Protein AF-W0JCX4-F1 (afdb_monomer)

Secondary structure (DSSP, 8-state):
--S-S-SSS-S---PPP------S---TTPPEEEEE--SSGGGSPEEESSEEEE---TT-TT-B-TTS-B-EEEEESS-GGGBSS--EEEEEEEGGGS-TTEEEEEEEEEEEE-TT-EEEEEEEETT--BSS--EEEE--SS-EEEEEEEE-SS-GGGS-SEEEEEEEEEEE--TT-EEEEEEEEEEEEEPPPP--PPPPPPPPPP---SS-EEE---S--SPPTTSTT--GGGS--SPTTTT--EEE-TTSSEEETTEEEEE--EEEEEE---TTTGGG--HHHHHHHHHHHHHTT--EEEE-SHHHHHTTGGG---BSS--SS-PPP-SGGG----HHHHHHHHHHHHHHHHTT-EEEEES---SS---TTSS-TT-HHHHTSTTSHHHHTTT-HHHHHHHHHHHHHHHH-EETTTTEETTT-TTEEEEESSTT----TTTS--GGGGHHHHHHHHHHHHSSHHHHHHHTTTEETTEEPPPPPS--SS-TTGGGGSPPS-GGGGSSSHHHHHHHHHHHHHHHHHHHHHHHHHHHTT--SEEE---S--BGGGHHHHTTSSSEEEEEEES--B-SSS-B---S-TTTTTSTTHHHHHTTSBTTS-EEEEEEEE-TT-TTGGGHHHHHHHHHHHHT-SEEEESS----SS--S--TT--SS-HHHHHHHHHHIIIIII--SPPPS-EEEEE--HHHHHSSS-TTSEEPHHHHGGGGTSEEEEE-SS--S-----EE----SEE-EEEETTEEEEPP----HHHHHHHHHHHHTTSS-TT---BTTTTEEE-TTSSEEEE--TTTSSEEEEEETTEEEEEESSS--EE-SSEEEEEESS-EEEEEEE--S-TT--TTT-SEEEEEEE--EEEET-EESSTT--BEEE--EEEEEEEP-EEEEEE----SSPPEEEEE-TTS-EEEEE-EEEE--SSS-EEEEEEETTS--TT---SEEEEE-PPPPP-

Radius of gyration: 30.0 Å; Cα contacts (8 Å, |Δi|>4): 2316; chains: 1; bounding box: 90×64×98 Å

Structure (mmCIF, N/CA/C/O backbone):
data_AF-W0JCX4-F1
#
_entry.id   AF-W0JCX4-F1
#
loop_
_atom_site.group_PDB
_atom_site.id
_atom_site.type_symbol
_atom_site.label_atom_id
_atom_site.label_alt_id
_atom_site.label_comp_id
_atom_site.label_asym_id
_atom_site.label_entity_id
_atom_site.label_seq_id
_atom_site.pdbx_PDB_ins_code
_atom_site.Cartn_x
_atom_site.Cartn_y
_atom_site.Cartn_z
_atom_site.occupancy
_atom_site.B_iso_or_equiv
_atom_site.auth_seq_id
_atom_site.auth_comp_id
_atom_site.auth_asym_id
_atom_site.auth_atom_id
_atom_site.pdbx_PDB_model_num
ATOM 1 N N . MET A 1 1 ? 33.602 15.532 4.571 1.00 33.62 1 MET A N 1
ATOM 2 C CA . MET A 1 1 ? 33.053 16.856 4.951 1.00 33.62 1 MET A CA 1
ATOM 3 C C . MET A 1 1 ? 32.775 17.730 3.721 1.00 33.62 1 MET A C 1
ATOM 5 O O . MET A 1 1 ? 33.316 18.814 3.570 1.00 33.62 1 MET A O 1
ATOM 9 N N . ARG A 1 2 ? 31.880 17.260 2.849 1.00 19.55 2 ARG A N 1
ATOM 10 C CA . ARG A 1 2 ? 31.026 18.081 1.987 1.00 19.55 2 ARG A CA 1
ATOM 11 C C . ARG A 1 2 ? 29.629 17.560 2.291 1.00 19.55 2 ARG A C 1
ATOM 13 O O . ARG A 1 2 ? 29.359 16.385 2.059 1.00 19.55 2 ARG A O 1
ATOM 20 N N . SER A 1 3 ? 28.842 18.370 2.982 1.00 24.91 3 SER A N 1
ATOM 21 C CA . SER A 1 3 ? 27.444 18.123 3.319 1.00 24.91 3 SER A CA 1
ATOM 22 C C . SER A 1 3 ? 26.670 17.593 2.102 1.00 24.91 3 SER A C 1
ATOM 24 O O . SER A 1 3 ? 27.052 17.870 0.968 1.00 24.91 3 SER A O 1
ATOM 26 N N . CYS A 1 4 ? 25.564 16.881 2.322 1.00 24.12 4 CYS A N 1
ATOM 27 C CA . CYS A 1 4 ? 24.591 16.533 1.272 1.00 24.12 4 CYS A CA 1
ATOM 28 C C . CYS A 1 4 ? 24.887 15.285 0.414 1.00 24.12 4 CYS A C 1
ATOM 30 O O . CYS A 1 4 ? 24.320 15.139 -0.669 1.00 24.12 4 CYS A O 1
ATOM 32 N N . ILE A 1 5 ? 25.674 14.328 0.924 1.00 23.50 5 ILE A N 1
ATOM 33 C CA . ILE A 1 5 ? 25.548 12.906 0.546 1.00 23.50 5 ILE A CA 1
ATOM 34 C C . ILE A 1 5 ? 24.167 12.458 1.034 1.00 23.50 5 ILE A C 1
ATOM 36 O O . ILE A 1 5 ? 24.039 12.081 2.190 1.00 23.50 5 ILE A O 1
ATOM 40 N N . LEU A 1 6 ? 23.139 12.652 0.199 1.00 23.78 6 LEU A N 1
ATOM 41 C CA . LEU A 1 6 ? 21.777 12.101 0.272 1.00 23.78 6 LEU A CA 1
ATOM 42 C C . LEU A 1 6 ? 21.503 11.259 1.532 1.00 23.78 6 LEU A C 1
ATOM 44 O O . LEU A 1 6 ? 21.449 10.036 1.520 1.00 23.78 6 LEU A O 1
ATOM 48 N N . PHE A 1 7 ? 21.294 11.972 2.627 1.00 26.30 7 PHE A N 1
ATOM 49 C CA . PHE A 1 7 ? 21.063 11.481 3.976 1.00 26.30 7 PHE A CA 1
ATOM 50 C C . PHE A 1 7 ? 19.730 10.707 4.096 1.00 26.30 7 PHE A C 1
ATOM 52 O O . PHE A 1 7 ? 19.387 10.236 5.167 1.00 26.30 7 PHE A O 1
ATOM 59 N N . PHE A 1 8 ? 18.935 10.577 3.030 1.00 32.47 8 PHE A N 1
ATOM 60 C CA . PHE A 1 8 ? 17.494 10.401 3.214 1.00 32.47 8 PHE A CA 1
ATOM 61 C C . PHE A 1 8 ? 16.730 9.679 2.118 1.00 32.47 8 PHE A C 1
ATOM 63 O O . PHE A 1 8 ? 15.546 9.445 2.315 1.00 32.47 8 PHE A O 1
ATOM 70 N N . THR A 1 9 ? 17.319 9.377 0.959 1.00 27.94 9 THR A N 1
ATOM 71 C CA . THR A 1 9 ? 16.478 9.223 -0.237 1.00 27.94 9 THR A CA 1
ATOM 72 C C . THR A 1 9 ? 15.408 8.158 -0.105 1.00 27.94 9 THR A C 1
ATOM 74 O O . THR A 1 9 ? 14.323 8.386 -0.614 1.00 27.94 9 THR A O 1
ATOM 77 N N . LEU A 1 10 ? 15.670 7.010 0.516 1.00 31.58 10 LEU A N 1
ATOM 78 C CA . LEU A 1 10 ? 14.790 5.874 0.246 1.00 31.58 10 LEU A CA 1
ATOM 79 C C . LEU A 1 10 ? 15.088 4.624 1.066 1.00 31.58 10 LEU A C 1
ATOM 81 O O . LEU A 1 10 ? 14.765 3.521 0.641 1.00 31.58 10 LEU A O 1
ATOM 85 N N . LEU A 1 11 ? 15.777 4.758 2.194 1.00 30.61 11 LEU A N 1
ATOM 86 C CA . LEU A 1 11 ? 16.379 3.632 2.901 1.00 30.61 11 LEU A CA 1
ATOM 87 C C . LEU A 1 11 ? 15.325 2.866 3.732 1.00 30.61 11 LEU A C 1
ATOM 89 O O . LEU A 1 11 ? 15.508 2.712 4.924 1.00 30.61 11 LEU A O 1
ATOM 93 N N . ALA A 1 12 ? 14.253 2.412 3.061 1.00 31.97 12 ALA A N 1
ATOM 94 C CA . ALA A 1 12 ? 13.096 1.644 3.525 1.00 31.97 12 ALA A CA 1
ATOM 95 C C . ALA A 1 12 ? 12.363 2.299 4.696 1.00 31.97 12 ALA A C 1
ATOM 97 O O . ALA A 1 12 ? 12.917 2.236 5.773 1.00 31.97 12 ALA A O 1
ATOM 98 N N . CYS A 1 13 ? 11.174 2.896 4.503 1.00 31.66 13 CYS A N 1
ATOM 99 C CA . CYS A 1 13 ? 10.180 3.222 5.552 1.00 31.66 13 CYS A CA 1
ATOM 100 C C . CYS A 1 13 ? 10.622 2.805 6.977 1.00 31.66 13 CYS A C 1
ATOM 102 O O . CYS A 1 13 ? 10.319 1.692 7.397 1.00 31.66 13 CYS A O 1
ATOM 104 N N . ILE A 1 14 ? 11.494 3.601 7.630 1.00 31.25 14 ILE A N 1
ATOM 105 C CA . ILE A 1 14 ? 12.395 3.102 8.691 1.00 31.25 14 ILE A CA 1
ATOM 106 C C . ILE A 1 14 ? 11.589 2.880 9.961 1.00 31.25 14 ILE A C 1
ATOM 108 O O . ILE A 1 14 ? 11.360 3.807 10.735 1.00 31.25 14 ILE A O 1
ATOM 112 N N . GLN A 1 15 ? 11.183 1.622 10.107 1.00 37.53 15 GLN A N 1
ATOM 113 C CA . GLN A 1 15 ? 10.348 0.995 11.119 1.00 37.53 15 GLN A CA 1
ATOM 114 C C . GLN A 1 15 ? 10.756 1.287 12.564 1.00 37.53 15 GLN A C 1
ATOM 116 O O . GLN A 1 15 ? 11.948 1.352 12.884 1.00 37.53 15 GLN A O 1
ATOM 121 N N . PRO A 1 16 ? 9.771 1.368 13.468 1.00 29.19 16 PRO A N 1
ATOM 122 C CA . PRO A 1 16 ? 10.005 1.167 14.875 1.00 29.19 16 PRO A CA 1
ATOM 123 C C . PRO A 1 16 ? 9.989 -0.324 15.251 1.00 29.19 16 PRO A C 1
ATOM 125 O O . PRO A 1 16 ? 9.418 -1.157 14.548 1.00 29.19 16 PRO A O 1
ATOM 128 N N . PRO A 1 17 ? 10.609 -0.675 16.384 1.00 34.09 17 PRO A N 1
ATOM 129 C CA . PRO A 1 17 ? 10.734 -2.053 16.835 1.00 34.09 17 PRO A CA 1
ATOM 130 C C . PRO A 1 17 ? 9.379 -2.655 17.238 1.00 34.09 17 PRO A C 1
ATOM 132 O O . PRO A 1 17 ? 8.584 -2.024 17.938 1.00 34.09 17 PRO A O 1
ATOM 135 N N . VAL A 1 18 ? 9.167 -3.931 16.898 1.00 31.98 18 VAL A N 1
ATOM 136 C CA . VAL A 1 18 ? 8.242 -4.815 17.625 1.00 31.98 18 VAL A CA 1
ATOM 137 C C . VAL A 1 18 ? 8.793 -4.939 19.050 1.00 31.98 18 VAL A C 1
ATOM 139 O O . VAL A 1 18 ? 9.676 -5.751 19.318 1.00 31.98 18 VAL A O 1
ATOM 142 N N . ARG A 1 19 ? 8.369 -4.059 19.965 1.00 37.06 19 ARG A N 1
ATOM 143 C CA . ARG A 1 19 ? 8.747 -4.157 21.380 1.00 37.06 19 ARG A CA 1
ATOM 144 C C . ARG A 1 19 ? 8.008 -5.330 21.997 1.00 37.06 19 ARG A C 1
ATOM 146 O O . ARG A 1 19 ? 6.885 -5.134 22.450 1.00 37.06 19 ARG A O 1
ATOM 153 N N . GLY A 1 20 ? 8.641 -6.501 22.069 1.00 30.70 20 GLY A N 1
ATOM 154 C CA . GLY A 1 20 ? 8.185 -7.589 22.932 1.00 30.70 20 GLY A CA 1
ATOM 155 C C . GLY A 1 20 ? 7.761 -7.027 24.292 1.00 30.70 20 GLY A C 1
ATOM 156 O O . GLY A 1 20 ? 8.452 -6.191 24.874 1.00 30.70 20 GLY A O 1
ATOM 157 N N . ARG A 1 21 ? 6.564 -7.393 24.759 1.00 31.81 21 ARG A N 1
ATOM 158 C CA . ARG A 1 21 ? 6.051 -6.882 26.027 1.00 31.81 21 ARG A CA 1
ATOM 159 C C . ARG A 1 21 ? 6.996 -7.353 27.122 1.00 31.81 21 ARG A C 1
ATOM 161 O O . ARG A 1 21 ? 7.459 -8.492 27.087 1.00 31.81 21 ARG A O 1
ATOM 168 N N . SER A 1 22 ? 7.190 -6.483 28.100 1.00 32.06 22 SER A N 1
ATOM 169 C CA . SER A 1 22 ? 7.693 -6.820 29.419 1.00 32.06 22 SER A CA 1
ATOM 170 C C . SER A 1 22 ? 7.079 -8.136 29.909 1.00 32.06 22 SER A C 1
ATOM 172 O O . SER A 1 22 ? 5.906 -8.212 30.282 1.00 32.06 22 SER A O 1
ATOM 174 N N . GLN A 1 23 ? 7.906 -9.180 29.945 1.00 28.05 23 GLN A N 1
ATOM 175 C CA . GLN A 1 23 ? 7.847 -10.107 31.068 1.00 28.05 23 GLN A CA 1
ATOM 176 C C . GLN A 1 23 ? 8.020 -9.284 32.359 1.00 28.05 23 GLN A C 1
ATOM 178 O O . GLN A 1 23 ? 8.600 -8.192 32.295 1.00 28.05 23 GLN A O 1
ATOM 183 N N . PRO A 1 24 ? 7.477 -9.730 33.510 1.00 28.19 24 PRO A N 1
ATOM 184 C CA . PRO A 1 24 ? 7.658 -9.020 34.774 1.00 28.19 24 PRO A CA 1
ATOM 185 C C . PRO A 1 24 ? 9.125 -8.624 34.914 1.00 28.19 24 PRO A C 1
ATOM 187 O O . PRO A 1 24 ? 9.994 -9.450 34.631 1.00 28.19 24 PRO A O 1
ATOM 190 N N . ALA A 1 25 ? 9.375 -7.352 35.252 1.00 35.59 25 ALA A N 1
ATOM 191 C CA . ALA A 1 25 ? 10.721 -6.819 35.405 1.00 35.59 25 ALA A CA 1
ATOM 192 C C . ALA A 1 25 ? 11.566 -7.853 36.150 1.00 35.59 25 ALA A C 1
ATOM 194 O O . ALA A 1 25 ? 11.230 -8.224 37.278 1.00 35.59 25 ALA A O 1
ATOM 195 N N . VAL A 1 26 ? 12.613 -8.362 35.488 1.00 38.22 26 VAL A N 1
ATOM 196 C CA . VAL A 1 26 ? 13.621 -9.173 36.167 1.00 38.22 26 VAL A CA 1
ATOM 197 C C . VAL A 1 26 ? 14.040 -8.339 37.379 1.00 38.22 26 VAL A C 1
ATOM 199 O O . VAL A 1 26 ? 14.318 -7.146 37.200 1.00 38.22 26 VAL A O 1
ATOM 202 N N . PRO A 1 27 ? 14.013 -8.892 38.605 1.00 40.22 27 PRO A N 1
ATOM 203 C CA . PRO A 1 27 ? 14.450 -8.157 39.781 1.00 40.22 27 PRO A CA 1
ATOM 204 C C . PRO A 1 27 ? 15.795 -7.499 39.474 1.00 40.22 27 PRO A C 1
ATOM 206 O O . PRO A 1 27 ? 16.644 -8.132 38.844 1.00 40.22 27 PRO A O 1
ATOM 209 N N . ALA A 1 28 ? 15.977 -6.245 39.892 1.00 52.69 28 ALA A N 1
ATOM 210 C CA . ALA A 1 28 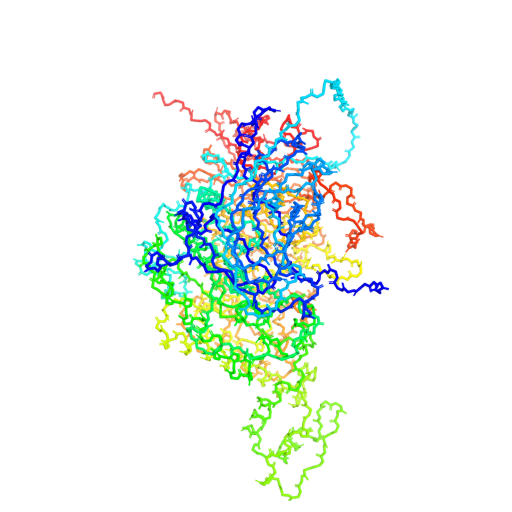? 17.094 -5.366 39.525 1.00 52.69 28 ALA A CA 1
ATOM 211 C C . ALA A 1 28 ? 18.506 -5.857 39.950 1.00 52.69 28 ALA A C 1
ATOM 213 O O . ALA A 1 28 ? 19.432 -5.061 40.053 1.00 52.69 28 ALA A O 1
ATOM 214 N N . SER A 1 29 ? 18.693 -7.153 40.207 1.00 60.62 29 SER A N 1
ATOM 215 C CA . SER A 1 29 ? 19.880 -7.752 40.810 1.00 60.62 29 SER A CA 1
ATOM 216 C C . SER A 1 29 ? 20.383 -9.048 40.156 1.00 60.62 29 SER A C 1
ATOM 218 O O . SER A 1 29 ? 21.446 -9.515 40.553 1.00 60.62 29 SER A O 1
ATOM 220 N N . SER A 1 30 ? 19.684 -9.654 39.183 1.00 72.25 30 SER A N 1
ATOM 221 C CA . SER A 1 30 ? 20.128 -10.935 38.589 1.00 72.25 30 SER A CA 1
ATOM 222 C C . SER A 1 30 ? 20.840 -10.750 37.240 1.00 72.25 30 SER A C 1
ATOM 224 O O . SER A 1 30 ? 20.317 -10.029 36.386 1.00 72.25 30 SER A O 1
ATOM 226 N N . PRO A 1 31 ? 22.001 -11.401 37.009 1.00 85.00 31 PRO A N 1
ATOM 227 C CA . PRO A 1 31 ? 22.637 -11.429 35.696 1.00 85.00 31 PRO A CA 1
ATOM 228 C C . PRO A 1 31 ? 21.721 -12.023 34.621 1.00 85.00 31 PRO A C 1
ATOM 230 O O . PRO A 1 31 ? 21.010 -12.996 34.872 1.00 85.00 31 PRO A O 1
ATOM 233 N N . VAL A 1 32 ? 21.767 -11.465 33.412 1.00 88.75 32 VAL A N 1
ATOM 234 C CA . VAL A 1 32 ? 21.049 -11.999 32.244 1.00 88.75 32 VAL A CA 1
ATOM 235 C C . VAL A 1 32 ? 22.042 -12.732 31.356 1.00 88.75 32 VAL A C 1
ATOM 237 O O . VAL A 1 32 ? 23.037 -12.145 30.941 1.00 88.75 32 VAL A O 1
ATOM 240 N N . VAL A 1 33 ? 21.767 -13.998 31.047 1.00 90.56 33 VAL A N 1
ATOM 241 C CA . VAL A 1 33 ? 22.580 -14.815 30.135 1.00 90.56 33 VAL A CA 1
ATOM 242 C C . VAL A 1 33 ? 21.857 -14.953 28.796 1.00 90.56 33 VAL A C 1
ATOM 244 O O . VAL A 1 33 ? 20.648 -15.208 28.753 1.00 90.56 33 VAL A O 1
ATOM 247 N N . GLN A 1 34 ? 22.588 -14.753 27.702 1.00 90.62 34 GLN A N 1
ATOM 248 C CA . GLN A 1 34 ? 22.130 -14.988 26.338 1.00 90.62 34 GLN A CA 1
ATOM 249 C C . GLN A 1 34 ? 23.110 -15.913 25.616 1.00 90.62 34 GLN A C 1
ATOM 251 O O . GLN A 1 34 ? 24.282 -15.572 25.467 1.00 90.62 34 GLN A O 1
ATOM 256 N N . ASP A 1 35 ? 22.592 -17.035 25.121 1.00 90.69 35 ASP A N 1
ATOM 257 C CA . ASP A 1 35 ? 23.359 -18.040 24.387 1.00 90.69 35 ASP A CA 1
ATOM 258 C C . ASP A 1 35 ? 23.007 -18.051 22.892 1.00 90.69 35 ASP A C 1
ATOM 260 O O . ASP A 1 35 ? 21.859 -17.805 22.496 1.00 90.69 35 ASP A O 1
ATOM 264 N N . TRP A 1 36 ? 24.009 -18.361 22.073 1.00 90.31 36 TRP A N 1
ATOM 265 C CA . TRP A 1 36 ? 23.917 -18.660 20.647 1.00 90.31 36 TRP A CA 1
ATOM 266 C C . TRP A 1 36 ? 24.526 -20.048 20.425 1.00 90.31 36 TRP A C 1
ATOM 268 O O . TRP A 1 36 ? 25.709 -20.178 20.126 1.00 90.31 36 TRP A O 1
ATOM 278 N N . ASP A 1 37 ? 23.706 -21.077 20.640 1.00 85.94 37 ASP A N 1
ATOM 279 C CA . ASP A 1 37 ? 24.073 -22.505 20.623 1.00 85.94 37 ASP A CA 1
ATOM 280 C C . ASP A 1 37 ? 24.101 -23.145 19.221 1.00 85.94 37 ASP A C 1
ATOM 282 O O . ASP A 1 37 ? 24.451 -24.314 19.078 1.00 85.94 37 ASP A O 1
ATOM 286 N N . TYR A 1 38 ? 23.697 -22.384 18.199 1.00 85.06 38 TYR A N 1
ATOM 287 C CA . TYR A 1 38 ? 23.579 -22.788 16.792 1.00 85.06 38 TYR A CA 1
ATOM 288 C C . TYR A 1 38 ? 22.749 -24.055 16.536 1.00 85.06 38 TYR A C 1
ATOM 290 O O . TYR A 1 38 ? 22.815 -24.619 15.446 1.00 85.06 38 TYR A O 1
ATOM 298 N N . GLN A 1 39 ? 21.901 -24.464 17.484 1.00 75.31 39 GLN A N 1
ATOM 299 C CA . GLN A 1 39 ? 20.979 -25.591 17.292 1.00 75.31 39 GLN A CA 1
ATOM 300 C C . GLN A 1 39 ? 19.863 -25.253 16.298 1.00 75.31 39 GLN A C 1
ATOM 302 O O . GLN A 1 39 ? 19.269 -26.134 15.681 1.00 75.31 39 GLN A O 1
ATOM 307 N N . THR A 1 40 ? 19.559 -23.961 16.152 1.00 76.06 40 THR A N 1
ATOM 308 C CA . THR A 1 40 ? 18.566 -23.438 15.211 1.00 76.06 40 THR A CA 1
ATOM 309 C C . THR A 1 40 ? 19.102 -22.186 14.521 1.00 76.06 40 THR A C 1
ATOM 311 O O . THR A 1 40 ? 19.862 -21.417 15.114 1.00 76.06 40 THR A O 1
ATOM 314 N N . LEU A 1 41 ? 18.645 -21.915 13.293 1.00 77.69 41 LEU A N 1
ATOM 315 C CA . LEU A 1 41 ? 19.009 -20.700 12.546 1.00 77.69 41 LEU A CA 1
ATOM 316 C C . LEU A 1 41 ? 18.607 -19.402 13.271 1.00 77.69 41 LEU A C 1
ATOM 318 O O . LEU A 1 41 ? 19.246 -18.366 13.106 1.00 77.69 41 LEU A O 1
ATOM 322 N N . ALA A 1 42 ? 17.584 -19.437 1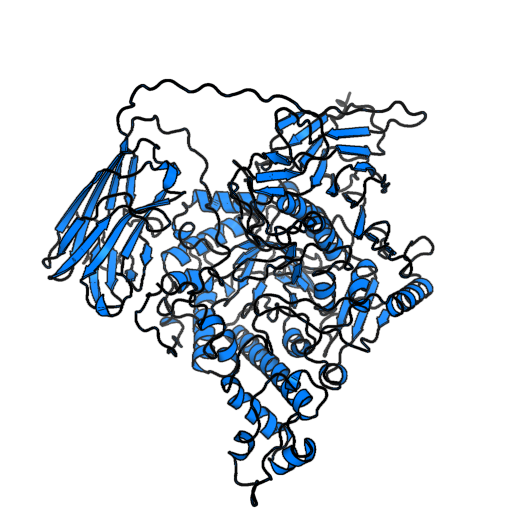4.131 1.00 74.00 42 ALA A N 1
ATOM 323 C CA . ALA A 1 42 ? 17.211 -18.288 14.957 1.00 74.00 42 ALA A CA 1
ATOM 324 C C . ALA A 1 42 ? 18.354 -17.852 15.901 1.00 74.00 42 ALA A C 1
ATOM 326 O O . ALA A 1 42 ? 18.510 -16.659 16.179 1.00 74.00 42 ALA A O 1
ATOM 327 N N . ARG A 1 43 ? 19.184 -18.807 16.344 1.00 80.38 43 ARG A N 1
ATOM 328 C CA . ARG A 1 43 ? 20.301 -18.622 17.283 1.00 80.38 43 ARG A CA 1
ATOM 329 C C . ARG A 1 43 ? 21.651 -18.384 16.600 1.00 80.38 43 ARG A C 1
ATOM 331 O O . ARG A 1 43 ? 22.658 -18.359 17.294 1.00 80.38 43 ARG A O 1
ATOM 338 N N . THR A 1 44 ? 21.717 -18.182 15.284 1.00 85.81 44 THR A N 1
ATOM 339 C CA . THR A 1 44 ? 22.971 -17.818 14.593 1.00 85.81 44 THR A CA 1
ATOM 340 C C . THR A 1 44 ? 23.130 -16.288 14.517 1.00 85.81 44 THR A C 1
ATOM 342 O O . THR A 1 44 ? 22.120 -15.573 14.482 1.00 85.81 44 THR A O 1
ATOM 345 N N . PRO A 1 45 ? 24.358 -15.734 14.497 1.00 88.81 45 PRO A N 1
ATOM 346 C CA . PRO A 1 45 ? 24.583 -14.311 14.284 1.00 88.81 45 PRO A CA 1
ATOM 347 C C . PRO A 1 45 ? 24.201 -13.904 12.860 1.00 88.81 45 PRO A C 1
ATOM 349 O O . PRO A 1 45 ? 24.065 -14.732 11.958 1.00 88.81 45 PRO A O 1
ATOM 352 N N . GLU A 1 46 ? 24.067 -12.601 12.646 1.00 88.00 46 GLU A N 1
ATOM 353 C CA . GLU A 1 46 ? 23.883 -12.057 11.306 1.00 88.00 46 GLU A CA 1
ATOM 354 C C . GLU A 1 46 ? 25.216 -11.710 10.648 1.00 88.00 46 GLU A C 1
ATOM 356 O O . GLU A 1 46 ? 26.072 -11.065 11.257 1.00 88.00 46 GLU A O 1
ATOM 361 N N . ALA A 1 47 ? 25.342 -12.077 9.375 1.00 88.94 47 ALA A N 1
ATOM 362 C CA . ALA A 1 47 ? 26.488 -11.790 8.526 1.00 88.94 47 ALA A CA 1
ATOM 363 C C . ALA A 1 47 ? 26.295 -10.468 7.777 1.00 88.94 47 ALA A C 1
ATOM 365 O O . ALA A 1 47 ? 25.287 -10.284 7.095 1.00 88.94 47 ALA A O 1
ATOM 366 N N . TRP A 1 48 ? 27.253 -9.550 7.887 1.00 89.69 48 TRP A N 1
ATOM 367 C CA . TRP A 1 48 ? 27.162 -8.238 7.252 1.00 89.69 48 TRP A CA 1
ATOM 368 C C . TRP A 1 48 ? 28.378 -7.926 6.396 1.00 89.69 48 TRP A C 1
ATOM 370 O O . TRP A 1 48 ? 29.500 -8.336 6.700 1.00 89.69 48 TRP A O 1
ATOM 380 N N . ASN A 1 49 ? 28.140 -7.101 5.374 1.00 88.38 49 ASN A N 1
ATOM 381 C CA . ASN A 1 49 ? 29.170 -6.465 4.563 1.00 88.38 49 ASN A CA 1
ATOM 382 C C . ASN A 1 49 ? 29.996 -7.470 3.738 1.00 88.38 49 ASN A C 1
ATOM 384 O O . ASN A 1 49 ? 31.214 -7.370 3.658 1.00 88.38 49 ASN A O 1
ATOM 388 N N . GLY A 1 50 ? 29.305 -8.427 3.107 1.00 86.69 50 GLY A N 1
ATOM 389 C CA . GLY A 1 50 ? 29.911 -9.434 2.227 1.00 86.69 50 GLY A CA 1
ATOM 390 C C . GLY A 1 50 ? 30.380 -10.711 2.928 1.00 86.69 50 GLY A C 1
ATOM 391 O O . GLY A 1 50 ? 31.072 -11.514 2.309 1.00 86.69 50 GLY A O 1
ATOM 392 N N . LEU A 1 51 ? 30.023 -10.914 4.200 1.00 89.50 51 LEU A N 1
ATOM 393 C CA . LEU A 1 51 ? 30.216 -12.200 4.871 1.00 89.50 51 LEU A CA 1
ATOM 394 C C . LEU A 1 51 ? 29.188 -13.229 4.416 1.00 89.50 51 LEU A C 1
ATOM 396 O O . LEU A 1 51 ? 27.997 -12.933 4.324 1.00 89.50 51 LEU A O 1
ATOM 400 N N . ILE A 1 52 ? 29.661 -14.452 4.208 1.00 85.88 52 ILE A N 1
ATOM 401 C CA . ILE A 1 52 ? 28.831 -15.618 3.929 1.00 85.88 52 ILE A CA 1
ATOM 402 C C . ILE A 1 52 ? 28.917 -16.525 5.150 1.00 85.88 52 ILE A C 1
ATOM 404 O O . ILE A 1 52 ? 30.014 -16.864 5.586 1.00 85.88 52 ILE A O 1
ATOM 408 N N . VAL A 1 53 ? 27.767 -16.895 5.711 1.00 83.56 53 VAL A N 1
ATOM 409 C CA . VAL A 1 53 ? 27.681 -17.823 6.844 1.00 83.56 53 VAL A CA 1
ATOM 410 C C . VAL A 1 53 ? 26.891 -19.035 6.393 1.00 83.56 53 VAL A C 1
ATOM 412 O O . VAL A 1 53 ? 25.756 -18.896 5.933 1.00 83.56 53 VAL A O 1
ATOM 415 N N . THR A 1 54 ? 27.478 -20.215 6.539 1.00 76.44 54 THR A N 1
ATOM 416 C CA . THR A 1 54 ? 26.780 -21.485 6.344 1.00 76.44 54 THR A CA 1
ATOM 417 C C . THR A 1 54 ? 26.601 -22.163 7.693 1.00 76.44 54 THR A C 1
ATOM 419 O O . THR A 1 54 ? 27.547 -22.257 8.479 1.00 76.44 54 THR A O 1
ATOM 422 N N . SER A 1 55 ? 25.373 -22.614 7.966 1.00 64.38 55 SER A N 1
ATOM 423 C CA . SER A 1 55 ? 25.092 -23.486 9.108 1.00 64.38 55 SER A CA 1
ATOM 424 C C . SER A 1 55 ? 25.919 -24.765 8.978 1.00 64.38 55 SER A C 1
ATOM 426 O O . SER A 1 55 ? 26.083 -25.236 7.849 1.00 64.38 55 SER A O 1
ATOM 428 N N . PRO A 1 56 ? 26.410 -25.338 10.087 1.00 59.66 56 PRO A N 1
ATOM 429 C CA . PRO A 1 56 ? 27.088 -26.625 10.051 1.00 59.66 56 PRO A CA 1
ATOM 430 C C . PRO A 1 56 ? 26.193 -27.672 9.381 1.00 59.66 56 PRO A C 1
ATOM 432 O O . PRO A 1 56 ? 25.010 -27.779 9.714 1.00 59.66 56 PRO A O 1
ATOM 435 N N . ASP A 1 57 ? 26.749 -28.400 8.412 1.00 54.75 57 ASP A N 1
ATOM 436 C CA . ASP A 1 57 ? 26.109 -29.568 7.808 1.00 54.75 57 ASP A CA 1
ATOM 437 C C . ASP A 1 57 ? 26.114 -30.703 8.847 1.00 54.75 57 ASP A C 1
ATOM 439 O O . ASP A 1 57 ? 27.196 -31.171 9.211 1.00 54.75 57 ASP A O 1
ATOM 443 N N . PRO A 1 58 ? 24.949 -31.177 9.334 1.00 44.12 58 PRO A N 1
ATOM 444 C CA . PRO A 1 58 ? 24.900 -32.276 10.297 1.00 44.12 58 PRO A CA 1
ATOM 445 C C . PRO A 1 58 ? 25.538 -33.573 9.773 1.00 44.12 58 PRO A C 1
ATOM 447 O O . PRO A 1 58 ? 25.863 -34.453 10.567 1.00 44.12 58 PRO A O 1
ATOM 450 N N . ALA A 1 59 ? 25.703 -33.713 8.451 1.00 41.34 59 ALA A N 1
ATOM 451 C CA . ALA A 1 59 ? 26.293 -34.882 7.811 1.00 41.34 59 ALA A CA 1
ATOM 452 C C . ALA A 1 59 ? 27.826 -34.804 7.646 1.00 41.34 59 ALA A C 1
ATOM 454 O O . ALA A 1 59 ? 28.426 -35.793 7.221 1.00 41.34 59 ALA A O 1
ATOM 455 N N . ASN A 1 60 ? 28.475 -33.681 7.989 1.00 45.59 60 ASN A N 1
ATOM 456 C CA . ASN A 1 60 ? 29.904 -33.459 7.738 1.00 45.59 60 ASN A CA 1
ATOM 457 C C . ASN A 1 60 ? 30.669 -33.119 9.040 1.00 45.59 60 ASN A C 1
ATOM 459 O O . ASN A 1 60 ? 30.748 -31.975 9.475 1.00 45.59 60 ASN A O 1
ATOM 463 N N . ILE A 1 61 ? 31.223 -34.156 9.680 1.00 42.12 61 ILE A N 1
ATOM 464 C CA . ILE A 1 61 ? 31.700 -34.220 11.085 1.00 42.12 61 ILE A CA 1
ATOM 465 C C . ILE A 1 61 ? 33.066 -33.508 11.343 1.00 42.12 61 ILE A C 1
ATOM 467 O O . ILE A 1 61 ? 33.761 -33.812 12.307 1.00 42.12 61 ILE A O 1
ATOM 471 N N . ALA A 1 62 ? 33.507 -32.545 10.527 1.00 48.81 62 ALA A N 1
ATOM 472 C CA . ALA A 1 62 ? 34.876 -32.000 10.641 1.00 48.81 62 ALA A CA 1
ATOM 473 C C . ALA A 1 62 ? 35.058 -30.774 11.573 1.00 48.81 62 ALA A C 1
ATOM 475 O O . ALA A 1 62 ? 36.159 -30.574 12.087 1.00 48.81 62 ALA A O 1
ATOM 476 N N . ASP A 1 63 ? 34.016 -29.977 11.841 1.00 68.88 63 ASP A N 1
ATOM 477 C CA . ASP A 1 63 ? 34.176 -28.599 12.351 1.00 68.88 63 ASP A CA 1
ATOM 478 C C . ASP A 1 63 ? 33.564 -28.362 13.750 1.00 68.88 63 ASP A C 1
ATOM 480 O O . ASP A 1 63 ? 32.759 -27.446 13.956 1.00 68.88 63 ASP A O 1
ATOM 484 N N . HIS A 1 64 ? 33.923 -29.186 14.740 1.00 83.06 64 HIS A N 1
ATOM 485 C CA . HIS A 1 64 ? 33.534 -28.965 16.143 1.00 83.06 64 HIS A CA 1
ATOM 486 C C . HIS A 1 64 ? 34.584 -28.145 16.906 1.00 83.06 64 HIS A C 1
ATOM 488 O O . HIS A 1 64 ? 35.789 -28.231 16.652 1.00 83.06 64 HIS A O 1
ATOM 494 N N . THR A 1 65 ? 34.122 -27.356 17.873 1.00 88.50 65 THR A N 1
ATOM 495 C CA . THR A 1 65 ? 34.980 -26.708 18.870 1.00 88.50 65 THR A CA 1
ATOM 496 C C . THR A 1 65 ? 35.683 -27.761 19.738 1.00 88.50 65 THR A C 1
ATOM 498 O O . THR A 1 65 ? 35.220 -28.902 19.824 1.00 88.50 65 THR A O 1
ATOM 501 N N . PRO A 1 66 ? 36.770 -27.408 20.452 1.00 92.00 66 PRO A N 1
ATOM 502 C CA . PRO A 1 66 ? 37.461 -28.341 21.350 1.00 92.00 66 PRO A CA 1
ATOM 503 C C . PRO A 1 66 ? 36.578 -28.968 22.445 1.00 92.00 66 PRO A C 1
ATOM 505 O O . PRO A 1 66 ? 36.899 -30.042 22.945 1.00 92.00 66 PRO A O 1
ATOM 508 N N . ASP A 1 67 ? 35.467 -28.321 22.811 1.00 88.00 67 ASP A N 1
ATOM 509 C CA . ASP A 1 67 ? 34.469 -28.847 23.756 1.00 88.00 67 ASP A CA 1
ATOM 510 C C . ASP A 1 67 ? 33.362 -29.700 23.100 1.00 88.00 67 ASP A C 1
ATOM 512 O O . ASP A 1 67 ? 32.439 -30.145 23.779 1.00 88.00 67 ASP A O 1
ATOM 516 N N . GLY A 1 68 ? 33.467 -29.974 21.796 1.00 86.12 68 GLY A N 1
ATOM 517 C CA . GLY A 1 68 ? 32.563 -30.849 21.049 1.00 86.12 68 GLY A CA 1
ATOM 518 C C . GLY A 1 68 ? 31.314 -30.168 20.487 1.00 86.12 68 GLY A C 1
ATOM 519 O O . GLY A 1 68 ? 30.474 -30.860 19.911 1.00 86.12 68 GLY A O 1
ATOM 520 N N . SER A 1 69 ? 31.186 -28.846 20.620 1.00 86.38 69 SER A N 1
ATOM 521 C CA . SER A 1 69 ? 30.045 -28.080 20.106 1.00 86.38 69 SER A CA 1
ATOM 522 C C . SER A 1 69 ? 30.165 -27.785 18.600 1.00 86.38 69 SER A C 1
ATOM 524 O O . SER A 1 69 ? 31.277 -27.638 18.087 1.00 86.38 69 SER A O 1
ATOM 526 N N . PRO A 1 70 ? 29.049 -27.648 17.860 1.00 85.00 70 PRO A N 1
ATOM 527 C CA . PRO A 1 70 ? 29.094 -27.308 16.439 1.00 85.00 70 PRO A CA 1
ATOM 528 C C . PRO A 1 70 ? 29.550 -25.857 16.224 1.00 85.00 70 PRO A C 1
ATOM 530 O O . PRO A 1 70 ? 29.163 -24.962 16.976 1.00 85.00 70 PRO A O 1
ATOM 533 N N . SER A 1 71 ? 30.336 -25.604 15.175 1.00 86.75 71 SER A N 1
ATOM 534 C CA . SER A 1 71 ? 30.776 -24.253 14.808 1.00 86.75 71 SER A CA 1
ATOM 535 C C . SER A 1 71 ? 30.119 -23.741 13.523 1.00 86.75 71 SER A C 1
ATOM 537 O O . SER A 1 71 ? 29.690 -24.507 12.661 1.00 86.75 71 SER A O 1
ATOM 539 N N . LEU A 1 72 ? 30.013 -22.418 13.400 1.00 88.69 72 LEU A N 1
ATOM 540 C CA . LEU A 1 72 ? 29.613 -21.749 12.168 1.00 88.69 72 LEU A CA 1
ATOM 541 C C . LEU A 1 72 ? 30.803 -21.587 11.249 1.00 88.69 72 LEU A C 1
ATOM 543 O O . LEU A 1 72 ? 31.840 -21.073 11.665 1.00 88.69 72 LEU A O 1
ATOM 547 N N . HIS A 1 73 ? 30.591 -21.899 9.978 1.00 88.38 73 HIS A N 1
ATOM 548 C CA . HIS A 1 73 ? 31.570 -21.640 8.945 1.00 88.38 73 HIS A CA 1
ATOM 549 C C . HIS A 1 73 ? 31.291 -20.286 8.283 1.00 88.38 73 HIS A C 1
ATOM 551 O O . HIS A 1 73 ? 30.222 -20.055 7.709 1.00 88.38 73 HIS A O 1
ATOM 557 N N . VAL A 1 74 ? 32.252 -19.373 8.404 1.00 90.31 74 VAL A N 1
ATOM 558 C CA . VAL A 1 74 ? 32.179 -17.988 7.938 1.00 90.31 74 VAL A CA 1
ATOM 559 C C . VAL A 1 74 ? 33.253 -17.760 6.884 1.00 90.31 74 VAL A C 1
ATOM 561 O O . VAL A 1 74 ? 34.426 -18.029 7.129 1.00 90.31 74 VAL A O 1
ATOM 564 N N . VAL A 1 75 ? 32.862 -17.225 5.729 1.00 90.62 75 VAL A N 1
ATOM 565 C CA . VAL A 1 75 ? 33.777 -16.915 4.623 1.00 90.62 75 VAL A CA 1
ATOM 566 C C . VAL A 1 75 ? 33.719 -15.427 4.301 1.00 90.62 75 VAL A C 1
ATOM 568 O O . VAL A 1 75 ? 32.636 -14.836 4.201 1.00 90.62 75 VAL A O 1
ATOM 571 N N . THR A 1 76 ? 34.885 -14.806 4.138 1.00 91.38 76 THR A N 1
ATOM 572 C CA . THR A 1 76 ? 34.997 -13.403 3.728 1.00 91.38 76 THR A CA 1
ATOM 573 C C . THR A 1 76 ? 34.798 -13.265 2.221 1.00 91.38 76 THR A C 1
ATOM 575 O O . THR A 1 76 ? 35.514 -13.857 1.423 1.00 91.38 76 THR A O 1
ATOM 578 N N . GLY A 1 77 ? 33.826 -12.460 1.787 1.00 89.19 77 GLY A N 1
ATOM 579 C CA . GLY A 1 77 ? 33.640 -12.185 0.357 1.00 89.19 77 GLY A CA 1
ATOM 580 C C . GLY A 1 77 ? 34.636 -11.175 -0.223 1.00 89.19 77 GLY A C 1
ATOM 581 O O . GLY A 1 77 ? 34.857 -11.170 -1.428 1.00 89.19 77 GLY A O 1
ATOM 582 N N . TYR A 1 78 ? 35.221 -10.324 0.625 1.00 90.31 78 TYR A N 1
ATOM 583 C CA . TYR A 1 78 ? 36.079 -9.203 0.234 1.00 90.31 78 TYR A CA 1
ATOM 584 C C . TYR A 1 78 ? 37.178 -8.988 1.270 1.00 90.31 78 TYR A C 1
ATOM 586 O O . TYR A 1 78 ? 36.943 -9.189 2.466 1.00 90.31 78 TYR A O 1
ATOM 594 N N . GLY A 1 79 ? 38.339 -8.516 0.820 1.00 92.06 79 GLY A N 1
ATOM 595 C CA . GLY A 1 79 ? 39.402 -8.061 1.709 1.00 92.06 79 GLY A CA 1
ATOM 596 C C . GLY A 1 79 ? 39.102 -6.682 2.304 1.00 92.06 79 GLY A C 1
ATOM 597 O O . GLY A 1 79 ? 38.365 -5.875 1.727 1.00 92.06 79 GLY A O 1
ATOM 598 N N . ILE A 1 80 ? 39.709 -6.361 3.451 1.00 90.94 80 ILE A N 1
ATOM 599 C CA . ILE A 1 80 ? 39.509 -5.056 4.114 1.00 90.94 80 ILE A CA 1
ATOM 600 C C . ILE A 1 80 ? 39.880 -3.863 3.215 1.00 90.94 80 ILE A C 1
ATOM 602 O O . ILE A 1 80 ? 39.271 -2.791 3.292 1.00 90.94 80 ILE A O 1
ATOM 606 N N . ASP A 1 81 ? 40.832 -4.046 2.302 1.00 92.56 81 ASP A N 1
ATOM 607 C CA . ASP A 1 81 ? 41.273 -2.992 1.391 1.00 92.56 81 ASP A CA 1
ATOM 608 C C . ASP A 1 81 ? 40.230 -2.621 0.330 1.00 92.56 81 ASP A C 1
ATOM 610 O O . ASP A 1 81 ? 40.252 -1.495 -0.181 1.00 92.56 81 ASP A O 1
ATOM 614 N N . GLU A 1 82 ? 39.258 -3.495 0.071 1.00 90.75 82 GLU A N 1
ATOM 615 C CA . GLU A 1 82 ? 38.150 -3.261 -0.858 1.00 90.75 82 GLU A CA 1
ATOM 616 C C . GLU A 1 82 ? 36.962 -2.547 -0.192 1.00 90.75 82 GLU A C 1
ATOM 618 O O . GLU A 1 82 ? 36.157 -1.892 -0.865 1.00 90.75 82 GLU A O 1
ATOM 623 N N . LEU A 1 83 ? 36.864 -2.627 1.137 1.00 89.56 83 LEU A N 1
ATOM 624 C CA . LEU A 1 83 ? 35.688 -2.235 1.910 1.00 89.56 83 LEU A CA 1
ATOM 625 C C . LEU A 1 83 ? 35.828 -0.845 2.546 1.00 89.56 83 LEU A C 1
ATOM 627 O O . LEU A 1 83 ? 36.877 -0.466 3.057 1.00 89.56 83 LEU A O 1
ATOM 631 N N . GLN A 1 84 ? 34.747 -0.062 2.570 1.00 89.38 84 GLN A N 1
ATOM 632 C CA . GLN A 1 84 ? 34.705 1.228 3.276 1.00 89.38 84 GLN A CA 1
ATOM 633 C C . GLN A 1 84 ? 34.843 1.057 4.795 1.00 89.38 84 GLN A C 1
ATOM 635 O O . GLN A 1 84 ? 35.375 1.934 5.474 1.00 89.38 84 GLN A O 1
ATOM 640 N N . TRP A 1 85 ? 34.365 -0.069 5.320 1.00 90.06 85 TRP A N 1
ATOM 641 C CA . TRP A 1 85 ? 34.508 -0.497 6.708 1.00 90.06 85 TRP A CA 1
ATOM 642 C C . TRP A 1 85 ? 34.510 -2.028 6.777 1.00 90.06 85 TRP A C 1
ATOM 644 O O . TRP A 1 85 ? 34.002 -2.665 5.855 1.00 90.06 85 TRP A O 1
ATOM 654 N N . PRO A 1 86 ? 35.047 -2.637 7.847 1.00 92.06 86 PRO A N 1
ATOM 655 C CA . PRO A 1 86 ? 35.235 -4.079 7.889 1.00 92.06 86 PRO A CA 1
ATOM 656 C C . PRO A 1 86 ? 33.939 -4.900 7.917 1.00 92.06 86 PRO A C 1
ATOM 658 O O . PRO A 1 86 ? 32.898 -4.488 8.450 1.00 92.06 86 PRO A O 1
ATOM 661 N N . SER A 1 87 ? 34.056 -6.117 7.392 1.00 93.81 87 SER A N 1
ATOM 662 C CA . SER A 1 87 ? 33.108 -7.215 7.571 1.00 93.81 87 SER A CA 1
ATOM 663 C C . SER A 1 87 ? 32.877 -7.533 9.044 1.00 93.81 87 SER A C 1
ATOM 665 O O . SER A 1 87 ? 33.792 -7.408 9.863 1.00 93.81 87 SER A O 1
ATOM 667 N N . HIS A 1 88 ? 31.650 -7.911 9.405 1.00 93.75 88 HIS A N 1
ATOM 668 C CA . HIS A 1 88 ? 31.326 -8.180 10.803 1.00 93.75 88 HIS A CA 1
ATOM 669 C C . HIS A 1 88 ? 30.128 -9.111 11.001 1.00 93.75 88 HIS A C 1
ATOM 671 O O . HIS A 1 88 ? 29.174 -9.097 10.224 1.00 93.75 88 HIS A O 1
ATOM 677 N N . LEU A 1 89 ? 30.172 -9.864 12.099 1.00 93.62 89 LEU A N 1
ATOM 678 C CA . LEU A 1 89 ? 29.037 -10.588 12.656 1.00 93.62 89 LEU A CA 1
ATOM 679 C C . LEU A 1 89 ? 28.351 -9.746 13.735 1.00 93.62 89 LEU A C 1
ATOM 681 O O . LEU A 1 89 ? 29.003 -9.077 14.546 1.00 93.62 89 LEU A O 1
ATOM 685 N N . VAL A 1 90 ? 27.025 -9.800 13.754 1.00 91.38 90 VAL A N 1
ATOM 686 C CA . VAL A 1 90 ? 26.179 -9.150 14.761 1.00 91.38 90 VAL A CA 1
ATOM 687 C C . VAL A 1 90 ? 25.507 -10.233 15.599 1.00 91.38 90 VAL A C 1
ATOM 689 O O . VAL A 1 90 ? 24.838 -11.101 15.042 1.00 91.38 90 VAL A O 1
ATOM 692 N N . TYR A 1 91 ? 25.672 -10.163 16.923 1.00 91.94 91 TYR A N 1
ATOM 693 C CA . TYR A 1 91 ? 25.008 -11.030 17.904 1.00 91.94 91 TYR A CA 1
ATOM 694 C C . TYR A 1 91 ? 23.905 -10.238 18.619 1.00 91.94 91 TYR A C 1
ATOM 696 O O . TYR A 1 91 ? 24.184 -9.526 19.588 1.00 91.94 91 TYR A O 1
ATOM 704 N N . PRO A 1 92 ? 22.670 -10.275 18.103 1.00 88.25 92 PRO A N 1
ATOM 705 C CA . PRO A 1 92 ? 21.587 -9.416 18.563 1.00 88.25 92 PRO A CA 1
ATOM 706 C C . PRO A 1 92 ? 21.036 -9.872 19.917 1.00 88.25 92 PRO A C 1
ATOM 708 O O . PRO A 1 92 ? 20.686 -11.035 20.101 1.00 88.25 92 PRO A O 1
ATOM 711 N N . VAL A 1 93 ? 20.916 -8.931 20.852 1.00 86.56 93 VAL A N 1
ATOM 712 C CA . VAL A 1 93 ? 20.318 -9.115 22.181 1.00 86.56 93 VAL A CA 1
ATOM 713 C C . VAL A 1 93 ? 19.188 -8.123 22.362 1.00 86.56 93 VAL A C 1
ATOM 715 O O . VAL A 1 93 ? 19.362 -6.926 22.117 1.00 86.56 93 VAL A O 1
ATOM 718 N N . ASP A 1 94 ? 18.040 -8.632 22.803 1.00 80.19 94 ASP A N 1
ATOM 719 C CA . ASP A 1 94 ? 16.877 -7.821 23.132 1.00 80.19 94 ASP A CA 1
ATOM 720 C C . ASP A 1 94 ? 17.204 -6.980 24.368 1.00 80.19 94 ASP A C 1
ATOM 722 O O . ASP A 1 94 ? 17.328 -7.495 25.484 1.00 80.19 94 ASP A O 1
ATOM 726 N N . ALA A 1 95 ? 17.367 -5.676 24.160 1.00 77.50 95 ALA A N 1
ATOM 727 C CA . ALA A 1 95 ? 17.750 -4.756 25.218 1.00 77.50 95 ALA A CA 1
ATOM 728 C C . ALA A 1 95 ? 16.641 -4.591 26.271 1.00 77.50 95 ALA A C 1
ATOM 730 O O . ALA A 1 95 ? 16.937 -4.190 27.393 1.00 77.50 95 ALA A O 1
ATOM 731 N N . SER A 1 96 ? 15.385 -4.933 25.949 1.00 72.25 96 SER A N 1
ATOM 732 C CA . SER A 1 96 ? 14.260 -4.887 26.896 1.00 72.25 96 SER A CA 1
ATOM 733 C C . SER A 1 96 ? 14.367 -5.939 28.004 1.00 72.25 96 SER A C 1
ATOM 735 O O . SER A 1 96 ? 13.789 -5.767 29.075 1.00 72.25 96 SER A O 1
ATOM 737 N N . ARG A 1 97 ? 15.152 -7.002 27.782 1.00 77.81 97 ARG A N 1
ATOM 738 C CA . ARG A 1 97 ? 15.445 -8.031 28.790 1.00 77.81 97 ARG A CA 1
ATOM 739 C C . ARG A 1 97 ? 16.519 -7.596 29.784 1.00 77.81 97 ARG A C 1
ATOM 741 O O . ARG A 1 97 ? 16.753 -8.304 30.758 1.00 77.81 97 ARG A O 1
ATOM 748 N N . LEU A 1 98 ? 17.192 -6.473 29.535 1.00 81.69 98 LEU A N 1
ATOM 749 C CA . LEU A 1 98 ? 18.310 -6.001 30.340 1.00 81.69 98 LEU A CA 1
ATOM 750 C C . LEU A 1 98 ? 17.859 -4.894 31.295 1.00 81.69 98 LEU A C 1
ATOM 752 O O . LEU A 1 98 ? 17.085 -4.010 30.929 1.00 81.69 98 LEU A O 1
ATOM 756 N N . SER A 1 99 ? 18.390 -4.905 32.519 1.00 78.62 99 SER A N 1
ATOM 757 C CA . SER A 1 99 ? 18.181 -3.801 33.460 1.00 78.62 99 SER A CA 1
ATOM 758 C C . SER A 1 99 ? 18.861 -2.522 32.941 1.00 78.62 99 SER A C 1
ATOM 760 O O . SER A 1 99 ? 20.004 -2.604 32.473 1.00 78.62 99 SER A O 1
ATOM 762 N N . PRO A 1 100 ? 18.250 -1.327 33.086 1.00 74.19 100 PRO A N 1
ATOM 763 C CA . PRO A 1 100 ? 18.928 -0.048 32.847 1.00 74.19 100 PRO A CA 1
ATOM 764 C C . PRO A 1 100 ? 20.237 0.117 33.643 1.00 74.19 100 PRO A C 1
ATOM 766 O O . PRO A 1 100 ? 21.126 0.870 33.235 1.00 74.19 100 PRO A O 1
ATOM 769 N N . ASP A 1 101 ? 20.380 -0.621 34.748 1.00 77.38 101 ASP A N 1
ATOM 770 C CA . ASP A 1 101 ? 21.553 -0.629 35.629 1.00 77.38 101 ASP A CA 1
ATOM 771 C C . ASP A 1 101 ? 22.613 -1.666 35.250 1.00 77.38 101 ASP A C 1
ATOM 773 O O . ASP A 1 101 ? 23.602 -1.834 35.961 1.00 77.38 101 ASP A O 1
ATOM 777 N N . THR A 1 102 ? 22.461 -2.341 34.110 1.00 85.31 102 THR A N 1
ATOM 778 C CA . THR A 1 102 ? 23.532 -3.166 33.538 1.00 85.31 102 THR A CA 1
ATOM 779 C C . THR A 1 102 ? 24.764 -2.297 33.287 1.00 85.31 102 THR A C 1
ATOM 781 O O . THR A 1 102 ? 24.680 -1.258 32.619 1.00 85.31 102 THR A O 1
ATOM 784 N N . ARG A 1 103 ? 25.910 -2.701 33.843 1.00 87.31 103 ARG A N 1
ATOM 785 C CA . ARG A 1 103 ? 27.184 -1.969 33.713 1.00 87.31 103 ARG A CA 1
ATOM 786 C C . ARG A 1 103 ? 28.325 -2.811 33.176 1.00 87.31 103 ARG A C 1
ATOM 788 O O . ARG A 1 103 ? 29.326 -2.230 32.778 1.00 87.31 103 ARG A O 1
ATOM 795 N N . GLN A 1 104 ? 28.190 -4.130 33.122 1.00 91.25 104 GLN A N 1
ATOM 796 C CA . GLN A 1 104 ? 29.247 -5.007 32.631 1.00 91.25 104 GLN A CA 1
ATOM 797 C C . GLN A 1 104 ? 28.668 -6.100 31.744 1.00 91.25 104 GLN A C 1
ATOM 799 O O . GLN A 1 104 ? 27.527 -6.534 31.930 1.00 91.25 104 GLN A O 1
ATOM 804 N N . VAL A 1 105 ? 29.461 -6.523 30.766 1.00 93.38 105 VAL A N 1
ATOM 805 C CA . VAL A 1 105 ? 29.155 -7.678 29.933 1.00 93.38 105 VAL A CA 1
ATOM 806 C C . VAL A 1 105 ? 30.396 -8.536 29.750 1.00 93.38 105 VAL A C 1
ATOM 808 O O . VAL A 1 105 ? 31.478 -8.032 29.453 1.00 93.38 105 VAL A O 1
ATOM 811 N N . THR A 1 106 ? 30.206 -9.842 29.892 1.00 96.12 106 THR A N 1
ATOM 812 C CA . THR A 1 106 ? 31.229 -10.851 29.635 1.00 96.12 106 THR A CA 1
ATOM 813 C C . THR A 1 106 ? 30.766 -11.744 28.491 1.00 96.12 106 THR A C 1
ATOM 815 O O . THR A 1 106 ? 29.687 -12.325 28.557 1.00 96.12 106 THR A O 1
ATOM 818 N N . VAL A 1 107 ? 31.576 -11.865 27.444 1.00 96.94 107 VAL A N 1
ATOM 819 C CA . VAL A 1 107 ? 31.331 -12.701 26.266 1.00 96.94 107 VAL A CA 1
ATOM 820 C C . VAL A 1 107 ? 32.401 -13.785 26.173 1.00 96.94 107 VAL A C 1
ATOM 822 O O . VAL A 1 107 ? 33.587 -13.484 26.332 1.00 96.94 107 VAL A O 1
ATOM 825 N N . ARG A 1 108 ? 31.999 -15.029 25.889 1.00 96.94 108 ARG A N 1
ATOM 826 C CA . ARG A 1 108 ? 32.907 -16.177 25.718 1.00 96.94 108 ARG A CA 1
ATOM 827 C C . ARG A 1 108 ? 32.512 -17.040 24.523 1.00 96.94 108 ARG A C 1
ATOM 829 O O . ARG A 1 108 ? 31.327 -17.310 24.355 1.00 96.94 108 ARG A O 1
ATOM 836 N N . PHE A 1 109 ? 33.492 -17.452 23.719 1.00 96.81 109 PHE A N 1
ATOM 837 C CA . PHE A 1 109 ? 33.320 -18.381 22.591 1.00 96.81 109 PHE A CA 1
ATOM 838 C C . PHE A 1 109 ? 34.672 -18.911 22.090 1.00 96.81 109 PHE A C 1
ATOM 840 O O . PHE A 1 109 ? 35.723 -18.335 22.381 1.00 96.81 109 PHE A O 1
ATOM 847 N N . TRP A 1 110 ? 34.636 -19.991 21.310 1.00 96.44 110 TRP A N 1
ATOM 848 C CA . TRP A 1 110 ? 35.783 -20.509 20.559 1.00 96.44 110 TRP A CA 1
ATOM 849 C C . TRP A 1 110 ? 35.817 -19.931 19.144 1.00 96.44 110 TRP A C 1
ATOM 851 O O . TRP A 1 110 ? 34.774 -19.782 18.513 1.00 96.44 110 TRP A O 1
ATOM 861 N N . ILE A 1 111 ? 37.002 -19.648 18.611 1.00 96.00 111 ILE A N 1
ATOM 862 C CA . ILE A 1 111 ? 37.182 -19.240 17.214 1.00 96.00 111 ILE A CA 1
ATOM 863 C C . ILE A 1 111 ? 38.452 -19.851 16.632 1.00 96.00 111 ILE A C 1
ATOM 865 O O . ILE A 1 111 ? 39.455 -19.978 17.329 1.00 96.00 111 ILE A O 1
ATOM 869 N N . LYS A 1 112 ? 38.413 -20.213 15.353 1.00 94.69 112 LYS A N 1
ATOM 870 C CA . LYS A 1 112 ? 39.570 -20.647 14.571 1.00 94.69 112 LYS A CA 1
ATOM 871 C C . LYS A 1 112 ? 39.540 -19.952 13.219 1.00 94.69 112 LYS A C 1
ATOM 873 O O . LYS A 1 112 ? 38.484 -19.808 12.615 1.00 94.69 112 LYS A O 1
ATOM 878 N N . GLY A 1 113 ? 40.690 -19.517 12.735 1.00 92.94 113 GLY A N 1
ATOM 879 C CA . GLY A 1 113 ? 40.830 -18.904 11.418 1.00 92.94 113 GLY A CA 1
ATOM 880 C C . GLY A 1 113 ? 42.290 -18.885 11.001 1.00 92.94 113 GLY A C 1
ATOM 881 O O . GLY A 1 113 ? 43.169 -19.155 11.818 1.00 92.94 113 GLY A O 1
ATOM 882 N N . GLU A 1 114 ? 42.543 -18.587 9.732 1.00 92.25 114 GLU A N 1
ATOM 883 C CA . GLU A 1 114 ? 43.900 -18.517 9.186 1.00 92.25 114 GLU A CA 1
ATOM 884 C C . GLU A 1 114 ? 44.808 -17.558 9.977 1.00 92.25 114 GLU A C 1
ATOM 886 O O . GLU A 1 114 ? 44.376 -16.525 10.503 1.00 92.25 114 GLU A O 1
ATOM 891 N N . SER A 1 115 ? 46.095 -17.907 10.043 1.00 93.06 115 SER A N 1
ATOM 892 C CA . SER A 1 115 ? 47.095 -17.142 10.787 1.00 93.06 115 SER A CA 1
ATOM 893 C C . SER A 1 115 ? 47.215 -15.709 10.256 1.00 93.06 115 SER A C 1
ATOM 895 O O . SER A 1 115 ? 47.334 -15.483 9.052 1.00 93.06 115 SER A O 1
ATOM 897 N N . GLY A 1 116 ? 47.205 -14.723 11.154 1.00 91.25 116 GLY A N 1
ATOM 898 C CA . GLY A 1 116 ? 47.331 -13.304 10.810 1.00 91.25 116 GLY A CA 1
ATOM 899 C C . GLY A 1 116 ? 46.011 -12.566 10.563 1.00 91.25 116 GLY A C 1
ATOM 900 O O . GLY A 1 116 ? 46.043 -11.338 10.409 1.00 91.25 116 GLY A O 1
ATOM 901 N N . ILE A 1 117 ? 44.864 -13.260 10.590 1.00 95.31 117 ILE A N 1
ATOM 902 C CA . ILE A 1 117 ? 43.546 -12.613 10.655 1.00 95.31 117 ILE A CA 1
ATOM 903 C C . ILE A 1 117 ? 43.444 -11.835 11.970 1.00 95.31 117 ILE A C 1
ATOM 905 O O . ILE A 1 117 ? 43.707 -12.372 13.047 1.00 95.31 117 ILE A O 1
ATOM 909 N N . LYS A 1 118 ? 43.027 -10.566 11.897 1.00 97.00 118 LYS A N 1
ATOM 910 C CA . LYS A 1 118 ? 42.786 -9.729 13.081 1.00 97.00 118 LYS A CA 1
ATOM 911 C C . LYS A 1 118 ? 41.291 -9.551 13.302 1.00 97.00 118 LYS A C 1
ATOM 913 O O . LYS A 1 118 ? 40.601 -9.008 12.438 1.00 97.00 118 LYS A O 1
ATOM 918 N N . ILE A 1 119 ? 40.813 -9.945 14.477 1.00 97.19 119 ILE A N 1
ATOM 919 C CA . ILE A 1 119 ? 39.423 -9.760 14.899 1.00 97.19 119 ILE A CA 1
ATOM 920 C C . ILE A 1 119 ? 39.325 -8.700 15.992 1.00 97.19 119 ILE A C 1
ATOM 922 O O . ILE A 1 119 ? 40.260 -8.518 16.771 1.00 97.19 119 ILE A O 1
ATOM 926 N N . SER A 1 120 ? 38.167 -8.055 16.088 1.00 97.31 120 SER A N 1
ATOM 927 C CA . SER A 1 120 ? 37.819 -7.159 17.185 1.00 97.31 120 SER A CA 1
ATOM 928 C C . SER A 1 120 ? 36.409 -7.386 17.695 1.00 97.31 120 SER A C 1
ATOM 930 O O . SER A 1 120 ? 35.494 -7.652 16.921 1.00 97.31 120 SER A O 1
ATOM 932 N N . LEU A 1 121 ? 36.216 -7.202 18.996 1.00 97.44 121 LEU A N 1
ATOM 933 C CA . LEU A 1 121 ? 34.914 -7.248 19.649 1.00 97.44 121 LEU A CA 1
ATOM 934 C C . LEU A 1 121 ? 34.604 -5.904 20.290 1.00 97.44 121 LEU A C 1
ATOM 936 O O . LEU A 1 121 ? 35.471 -5.256 20.880 1.00 97.44 121 LEU A O 1
ATOM 940 N N . ARG A 1 122 ? 33.339 -5.504 20.184 1.00 95.50 122 ARG A N 1
ATOM 941 C CA . ARG A 1 122 ? 32.753 -4.400 20.947 1.00 95.50 122 ARG A CA 1
ATOM 942 C C . ARG A 1 122 ? 31.251 -4.581 21.067 1.00 95.50 122 ARG A C 1
ATOM 944 O O . ARG A 1 122 ? 30.630 -5.203 20.209 1.00 95.50 122 ARG A O 1
ATOM 951 N N . ILE A 1 123 ? 30.651 -3.958 22.066 1.00 93.00 123 ILE A N 1
ATOM 952 C CA . ILE A 1 123 ? 29.202 -3.852 22.184 1.00 93.00 123 ILE A CA 1
ATOM 953 C C . ILE A 1 123 ? 28.742 -2.639 21.393 1.00 93.00 123 ILE A C 1
ATOM 955 O O . ILE A 1 123 ? 29.354 -1.573 21.474 1.00 93.00 123 ILE A O 1
ATOM 959 N N . THR A 1 124 ? 27.669 -2.776 20.620 1.00 88.12 124 THR A N 1
ATOM 960 C CA . THR A 1 124 ? 27.079 -1.638 19.898 1.00 88.12 124 THR A CA 1
ATOM 961 C C . THR A 1 124 ? 25.575 -1.586 20.071 1.00 88.12 124 THR A C 1
ATOM 963 O O . THR A 1 124 ? 24.946 -2.630 20.187 1.00 88.12 124 THR A O 1
ATOM 966 N N . ASN A 1 125 ? 24.986 -0.396 20.019 1.00 79.12 125 ASN A N 1
ATOM 967 C CA . ASN A 1 125 ? 23.539 -0.270 19.871 1.00 79.12 125 ASN A CA 1
ATOM 968 C C . ASN A 1 125 ? 23.081 -0.613 18.436 1.00 79.12 125 ASN A C 1
ATOM 970 O O . ASN A 1 125 ? 23.902 -0.803 17.533 1.00 79.12 125 ASN A O 1
ATOM 974 N N . SER A 1 126 ? 21.767 -0.628 18.210 1.00 68.75 126 SER A N 1
ATOM 975 C CA . SER A 1 126 ? 21.137 -0.835 16.890 1.00 68.75 126 SER A CA 1
ATOM 976 C C . SER A 1 126 ? 21.643 0.097 15.772 1.00 68.75 126 SER A C 1
ATOM 978 O O . SER A 1 126 ? 21.606 -0.263 14.600 1.00 68.75 126 SER A O 1
ATOM 980 N N . ARG A 1 127 ? 22.185 1.276 16.107 1.00 68.69 127 ARG A N 1
ATOM 981 C CA . ARG A 1 127 ? 22.792 2.228 15.152 1.00 68.69 127 ARG A CA 1
ATOM 982 C C . ARG A 1 127 ? 24.305 2.049 14.997 1.00 68.69 127 ARG A C 1
ATOM 984 O O . ARG A 1 127 ? 24.991 2.979 14.575 1.00 68.69 127 ARG A O 1
ATOM 991 N N . ALA A 1 128 ? 24.830 0.889 15.388 1.00 76.81 128 ALA A N 1
ATOM 992 C CA . ALA A 1 128 ? 26.251 0.556 15.392 1.00 76.81 128 ALA A CA 1
ATOM 993 C C . ALA A 1 128 ? 27.133 1.505 16.232 1.00 76.81 128 ALA A C 1
ATOM 995 O O . ALA A 1 128 ? 28.355 1.524 16.057 1.00 76.81 128 ALA A O 1
ATOM 996 N N . ARG A 1 129 ? 26.551 2.282 17.161 1.00 83.00 129 ARG A N 1
ATOM 997 C CA . ARG A 1 129 ? 27.322 3.140 18.071 1.00 83.00 129 ARG A CA 1
ATOM 998 C C . ARG A 1 129 ? 27.908 2.294 19.203 1.00 83.00 129 ARG A C 1
ATOM 1000 O O . ARG A 1 129 ? 27.146 1.533 19.801 1.00 83.00 129 ARG A O 1
ATOM 1007 N N . PRO A 1 130 ? 29.212 2.410 19.504 1.00 87.44 130 PRO A N 1
ATOM 1008 C CA . PRO A 1 130 ? 29.841 1.660 20.588 1.00 87.44 130 PRO A CA 1
ATOM 1009 C C . PRO A 1 130 ? 29.215 1.955 21.954 1.00 87.44 130 PRO A C 1
ATOM 1011 O O . PRO A 1 130 ? 28.930 3.108 22.268 1.00 87.44 130 PRO A O 1
ATOM 1014 N N . LEU A 1 131 ? 29.038 0.902 22.750 1.00 89.19 131 LEU A N 1
ATOM 1015 C CA . LEU A 1 131 ? 28.623 0.936 24.157 1.00 89.19 131 LEU A CA 1
ATOM 1016 C C . LEU A 1 131 ? 29.704 0.359 25.086 1.00 89.19 131 LEU A C 1
ATOM 1018 O O . LEU A 1 131 ? 29.486 0.276 26.287 1.00 89.19 131 LEU A O 1
ATOM 1022 N N . SER A 1 132 ? 30.842 -0.069 24.540 1.00 92.81 132 SER A N 1
ATOM 1023 C CA . SER A 1 132 ? 32.005 -0.582 25.268 1.00 92.81 132 SER A CA 1
ATOM 1024 C C . SER A 1 132 ? 33.292 -0.166 24.553 1.00 92.81 132 SER A C 1
ATOM 1026 O O . SER A 1 132 ? 33.258 0.276 23.395 1.00 92.81 132 SER A O 1
ATOM 1028 N N . ALA A 1 133 ? 34.442 -0.393 25.194 1.00 92.88 133 ALA A N 1
ATOM 1029 C CA . ALA A 1 133 ? 35.723 -0.375 24.497 1.00 92.88 133 ALA A CA 1
ATOM 1030 C C . ALA A 1 133 ? 35.781 -1.471 23.412 1.00 92.88 133 ALA A C 1
ATOM 1032 O O . ALA A 1 133 ? 35.007 -2.434 23.425 1.00 92.88 133 ALA A O 1
ATOM 1033 N N . THR A 1 134 ? 36.691 -1.297 22.451 1.00 95.19 134 THR A N 1
ATOM 1034 C CA . THR A 1 134 ? 37.009 -2.313 21.436 1.00 95.19 134 THR A CA 1
ATOM 1035 C C . THR A 1 134 ? 38.259 -3.072 21.867 1.00 95.19 134 THR A C 1
ATOM 1037 O O . THR A 1 134 ? 39.255 -2.450 22.235 1.00 95.19 134 THR A O 1
ATOM 1040 N N . ARG A 1 135 ? 38.214 -4.403 21.808 1.00 97.19 135 ARG A N 1
ATOM 1041 C CA . ARG A 1 135 ? 39.367 -5.288 22.038 1.00 97.19 135 ARG A CA 1
ATOM 1042 C C . ARG A 1 135 ? 39.663 -6.083 20.786 1.00 97.19 135 ARG A C 1
ATOM 1044 O O . ARG A 1 135 ? 38.725 -6.410 20.067 1.00 97.19 135 ARG A O 1
ATOM 1051 N N . SER A 1 136 ? 40.937 -6.389 20.554 1.00 97.31 136 SER A N 1
ATOM 1052 C CA . SER A 1 136 ? 41.392 -7.069 19.343 1.00 97.31 136 SER A CA 1
ATOM 1053 C C . SER A 1 136 ? 42.272 -8.273 19.646 1.00 97.31 136 SER A C 1
ATOM 1055 O O . SER A 1 136 ? 43.041 -8.251 20.606 1.00 97.31 136 SER A O 1
ATOM 1057 N N . TRP A 1 137 ? 42.219 -9.268 18.765 1.00 97.50 137 TRP A N 1
ATOM 1058 C CA . TRP A 1 137 ? 43.031 -10.483 18.800 1.00 97.50 137 TRP A CA 1
ATOM 1059 C C . TRP A 1 137 ? 43.557 -10.795 17.400 1.00 97.50 137 TRP A C 1
ATOM 1061 O O . TRP A 1 137 ? 42.949 -10.399 16.404 1.00 97.50 137 TRP A O 1
ATOM 1071 N N . THR A 1 138 ? 44.691 -11.491 17.330 1.00 97.19 138 THR A N 1
ATOM 1072 C CA . THR A 1 138 ? 45.242 -12.023 16.075 1.00 97.19 138 THR A CA 1
ATOM 1073 C C . THR A 1 138 ? 45.180 -13.541 16.138 1.00 97.19 138 THR A C 1
ATOM 1075 O O . THR A 1 138 ? 45.695 -14.123 17.092 1.00 97.19 138 THR A O 1
ATOM 1078 N N . LEU A 1 139 ? 44.533 -14.155 15.150 1.00 96.12 139 LEU A N 1
ATOM 1079 C CA . LEU A 1 139 ? 44.401 -15.606 15.052 1.00 96.12 139 LEU A CA 1
ATOM 1080 C C . LEU A 1 139 ? 45.734 -16.212 14.596 1.00 96.12 139 LEU A C 1
ATOM 1082 O O . LEU A 1 139 ? 46.441 -15.612 13.782 1.00 96.12 139 LEU A O 1
ATOM 1086 N N . ASP A 1 140 ? 46.090 -17.379 15.126 1.00 93.75 140 ASP A N 1
ATOM 1087 C CA . ASP A 1 140 ? 47.373 -18.052 14.870 1.00 93.75 140 ASP A CA 1
ATOM 1088 C C . ASP A 1 140 ? 47.264 -19.264 13.930 1.00 93.75 140 ASP A C 1
ATOM 1090 O O . ASP A 1 140 ? 48.293 -19.746 13.454 1.00 93.75 140 ASP A O 1
ATOM 1094 N N . GLY A 1 141 ? 46.046 -19.693 13.589 1.00 91.75 141 GLY A N 1
ATOM 1095 C CA . GLY A 1 141 ? 45.771 -20.872 12.764 1.00 91.75 141 GLY A CA 1
ATOM 1096 C C . GLY A 1 141 ? 45.081 -22.012 13.517 1.00 91.75 141 GLY A C 1
ATOM 1097 O O . GLY A 1 141 ? 44.564 -22.924 12.868 1.00 91.75 141 GLY A O 1
ATOM 1098 N N . ASP A 1 142 ? 45.033 -21.969 14.853 1.00 94.12 142 ASP A N 1
ATOM 1099 C CA . ASP A 1 142 ? 44.391 -22.994 15.681 1.00 94.12 142 ASP A CA 1
ATOM 1100 C C . ASP A 1 142 ? 43.177 -22.452 16.460 1.00 94.12 142 ASP A C 1
ATOM 1102 O O . ASP A 1 142 ? 42.815 -21.276 16.360 1.00 94.12 142 ASP A O 1
ATOM 1106 N N . TRP A 1 143 ? 42.481 -23.327 17.191 1.00 95.00 143 TRP A N 1
ATOM 1107 C CA . TRP A 1 143 ? 41.354 -22.931 18.038 1.00 95.00 143 TRP A CA 1
ATOM 1108 C C . TRP A 1 143 ? 41.806 -22.069 19.222 1.00 95.00 143 TRP A C 1
ATOM 1110 O O . TRP A 1 143 ? 42.591 -22.494 20.066 1.00 95.00 143 TRP A O 1
ATOM 1120 N N . GLN A 1 144 ? 41.218 -20.880 19.338 1.00 96.44 144 GLN A N 1
ATOM 1121 C CA . GLN A 1 144 ? 41.444 -19.937 20.428 1.00 96.44 144 GLN A CA 1
ATOM 1122 C C . GLN A 1 144 ? 40.139 -19.681 21.188 1.00 96.44 144 GLN A C 1
ATOM 1124 O O . GLN A 1 144 ? 39.087 -19.445 20.589 1.00 96.44 144 GLN A O 1
ATOM 1129 N N . GLN A 1 145 ? 40.199 -19.694 22.521 1.00 96.31 145 GLN A N 1
ATOM 1130 C CA . GLN A 1 145 ? 39.071 -19.287 23.355 1.00 96.31 145 GLN A CA 1
ATOM 1131 C C . GLN A 1 145 ? 39.148 -17.784 23.624 1.00 96.31 145 GLN A C 1
ATOM 1133 O O . GLN A 1 145 ? 40.086 -17.295 24.255 1.00 96.31 145 GLN A O 1
ATOM 1138 N N . ILE A 1 146 ? 38.143 -17.041 23.169 1.00 96.69 146 ILE A N 1
ATOM 1139 C CA . ILE A 1 146 ? 38.055 -15.598 23.382 1.00 96.69 146 ILE A CA 1
ATOM 1140 C C . ILE A 1 146 ? 37.208 -15.326 24.620 1.00 96.69 146 ILE A C 1
ATOM 1142 O O . ILE A 1 146 ? 36.082 -15.807 24.732 1.00 96.69 146 ILE A O 1
ATOM 1146 N N . THR A 1 147 ? 37.741 -14.515 25.535 1.00 96.69 147 THR A N 1
ATOM 1147 C CA . THR A 1 147 ? 36.989 -13.920 26.647 1.00 96.69 147 THR A CA 1
ATOM 1148 C C . THR A 1 147 ? 37.053 -12.402 26.524 1.00 96.69 147 THR A C 1
ATOM 1150 O O . THR A 1 147 ? 38.129 -11.811 26.588 1.00 96.69 147 THR A O 1
ATOM 1153 N N . PHE A 1 148 ? 35.898 -11.772 26.334 1.00 96.62 148 PHE A N 1
ATOM 1154 C CA . PHE A 1 148 ? 35.738 -10.322 26.282 1.00 96.62 148 PHE A CA 1
ATOM 1155 C C . PHE A 1 148 ? 34.950 -9.875 27.504 1.00 96.62 148 PHE A C 1
ATOM 1157 O O . PHE A 1 148 ? 33.772 -10.194 27.621 1.00 96.62 148 PHE A O 1
ATOM 1164 N N . ASP A 1 149 ? 35.605 -9.166 28.415 1.00 95.50 149 ASP A N 1
ATOM 1165 C CA . ASP A 1 149 ? 35.011 -8.685 29.659 1.00 95.50 149 ASP A CA 1
ATOM 1166 C C . ASP A 1 149 ? 35.194 -7.171 29.736 1.00 95.50 149 ASP A C 1
ATOM 1168 O O . ASP A 1 149 ? 36.311 -6.684 29.907 1.00 95.50 149 ASP A O 1
ATOM 1172 N N . GLU A 1 150 ? 34.114 -6.420 29.514 1.00 94.56 150 GLU A N 1
ATOM 1173 C CA . GLU A 1 150 ? 34.185 -4.965 29.388 1.00 94.56 150 GLU A CA 1
ATOM 1174 C C . GLU A 1 150 ? 33.035 -4.253 30.115 1.00 94.56 150 GLU A C 1
ATOM 1176 O O . GLU A 1 150 ? 31.882 -4.710 30.085 1.00 94.56 150 GLU A O 1
ATOM 1181 N N . PRO A 1 151 ? 33.311 -3.082 30.720 1.00 91.38 151 PRO A N 1
ATOM 1182 C CA . PRO A 1 151 ? 32.269 -2.204 31.220 1.00 91.38 151 PRO A CA 1
ATOM 1183 C C . PRO A 1 151 ? 31.490 -1.553 30.066 1.00 91.38 151 PRO A C 1
ATOM 1185 O O . PRO A 1 151 ? 32.033 -1.232 29.003 1.00 91.38 151 PRO A O 1
ATOM 1188 N N . LEU A 1 152 ? 30.206 -1.294 30.305 1.00 87.12 152 LEU A N 1
ATOM 1189 C CA . LEU A 1 152 ? 29.348 -0.519 29.417 1.00 87.12 152 LEU A CA 1
ATOM 1190 C C . LEU A 1 152 ? 29.523 0.979 29.700 1.00 87.12 152 LEU A C 1
ATOM 1192 O O . LEU A 1 152 ? 29.352 1.442 30.826 1.00 87.12 152 LEU A O 1
ATOM 1196 N N . THR A 1 153 ? 29.844 1.758 28.668 1.00 74.12 153 THR A N 1
ATOM 1197 C CA . THR A 1 153 ? 30.229 3.178 28.774 1.00 74.12 153 THR A CA 1
ATOM 1198 C C . THR A 1 153 ? 29.043 4.148 28.825 1.00 74.12 153 THR A C 1
ATOM 1200 O O . THR A 1 153 ? 29.236 5.357 28.925 1.00 74.12 153 THR A O 1
ATOM 1203 N N . SER A 1 154 ? 27.810 3.651 28.722 1.00 66.81 154 SER A N 1
ATOM 1204 C CA . SER A 1 154 ? 26.582 4.453 28.749 1.00 66.81 154 SER A CA 1
ATOM 1205 C C . SER A 1 154 ? 25.410 3.641 29.293 1.00 66.81 154 SER A C 1
ATOM 1207 O O . SER A 1 154 ? 25.362 2.428 29.098 1.00 66.81 154 SER A O 1
ATOM 1209 N N . SER A 1 155 ? 24.431 4.313 29.908 1.00 63.59 155 SER A N 1
ATOM 1210 C CA . SER A 1 155 ? 23.176 3.668 30.312 1.00 63.59 155 SER A CA 1
ATOM 1211 C C . SER A 1 155 ? 22.472 3.029 29.109 1.00 63.59 155 SER A C 1
ATOM 1213 O O . SER A 1 155 ? 22.323 3.657 28.051 1.00 63.59 155 SER A O 1
ATOM 1215 N N . LEU A 1 156 ? 21.996 1.792 29.292 1.00 64.31 156 LEU A N 1
ATOM 1216 C CA . LEU A 1 156 ? 21.225 1.051 28.289 1.00 64.31 156 LEU A CA 1
ATOM 1217 C C . LEU A 1 156 ? 19.898 1.736 27.927 1.00 64.31 156 LEU A C 1
ATOM 1219 O O . LEU A 1 156 ? 19.318 1.410 26.894 1.00 64.31 156 LEU A O 1
ATOM 1223 N N . SER A 1 157 ? 19.465 2.754 28.684 1.00 52.91 157 SER A N 1
ATOM 1224 C CA . SER A 1 157 ? 18.315 3.598 28.327 1.00 52.91 157 SER A CA 1
ATOM 1225 C C . SER A 1 157 ? 18.451 4.283 26.957 1.00 52.91 157 SER A C 1
ATOM 1227 O O . SER A 1 157 ? 17.457 4.720 26.383 1.00 52.91 157 SER A O 1
ATOM 1229 N N . THR A 1 158 ? 19.667 4.348 26.401 1.00 46.62 158 THR A N 1
ATOM 1230 C CA . THR A 1 158 ? 19.971 4.934 25.082 1.00 46.62 158 THR A CA 1
ATOM 1231 C C . THR A 1 158 ? 20.186 3.902 23.960 1.00 46.62 158 THR A C 1
ATOM 1233 O O . THR A 1 158 ? 20.462 4.280 22.817 1.00 46.62 158 THR A O 1
ATOM 1236 N N . ALA A 1 159 ? 20.067 2.598 24.246 1.00 44.84 159 ALA A N 1
ATOM 1237 C CA . ALA A 1 159 ? 20.440 1.521 23.320 1.00 44.84 159 ALA A CA 1
ATOM 1238 C C . ALA A 1 159 ? 19.406 1.238 22.203 1.00 44.84 159 ALA A C 1
ATOM 1240 O O . ALA A 1 159 ? 19.749 0.645 21.176 1.00 44.84 159 ALA A O 1
ATOM 1241 N N . GLY A 1 160 ? 18.160 1.697 22.349 1.00 54.34 160 GLY A N 1
ATOM 1242 C CA . GLY A 1 160 ? 17.043 1.244 21.507 1.00 54.34 160 GLY A CA 1
ATOM 1243 C C . GLY A 1 160 ? 16.562 -0.156 21.920 1.00 54.34 160 GLY A C 1
ATOM 1244 O O . GLY A 1 160 ? 16.838 -0.585 23.034 1.00 54.34 160 GLY A O 1
ATOM 1245 N N . SER A 1 161 ? 15.835 -0.865 21.048 1.00 60.28 161 SER A N 1
ATOM 1246 C CA . SER A 1 161 ? 15.267 -2.190 21.379 1.00 60.28 161 SER A CA 1
ATOM 1247 C C . SER A 1 161 ? 16.248 -3.357 21.285 1.00 60.28 161 SER A C 1
ATOM 1249 O O . SER A 1 161 ? 16.017 -4.382 21.912 1.00 60.28 161 SER A O 1
ATOM 1251 N N . TRP A 1 162 ? 17.348 -3.204 20.546 1.00 74.31 162 TRP A N 1
ATOM 1252 C CA . TRP A 1 162 ? 18.348 -4.254 20.357 1.00 74.31 162 TRP A CA 1
ATOM 1253 C C . TRP A 1 162 ? 19.763 -3.690 20.455 1.00 74.31 162 TRP A C 1
ATOM 1255 O O . TRP A 1 162 ? 20.038 -2.565 20.018 1.00 74.31 162 TRP A O 1
ATOM 1265 N N . LEU A 1 163 ? 20.672 -4.503 20.985 1.00 84.75 163 LEU A N 1
ATOM 1266 C CA . LEU A 1 163 ? 22.113 -4.267 20.961 1.00 84.75 163 LEU A CA 1
ATOM 1267 C C . LEU A 1 163 ? 22.839 -5.463 20.334 1.00 84.75 163 LEU A C 1
ATOM 1269 O O . LEU A 1 163 ? 22.297 -6.558 20.263 1.00 84.75 163 LEU A O 1
ATOM 1273 N N . SER A 1 164 ? 24.070 -5.253 19.879 1.00 89.31 164 SER A N 1
ATOM 1274 C CA . SER A 1 164 ? 24.970 -6.313 19.416 1.00 89.31 164 SER A CA 1
ATOM 1275 C C . SER A 1 164 ? 25.973 -6.623 20.519 1.00 89.31 164 SER A C 1
ATOM 1277 O O . SER A 1 164 ? 26.799 -5.760 20.830 1.00 89.31 164 SER A O 1
ATOM 1279 N N . ALA A 1 165 ? 25.922 -7.828 21.080 1.00 90.94 165 ALA A N 1
ATOM 1280 C CA . ALA A 1 165 ? 26.789 -8.283 22.163 1.00 90.94 165 ALA A CA 1
ATOM 1281 C C . ALA A 1 165 ? 27.348 -9.690 21.887 1.00 90.94 165 ALA A C 1
ATOM 1283 O O . ALA A 1 165 ? 26.769 -10.673 22.341 1.00 90.94 165 ALA A O 1
ATOM 1284 N N . PRO A 1 166 ? 28.480 -9.793 21.170 1.00 93.94 166 PRO A N 1
ATOM 1285 C CA . PRO A 1 166 ? 29.284 -8.698 20.630 1.00 93.94 166 PRO A CA 1
ATOM 1286 C C . PRO A 1 166 ? 28.870 -8.293 19.206 1.00 93.94 166 PRO A C 1
ATOM 1288 O O . PRO A 1 166 ? 28.043 -8.915 18.544 1.00 93.94 166 PRO A O 1
ATOM 1291 N N . ARG A 1 167 ? 29.460 -7.214 18.701 1.00 94.69 167 ARG A N 1
ATOM 1292 C CA . ARG A 1 167 ? 29.735 -7.051 17.272 1.00 94.69 167 ARG A CA 1
ATOM 1293 C C . ARG A 1 167 ? 31.155 -7.560 17.037 1.00 94.69 167 ARG A C 1
ATOM 1295 O O . ARG A 1 167 ? 32.091 -6.971 17.578 1.00 94.69 167 ARG A O 1
ATOM 1302 N N . LEU A 1 168 ? 31.296 -8.628 16.257 1.00 96.50 168 LEU A N 1
ATOM 1303 C CA . LEU A 1 168 ? 32.583 -9.235 15.913 1.00 96.50 168 LEU A CA 1
ATOM 1304 C C . LEU A 1 168 ? 33.039 -8.725 14.553 1.00 96.50 168 LEU A C 1
ATOM 1306 O O . LEU A 1 168 ? 32.374 -8.952 13.554 1.00 96.50 168 LEU A O 1
ATOM 1310 N N . ILE A 1 169 ? 34.147 -7.996 14.526 1.00 96.31 169 ILE A N 1
ATOM 1311 C CA . ILE A 1 169 ? 34.661 -7.232 13.388 1.00 96.31 169 ILE A CA 1
ATOM 1312 C C . ILE A 1 169 ? 35.921 -7.919 12.868 1.00 96.31 169 ILE A C 1
ATOM 1314 O O . ILE A 1 169 ? 36.824 -8.197 13.650 1.00 96.31 169 ILE A O 1
ATOM 1318 N N . LEU A 1 170 ? 36.015 -8.145 11.560 1.00 95.38 170 LEU A N 1
ATOM 1319 C CA . LEU A 1 170 ? 37.215 -8.679 10.914 1.00 95.38 170 LEU A CA 1
ATOM 1320 C C . LEU A 1 170 ? 38.104 -7.522 10.445 1.00 95.38 170 LEU A C 1
ATOM 1322 O O . LEU A 1 170 ? 38.015 -7.082 9.303 1.00 95.38 170 LEU A O 1
ATOM 1326 N N . GLU A 1 171 ? 38.920 -6.975 11.347 1.00 92.81 171 GLU A N 1
ATOM 1327 C CA . GLU A 1 171 ? 39.748 -5.788 11.084 1.00 92.81 171 GLU A CA 1
ATOM 1328 C C . GLU A 1 171 ? 40.814 -6.001 10.013 1.00 92.81 171 GLU A C 1
ATOM 1330 O O . GLU A 1 171 ? 41.164 -5.057 9.308 1.00 92.81 171 GLU A O 1
ATOM 1335 N N . LYS A 1 172 ? 41.346 -7.219 9.913 1.00 93.25 172 LYS A N 1
ATOM 1336 C CA . LYS A 1 172 ? 42.299 -7.599 8.876 1.00 93.25 172 LYS A CA 1
ATOM 1337 C C . LYS A 1 172 ? 41.948 -8.992 8.384 1.00 93.25 172 LYS A C 1
ATOM 1339 O O . LYS A 1 172 ? 42.114 -9.958 9.124 1.00 93.25 172 LYS A O 1
ATOM 1344 N N . CYS A 1 173 ? 41.450 -9.049 7.160 1.00 91.62 173 CYS A N 1
ATOM 1345 C CA . CYS A 1 173 ? 41.168 -10.271 6.425 1.00 91.62 173 CYS A CA 1
ATOM 1346 C C . CYS A 1 173 ? 41.300 -10.002 4.923 1.00 91.62 173 CYS A C 1
ATOM 1348 O O . CYS A 1 173 ? 41.074 -8.872 4.469 1.00 91.62 173 CYS A O 1
ATOM 1350 N N . ASP A 1 174 ? 41.642 -11.052 4.191 1.00 92.88 174 ASP A N 1
ATOM 1351 C CA . ASP A 1 174 ? 41.646 -11.114 2.735 1.00 92.88 174 ASP A CA 1
ATOM 1352 C C . ASP A 1 174 ? 40.363 -11.787 2.236 1.00 92.88 174 ASP A C 1
ATOM 1354 O O . ASP A 1 174 ? 39.621 -12.401 3.007 1.00 92.88 174 ASP A O 1
ATOM 1358 N N . ALA A 1 175 ? 40.063 -11.642 0.946 1.00 92.38 175 ALA A N 1
ATOM 1359 C CA . ALA A 1 175 ? 38.914 -12.300 0.332 1.00 92.38 175 ALA A CA 1
ATOM 1360 C C . ALA A 1 175 ? 39.114 -13.826 0.285 1.00 92.38 175 ALA A C 1
ATOM 1362 O O . ALA A 1 175 ? 40.199 -14.307 -0.030 1.00 92.38 175 ALA A O 1
ATOM 1363 N N . GLY A 1 176 ? 38.046 -14.577 0.552 1.00 91.25 176 GLY A N 1
ATOM 1364 C CA . GLY A 1 176 ? 38.025 -16.039 0.519 1.00 91.25 176 GLY A CA 1
ATOM 1365 C C . GLY A 1 176 ? 38.555 -16.720 1.780 1.00 91.25 176 GLY A C 1
ATOM 1366 O O . GLY A 1 176 ? 38.621 -17.942 1.798 1.00 91.25 176 GLY A O 1
ATOM 1367 N N . GLN A 1 177 ? 38.912 -15.973 2.826 1.00 93.12 177 GLN A N 1
ATOM 1368 C CA . GLN A 1 177 ? 39.404 -16.561 4.068 1.00 93.12 177 GLN A CA 1
ATOM 1369 C C . GLN A 1 177 ? 38.283 -17.203 4.879 1.00 93.12 177 GLN A C 1
ATOM 1371 O O . GLN A 1 177 ? 37.166 -16.678 4.966 1.00 93.12 177 GLN A O 1
ATOM 1376 N N . HIS A 1 178 ? 38.621 -18.324 5.509 1.00 91.31 178 HIS A N 1
ATOM 1377 C CA . HIS A 1 178 ? 37.691 -19.157 6.261 1.00 91.31 178 HIS A CA 1
ATOM 1378 C C . HIS A 1 178 ? 37.877 -18.986 7.774 1.00 91.31 178 HIS A C 1
ATOM 1380 O O . HIS A 1 178 ? 38.995 -18.969 8.295 1.00 91.31 178 HIS A O 1
ATOM 1386 N N . ILE A 1 179 ? 36.760 -18.861 8.493 1.00 93.00 179 ILE A N 1
ATOM 1387 C CA . ILE A 1 179 ? 36.718 -18.691 9.947 1.00 93.00 179 ILE A CA 1
ATOM 1388 C C . ILE A 1 179 ? 35.644 -19.621 10.513 1.00 93.00 179 ILE A C 1
ATOM 1390 O O . ILE A 1 179 ? 34.494 -19.591 10.076 1.00 93.00 179 ILE A O 1
ATOM 1394 N N . LEU A 1 180 ? 36.011 -20.418 11.510 1.00 92.62 180 LEU A N 1
ATOM 1395 C CA . LEU A 1 180 ? 35.095 -21.228 12.302 1.00 92.62 180 LEU A CA 1
ATOM 1396 C C . LEU A 1 180 ? 34.792 -20.507 13.612 1.00 92.62 180 LEU A C 1
ATOM 1398 O O . LEU A 1 180 ? 35.705 -20.156 14.359 1.00 92.62 180 LEU A O 1
ATOM 1402 N N . VAL A 1 181 ? 33.513 -20.280 13.900 1.00 93.69 181 VAL A N 1
ATOM 1403 C CA . VAL A 1 181 ? 33.068 -19.583 15.112 1.00 93.69 181 VAL A CA 1
ATOM 1404 C C . VAL A 1 181 ? 32.195 -20.520 15.930 1.00 93.69 181 VAL A C 1
ATOM 1406 O O . VAL A 1 181 ? 31.124 -20.917 15.485 1.00 93.69 181 VAL A O 1
ATOM 1409 N N . GLY A 1 182 ? 32.659 -20.893 17.119 1.00 92.94 182 GLY A N 1
ATOM 1410 C CA . GLY A 1 182 ? 31.925 -21.719 18.071 1.00 92.94 182 GLY A CA 1
ATOM 1411 C C . GLY A 1 182 ? 30.756 -20.984 18.732 1.00 92.94 182 GLY A C 1
ATOM 1412 O O . GLY A 1 182 ? 30.598 -19.768 18.539 1.00 92.94 182 GLY A O 1
ATOM 1413 N N . PRO A 1 183 ? 29.919 -21.704 19.499 1.00 92.12 183 PRO A N 1
ATOM 1414 C CA . PRO A 1 183 ? 28.819 -21.108 20.241 1.00 92.12 183 PRO A CA 1
ATOM 1415 C C . PRO A 1 183 ? 29.294 -19.989 21.156 1.00 92.12 183 PRO A C 1
ATOM 1417 O O . PRO A 1 183 ? 30.410 -20.023 21.685 1.00 92.12 183 PRO A O 1
ATOM 1420 N N . LEU A 1 184 ? 28.430 -18.995 21.332 1.00 94.25 184 LEU A N 1
ATOM 1421 C CA . LEU A 1 184 ? 28.737 -17.796 22.097 1.00 94.25 184 LEU A CA 1
ATOM 1422 C C . LEU A 1 184 ? 27.779 -17.642 23.271 1.00 94.25 184 LEU A C 1
ATOM 1424 O O . LEU A 1 184 ? 26.572 -17.802 23.110 1.00 94.25 184 LEU A O 1
ATOM 1428 N N . THR A 1 185 ? 28.317 -17.255 24.425 1.00 95.00 185 THR A N 1
ATOM 1429 C CA . THR A 1 185 ? 27.539 -16.857 25.605 1.00 95.00 185 THR A CA 1
ATOM 1430 C C . THR A 1 185 ? 27.879 -15.420 25.977 1.00 95.00 185 THR A C 1
ATOM 1432 O O . THR A 1 185 ? 29.056 -15.078 26.115 1.00 95.00 185 THR A O 1
ATOM 1435 N N . ALA A 1 186 ? 26.856 -14.584 26.163 1.00 94.38 186 ALA A N 1
ATOM 1436 C CA . ALA A 1 186 ? 26.968 -13.235 26.708 1.00 94.38 186 ALA A CA 1
ATOM 1437 C C . ALA A 1 186 ? 26.245 -13.142 28.060 1.00 94.38 186 ALA A C 1
ATOM 1439 O O . ALA A 1 186 ? 25.041 -13.384 28.146 1.00 94.38 186 ALA A O 1
ATOM 1440 N N . THR A 1 187 ? 26.967 -12.736 29.101 1.00 94.75 187 THR A N 1
ATOM 1441 C CA . THR A 1 187 ? 26.443 -12.523 30.455 1.00 94.75 187 THR A CA 1
ATOM 1442 C C . THR A 1 187 ? 26.453 -11.037 30.778 1.00 94.75 187 THR A C 1
ATOM 1444 O O . THR A 1 187 ? 27.510 -10.409 30.805 1.00 94.75 187 THR A O 1
ATOM 1447 N N . PHE A 1 188 ? 25.280 -10.476 31.047 1.00 91.50 188 PHE A N 1
ATOM 1448 C CA . PHE A 1 188 ? 25.073 -9.077 31.407 1.00 91.50 188 PHE A CA 1
ATOM 1449 C C . PHE A 1 188 ? 24.900 -8.944 32.913 1.00 91.50 188 PHE A C 1
ATOM 1451 O O . PHE A 1 188 ? 24.036 -9.596 33.497 1.00 91.50 188 PHE A O 1
ATOM 1458 N N . ILE A 1 189 ? 25.700 -8.082 33.535 1.00 89.62 189 ILE A N 1
ATOM 1459 C CA . ILE A 1 189 ? 25.773 -7.949 34.990 1.00 89.62 189 ILE A CA 1
ATOM 1460 C C . ILE A 1 189 ? 25.271 -6.547 35.394 1.00 89.62 189 ILE A C 1
ATOM 1462 O O . ILE A 1 189 ? 25.876 -5.533 35.011 1.00 89.62 189 ILE A O 1
ATOM 1466 N N . PRO A 1 190 ? 24.154 -6.461 36.144 1.00 84.31 190 PRO A N 1
ATOM 1467 C CA . PRO A 1 190 ? 23.713 -5.236 36.809 1.00 84.31 190 PRO A CA 1
ATOM 1468 C C . PRO A 1 190 ? 24.708 -4.783 37.876 1.00 84.31 190 PRO A C 1
ATOM 1470 O O . PRO A 1 190 ? 25.284 -5.608 38.583 1.00 84.31 190 PRO A O 1
ATOM 1473 N N . SER A 1 191 ? 24.885 -3.473 38.042 1.00 73.88 191 SER A N 1
ATOM 1474 C CA . SER A 1 191 ? 25.506 -2.960 39.266 1.00 73.88 191 SER A CA 1
ATOM 1475 C C . SER A 1 191 ? 24.545 -3.067 40.455 1.00 73.88 191 SER A C 1
ATOM 1477 O O . SER A 1 191 ? 23.335 -2.934 40.266 1.00 73.88 191 SER A O 1
ATOM 1479 N N . PRO A 1 192 ? 25.051 -3.267 41.688 1.00 58.97 192 PRO A N 1
ATOM 1480 C CA . PRO A 1 192 ? 24.223 -3.176 42.885 1.00 58.97 192 PRO A CA 1
ATOM 1481 C C . PRO A 1 192 ? 23.607 -1.767 43.005 1.00 58.97 192 PRO A C 1
ATOM 1483 O O . PRO A 1 192 ? 24.257 -0.785 42.631 1.00 58.97 192 PRO A O 1
ATOM 1486 N N . PRO A 1 193 ? 22.364 -1.643 43.505 1.00 52.75 193 PRO A N 1
ATOM 1487 C CA . PRO A 1 193 ? 21.653 -0.369 43.526 1.00 52.75 193 PRO A CA 1
ATOM 1488 C C . PRO A 1 193 ? 22.378 0.667 44.396 1.00 52.75 193 PRO A C 1
ATOM 1490 O O . PRO A 1 193 ? 22.702 0.405 45.553 1.00 52.75 193 PRO A O 1
ATOM 1493 N N . LEU A 1 194 ? 22.581 1.870 43.852 1.00 46.34 194 LEU A N 1
ATOM 1494 C CA . LEU A 1 194 ? 22.929 3.061 44.629 1.00 46.34 194 LEU A CA 1
ATOM 1495 C C . LEU A 1 194 ? 21.632 3.709 45.129 1.00 46.34 194 LEU A C 1
ATOM 1497 O O . LEU A 1 194 ? 20.782 4.121 44.341 1.00 46.34 194 LEU A O 1
ATOM 1501 N N . SER A 1 195 ? 21.474 3.809 46.446 1.00 38.94 195 SER A N 1
ATOM 1502 C CA . SER A 1 195 ? 20.357 4.495 47.095 1.00 38.94 195 SER A CA 1
ATOM 1503 C C . SER A 1 195 ? 20.360 5.986 46.737 1.00 38.94 195 SER A C 1
ATOM 1505 O O . SER A 1 195 ? 21.201 6.751 47.199 1.00 38.94 195 SER A O 1
ATOM 1507 N N . THR A 1 196 ? 19.397 6.418 45.919 1.00 36.59 196 THR A N 1
ATOM 1508 C CA . THR A 1 196 ? 19.105 7.844 45.688 1.00 36.59 196 THR A CA 1
ATOM 1509 C C . THR A 1 196 ? 17.594 8.105 45.771 1.00 36.59 196 THR A C 1
ATOM 1511 O O . THR A 1 196 ? 16.819 7.233 45.373 1.00 36.59 196 THR A O 1
ATOM 1514 N N . PRO A 1 197 ? 17.140 9.254 46.318 1.00 36.66 197 PRO A N 1
ATOM 1515 C CA . PRO A 1 197 ? 15.728 9.491 46.614 1.00 36.66 197 PRO A CA 1
ATOM 1516 C C . PRO A 1 197 ? 14.926 9.829 45.352 1.00 36.66 197 PRO A C 1
ATOM 1518 O O . PRO A 1 197 ? 15.403 10.539 44.467 1.00 36.66 197 PRO A O 1
ATOM 1521 N N . ALA A 1 198 ? 13.683 9.351 45.303 1.00 33.44 198 ALA A N 1
ATOM 1522 C CA . ALA A 1 198 ? 12.744 9.588 44.213 1.00 33.44 198 ALA A CA 1
ATOM 1523 C C . ALA A 1 198 ? 12.311 11.065 44.127 1.00 33.44 198 ALA A C 1
ATOM 1525 O O . ALA A 1 198 ? 11.910 11.667 45.124 1.00 33.44 198 ALA A O 1
ATOM 1526 N N . ALA A 1 199 ? 12.341 11.628 42.918 1.00 29.84 199 ALA A N 1
ATOM 1527 C CA . ALA A 1 199 ? 11.728 12.917 42.615 1.00 29.84 199 ALA A CA 1
ATOM 1528 C C . ALA A 1 199 ? 10.202 12.760 42.488 1.00 29.84 199 ALA A C 1
ATOM 1530 O O . ALA A 1 199 ? 9.712 11.864 41.798 1.00 29.84 199 ALA A O 1
ATOM 1531 N N . ALA A 1 200 ? 9.460 13.633 43.169 1.00 31.84 200 ALA A N 1
ATOM 1532 C CA . ALA A 1 200 ? 8.002 13.643 43.192 1.00 31.84 200 ALA A CA 1
ATOM 1533 C C . ALA A 1 200 ? 7.398 14.112 41.849 1.00 31.84 200 ALA A C 1
ATOM 1535 O O . ALA A 1 200 ? 7.962 15.001 41.204 1.00 31.84 200 ALA A O 1
ATOM 1536 N N . PRO A 1 201 ? 6.236 13.575 41.433 1.00 32.53 201 PRO A N 1
ATOM 1537 C CA . PRO A 1 201 ? 5.538 14.043 40.243 1.00 32.53 201 PRO A CA 1
ATOM 1538 C C . PRO A 1 201 ? 4.842 15.386 40.511 1.00 32.53 201 PRO A C 1
ATOM 1540 O O . PRO A 1 201 ? 4.180 15.570 41.533 1.00 32.53 201 PRO A O 1
ATOM 1543 N N . ALA A 1 202 ? 4.973 16.325 39.574 1.00 28.09 202 ALA A N 1
ATOM 1544 C CA . ALA A 1 202 ? 4.237 17.584 39.591 1.00 28.09 202 ALA A CA 1
ATOM 1545 C C . ALA A 1 202 ? 2.788 17.377 39.110 1.00 28.09 202 ALA A C 1
ATOM 1547 O O . ALA A 1 202 ? 2.545 16.714 38.102 1.00 28.09 202 ALA A O 1
ATOM 1548 N N . ALA A 1 203 ? 1.833 17.962 39.836 1.00 31.52 203 ALA A N 1
ATOM 1549 C CA . ALA A 1 203 ? 0.409 17.959 39.506 1.00 31.52 203 ALA A CA 1
ATOM 1550 C C . ALA A 1 203 ? 0.081 18.953 38.368 1.00 31.52 203 ALA A C 1
ATOM 1552 O O . ALA A 1 203 ? 0.704 20.017 38.298 1.00 31.52 203 ALA A O 1
ATOM 1553 N N . PRO A 1 204 ? -0.907 18.669 37.499 1.00 32.06 204 PRO A N 1
ATOM 1554 C CA . PRO A 1 204 ? -1.302 19.595 36.446 1.00 32.06 204 PRO A CA 1
ATOM 1555 C C . PRO A 1 204 ? -2.242 20.691 36.977 1.00 32.06 204 PRO A C 1
ATOM 1557 O O . PRO A 1 204 ? -3.167 20.424 37.743 1.00 32.06 204 PRO A O 1
ATOM 1560 N N . VAL A 1 205 ? -2.027 21.929 36.524 1.00 30.05 205 VAL A N 1
ATOM 1561 C CA . VAL A 1 205 ? -2.951 23.061 36.699 1.00 30.05 205 VAL A CA 1
ATOM 1562 C C . VAL A 1 205 ? -3.815 23.182 35.445 1.00 30.05 205 VAL A C 1
ATOM 1564 O O . VAL A 1 205 ? -3.302 23.217 34.328 1.00 30.05 205 VAL A O 1
ATOM 1567 N N . ALA A 1 206 ? -5.131 23.254 35.639 1.00 32.88 206 ALA A N 1
ATOM 1568 C CA . ALA A 1 206 ? -6.107 23.439 34.574 1.00 32.88 206 ALA A CA 1
ATOM 1569 C C . ALA A 1 206 ? -6.130 24.892 34.071 1.00 32.88 206 ALA A C 1
ATOM 1571 O O . ALA A 1 206 ? -6.211 25.835 34.858 1.00 32.88 206 ALA A O 1
ATOM 1572 N N . ALA A 1 207 ? -6.147 25.063 32.750 1.00 27.16 207 ALA A N 1
ATOM 1573 C CA . ALA A 1 207 ? -6.533 26.305 32.094 1.00 27.16 207 ALA A CA 1
ATOM 1574 C C . ALA A 1 207 ? -7.508 25.979 30.957 1.00 27.16 207 ALA A C 1
ATOM 1576 O O . ALA A 1 207 ? -7.193 25.204 30.057 1.00 27.16 207 ALA A O 1
ATOM 1577 N N . SER A 1 208 ? -8.699 26.578 30.991 1.00 39.91 208 SER A N 1
ATOM 1578 C CA . SER A 1 208 ? -9.655 26.501 29.886 1.00 39.91 208 SER A CA 1
ATOM 1579 C C . SER A 1 208 ? -9.092 27.215 28.656 1.00 39.91 208 SER A C 1
ATOM 1581 O O . SER A 1 208 ? -8.658 28.361 28.800 1.00 39.91 208 SER A O 1
ATOM 1583 N N . ARG A 1 209 ? -9.163 26.604 27.466 1.00 33.62 209 ARG A N 1
ATOM 1584 C CA . ARG A 1 209 ? -9.180 27.269 26.145 1.00 33.62 209 ARG A CA 1
ATOM 1585 C C . ARG A 1 209 ? -9.347 26.232 25.025 1.00 33.62 209 ARG A C 1
ATOM 1587 O O . ARG A 1 209 ? -9.138 25.045 25.234 1.00 33.62 209 ARG A O 1
ATOM 1594 N N . SER A 1 210 ? -9.774 26.717 23.860 1.00 42.53 210 SER A N 1
ATOM 1595 C CA . SER A 1 210 ? -9.972 26.013 22.579 1.00 42.53 210 SER A CA 1
ATOM 1596 C C . SER A 1 210 ? -9.023 24.835 22.302 1.00 42.53 210 SER A C 1
ATOM 1598 O O . SER A 1 210 ? -7.842 24.950 22.604 1.00 42.53 210 SER A O 1
ATOM 1600 N N . ALA A 1 211 ? -9.534 23.781 21.643 1.00 55.88 211 ALA A N 1
ATOM 1601 C CA . ALA A 1 211 ? -8.834 22.585 21.133 1.00 55.88 211 ALA A CA 1
ATOM 1602 C C . ALA A 1 211 ? -7.351 22.452 21.549 1.00 55.88 211 ALA A C 1
ATOM 1604 O O . ALA A 1 211 ? -6.446 22.877 20.827 1.00 55.88 211 ALA A O 1
ATOM 1605 N N . ALA A 1 212 ? -7.114 21.845 22.713 1.00 83.38 212 ALA A N 1
ATOM 1606 C CA . ALA A 1 212 ? -5.783 21.489 23.193 1.00 83.38 212 ALA A CA 1
ATOM 1607 C C . ALA A 1 212 ? -5.246 20.242 22.465 1.00 83.38 212 ALA A C 1
ATOM 1609 O O . ALA A 1 212 ? -6.012 19.443 21.923 1.00 83.38 212 ALA A O 1
ATOM 1610 N N . TRP A 1 213 ? -3.929 20.060 22.464 1.00 91.69 213 TRP A N 1
ATOM 1611 C CA . TRP A 1 213 ? -3.282 18.813 22.057 1.00 91.69 213 TRP A CA 1
ATOM 1612 C C . TRP A 1 213 ? -2.907 18.044 23.321 1.00 91.69 213 TRP A C 1
ATOM 1614 O O . TRP A 1 213 ? -2.209 18.601 24.166 1.00 91.69 213 TRP A O 1
ATOM 1624 N N . LEU A 1 214 ? -3.376 16.804 23.465 1.00 93.81 214 LEU A N 1
ATOM 1625 C CA . LEU A 1 214 ? -3.157 15.997 24.669 1.00 93.81 214 LEU A CA 1
ATOM 1626 C C . LEU A 1 214 ? -2.383 14.713 24.355 1.00 93.81 214 LEU A C 1
ATOM 1628 O O . LEU A 1 214 ? -2.591 14.140 23.284 1.00 93.81 214 LEU A O 1
ATOM 1632 N N . PRO A 1 215 ? -1.509 14.249 25.265 1.00 93.12 215 PRO A N 1
ATOM 1633 C CA . PRO A 1 215 ? -0.744 13.024 25.070 1.00 93.12 215 PRO A CA 1
ATOM 1634 C C . PRO A 1 215 ? -1.653 11.794 25.033 1.00 93.12 215 PRO A C 1
ATOM 1636 O O . PRO A 1 215 ? -2.613 11.694 25.794 1.00 93.12 215 PRO A O 1
ATOM 1639 N N . LEU A 1 216 ? -1.313 10.855 24.156 1.00 92.44 216 LEU A N 1
ATOM 1640 C CA . LEU A 1 216 ? -1.986 9.573 23.976 1.00 92.44 216 LEU A CA 1
ATOM 1641 C C . LEU A 1 216 ? -1.058 8.433 24.396 1.00 92.44 216 LEU A C 1
ATOM 1643 O O . LEU A 1 216 ? 0.123 8.427 24.042 1.00 92.44 216 LEU A O 1
ATOM 1647 N N . ASP A 1 217 ? -1.597 7.448 25.114 1.00 90.50 217 ASP A N 1
ATOM 1648 C CA . ASP A 1 217 ? -0.847 6.242 25.455 1.00 90.50 217 ASP A CA 1
ATOM 1649 C C . ASP A 1 217 ? -0.713 5.320 24.235 1.00 90.50 217 ASP A C 1
ATOM 1651 O O . ASP A 1 217 ? -1.684 4.753 23.731 1.00 90.50 217 ASP A O 1
ATOM 1655 N N . THR A 1 218 ? 0.523 5.161 23.768 1.00 91.00 218 THR A N 1
ATOM 1656 C CA . THR A 1 218 ? 0.890 4.259 22.673 1.00 91.00 218 THR A CA 1
ATOM 1657 C C . THR A 1 218 ? 1.781 3.107 23.150 1.00 91.00 218 THR A C 1
ATOM 1659 O O . THR A 1 218 ? 2.510 2.517 22.356 1.00 91.00 218 THR A O 1
ATOM 1662 N N . SER A 1 219 ? 1.792 2.792 24.447 1.00 88.19 219 SER A N 1
ATOM 1663 C CA . SER A 1 219 ? 2.693 1.793 25.040 1.00 88.19 219 SER A CA 1
ATOM 1664 C C . SER A 1 219 ? 2.308 0.336 24.757 1.00 88.19 219 SER A C 1
ATOM 1666 O O . SER A 1 219 ? 3.157 -0.543 24.889 1.00 88.19 219 SER A O 1
ATOM 1668 N N . ASP A 1 220 ? 1.063 0.072 24.351 1.00 91.31 220 ASP A N 1
ATOM 1669 C CA . ASP A 1 220 ? 0.558 -1.251 23.974 1.00 91.31 220 ASP A CA 1
ATOM 1670 C C . ASP A 1 220 ? -0.490 -1.119 22.863 1.00 91.31 220 ASP A C 1
ATOM 1672 O O . ASP A 1 220 ? -1.604 -0.653 23.096 1.00 91.31 220 ASP A O 1
ATOM 1676 N N . LEU A 1 221 ? -0.128 -1.526 21.649 1.00 94.62 221 LEU A N 1
ATOM 1677 C CA . LEU A 1 221 ? -0.948 -1.378 20.443 1.00 94.62 221 LEU A CA 1
ATOM 1678 C C . LEU A 1 221 ? -1.462 -2.715 19.893 1.00 94.62 221 LEU A C 1
ATOM 1680 O O . LEU A 1 221 ? -2.337 -2.723 19.027 1.00 94.62 221 LEU A O 1
ATOM 1684 N N . TYR A 1 222 ? -0.983 -3.853 20.401 1.00 95.69 222 TYR A N 1
ATOM 1685 C CA . TYR A 1 222 ? -1.547 -5.150 20.030 1.00 95.69 222 TYR A CA 1
ATOM 1686 C C . TYR A 1 222 ? -2.933 -5.327 20.633 1.00 95.69 222 TYR A C 1
ATOM 1688 O O . TYR A 1 222 ? -3.089 -5.447 21.850 1.00 95.69 222 TYR A O 1
ATOM 1696 N N . VAL A 1 223 ? -3.929 -5.399 19.752 1.00 97.00 223 VAL A N 1
ATOM 1697 C CA . VAL A 1 223 ? -5.324 -5.636 20.117 1.00 97.00 223 VAL A CA 1
ATOM 1698 C C . VAL A 1 223 ? -5.451 -6.891 20.981 1.00 97.00 223 VAL A C 1
ATOM 1700 O O . VAL A 1 223 ? -4.904 -7.959 20.671 1.00 97.00 223 VAL A O 1
ATOM 1703 N N . ARG A 1 224 ? -6.183 -6.754 22.088 1.00 96.75 224 ARG A N 1
ATOM 1704 C CA . ARG A 1 224 ? -6.454 -7.839 23.033 1.00 96.75 224 ARG A CA 1
ATOM 1705 C C . ARG A 1 224 ? -7.685 -8.621 22.594 1.00 96.75 224 ARG A C 1
ATOM 1707 O O . ARG A 1 224 ? -8.674 -8.035 22.157 1.00 96.75 224 ARG A O 1
ATOM 1714 N N . ALA A 1 225 ? -7.611 -9.942 22.733 1.00 95.62 225 ALA A N 1
ATOM 1715 C CA . ALA A 1 225 ? -8.697 -10.839 22.361 1.00 95.62 225 ALA A CA 1
ATOM 1716 C C . ALA A 1 225 ? -10.002 -10.488 23.103 1.00 95.62 225 ALA A C 1
ATOM 1718 O O . ALA A 1 225 ? -9.967 -10.124 24.279 1.00 95.62 225 ALA A O 1
ATOM 1719 N N . GLY A 1 226 ? -11.139 -10.586 22.413 1.00 93.50 226 GLY A N 1
ATOM 1720 C CA . GLY A 1 226 ? -12.481 -10.343 22.958 1.00 93.50 226 GLY A CA 1
ATOM 1721 C C . GLY A 1 226 ? -12.848 -8.873 23.202 1.00 93.50 226 GLY A C 1
ATOM 1722 O O . GLY A 1 226 ? -13.982 -8.578 23.591 1.00 93.50 226 GLY A O 1
ATOM 1723 N N . THR A 1 227 ? -11.926 -7.936 22.972 1.00 96.50 227 THR A N 1
ATOM 1724 C CA . THR A 1 227 ? -12.218 -6.499 23.072 1.00 96.50 227 THR A CA 1
ATOM 1725 C C . THR A 1 227 ? -13.066 -6.002 21.901 1.00 96.50 227 THR A C 1
ATOM 1727 O O . THR A 1 227 ? -13.217 -6.686 20.894 1.00 96.50 227 THR A O 1
ATOM 1730 N N . ALA A 1 228 ? -13.609 -4.785 21.996 1.00 96.38 228 ALA A N 1
ATOM 1731 C CA . ALA A 1 228 ? -14.359 -4.174 20.894 1.00 96.38 228 ALA A CA 1
ATOM 1732 C C . ALA A 1 228 ? -13.507 -3.895 19.635 1.00 96.38 228 ALA A C 1
ATOM 1734 O O . ALA A 1 228 ? -14.070 -3.680 18.563 1.00 96.38 228 ALA A O 1
ATOM 1735 N N . LEU A 1 229 ? -12.172 -3.909 19.762 1.00 97.12 229 LEU A N 1
ATOM 1736 C CA . LEU A 1 229 ? -11.239 -3.780 18.639 1.00 97.12 229 LEU A CA 1
ATOM 1737 C C . LEU A 1 229 ? -10.754 -5.136 18.095 1.00 97.12 229 LEU A C 1
ATOM 1739 O O . LEU A 1 229 ? -9.990 -5.151 17.135 1.00 97.12 229 LEU A O 1
ATOM 1743 N N . ASP A 1 230 ? -11.177 -6.263 18.686 1.00 96.62 230 ASP A N 1
ATOM 1744 C CA . ASP A 1 230 ? -10.900 -7.604 18.164 1.00 96.62 230 ASP A CA 1
ATOM 1745 C C . ASP A 1 230 ? -11.907 -7.970 17.071 1.00 96.62 230 ASP A C 1
ATOM 1747 O O . ASP A 1 230 ? -13.089 -8.202 17.323 1.00 96.62 230 ASP A O 1
ATOM 1751 N N . TYR A 1 231 ? -11.417 -8.020 15.838 1.00 93.69 231 TYR A N 1
ATOM 1752 C CA . TYR A 1 231 ? -12.210 -8.240 14.632 1.00 93.69 231 TYR A CA 1
ATOM 1753 C C . TYR A 1 231 ? -12.225 -9.700 14.181 1.00 93.69 231 TYR A C 1
ATOM 1755 O O . TYR A 1 231 ? -12.895 -10.033 13.201 1.00 93.69 231 TYR A O 1
ATOM 1763 N N . THR A 1 232 ? -11.544 -10.594 14.907 1.00 92.31 232 THR A N 1
ATOM 1764 C CA . THR A 1 232 ? -11.601 -12.031 14.616 1.00 92.31 232 THR A CA 1
ATOM 1765 C C . THR A 1 232 ? -13.012 -12.631 14.639 1.00 92.31 232 THR A C 1
ATOM 1767 O O . THR A 1 232 ? -13.241 -13.514 13.818 1.00 92.31 232 THR A O 1
ATOM 1770 N N . PRO A 1 233 ? -14.001 -12.169 15.440 1.00 87.75 233 PRO A N 1
ATOM 1771 C CA . PRO A 1 233 ? -15.324 -12.799 15.462 1.00 87.75 233 PRO A CA 1
ATOM 1772 C C . PRO A 1 233 ? -16.103 -12.737 14.141 1.00 87.75 233 PRO A C 1
ATOM 1774 O O . PRO A 1 233 ? -16.964 -13.584 13.920 1.00 87.75 233 PRO A O 1
ATOM 1777 N N . PHE A 1 234 ? -15.833 -11.759 13.264 1.00 84.31 234 PHE A N 1
ATOM 1778 C CA . PHE A 1 234 ? -16.431 -11.732 11.919 1.00 84.31 234 PHE A CA 1
ATOM 1779 C C . PHE A 1 234 ? -15.488 -12.267 10.829 1.00 84.31 234 PHE A C 1
ATOM 1781 O O . PHE A 1 234 ? -15.881 -12.349 9.664 1.00 84.31 234 PHE A O 1
ATOM 1788 N N . ALA A 1 235 ? -14.253 -12.635 11.182 1.00 76.00 235 ALA A N 1
ATOM 1789 C CA . ALA A 1 235 ? -13.327 -13.325 10.296 1.00 76.00 235 ALA A CA 1
ATOM 1790 C C . ALA A 1 235 ? -13.523 -14.848 10.423 1.00 76.00 235 ALA A C 1
ATOM 1792 O O . ALA A 1 235 ? -13.718 -15.377 11.512 1.00 76.00 235 ALA A O 1
ATOM 1793 N N . GLY A 1 236 ? -13.486 -15.577 9.304 1.00 71.75 236 GLY A N 1
ATOM 1794 C CA . GLY A 1 236 ? -13.552 -17.041 9.341 1.00 71.75 236 GLY A CA 1
ATOM 1795 C C . GLY A 1 236 ? -12.338 -17.653 10.054 1.00 71.75 236 GLY A C 1
ATOM 1796 O O . GLY A 1 236 ? -11.250 -17.086 10.025 1.00 71.75 236 GLY A O 1
ATOM 1797 N N . THR A 1 237 ? -12.511 -18.833 10.655 1.00 80.44 237 THR A N 1
ATOM 1798 C CA . THR A 1 237 ? -11.446 -19.560 11.379 1.00 80.44 237 THR A CA 1
ATOM 1799 C C . THR A 1 237 ? -10.671 -20.554 10.509 1.00 80.44 237 THR A C 1
ATOM 1801 O O . THR A 1 237 ? -9.722 -21.180 10.976 1.00 80.44 237 THR A O 1
ATOM 1804 N N . ALA A 1 238 ? -11.072 -20.728 9.247 1.00 93.31 238 ALA A N 1
ATOM 1805 C CA . ALA A 1 238 ? -10.429 -21.668 8.337 1.00 93.31 238 ALA A CA 1
ATOM 1806 C C . ALA A 1 238 ? -9.012 -21.191 7.953 1.00 93.31 238 ALA A C 1
ATOM 1808 O O . ALA A 1 238 ? -8.844 -20.014 7.617 1.00 93.31 238 ALA A O 1
ATOM 1809 N N . PRO A 1 239 ? -8.004 -22.086 7.929 1.00 96.88 239 PRO A N 1
ATOM 1810 C CA . PRO A 1 239 ? -6.673 -21.751 7.438 1.00 96.88 239 PRO A CA 1
ATOM 1811 C C . PRO A 1 239 ? -6.681 -21.224 5.996 1.00 96.88 239 PRO A C 1
ATOM 1813 O O . PRO A 1 239 ? -7.525 -21.604 5.179 1.00 96.88 239 PRO A O 1
ATOM 1816 N N . ALA A 1 240 ? -5.710 -20.376 5.654 1.00 97.56 240 ALA A N 1
ATOM 1817 C CA . ALA A 1 240 ? -5.590 -19.840 4.304 1.00 97.56 240 ALA A CA 1
ATOM 1818 C C . ALA A 1 240 ? -5.357 -20.986 3.313 1.00 97.56 240 ALA A C 1
ATOM 1820 O O . ALA A 1 240 ? -4.519 -21.865 3.532 1.00 97.56 240 ALA A O 1
ATOM 1821 N N . GLY A 1 241 ? -6.133 -20.989 2.233 1.00 96.50 241 GLY A N 1
ATOM 1822 C CA . GLY A 1 241 ? -6.108 -22.037 1.225 1.00 96.50 241 GLY A CA 1
ATOM 1823 C C . GLY A 1 241 ? -6.944 -23.280 1.542 1.00 96.50 241 GLY A C 1
ATOM 1824 O O . GLY A 1 241 ? -7.023 -24.164 0.692 1.00 96.50 241 GLY A O 1
ATOM 1825 N N . ALA A 1 242 ? -7.630 -23.346 2.693 1.00 96.94 242 ALA A N 1
ATOM 1826 C CA . ALA A 1 242 ? -8.579 -24.427 2.995 1.00 96.94 242 ALA A CA 1
ATOM 1827 C C . ALA A 1 242 ? -9.727 -24.519 1.969 1.00 96.94 242 ALA A C 1
ATOM 1829 O O . ALA A 1 242 ? -10.257 -25.597 1.724 1.00 96.94 242 ALA A O 1
ATOM 1830 N N . TYR A 1 243 ? -10.071 -23.399 1.325 1.00 96.50 243 TYR A N 1
ATOM 1831 C CA . TYR A 1 243 ? -11.063 -23.333 0.247 1.00 96.50 243 TYR A CA 1
ATOM 1832 C C . TYR A 1 243 ? -10.444 -23.431 -1.160 1.00 96.50 243 TYR A C 1
ATOM 1834 O O . TYR A 1 243 ? -11.113 -23.160 -2.163 1.00 96.50 243 TYR A O 1
ATOM 1842 N N . GLY A 1 244 ? -9.179 -23.840 -1.250 1.00 96.56 244 GLY A N 1
ATOM 1843 C CA . GLY A 1 244 ? -8.401 -23.847 -2.481 1.00 96.56 244 GLY A CA 1
ATOM 1844 C C . GLY A 1 244 ? -7.813 -22.477 -2.819 1.00 96.56 244 GLY A C 1
ATOM 1845 O O . GLY A 1 244 ? -7.901 -21.518 -2.050 1.00 96.56 244 GLY A O 1
ATOM 1846 N N . ARG A 1 245 ? -7.175 -22.403 -3.987 1.00 97.31 245 ARG A N 1
ATOM 1847 C CA . ARG A 1 245 ? -6.520 -21.190 -4.486 1.00 97.31 245 ARG A CA 1
ATOM 1848 C C . ARG A 1 245 ? -7.539 -20.076 -4.750 1.00 97.31 245 ARG A C 1
ATOM 1850 O O . ARG A 1 245 ? -8.690 -20.345 -5.098 1.00 97.31 245 ARG A O 1
ATOM 1857 N N . VAL A 1 246 ? -7.093 -18.828 -4.636 1.00 98.38 246 VAL A N 1
ATOM 1858 C CA . VAL A 1 246 ? -7.844 -17.666 -5.126 1.00 98.38 246 VAL A CA 1
ATOM 1859 C C . VAL A 1 246 ? -7.865 -17.667 -6.657 1.00 98.38 246 VAL A C 1
ATOM 1861 O O . VAL A 1 246 ? -6.827 -17.799 -7.303 1.00 98.38 246 VAL A O 1
ATOM 1864 N N . ILE A 1 247 ? -9.051 -17.508 -7.235 1.00 98.00 247 ILE A N 1
ATOM 1865 C CA . ILE A 1 247 ? -9.301 -17.495 -8.678 1.00 98.00 247 ILE A CA 1
ATOM 1866 C C . ILE A 1 247 ? -10.082 -16.243 -9.079 1.00 98.00 247 ILE A C 1
ATOM 1868 O O . ILE A 1 247 ? -10.681 -15.578 -8.235 1.00 98.00 247 ILE A O 1
ATOM 1872 N N . VAL A 1 248 ? -10.118 -15.957 -10.381 1.00 97.69 248 VAL A N 1
ATOM 1873 C CA . VAL A 1 248 ? -11.116 -15.051 -10.964 1.00 97.69 248 VAL A CA 1
ATOM 1874 C C . VAL A 1 248 ? -12.332 -15.884 -11.361 1.00 97.69 248 VAL A C 1
ATOM 1876 O O . VAL A 1 248 ? -12.208 -16.816 -12.155 1.00 97.69 248 VAL A O 1
ATOM 1879 N N . ASN A 1 249 ? -13.497 -15.593 -10.787 1.00 95.25 249 ASN A N 1
ATOM 1880 C CA . ASN A 1 249 ? -14.724 -16.327 -11.088 1.00 95.25 249 ASN A CA 1
ATOM 1881 C C . ASN A 1 249 ? -15.371 -15.866 -12.408 1.00 95.25 249 ASN A C 1
ATOM 1883 O O . ASN A 1 249 ? -14.924 -14.929 -13.069 1.00 95.25 249 ASN A O 1
ATOM 1887 N N . ARG A 1 250 ? -16.490 -16.499 -12.783 1.00 91.94 250 ARG A N 1
ATOM 1888 C CA . ARG A 1 250 ? -17.249 -16.166 -14.004 1.00 91.94 250 ARG A CA 1
ATOM 1889 C C . ARG A 1 250 ? -17.748 -14.714 -14.075 1.00 91.94 250 ARG A C 1
ATOM 1891 O O . ARG A 1 250 ? -18.026 -14.244 -15.172 1.00 91.94 250 ARG A O 1
ATOM 1898 N N . ARG A 1 251 ? -17.855 -14.019 -12.934 1.00 89.88 251 ARG A N 1
ATOM 1899 C CA . ARG A 1 251 ? -18.279 -12.611 -12.825 1.00 89.88 251 ARG A CA 1
ATOM 1900 C C . ARG A 1 251 ? -17.103 -11.625 -12.834 1.00 89.88 251 ARG A C 1
ATOM 1902 O O . ARG A 1 251 ? -17.321 -10.436 -12.637 1.00 89.88 251 ARG A O 1
ATOM 1909 N N . GLY A 1 252 ? -15.866 -12.095 -13.023 1.00 93.06 252 GLY A N 1
ATOM 1910 C CA . GLY A 1 252 ? -14.681 -11.237 -12.964 1.00 93.06 252 GLY A CA 1
ATOM 1911 C C . GLY A 1 252 ? -14.319 -10.786 -11.543 1.00 93.06 252 GLY A C 1
ATOM 1912 O O . GLY A 1 252 ? -13.645 -9.774 -11.382 1.00 93.06 252 GLY A O 1
ATOM 1913 N N . GLU A 1 253 ? -14.759 -11.508 -10.510 1.00 95.50 253 GLU A N 1
ATOM 1914 C CA . GLU A 1 253 ? -14.482 -11.217 -9.096 1.00 95.50 253 GLU A CA 1
ATOM 1915 C C . GLU A 1 253 ? -13.474 -12.224 -8.526 1.00 95.50 253 GLU A C 1
ATOM 1917 O O . GLU A 1 253 ? -13.384 -13.357 -9.008 1.00 95.50 253 GLU A O 1
ATOM 1922 N N . LEU A 1 254 ? -12.737 -11.849 -7.474 1.00 97.88 254 LEU A N 1
ATOM 1923 C CA . LEU A 1 254 ? -11.954 -12.834 -6.722 1.00 97.88 254 LEU A CA 1
ATOM 1924 C C . LEU A 1 254 ? -12.894 -13.783 -5.979 1.00 97.88 254 LEU A C 1
ATOM 1926 O O . LEU A 1 254 ? -13.824 -13.330 -5.316 1.00 97.88 254 LEU A O 1
ATOM 1930 N N . ALA A 1 255 ? -12.612 -15.079 -6.039 1.00 97.81 255 ALA A N 1
ATOM 1931 C CA . ALA A 1 255 ? -13.300 -16.120 -5.278 1.00 97.81 255 ALA A CA 1
ATOM 1932 C C . ALA A 1 255 ? -12.316 -17.232 -4.895 1.00 97.81 255 ALA A C 1
ATOM 1934 O O . ALA A 1 255 ? -11.198 -17.289 -5.411 1.00 97.81 255 ALA A O 1
ATOM 1935 N N . PHE A 1 256 ? -12.726 -18.140 -4.014 1.00 97.88 256 PHE A N 1
ATOM 1936 C CA . PHE A 1 256 ? -11.970 -19.367 -3.762 1.00 97.88 256 PHE A CA 1
ATOM 1937 C C . PHE A 1 256 ? -12.393 -20.469 -4.735 1.00 97.88 256 PHE A C 1
ATOM 1939 O O . PHE A 1 256 ? -13.567 -20.568 -5.083 1.00 97.88 256 PHE A O 1
ATOM 1946 N N . ALA A 1 257 ? -11.458 -21.326 -5.154 1.00 97.50 257 ALA A N 1
ATOM 1947 C CA . ALA A 1 257 ? -11.718 -22.374 -6.146 1.00 97.50 257 ALA A CA 1
ATOM 1948 C C . ALA A 1 257 ? -12.862 -23.332 -5.758 1.00 97.50 257 ALA A C 1
ATOM 1950 O O . ALA A 1 257 ? -13.635 -23.738 -6.622 1.00 97.50 257 ALA A O 1
ATOM 1951 N N . SER A 1 258 ? -13.004 -23.661 -4.469 1.00 97.56 258 SER A N 1
ATOM 1952 C CA . SER A 1 258 ? -14.113 -24.497 -3.972 1.00 97.56 258 SER A CA 1
ATOM 1953 C C . SER A 1 258 ? -15.427 -23.734 -3.747 1.00 97.56 258 SER A C 1
ATOM 1955 O O . SER A 1 258 ? -16.461 -24.356 -3.521 1.00 97.56 258 SER A O 1
ATOM 1957 N N . GLN A 1 259 ? -15.407 -22.398 -3.810 1.00 96.81 259 GLN A N 1
ATOM 1958 C CA . GLN A 1 259 ? -16.560 -21.518 -3.582 1.00 96.81 259 GLN A CA 1
ATOM 1959 C C . GLN A 1 259 ? -16.638 -20.414 -4.658 1.00 96.81 259 GLN A C 1
ATOM 1961 O O . GLN A 1 259 ? -16.618 -19.225 -4.333 1.00 96.81 259 GLN A O 1
ATOM 1966 N N . PRO A 1 260 ? -16.719 -20.768 -5.955 1.00 96.75 260 PRO A N 1
ATOM 1967 C CA . PRO A 1 260 ? -16.554 -19.810 -7.052 1.00 96.75 260 PRO A CA 1
ATOM 1968 C C . PRO A 1 260 ? -17.653 -18.734 -7.122 1.00 96.75 260 PRO A C 1
ATOM 1970 O O . PRO A 1 260 ? -17.423 -17.653 -7.667 1.00 96.75 260 PRO A O 1
ATOM 1973 N N . ASP A 1 261 ? -18.842 -18.995 -6.573 1.00 96.12 261 ASP A N 1
ATOM 1974 C CA . ASP A 1 261 ? -19.964 -18.046 -6.578 1.00 96.12 261 ASP A CA 1
ATOM 1975 C C . ASP A 1 261 ? -19.936 -17.043 -5.407 1.00 96.12 261 ASP A C 1
ATOM 1977 O O . ASP A 1 261 ? -20.707 -16.074 -5.412 1.00 96.12 261 ASP A O 1
ATOM 1981 N N . ILE A 1 262 ? -19.036 -17.231 -4.432 1.00 94.81 262 ILE A N 1
ATOM 1982 C CA . ILE A 1 262 ? -18.881 -16.357 -3.264 1.00 94.81 262 ILE A CA 1
ATOM 1983 C C . ILE A 1 262 ? -17.657 -15.454 -3.481 1.00 94.81 262 ILE A C 1
ATOM 1985 O O . ILE A 1 262 ? -16.528 -15.950 -3.497 1.00 94.81 262 ILE A O 1
ATOM 1989 N N . PRO A 1 263 ? -17.842 -14.132 -3.648 1.00 94.62 263 PRO A N 1
ATOM 1990 C CA . PRO A 1 263 ? -16.719 -13.227 -3.818 1.00 94.62 263 PRO A CA 1
ATOM 1991 C C . PRO A 1 263 ? -15.940 -13.084 -2.505 1.00 94.62 263 PRO A C 1
ATOM 1993 O O . PRO A 1 263 ? -16.529 -12.975 -1.428 1.00 94.62 263 PRO A O 1
ATOM 1996 N N . VAL A 1 264 ? -14.614 -13.022 -2.598 1.00 95.69 264 VAL A N 1
ATOM 1997 C CA . VAL A 1 264 ? -13.722 -12.739 -1.468 1.00 95.69 264 VAL A CA 1
ATOM 1998 C C . VAL A 1 264 ? -13.143 -11.330 -1.581 1.00 95.69 264 VAL A C 1
ATOM 2000 O O . VAL A 1 264 ? -12.774 -10.871 -2.663 1.00 95.69 264 VAL A O 1
ATOM 2003 N N . ARG A 1 265 ? -13.047 -10.639 -0.440 1.00 96.25 265 ARG A N 1
ATOM 2004 C CA . ARG A 1 265 ? -12.372 -9.343 -0.304 1.00 96.25 265 ARG A CA 1
ATOM 2005 C C . ARG A 1 265 ? -11.173 -9.461 0.619 1.00 96.25 265 ARG A C 1
ATOM 2007 O O . ARG A 1 265 ? -11.248 -10.123 1.658 1.00 96.25 265 ARG A O 1
ATOM 2014 N N . PHE A 1 266 ? -10.102 -8.758 0.275 1.00 98.12 266 PHE A N 1
ATOM 2015 C CA . PHE A 1 266 ? -8.882 -8.740 1.068 1.00 98.12 266 PHE A CA 1
ATOM 2016 C C . PHE A 1 266 ? -8.615 -7.367 1.678 1.00 98.12 266 PHE A C 1
ATOM 2018 O O . PHE A 1 266 ? -8.487 -6.375 0.967 1.00 98.12 266 PHE A O 1
ATOM 2025 N N . LEU A 1 267 ? -8.502 -7.317 3.004 1.00 97.81 267 LEU A N 1
ATOM 2026 C CA . LEU A 1 267 ? -7.879 -6.184 3.684 1.00 97.81 267 LEU A CA 1
ATOM 2027 C C . LEU A 1 267 ? -6.472 -6.627 4.057 1.00 97.81 267 LEU A C 1
ATOM 2029 O O . LEU A 1 267 ? -6.306 -7.610 4.790 1.00 97.81 267 LEU A O 1
ATOM 2033 N N . SER A 1 268 ? -5.487 -5.925 3.512 1.00 97.44 268 SER A N 1
ATOM 2034 C CA . SER A 1 268 ? -4.092 -6.323 3.549 1.00 97.44 268 SER A CA 1
ATOM 2035 C C . SER A 1 268 ? -3.252 -5.382 4.394 1.00 97.44 268 SER A C 1
ATOM 2037 O O . SER A 1 268 ? -3.315 -4.162 4.256 1.00 97.44 268 SER A O 1
ATOM 2039 N N . VAL A 1 269 ? -2.378 -5.978 5.196 1.00 94.25 269 VAL A N 1
ATOM 2040 C CA . VAL A 1 269 ? -1.194 -5.302 5.731 1.00 94.25 269 VAL A CA 1
ATOM 2041 C C . VAL A 1 269 ? -0.205 -5.149 4.579 1.00 94.25 269 VAL A C 1
ATOM 2043 O O . VAL A 1 269 ? 0.006 -6.124 3.858 1.00 94.25 269 VAL A O 1
ATOM 2046 N N . GLN A 1 270 ? 0.416 -3.984 4.380 1.00 93.25 270 GLN A N 1
ATOM 2047 C CA . GLN A 1 270 ? 1.722 -3.978 3.719 1.00 93.25 270 GLN A CA 1
ATOM 2048 C C . GLN A 1 270 ? 2.790 -4.190 4.783 1.00 93.25 270 GLN A C 1
ATOM 2050 O O . GLN A 1 270 ? 2.891 -3.395 5.718 1.00 93.25 270 GLN A O 1
ATOM 2055 N N . TRP A 1 271 ? 3.561 -5.257 4.620 1.00 92.12 271 TRP A N 1
ATOM 2056 C CA . TRP A 1 271 ? 4.646 -5.617 5.509 1.00 92.12 271 TRP A CA 1
ATOM 2057 C C . TRP A 1 271 ? 5.963 -5.630 4.741 1.00 92.12 271 TRP A C 1
ATOM 2059 O O . TRP A 1 271 ? 6.116 -6.309 3.722 1.00 92.12 271 TRP A O 1
ATOM 2069 N N . MET A 1 272 ? 6.916 -4.864 5.243 1.00 87.12 272 MET A N 1
ATOM 2070 C CA . MET A 1 272 ? 8.299 -4.830 4.812 1.00 87.12 272 MET A CA 1
ATOM 2071 C C . MET A 1 272 ? 9.128 -5.526 5.890 1.00 87.12 272 MET A C 1
ATOM 2073 O O . MET A 1 272 ? 9.010 -5.161 7.049 1.00 87.12 272 MET A O 1
ATOM 2077 N N . PRO A 1 273 ? 9.987 -6.508 5.585 1.00 83.19 273 PRO A N 1
ATOM 2078 C CA . PRO A 1 273 ? 10.755 -7.172 6.633 1.00 83.19 273 PRO A CA 1
ATOM 2079 C C . PRO A 1 273 ? 11.701 -6.202 7.371 1.00 83.19 273 PRO A C 1
ATOM 2081 O O . PRO A 1 273 ? 12.603 -5.639 6.732 1.00 83.19 273 PRO A O 1
ATOM 2084 N N . PRO A 1 274 ? 11.566 -6.037 8.706 1.00 77.81 274 PRO A N 1
ATOM 2085 C CA . PRO A 1 274 ? 12.581 -5.371 9.511 1.00 77.81 274 PRO A CA 1
ATOM 2086 C C . PRO A 1 274 ? 13.929 -6.049 9.380 1.00 77.81 274 PRO A C 1
ATOM 2088 O O . PRO A 1 274 ? 14.114 -7.203 9.767 1.00 77.81 274 PRO A O 1
ATOM 2091 N N . ARG A 1 275 ? 14.878 -5.313 8.800 1.00 69.38 275 ARG A N 1
ATOM 2092 C CA . ARG A 1 275 ? 16.162 -5.860 8.347 1.00 69.38 275 ARG A CA 1
ATOM 2093 C C . ARG A 1 275 ? 16.975 -6.475 9.481 1.00 69.38 275 ARG A C 1
ATOM 2095 O O . ARG A 1 275 ? 17.677 -7.445 9.222 1.00 69.38 275 ARG A O 1
ATOM 2102 N N . TYR A 1 276 ? 16.878 -5.900 10.681 1.00 69.06 276 TYR A N 1
ATOM 2103 C CA . TYR A 1 276 ? 17.609 -6.332 11.870 1.00 69.06 276 TYR A CA 1
ATOM 2104 C C . TYR A 1 276 ? 16.714 -7.097 12.846 1.00 69.06 276 TYR A C 1
ATOM 2106 O O . TYR A 1 276 ? 17.147 -8.053 13.464 1.00 69.06 276 TYR A O 1
ATOM 2114 N N . GLU A 1 277 ? 15.460 -6.702 13.029 1.00 75.06 277 GLU A N 1
ATOM 2115 C CA . GLU A 1 277 ? 14.628 -7.240 14.105 1.00 75.06 277 GLU A CA 1
ATOM 2116 C C . GLU A 1 277 ? 13.997 -8.577 13.718 1.00 75.06 277 GLU A C 1
ATOM 2118 O O . GLU A 1 277 ? 14.013 -9.521 14.505 1.00 75.06 277 GLU A O 1
ATOM 2123 N N . PHE A 1 278 ? 13.472 -8.6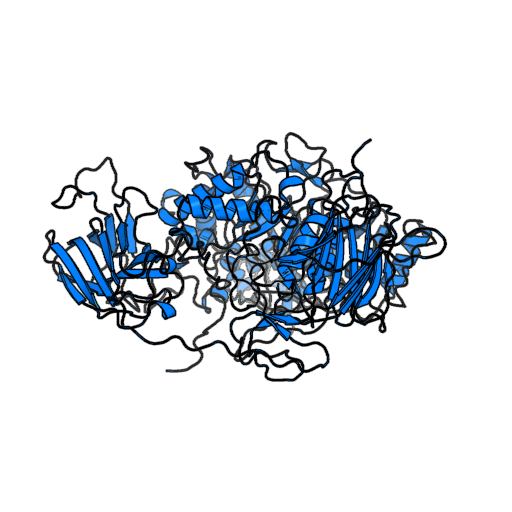85 12.495 1.00 83.69 278 PHE A N 1
ATOM 2124 C CA . PHE A 1 278 ? 12.686 -9.846 12.080 1.00 83.69 278 PHE A CA 1
ATOM 2125 C C . PHE A 1 278 ? 13.466 -11.166 12.028 1.00 83.69 278 PHE A C 1
ATOM 2127 O O . PHE A 1 278 ? 12.930 -12.159 12.523 1.00 83.69 278 PHE A O 1
ATOM 2134 N N . PRO A 1 279 ? 14.725 -11.213 11.533 1.00 84.12 279 PRO A N 1
ATOM 2135 C CA . PRO A 1 279 ? 15.556 -12.411 11.642 1.00 84.12 279 PRO A CA 1
ATOM 2136 C C . PRO A 1 279 ? 15.641 -12.969 13.071 1.00 84.12 279 PRO A C 1
ATOM 2138 O O . PRO A 1 279 ? 15.817 -14.170 13.252 1.00 84.12 279 PRO A O 1
ATOM 2141 N N . ASN A 1 280 ? 15.529 -12.102 14.080 1.00 79.56 280 ASN A N 1
ATOM 2142 C CA . ASN A 1 280 ? 15.813 -12.417 15.477 1.00 79.56 280 ASN A CA 1
ATOM 2143 C C . ASN A 1 280 ? 14.567 -12.611 16.339 1.00 79.56 280 ASN A C 1
ATOM 2145 O O . ASN A 1 280 ? 14.699 -12.878 17.534 1.00 79.56 280 ASN A O 1
ATOM 2149 N N . LEU A 1 281 ? 13.371 -12.490 15.759 1.00 83.62 281 LEU A N 1
ATOM 2150 C CA . LEU A 1 281 ? 12.146 -12.775 16.492 1.00 83.62 281 LEU A CA 1
ATOM 2151 C C . LEU A 1 281 ? 12.051 -14.265 16.820 1.00 83.62 281 LEU A C 1
ATOM 2153 O O . LEU A 1 281 ? 12.308 -15.132 15.974 1.00 83.62 281 LEU A O 1
ATOM 2157 N N . THR A 1 282 ? 11.634 -14.558 18.051 1.00 84.69 282 THR A N 1
ATOM 2158 C CA . THR A 1 282 ? 11.310 -15.926 18.452 1.00 84.69 282 THR A CA 1
ATOM 2159 C C . THR A 1 282 ? 10.062 -16.415 17.726 1.00 84.69 282 THR A C 1
ATOM 2161 O O . THR A 1 282 ? 9.247 -15.642 17.212 1.00 84.69 282 THR A O 1
ATOM 2164 N N . ASP A 1 283 ? 9.889 -17.727 17.724 1.00 89.62 283 ASP A N 1
ATOM 2165 C CA . ASP A 1 283 ? 8.705 -18.394 17.203 1.00 89.62 283 ASP A CA 1
ATOM 2166 C C . ASP A 1 283 ? 7.402 -17.835 17.810 1.00 89.62 283 ASP A C 1
ATOM 2168 O O . ASP A 1 283 ? 6.425 -17.603 17.095 1.00 89.62 283 ASP A O 1
ATOM 2172 N N . GLU A 1 284 ? 7.401 -17.556 19.116 1.00 90.50 284 GLU A N 1
ATOM 2173 C CA . GLU A 1 284 ? 6.272 -16.971 19.843 1.00 90.50 284 GLU A CA 1
ATOM 2174 C C . GLU A 1 284 ? 6.020 -15.521 19.430 1.00 90.50 284 GLU A C 1
ATOM 2176 O O . GLU A 1 284 ? 4.867 -15.112 19.312 1.00 90.50 284 GLU A O 1
ATOM 2181 N N . GLN A 1 285 ? 7.075 -14.738 19.183 1.00 89.50 285 GLN A N 1
ATOM 2182 C CA . GLN A 1 285 ? 6.943 -13.356 18.715 1.00 89.50 285 GLN A CA 1
ATOM 2183 C C . GLN A 1 285 ? 6.362 -13.299 17.297 1.00 89.50 285 GLN A C 1
ATOM 2185 O O . GLN A 1 285 ? 5.486 -12.476 17.033 1.00 89.50 285 GLN A O 1
ATOM 2190 N N . ILE A 1 286 ? 6.775 -14.207 16.403 1.00 94.19 286 ILE A N 1
ATOM 2191 C CA . ILE A 1 286 ? 6.191 -14.333 15.057 1.00 94.19 286 ILE A CA 1
ATOM 2192 C C . ILE A 1 286 ? 4.711 -14.730 15.149 1.00 94.19 286 ILE A C 1
ATOM 2194 O O . ILE A 1 286 ? 3.866 -14.125 14.485 1.00 94.19 286 ILE A O 1
ATOM 2198 N N . ALA A 1 287 ? 4.371 -15.699 16.004 1.00 96.31 287 ALA A N 1
ATOM 2199 C CA . ALA A 1 287 ? 2.984 -16.104 16.227 1.00 96.31 287 ALA A CA 1
ATOM 2200 C C . ALA A 1 287 ? 2.133 -14.968 16.829 1.00 96.31 287 ALA A C 1
ATOM 2202 O O . ALA A 1 287 ? 1.008 -14.740 16.385 1.00 96.31 287 ALA A O 1
ATOM 2203 N N . ALA A 1 288 ? 2.674 -14.212 17.790 1.00 95.50 288 ALA A N 1
ATOM 2204 C CA . ALA A 1 288 ? 2.003 -13.064 18.400 1.00 95.50 288 ALA A CA 1
ATOM 2205 C C . ALA A 1 288 ? 1.785 -11.917 17.402 1.00 95.50 288 ALA A C 1
ATOM 2207 O O . ALA A 1 288 ? 0.751 -11.248 17.443 1.00 95.50 288 ALA A O 1
ATOM 2208 N N . PHE A 1 289 ? 2.722 -11.706 16.476 1.00 96.06 289 PHE A N 1
ATOM 2209 C CA . PHE A 1 289 ? 2.538 -10.743 15.397 1.00 96.06 289 PHE A CA 1
ATOM 2210 C C . PHE A 1 289 ? 1.433 -11.189 14.430 1.00 96.06 289 PHE A C 1
ATOM 2212 O O . PHE A 1 289 ? 0.551 -10.398 14.098 1.00 96.06 289 PHE A O 1
ATOM 2219 N N . ALA A 1 290 ? 1.403 -12.471 14.051 1.00 97.31 290 ALA A N 1
ATOM 2220 C CA . ALA A 1 290 ? 0.328 -13.031 13.231 1.00 97.31 290 ALA A CA 1
ATOM 2221 C C . ALA A 1 290 ? -1.052 -12.940 13.924 1.00 97.31 290 ALA A C 1
ATOM 2223 O O . ALA A 1 290 ? -2.049 -12.628 13.271 1.00 97.31 290 ALA A O 1
ATOM 2224 N N . ASP A 1 291 ? -1.115 -13.138 15.247 1.00 97.00 291 ASP A N 1
ATOM 2225 C CA . ASP A 1 291 ? -2.316 -12.884 16.056 1.00 97.00 291 ASP A CA 1
ATOM 2226 C C . ASP A 1 291 ? -2.766 -11.421 15.974 1.00 97.00 291 ASP A C 1
ATOM 2228 O O . ASP A 1 291 ? -3.954 -11.149 15.813 1.00 97.00 291 ASP A O 1
ATOM 2232 N N . ALA A 1 292 ? -1.834 -10.470 16.097 1.00 96.62 292 ALA A N 1
ATOM 2233 C CA . ALA A 1 292 ? -2.148 -9.045 16.036 1.00 96.62 292 ALA A CA 1
ATOM 2234 C C . ALA A 1 292 ? -2.723 -8.650 14.664 1.00 96.62 292 ALA A C 1
ATOM 2236 O O . ALA A 1 292 ? -3.706 -7.910 14.601 1.00 96.62 292 ALA A O 1
ATOM 2237 N N . ILE A 1 293 ? -2.172 -9.208 13.579 1.00 97.38 293 ILE A N 1
ATOM 2238 C CA . ILE A 1 293 ? -2.690 -9.041 12.213 1.00 97.38 293 ILE A CA 1
ATOM 2239 C C . ILE A 1 293 ? -4.133 -9.560 12.113 1.00 97.38 293 ILE A C 1
ATOM 2241 O O . ILE A 1 293 ? -5.008 -8.847 11.616 1.00 97.38 293 ILE A O 1
ATOM 2245 N N . ALA A 1 294 ? -4.406 -10.762 12.630 1.00 97.06 294 ALA A N 1
ATOM 2246 C CA . ALA A 1 294 ? -5.749 -11.345 12.620 1.00 97.06 294 ALA A CA 1
ATOM 2247 C C . ALA A 1 294 ? -6.754 -10.511 13.437 1.00 97.06 294 ALA A C 1
ATOM 2249 O O . ALA A 1 294 ? -7.843 -10.201 12.951 1.00 97.06 294 ALA A O 1
ATOM 2250 N N . ARG A 1 295 ? -6.380 -10.097 14.656 1.00 96.50 295 ARG A N 1
ATOM 2251 C CA . ARG A 1 295 ? -7.240 -9.310 15.563 1.00 96.50 295 ARG A CA 1
ATOM 2252 C C . ARG A 1 295 ? -7.562 -7.922 15.036 1.00 96.50 295 ARG A C 1
ATOM 2254 O O . ARG A 1 295 ? -8.665 -7.448 15.265 1.00 96.50 295 ARG A O 1
ATOM 2261 N N . GLN A 1 296 ? -6.660 -7.306 14.277 1.00 95.88 296 GLN A N 1
ATOM 2262 C CA . GLN A 1 296 ? -6.939 -6.052 13.569 1.00 95.88 296 GLN A CA 1
ATOM 2263 C C . GLN A 1 296 ? -7.745 -6.249 12.272 1.00 95.88 296 GLN A C 1
ATOM 2265 O O . GLN A 1 296 ? -7.959 -5.293 11.530 1.00 95.88 296 GLN A O 1
ATOM 2270 N N . GLY A 1 297 ? -8.227 -7.464 11.993 1.00 94.69 297 GLY A N 1
ATOM 2271 C CA . GLY A 1 297 ? -9.157 -7.730 10.903 1.00 94.69 297 GLY A CA 1
ATOM 2272 C C . GLY A 1 297 ? -8.502 -7.807 9.529 1.00 94.69 297 GLY A C 1
ATOM 2273 O O . GLY A 1 297 ? -9.200 -7.620 8.537 1.00 94.69 297 GLY A O 1
ATOM 2274 N N . TYR A 1 298 ? -7.202 -8.098 9.426 1.00 97.50 298 TYR A N 1
ATOM 2275 C CA . TYR A 1 298 ? -6.511 -8.374 8.157 1.00 97.50 298 TYR A CA 1
ATOM 2276 C C . TYR A 1 298 ? -6.610 -9.872 7.771 1.00 97.50 298 TYR A C 1
ATOM 2278 O O . TYR A 1 298 ? -6.778 -10.737 8.622 1.00 97.50 298 TYR A O 1
ATOM 2286 N N . ASN A 1 299 ? -6.633 -10.193 6.473 1.00 97.50 299 ASN A N 1
ATOM 2287 C CA . ASN A 1 299 ? -6.700 -11.554 5.880 1.00 97.50 299 ASN A CA 1
ATOM 2288 C C . ASN A 1 299 ? -5.744 -11.658 4.701 1.00 97.50 299 ASN A C 1
ATOM 2290 O O . ASN A 1 299 ? -5.758 -12.649 3.975 1.00 97.50 299 ASN A O 1
ATOM 2294 N N . MET A 1 300 ? -4.927 -10.636 4.499 1.00 98.31 300 MET A N 1
ATOM 2295 C CA . MET A 1 300 ? -3.834 -10.670 3.565 1.00 98.31 300 MET A CA 1
ATOM 2296 C C . MET A 1 300 ? -2.643 -9.935 4.174 1.00 98.31 300 MET A C 1
ATOM 2298 O O . MET A 1 300 ? -2.803 -8.974 4.929 1.00 98.31 300 MET A O 1
ATOM 2302 N N . VAL A 1 301 ? -1.447 -10.400 3.849 1.00 98.25 301 VAL A N 1
ATOM 2303 C CA . VAL A 1 301 ? -0.212 -9.646 4.040 1.00 98.25 301 VAL A CA 1
ATOM 2304 C C . VAL A 1 301 ? 0.442 -9.505 2.678 1.00 98.25 301 VAL A C 1
ATOM 2306 O O . VAL A 1 301 ? 0.693 -10.501 1.999 1.00 98.25 301 VAL A O 1
ATOM 2309 N N . ARG A 1 302 ? 0.710 -8.264 2.277 1.00 97.06 302 ARG A N 1
ATOM 2310 C CA . ARG A 1 302 ? 1.545 -7.948 1.131 1.00 97.06 302 ARG A CA 1
ATOM 2311 C C . ARG A 1 302 ? 2.991 -7.843 1.583 1.00 97.06 302 ARG A C 1
ATOM 2313 O O . ARG A 1 302 ? 3.321 -6.952 2.359 1.00 97.06 302 ARG A O 1
ATOM 2320 N N . PHE A 1 303 ? 3.837 -8.719 1.065 1.00 95.44 303 PHE A N 1
ATOM 2321 C CA . PHE A 1 303 ? 5.260 -8.758 1.359 1.00 95.44 303 PHE A CA 1
ATOM 2322 C C . PHE A 1 303 ? 6.012 -7.879 0.370 1.00 95.44 303 PHE A C 1
ATOM 2324 O O . PHE A 1 303 ? 6.131 -8.206 -0.812 1.00 95.44 303 PHE A O 1
ATOM 2331 N N . HIS A 1 304 ? 6.507 -6.754 0.870 1.00 92.00 304 HIS A N 1
ATOM 2332 C CA . HIS A 1 304 ? 7.199 -5.745 0.086 1.00 92.00 304 HIS A CA 1
ATOM 2333 C C . HIS A 1 304 ? 8.701 -5.760 0.406 1.00 92.00 304 HIS A C 1
ATOM 2335 O O . HIS A 1 304 ? 9.084 -5.908 1.564 1.00 92.00 304 HIS A O 1
ATOM 2341 N N . PHE A 1 305 ? 9.568 -5.645 -0.608 1.00 90.94 305 PHE A N 1
ATOM 2342 C CA . PHE A 1 305 ? 11.029 -5.820 -0.479 1.00 90.94 305 PHE A CA 1
ATOM 2343 C C . PHE A 1 305 ? 11.482 -7.172 0.110 1.00 90.94 305 PHE A C 1
ATOM 2345 O O . PHE A 1 305 ? 12.615 -7.288 0.592 1.00 90.94 305 PHE A O 1
ATOM 2352 N N . LEU A 1 306 ? 10.631 -8.205 0.057 1.00 93.00 306 LEU A N 1
ATOM 2353 C CA . LEU A 1 306 ? 10.983 -9.543 0.536 1.00 93.00 306 LEU A CA 1
ATOM 2354 C C . LEU A 1 306 ? 12.207 -10.093 -0.202 1.00 93.00 306 LEU A C 1
ATOM 2356 O O . LEU A 1 306 ? 13.106 -10.629 0.432 1.00 93.00 306 LEU A O 1
ATOM 2360 N N . ASP A 1 307 ? 12.277 -9.875 -1.515 1.00 92.75 307 ASP A N 1
ATOM 2361 C CA . ASP A 1 307 ? 13.405 -10.232 -2.377 1.00 92.75 307 ASP A CA 1
ATOM 2362 C C . ASP A 1 307 ? 14.749 -9.691 -1.867 1.00 92.75 307 ASP A C 1
ATOM 2364 O O . ASP A 1 307 ? 15.737 -10.418 -1.802 1.00 92.75 307 ASP A O 1
ATOM 2368 N N . ASN A 1 308 ? 14.789 -8.428 -1.444 1.00 89.69 308 ASN A N 1
ATOM 2369 C CA . ASN A 1 308 ? 16.007 -7.798 -0.936 1.00 89.69 308 ASN A CA 1
ATOM 2370 C C . ASN A 1 308 ? 16.401 -8.324 0.440 1.00 89.69 308 ASN A C 1
ATOM 2372 O O . ASN A 1 308 ? 17.591 -8.364 0.757 1.00 89.69 308 ASN A O 1
ATOM 2376 N N . PHE A 1 309 ? 15.408 -8.695 1.246 1.00 90.19 309 PHE A N 1
ATOM 2377 C CA . PHE A 1 309 ? 15.612 -9.285 2.558 1.00 90.19 309 PHE A CA 1
ATOM 2378 C C . PHE A 1 309 ? 16.158 -10.712 2.444 1.00 90.19 309 PHE A C 1
ATOM 2380 O O . PHE A 1 309 ? 17.220 -10.994 2.995 1.00 90.19 309 PHE A O 1
ATOM 2387 N N . ILE A 1 310 ? 15.498 -11.583 1.673 1.00 93.12 310 ILE A N 1
ATOM 2388 C CA . ILE A 1 310 ? 15.907 -12.987 1.539 1.00 93.12 310 ILE A CA 1
ATOM 2389 C C . ILE A 1 310 ? 17.148 -13.164 0.663 1.00 93.12 310 ILE A C 1
ATOM 2391 O O . ILE A 1 310 ? 17.871 -14.122 0.867 1.00 93.12 310 ILE A O 1
ATOM 2395 N N . ASN A 1 311 ? 17.453 -12.264 -0.280 1.00 92.31 311 ASN A N 1
ATOM 2396 C CA . ASN A 1 311 ? 18.683 -12.337 -1.086 1.00 92.31 311 ASN A CA 1
ATOM 2397 C C . ASN A 1 311 ? 19.868 -11.563 -0.475 1.00 92.31 311 ASN A C 1
ATOM 2399 O O . ASN A 1 311 ? 20.912 -11.429 -1.111 1.00 92.31 311 ASN A O 1
ATOM 2403 N N . ALA A 1 312 ? 19.708 -11.030 0.744 1.00 87.81 312 ALA A N 1
ATOM 2404 C CA . ALA A 1 312 ? 20.720 -10.264 1.480 1.00 87.81 312 ALA A CA 1
ATOM 2405 C C . ALA A 1 312 ? 21.242 -8.994 0.777 1.00 87.81 312 ALA A C 1
ATOM 2407 O O . ALA A 1 312 ? 22.271 -8.442 1.172 1.00 87.81 312 ALA A O 1
ATOM 2408 N N . ASN A 1 313 ? 20.537 -8.460 -0.227 1.00 86.88 313 ASN A N 1
ATOM 2409 C CA . ASN A 1 313 ? 20.923 -7.208 -0.899 1.00 86.88 313 ASN A CA 1
ATOM 2410 C C . ASN A 1 313 ? 21.040 -6.030 0.089 1.00 86.88 313 ASN A C 1
ATOM 2412 O O . ASN A 1 313 ? 21.802 -5.087 -0.121 1.00 86.88 313 ASN A O 1
ATOM 2416 N N . ASN A 1 314 ? 20.277 -6.066 1.183 1.00 80.56 314 ASN A N 1
ATOM 2417 C CA . ASN A 1 314 ? 20.312 -5.069 2.252 1.00 80.56 314 ASN A CA 1
ATOM 2418 C C . ASN A 1 314 ? 21.540 -5.176 3.182 1.00 80.56 314 ASN A C 1
ATOM 2420 O O . ASN A 1 314 ? 21.818 -4.207 3.893 1.00 80.56 314 ASN A O 1
ATOM 2424 N N . LYS A 1 315 ? 22.254 -6.308 3.156 1.00 83.12 315 LYS A N 1
ATOM 2425 C CA . LYS A 1 315 ? 23.468 -6.616 3.933 1.00 83.12 315 LYS A CA 1
ATOM 2426 C C . LYS A 1 315 ? 24.742 -6.582 3.078 1.00 83.12 315 LYS A C 1
ATOM 2428 O O . LYS A 1 315 ? 25.822 -6.925 3.567 1.00 83.12 315 LYS A O 1
ATOM 2433 N N . ALA A 1 316 ? 24.616 -6.174 1.815 1.00 84.81 316 ALA A N 1
ATOM 2434 C CA . ALA A 1 316 ? 25.696 -6.198 0.843 1.00 84.81 316 ALA A CA 1
ATOM 2435 C C . ALA A 1 316 ? 26.923 -5.372 1.253 1.00 84.81 316 ALA A C 1
ATOM 2437 O O . ALA A 1 316 ? 26.834 -4.435 2.051 1.00 84.81 316 ALA A O 1
ATOM 2438 N N . ALA A 1 317 ? 28.072 -5.719 0.674 1.00 84.88 317 ALA A N 1
ATOM 2439 C CA . ALA A 1 317 ? 29.342 -5.062 0.949 1.00 84.88 317 ALA A CA 1
ATOM 2440 C C . ALA A 1 317 ? 29.331 -3.571 0.569 1.00 84.88 317 ALA A C 1
ATOM 2442 O O . ALA A 1 317 ? 28.993 -3.173 -0.549 1.00 84.88 317 ALA A O 1
ATOM 2443 N N . ALA A 1 318 ? 29.762 -2.729 1.504 1.00 85.94 318 ALA A N 1
ATOM 2444 C CA . ALA A 1 318 ? 30.029 -1.320 1.283 1.00 85.94 318 ALA A CA 1
ATOM 2445 C C . ALA A 1 318 ? 31.413 -1.157 0.644 1.00 85.94 318 ALA A C 1
ATOM 2447 O O . ALA A 1 318 ? 32.402 -0.880 1.319 1.00 85.94 318 ALA A O 1
ATOM 2448 N N . LEU A 1 319 ? 31.494 -1.348 -0.670 1.00 84.06 319 LEU A N 1
ATOM 2449 C CA . LEU A 1 319 ? 32.749 -1.264 -1.421 1.00 84.06 319 LEU A CA 1
ATOM 2450 C C . LEU A 1 319 ? 33.250 0.185 -1.545 1.00 84.06 319 LEU A C 1
ATOM 2452 O O . LEU A 1 319 ? 32.465 1.116 -1.753 1.00 84.06 319 LEU A O 1
ATOM 2456 N N . LYS A 1 320 ? 34.573 0.397 -1.484 1.00 85.44 320 LYS A N 1
ATOM 2457 C CA . LYS A 1 320 ? 35.201 1.709 -1.761 1.00 85.44 320 LYS A CA 1
ATOM 2458 C C . LYS A 1 320 ? 34.954 2.161 -3.204 1.00 85.44 320 LYS A C 1
ATOM 2460 O O . LYS A 1 320 ? 34.848 3.357 -3.468 1.00 85.44 320 LYS A O 1
ATOM 2465 N N . LYS A 1 321 ? 34.865 1.204 -4.133 1.00 81.06 321 LYS A N 1
ATOM 2466 C CA . LYS A 1 321 ? 34.618 1.417 -5.566 1.00 81.06 321 LYS A CA 1
ATOM 2467 C C . LYS A 1 321 ? 33.483 0.493 -6.030 1.00 81.06 321 LYS A C 1
ATOM 2469 O O . LYS A 1 321 ? 33.766 -0.586 -6.541 1.00 81.06 321 LYS A O 1
ATOM 2474 N N . PRO A 1 322 ? 32.209 0.866 -5.817 1.00 72.44 322 PRO A N 1
ATOM 2475 C CA . PRO A 1 322 ? 31.097 0.029 -6.247 1.00 72.44 322 PRO A CA 1
ATOM 2476 C C . PRO A 1 322 ? 31.056 -0.065 -7.782 1.00 72.44 322 PRO A C 1
ATOM 2478 O O . PRO A 1 322 ? 31.316 0.936 -8.460 1.00 72.44 322 PRO A O 1
ATOM 2481 N N . PRO A 1 323 ? 30.716 -1.236 -8.346 1.00 69.19 323 PRO A N 1
ATOM 2482 C CA . PRO A 1 323 ? 30.610 -1.396 -9.787 1.00 69.19 323 PRO A CA 1
ATOM 2483 C C . PRO A 1 323 ? 29.482 -0.526 -10.359 1.00 69.19 323 PRO A C 1
ATOM 2485 O O . PRO A 1 323 ? 28.377 -0.475 -9.817 1.00 69.19 323 PRO A O 1
ATOM 2488 N N . SER A 1 324 ? 29.738 0.141 -11.489 1.00 65.50 324 SER A N 1
ATOM 2489 C CA . SER A 1 324 ? 28.696 0.842 -12.257 1.00 65.50 324 SER A CA 1
ATOM 2490 C C . SER A 1 324 ? 27.843 -0.114 -13.103 1.00 65.50 324 SER A C 1
ATOM 2492 O O . SER A 1 324 ? 26.732 0.250 -13.491 1.00 65.50 324 SER A O 1
ATOM 2494 N N . ARG A 1 325 ? 28.362 -1.325 -13.358 1.00 73.12 325 ARG A N 1
ATOM 2495 C CA . ARG A 1 325 ? 27.725 -2.473 -14.017 1.00 73.12 325 ARG A CA 1
ATOM 2496 C C . ARG A 1 325 ? 28.201 -3.765 -13.355 1.00 73.12 325 ARG A C 1
ATOM 2498 O O . ARG A 1 325 ? 29.374 -3.863 -13.013 1.00 73.12 325 ARG A O 1
ATOM 2505 N N . TYR A 1 326 ? 27.319 -4.743 -13.209 1.00 81.62 326 TYR A N 1
ATOM 2506 C CA . TYR A 1 326 ? 27.602 -6.039 -12.588 1.00 81.62 326 TYR A CA 1
ATOM 2507 C C . TYR A 1 326 ? 26.901 -7.156 -13.364 1.00 81.62 326 TYR A C 1
ATOM 2509 O O . TYR A 1 326 ? 25.914 -6.903 -14.052 1.00 81.62 326 TYR A O 1
ATOM 2517 N N . VAL A 1 327 ? 27.432 -8.374 -13.268 1.00 85.56 327 VAL A N 1
ATOM 2518 C CA . VAL A 1 327 ? 26.807 -9.578 -13.826 1.00 85.56 327 VAL A CA 1
ATOM 2519 C C . VAL A 1 327 ? 25.958 -10.209 -12.737 1.00 85.56 327 VAL A C 1
ATOM 2521 O O . VAL A 1 327 ? 26.403 -10.352 -11.598 1.00 85.56 327 VAL A O 1
ATOM 2524 N N . LEU A 1 328 ? 24.724 -10.542 -13.084 1.00 93.25 328 LEU A N 1
ATOM 2525 C CA . LEU A 1 328 ? 23.799 -11.215 -12.193 1.00 93.25 328 LEU A CA 1
ATOM 2526 C C . LEU A 1 328 ? 23.858 -12.734 -12.388 1.00 93.25 328 LEU A C 1
ATOM 2528 O O . LEU A 1 328 ? 24.065 -13.168 -13.520 1.00 93.25 328 LEU A O 1
ATOM 2532 N N . PRO A 1 329 ? 23.614 -13.528 -11.329 1.00 95.56 329 PRO A N 1
ATOM 2533 C CA . PRO A 1 329 ? 23.331 -14.954 -11.458 1.00 95.56 329 PRO A CA 1
ATOM 2534 C C . PRO A 1 329 ? 22.211 -15.212 -12.470 1.00 95.56 329 PRO A C 1
ATOM 2536 O O . PRO A 1 329 ? 21.188 -14.524 -12.429 1.00 95.56 329 PRO A O 1
ATOM 2539 N N . GLU A 1 330 ? 22.381 -16.199 -13.343 1.00 97.19 330 GLU A N 1
ATOM 2540 C CA . GLU A 1 330 ? 21.447 -16.518 -14.435 1.00 97.19 330 GLU A CA 1
ATOM 2541 C C . GLU A 1 330 ? 20.738 -17.860 -14.237 1.00 97.19 330 GLU A C 1
ATOM 2543 O O . GLU A 1 330 ? 19.725 -18.112 -14.892 1.00 97.19 330 GLU A O 1
ATOM 2548 N N . ASN A 1 331 ? 21.223 -18.695 -13.310 1.00 97.75 331 ASN A N 1
ATOM 2549 C CA . ASN A 1 331 ? 20.665 -20.017 -13.026 1.00 97.75 331 ASN A CA 1
ATOM 2550 C C . ASN A 1 331 ? 20.077 -20.113 -11.605 1.00 97.75 331 ASN A C 1
ATOM 2552 O O . ASN A 1 331 ? 20.620 -19.509 -10.678 1.00 97.75 331 ASN A O 1
ATOM 2556 N N . PRO A 1 332 ? 18.990 -20.885 -11.383 1.00 97.00 332 PRO A N 1
ATOM 2557 C CA . PRO A 1 332 ? 18.364 -21.018 -10.061 1.00 97.00 332 PRO A CA 1
ATOM 2558 C C . PRO A 1 332 ? 19.309 -21.490 -8.945 1.00 97.00 332 PRO A C 1
ATOM 2560 O O . PRO A 1 332 ? 19.169 -21.046 -7.806 1.00 97.00 332 PRO A O 1
ATOM 2563 N N . ASP A 1 333 ? 20.277 -22.353 -9.263 1.00 95.19 333 ASP A N 1
ATOM 2564 C CA . ASP A 1 333 ? 21.242 -22.895 -8.293 1.00 95.19 333 ASP A CA 1
ATOM 2565 C C . ASP A 1 333 ? 22.326 -21.880 -7.900 1.00 95.19 333 ASP A C 1
ATOM 2567 O O . ASP A 1 333 ? 22.959 -22.006 -6.854 1.00 95.19 333 ASP A O 1
ATOM 2571 N N . GLU A 1 334 ? 22.506 -20.830 -8.704 1.00 95.62 334 GLU A N 1
ATOM 2572 C CA . GLU A 1 334 ? 23.395 -19.714 -8.384 1.00 95.62 334 GLU A CA 1
ATOM 2573 C C . GLU A 1 334 ? 22.718 -18.697 -7.455 1.00 95.62 334 GLU A C 1
ATOM 2575 O O . GLU A 1 334 ? 23.398 -17.860 -6.861 1.00 95.62 334 GLU A O 1
ATOM 2580 N N . ILE A 1 335 ? 21.389 -18.736 -7.314 1.00 96.06 335 ILE A N 1
ATOM 2581 C CA . ILE A 1 335 ? 20.648 -17.840 -6.424 1.00 96.06 335 ILE A CA 1
ATOM 2582 C C . ILE A 1 335 ? 20.784 -18.325 -4.982 1.00 96.06 335 ILE A C 1
ATOM 2584 O O . ILE A 1 335 ? 20.399 -19.443 -4.635 1.00 96.06 335 ILE A O 1
ATOM 2588 N N . ARG A 1 336 ? 21.305 -17.449 -4.120 1.00 91.06 336 ARG A N 1
ATOM 2589 C CA . ARG A 1 336 ? 21.525 -17.728 -2.699 1.00 91.06 336 ARG A CA 1
ATOM 2590 C C . ARG A 1 336 ? 20.551 -16.934 -1.843 1.00 91.06 336 ARG A C 1
ATOM 2592 O O . ARG A 1 336 ? 20.463 -15.708 -1.956 1.00 91.06 336 ARG A O 1
ATOM 2599 N N . TRP A 1 337 ? 19.858 -17.638 -0.960 1.00 91.25 337 TRP A N 1
ATOM 2600 C CA . TRP A 1 337 ? 19.055 -17.028 0.091 1.00 91.25 337 TRP A CA 1
ATOM 2601 C C . TRP A 1 337 ? 19.872 -16.885 1.374 1.00 91.25 337 TRP A C 1
ATOM 2603 O O . TRP A 1 337 ? 20.672 -17.757 1.703 1.00 91.25 337 TRP A O 1
ATOM 2613 N N . ASP A 1 338 ? 19.652 -15.798 2.108 1.00 88.25 338 ASP A N 1
ATOM 2614 C CA . ASP A 1 338 ? 20.024 -15.696 3.513 1.00 88.25 338 ASP A CA 1
ATOM 2615 C C . ASP A 1 338 ? 19.191 -16.739 4.278 1.00 88.25 338 ASP A C 1
ATOM 2617 O O . ASP A 1 338 ? 17.958 -16.633 4.313 1.00 88.25 338 ASP A O 1
ATOM 2621 N N . PRO A 1 339 ? 19.830 -17.776 4.849 1.00 85.50 339 PRO A N 1
ATOM 2622 C CA . PRO A 1 339 ? 19.116 -18.922 5.402 1.00 85.50 339 PRO A CA 1
ATOM 2623 C C . PRO A 1 339 ? 18.231 -18.522 6.583 1.00 85.50 339 PRO A C 1
ATOM 2625 O O . PRO A 1 339 ? 17.123 -19.034 6.727 1.00 85.50 339 PRO A O 1
ATOM 2628 N N . LYS A 1 340 ? 18.679 -17.557 7.396 1.00 85.88 340 LYS A N 1
ATOM 2629 C CA . LYS A 1 340 ? 17.928 -17.060 8.550 1.00 85.88 340 LYS A CA 1
ATOM 2630 C C . LYS A 1 340 ? 16.718 -16.244 8.095 1.00 85.88 340 LYS A C 1
ATOM 2632 O O . LYS A 1 340 ? 15.616 -16.447 8.596 1.00 85.88 340 LYS A O 1
ATOM 2637 N N . ALA A 1 341 ? 16.890 -15.357 7.116 1.00 89.88 341 ALA A N 1
ATOM 2638 C CA . ALA A 1 341 ? 15.797 -14.579 6.540 1.00 89.88 341 ALA A CA 1
ATOM 2639 C C . ALA A 1 341 ? 14.721 -15.475 5.905 1.00 89.88 341 ALA A C 1
ATOM 2641 O O . ALA A 1 341 ? 13.526 -15.251 6.124 1.00 89.88 341 ALA A O 1
ATOM 2642 N N . LEU A 1 342 ? 15.133 -16.498 5.148 1.00 92.75 342 LEU A N 1
ATOM 2643 C CA . LEU A 1 342 ? 14.224 -17.446 4.504 1.00 92.75 342 LEU A CA 1
ATOM 2644 C C . LEU A 1 342 ? 13.449 -18.275 5.535 1.00 92.75 342 LEU A C 1
ATOM 2646 O O . LEU A 1 342 ? 12.224 -18.335 5.471 1.00 92.75 342 LEU A O 1
ATOM 2650 N N . ASP A 1 343 ? 14.136 -18.843 6.526 1.00 92.19 343 ASP A N 1
ATOM 2651 C CA . ASP A 1 343 ? 13.526 -19.643 7.591 1.00 92.19 343 ASP A CA 1
ATOM 2652 C C . ASP A 1 343 ? 12.474 -18.852 8.393 1.00 92.19 343 ASP A C 1
ATOM 2654 O O . ASP A 1 343 ? 11.332 -19.296 8.552 1.00 92.19 343 ASP A O 1
ATOM 2658 N N . ARG A 1 344 ? 12.800 -17.622 8.819 1.00 91.81 344 ARG A N 1
ATOM 2659 C CA . ARG A 1 344 ? 11.837 -16.754 9.520 1.00 91.81 344 ARG A CA 1
ATOM 2660 C C . ARG A 1 344 ? 10.655 -16.363 8.628 1.00 91.81 344 ARG A C 1
ATOM 2662 O O . ARG A 1 344 ? 9.520 -16.310 9.105 1.00 91.81 344 ARG A O 1
ATOM 2669 N N . THR A 1 345 ? 10.888 -16.150 7.329 1.00 95.69 345 THR A N 1
ATOM 2670 C CA . THR A 1 345 ? 9.818 -15.903 6.345 1.00 95.69 345 THR A CA 1
ATOM 2671 C C . THR A 1 345 ? 8.892 -17.114 6.225 1.00 95.69 345 THR A C 1
ATOM 2673 O O . THR A 1 345 ? 7.674 -16.967 6.314 1.00 95.69 345 THR A O 1
ATOM 2676 N N . HIS A 1 346 ? 9.449 -18.319 6.101 1.00 97.00 346 HIS A N 1
ATOM 2677 C CA . HIS A 1 346 ? 8.692 -19.567 6.049 1.00 97.00 346 HIS A CA 1
ATOM 2678 C C . HIS A 1 346 ? 7.838 -19.789 7.296 1.00 97.00 346 HIS A C 1
ATOM 2680 O O . HIS A 1 346 ? 6.657 -20.141 7.183 1.00 97.00 346 HIS A O 1
ATOM 2686 N N . ARG A 1 347 ? 8.395 -19.531 8.485 1.00 96.94 347 ARG A N 1
ATOM 2687 C CA . ARG A 1 347 ? 7.630 -19.612 9.732 1.00 96.94 347 ARG A CA 1
ATOM 2688 C C . ARG A 1 347 ? 6.483 -18.612 9.738 1.00 96.94 347 ARG A C 1
ATOM 2690 O O . ARG A 1 347 ? 5.362 -18.977 10.085 1.00 96.94 347 ARG A O 1
ATOM 2697 N N . PHE A 1 348 ? 6.731 -17.374 9.324 1.00 98.00 348 PHE A N 1
ATOM 2698 C CA . PHE A 1 348 ? 5.691 -16.354 9.306 1.00 98.00 348 PHE A CA 1
ATOM 2699 C C . PHE A 1 348 ? 4.577 -16.670 8.304 1.00 98.00 348 PHE A C 1
ATOM 2701 O O . PHE A 1 348 ? 3.406 -16.588 8.669 1.00 98.00 348 PHE A O 1
ATOM 2708 N N . PHE A 1 349 ? 4.908 -17.148 7.102 1.00 98.38 349 PHE A N 1
ATOM 2709 C CA . PHE A 1 349 ? 3.933 -17.715 6.167 1.00 98.38 349 PHE A CA 1
ATOM 2710 C C . PHE A 1 349 ? 3.064 -18.785 6.846 1.00 98.38 349 PHE A C 1
ATOM 2712 O O . PHE A 1 349 ? 1.837 -18.677 6.837 1.00 98.38 349 PHE A O 1
ATOM 2719 N N . ALA A 1 350 ? 3.669 -19.767 7.519 1.00 98.50 350 ALA A N 1
ATOM 2720 C CA . ALA A 1 350 ? 2.920 -20.814 8.212 1.00 98.50 350 ALA A CA 1
ATOM 2721 C C . ALA A 1 350 ? 2.008 -20.266 9.329 1.00 98.50 350 ALA A C 1
ATOM 2723 O O . ALA A 1 350 ? 0.855 -20.686 9.440 1.00 98.50 350 ALA A O 1
ATOM 2724 N N . GLU A 1 351 ? 2.477 -19.302 10.129 1.00 98.38 351 GLU A N 1
ATOM 2725 C CA . GLU A 1 351 ? 1.674 -18.677 11.190 1.00 98.38 351 GLU A CA 1
ATOM 2726 C C . GLU A 1 351 ? 0.503 -17.844 10.650 1.00 98.38 351 GLU A C 1
ATOM 2728 O O . GLU A 1 351 ? -0.592 -17.885 11.219 1.00 98.38 351 GLU A O 1
ATOM 2733 N N . LEU A 1 352 ? 0.692 -17.135 9.534 1.00 98.38 352 LEU A N 1
ATOM 2734 C CA . LEU A 1 352 ? -0.383 -16.430 8.832 1.00 98.38 352 LEU A CA 1
ATOM 2735 C C . LEU A 1 352 ? -1.413 -17.417 8.272 1.00 98.38 352 LEU A C 1
ATOM 2737 O O . LEU A 1 352 ? -2.619 -17.246 8.468 1.00 98.38 352 LEU A O 1
ATOM 2741 N N . LYS A 1 353 ? -0.939 -18.498 7.645 1.00 98.06 353 LYS A N 1
ATOM 2742 C CA . LYS A 1 353 ? -1.795 -19.529 7.056 1.00 98.06 353 LYS A CA 1
ATOM 2743 C C . LYS A 1 353 ? -2.701 -20.182 8.091 1.00 98.06 353 LYS A C 1
ATOM 2745 O O . LYS A 1 353 ? -3.898 -20.289 7.837 1.00 98.06 353 LYS A O 1
ATOM 2750 N N . LYS A 1 354 ? -2.184 -20.535 9.275 1.00 97.50 354 LYS A N 1
ATOM 2751 C CA . LYS A 1 354 ? -2.986 -21.078 10.394 1.00 97.50 354 LYS A CA 1
ATOM 2752 C C . LYS A 1 354 ? -4.178 -20.188 10.771 1.00 97.50 354 LYS A C 1
ATOM 2754 O O . LYS A 1 354 ? -5.180 -20.699 11.253 1.00 97.50 354 LYS A O 1
ATOM 2759 N N . ARG A 1 355 ? -4.073 -18.876 10.542 1.00 97.12 355 ARG A N 1
ATOM 2760 C CA . ARG A 1 355 ? -5.059 -17.852 10.927 1.00 97.12 355 ARG A CA 1
ATOM 2761 C C . ARG A 1 355 ? -5.961 -17.395 9.778 1.00 97.12 355 ARG A C 1
ATOM 2763 O O . ARG A 1 355 ? -6.657 -16.396 9.922 1.00 97.12 355 ARG A O 1
ATOM 2770 N N . GLY A 1 356 ? -5.933 -18.070 8.628 1.00 96.94 356 GLY A N 1
ATOM 2771 C CA . GLY A 1 356 ? -6.749 -17.661 7.479 1.00 96.94 356 GLY A CA 1
ATOM 2772 C C . GLY A 1 356 ? -6.214 -16.437 6.731 1.00 96.94 356 GLY A C 1
ATOM 2773 O O . GLY A 1 356 ? -6.955 -15.817 5.968 1.00 96.94 356 GLY A O 1
ATOM 2774 N N . ILE A 1 357 ? -4.944 -16.068 6.942 1.00 98.19 357 ILE A N 1
ATOM 2775 C CA . ILE A 1 357 ? -4.324 -14.894 6.323 1.00 98.19 357 ILE A CA 1
ATOM 2776 C C . ILE A 1 357 ? -3.526 -15.316 5.082 1.00 98.19 357 ILE A C 1
ATOM 2778 O O . ILE A 1 357 ? -2.571 -16.088 5.170 1.00 98.19 357 ILE A O 1
ATOM 2782 N N . TYR A 1 358 ? -3.933 -14.792 3.928 1.00 98.38 358 TYR A N 1
ATOM 2783 C CA . TYR A 1 358 ? -3.338 -15.031 2.614 1.00 98.38 358 TYR A CA 1
ATOM 2784 C C . TYR A 1 358 ? -2.124 -14.128 2.364 1.00 98.38 358 TYR A C 1
ATOM 2786 O O . TYR A 1 358 ? -1.879 -13.160 3.087 1.00 98.38 358 TYR A O 1
ATOM 2794 N N . TRP A 1 359 ? -1.363 -14.416 1.313 1.00 98.12 359 TRP A N 1
ATOM 2795 C CA . TRP A 1 359 ? -0.175 -13.650 0.942 1.00 98.12 359 TRP A CA 1
ATOM 2796 C C . TRP A 1 359 ? -0.355 -12.976 -0.416 1.00 98.12 359 TRP A C 1
ATOM 2798 O O . TRP A 1 359 ? -0.888 -13.565 -1.362 1.00 98.12 359 TRP A O 1
ATOM 2808 N N . ASN A 1 360 ? 0.129 -11.742 -0.497 1.00 97.81 360 ASN A N 1
ATOM 2809 C CA . ASN A 1 360 ? 0.404 -11.028 -1.733 1.00 97.81 360 ASN A CA 1
ATOM 2810 C C . ASN A 1 360 ? 1.920 -10.799 -1.820 1.00 97.81 360 ASN A C 1
ATOM 2812 O O . ASN A 1 360 ? 2.489 -10.192 -0.918 1.00 97.81 360 ASN A O 1
ATOM 2816 N N . LEU A 1 361 ? 2.599 -11.307 -2.846 1.00 95.94 361 LEU A N 1
ATOM 2817 C CA . LEU A 1 361 ? 4.062 -11.217 -2.935 1.00 95.94 361 LEU A CA 1
ATOM 2818 C C . LEU A 1 361 ? 4.502 -10.317 -4.079 1.00 95.94 361 LEU A C 1
ATOM 2820 O O . LEU A 1 361 ? 4.079 -10.508 -5.214 1.00 95.94 361 LEU A O 1
ATOM 2824 N N . ASP A 1 362 ? 5.432 -9.405 -3.823 1.00 94.88 362 ASP A N 1
ATOM 2825 C CA . ASP A 1 362 ? 6.254 -8.892 -4.911 1.00 94.88 362 ASP A CA 1
ATOM 2826 C C . ASP A 1 362 ? 7.315 -9.949 -5.222 1.00 94.88 362 ASP A C 1
ATOM 2828 O O . ASP A 1 362 ? 8.138 -10.264 -4.361 1.00 94.88 362 ASP A O 1
ATOM 2832 N N . PHE A 1 363 ? 7.330 -10.490 -6.442 1.00 97.31 363 PHE A N 1
ATOM 2833 C CA . PHE A 1 363 ? 8.455 -11.321 -6.859 1.00 97.31 363 PHE A CA 1
ATOM 2834 C C . PHE A 1 363 ? 9.737 -10.497 -6.802 1.00 97.31 363 PHE A C 1
ATOM 2836 O O . PHE A 1 363 ? 10.712 -10.950 -6.213 1.00 97.31 363 PHE A O 1
ATOM 2843 N N . MET A 1 364 ? 9.711 -9.255 -7.296 1.00 95.62 364 MET A N 1
ATOM 2844 C CA . MET A 1 364 ? 10.845 -8.341 -7.200 1.00 95.62 364 MET A CA 1
ATOM 2845 C C . MET A 1 364 ? 10.420 -6.910 -6.847 1.00 95.62 364 MET A C 1
ATOM 2847 O O . MET A 1 364 ? 9.537 -6.320 -7.472 1.00 95.62 364 MET A O 1
ATOM 2851 N N . THR A 1 365 ? 11.128 -6.308 -5.895 1.00 91.56 365 THR A N 1
ATOM 2852 C CA . THR A 1 365 ? 11.111 -4.864 -5.605 1.00 91.56 365 THR A CA 1
ATOM 2853 C C . THR A 1 365 ? 12.503 -4.241 -5.824 1.00 91.56 365 THR A C 1
ATOM 2855 O O . THR A 1 365 ? 12.642 -3.021 -5.938 1.00 91.56 365 THR A O 1
ATOM 2858 N N . SER A 1 366 ? 13.551 -5.069 -5.891 1.00 88.88 366 SER A N 1
ATOM 2859 C CA . SER A 1 366 ? 14.954 -4.683 -6.021 1.00 88.88 366 SER A CA 1
ATOM 2860 C C . SER A 1 366 ? 15.224 -3.768 -7.214 1.00 88.88 366 SER A C 1
ATOM 2862 O O . SER A 1 366 ? 14.774 -3.994 -8.336 1.00 88.88 366 SER A O 1
ATOM 2864 N N . PHE A 1 367 ? 16.043 -2.743 -6.974 1.00 86.56 367 PHE A N 1
ATOM 2865 C CA . PHE A 1 367 ? 16.613 -1.915 -8.040 1.00 86.56 367 PHE A CA 1
ATOM 2866 C C . PHE A 1 367 ? 17.900 -2.521 -8.619 1.00 86.56 367 PHE A C 1
ATOM 2868 O O . PHE A 1 367 ? 18.384 -2.043 -9.646 1.00 86.56 367 PHE A O 1
ATOM 2875 N N . VAL A 1 368 ? 18.444 -3.558 -7.973 1.00 87.50 368 VAL A N 1
ATOM 2876 C CA . VAL A 1 368 ? 19.729 -4.189 -8.310 1.00 87.50 368 VAL A CA 1
ATOM 2877 C C . VAL A 1 368 ? 19.612 -5.656 -8.744 1.00 87.50 368 VAL A C 1
ATOM 2879 O O . VAL A 1 368 ? 20.621 -6.290 -9.009 1.00 87.50 368 VAL A O 1
ATOM 2882 N N . GLY A 1 369 ? 18.401 -6.210 -8.814 1.00 91.88 369 GLY A N 1
ATOM 2883 C CA . GLY A 1 369 ? 18.167 -7.625 -9.096 1.00 91.88 369 GLY A CA 1
ATOM 2884 C C . GLY A 1 369 ? 18.466 -8.496 -7.877 1.00 91.88 369 GLY A C 1
ATOM 2885 O O . GLY A 1 369 ? 18.514 -7.995 -6.747 1.00 91.88 369 GLY A O 1
ATOM 2886 N N . TYR A 1 370 ? 18.657 -9.794 -8.100 1.00 94.75 370 TYR A N 1
ATOM 2887 C CA . TYR A 1 370 ? 19.083 -10.744 -7.074 1.00 94.75 370 TYR A CA 1
ATOM 2888 C C . TYR A 1 370 ? 20.596 -10.925 -7.166 1.00 94.75 370 TYR A C 1
ATOM 2890 O O . TYR A 1 370 ? 21.089 -11.666 -8.014 1.00 94.75 370 TYR A O 1
ATOM 2898 N N . THR A 1 371 ? 21.333 -10.202 -6.323 1.00 91.31 371 THR A N 1
ATOM 2899 C CA . THR A 1 371 ? 22.799 -10.099 -6.389 1.00 91.31 371 THR A CA 1
ATOM 2900 C C . THR A 1 371 ? 23.527 -11.020 -5.421 1.00 91.31 371 THR A C 1
ATOM 2902 O O . THR A 1 371 ? 24.752 -10.978 -5.353 1.00 91.31 371 THR A O 1
ATOM 2905 N N . ASN A 1 372 ? 22.797 -11.822 -4.641 1.00 90.75 372 ASN A N 1
ATOM 2906 C CA . ASN A 1 372 ? 23.344 -12.634 -3.551 1.00 90.75 372 ASN A CA 1
ATOM 2907 C C . ASN A 1 372 ? 24.129 -11.792 -2.533 1.00 90.75 372 ASN A C 1
ATOM 2909 O O . ASN A 1 372 ? 25.199 -12.203 -2.078 1.00 90.75 372 ASN A O 1
ATOM 2913 N N . GLY A 1 373 ? 23.634 -10.586 -2.236 1.00 84.62 373 GLY A N 1
ATOM 2914 C CA . GLY A 1 373 ? 24.297 -9.645 -1.336 1.00 84.62 373 GLY A CA 1
ATOM 2915 C C . GLY A 1 373 ? 25.572 -9.003 -1.897 1.00 84.62 373 GLY A C 1
ATOM 2916 O O . GLY A 1 373 ? 26.355 -8.457 -1.124 1.00 84.62 373 GLY A O 1
ATOM 2917 N N . ALA A 1 374 ? 25.817 -9.037 -3.210 1.00 82.81 374 ALA A N 1
ATOM 2918 C CA . ALA A 1 374 ? 26.995 -8.395 -3.805 1.00 82.81 374 ALA A CA 1
ATOM 2919 C C . ALA A 1 374 ? 26.816 -6.880 -4.017 1.00 82.81 374 ALA A C 1
ATOM 2921 O O . ALA A 1 374 ? 27.784 -6.124 -3.937 1.00 82.81 374 ALA A O 1
ATOM 2922 N N . VAL A 1 375 ? 25.588 -6.412 -4.279 1.00 81.06 375 VAL A N 1
ATOM 2923 C CA . VAL A 1 375 ? 25.317 -4.998 -4.583 1.00 81.06 375 VAL A CA 1
ATOM 2924 C C . VAL A 1 375 ? 24.333 -4.408 -3.585 1.00 81.06 375 VAL A C 1
ATOM 2926 O O . VAL A 1 375 ? 23.192 -4.848 -3.453 1.00 81.06 375 VAL A O 1
ATOM 2929 N N . LEU A 1 376 ? 24.761 -3.337 -2.915 1.00 77.25 376 LEU A N 1
ATOM 2930 C CA . LEU A 1 376 ? 23.907 -2.600 -1.996 1.00 77.25 376 LEU A CA 1
ATOM 2931 C C . LEU A 1 376 ? 22.904 -1.735 -2.768 1.00 77.25 376 LEU A C 1
ATOM 2933 O O . LEU A 1 376 ? 23.271 -0.799 -3.480 1.00 77.25 376 LEU A O 1
ATOM 2937 N N . GLN A 1 377 ? 21.615 -1.973 -2.536 1.00 67.88 377 GLN A N 1
ATOM 2938 C CA . GLN A 1 377 ? 20.510 -1.224 -3.154 1.00 67.88 377 GLN A CA 1
ATOM 2939 C C . GLN A 1 377 ? 20.502 0.288 -2.806 1.00 67.88 377 GLN A C 1
ATOM 2941 O O . GLN A 1 377 ? 19.815 1.074 -3.454 1.00 67.88 377 GLN A O 1
ATOM 2946 N N . GLN A 1 378 ? 21.243 0.722 -1.778 1.00 56.12 378 GLN A N 1
ATOM 2947 C CA . GLN A 1 378 ? 21.016 1.991 -1.065 1.00 56.12 378 GLN A CA 1
ATOM 2948 C C . GLN A 1 378 ? 21.686 3.242 -1.641 1.00 56.12 378 GLN A C 1
ATOM 2950 O O . GLN A 1 378 ? 21.495 4.328 -1.092 1.00 56.12 378 GLN A O 1
ATOM 2955 N N . THR A 1 379 ? 22.465 3.163 -2.720 1.00 50.59 379 THR A N 1
ATOM 2956 C CA . THR A 1 379 ? 22.989 4.411 -3.290 1.00 50.59 379 THR A CA 1
ATOM 2957 C C . THR A 1 379 ? 21.860 5.092 -4.072 1.00 50.59 379 THR A C 1
ATOM 2959 O O . THR A 1 379 ? 21.321 4.524 -5.015 1.00 50.59 379 THR A O 1
ATOM 2962 N N . GLY A 1 380 ? 21.475 6.327 -3.721 1.00 49.66 380 GLY A N 1
ATOM 2963 C CA . GLY A 1 380 ? 20.493 7.110 -4.502 1.00 49.66 380 GLY A CA 1
ATOM 2964 C C . GLY A 1 380 ? 20.900 7.317 -5.973 1.00 49.66 380 GLY A C 1
ATOM 2965 O O . GLY A 1 380 ? 20.085 7.720 -6.800 1.00 49.66 380 GLY A O 1
ATOM 2966 N N . ALA A 1 381 ? 22.155 6.998 -6.306 1.00 52.06 381 ALA A N 1
ATOM 2967 C CA . ALA A 1 381 ? 22.646 6.836 -7.664 1.00 52.06 381 ALA A CA 1
ATOM 2968 C C . ALA A 1 381 ? 21.972 5.663 -8.401 1.00 52.06 381 ALA A C 1
ATOM 2970 O O . ALA A 1 381 ? 21.614 5.839 -9.557 1.00 52.06 381 ALA A O 1
ATOM 2971 N N . VAL A 1 382 ? 21.741 4.510 -7.755 1.00 61.00 382 VAL A N 1
ATOM 2972 C CA . VAL A 1 382 ? 21.187 3.283 -8.364 1.00 61.00 382 VAL A CA 1
ATOM 2973 C C . VAL A 1 382 ? 19.731 3.440 -8.798 1.00 61.00 382 VAL A C 1
ATOM 2975 O O . VAL A 1 382 ? 19.388 3.017 -9.896 1.00 61.00 382 VAL A O 1
ATOM 2978 N N . THR A 1 383 ? 18.866 4.097 -8.017 1.00 61.09 383 THR A N 1
ATOM 2979 C CA . THR A 1 383 ? 17.442 4.256 -8.394 1.00 61.09 383 THR A CA 1
ATOM 2980 C C . THR A 1 383 ? 17.258 5.094 -9.663 1.00 61.09 383 THR A C 1
ATOM 2982 O O . THR A 1 383 ? 16.303 4.892 -10.416 1.00 61.09 383 THR A O 1
ATOM 2985 N N . ARG A 1 384 ? 18.208 5.997 -9.934 1.00 63.69 384 ARG A N 1
ATOM 2986 C CA . ARG A 1 384 ? 18.267 6.848 -11.131 1.00 63.69 384 ARG A CA 1
ATOM 2987 C C . ARG A 1 384 ? 19.282 6.364 -12.168 1.00 63.69 384 ARG A C 1
ATOM 2989 O O . ARG A 1 384 ? 19.431 7.026 -13.195 1.00 63.69 384 ARG A O 1
ATOM 2996 N N . ASN A 1 385 ? 19.977 5.258 -11.899 1.00 72.81 385 ASN A N 1
ATOM 2997 C CA . ASN A 1 385 ? 20.979 4.697 -12.794 1.00 72.81 385 ASN A CA 1
ATOM 2998 C C . ASN A 1 385 ? 20.266 4.016 -13.976 1.00 72.81 385 ASN A C 1
ATOM 3000 O O . ASN A 1 385 ? 19.313 3.270 -13.741 1.00 72.81 385 ASN A O 1
ATOM 3004 N N . PRO A 1 386 ? 20.715 4.216 -15.226 1.00 74.12 386 PRO A N 1
ATOM 3005 C CA . PRO A 1 386 ? 20.275 3.400 -16.359 1.00 74.12 386 PRO A CA 1
ATOM 3006 C C . PRO A 1 386 ? 20.400 1.883 -16.115 1.00 74.12 386 PRO A C 1
ATOM 3008 O O . PRO A 1 386 ? 19.571 1.117 -16.593 1.00 74.12 386 PRO A O 1
ATOM 3011 N N . PHE A 1 387 ? 21.371 1.446 -15.305 1.00 77.56 387 PHE A N 1
ATOM 3012 C CA . PHE A 1 387 ? 21.586 0.049 -14.901 1.00 77.56 387 PHE A CA 1
ATOM 3013 C C . PHE A 1 387 ? 20.666 -0.437 -13.758 1.00 77.56 387 PHE A C 1
ATOM 3015 O O . PHE A 1 387 ? 20.904 -1.469 -13.136 1.00 77.56 387 PHE A O 1
ATOM 3022 N N . ASN A 1 388 ? 19.611 0.318 -13.444 1.00 84.81 388 ASN A N 1
ATOM 3023 C CA . ASN A 1 388 ? 18.546 -0.105 -12.540 1.00 84.81 388 ASN A CA 1
ATOM 3024 C C . ASN A 1 388 ? 17.750 -1.260 -13.163 1.00 84.81 388 ASN A C 1
ATOM 3026 O O . ASN A 1 388 ? 17.348 -1.183 -14.323 1.00 84.81 388 ASN A O 1
ATOM 3030 N N . THR A 1 389 ? 17.423 -2.281 -12.374 1.00 89.56 389 THR A N 1
ATOM 3031 C CA . THR A 1 389 ? 16.641 -3.452 -12.813 1.00 89.56 389 THR A CA 1
ATOM 3032 C C . THR A 1 389 ? 15.309 -3.089 -13.471 1.00 89.56 389 THR A C 1
ATOM 3034 O O . THR A 1 389 ? 14.935 -3.678 -14.484 1.00 89.56 389 THR A O 1
ATOM 3037 N N . LYS A 1 390 ? 14.626 -2.048 -12.975 1.00 89.00 390 LYS A N 1
ATOM 3038 C CA . LYS A 1 390 ? 13.372 -1.545 -13.555 1.00 89.00 390 LYS A CA 1
ATOM 3039 C C . LYS A 1 390 ? 13.533 -1.017 -14.984 1.00 89.00 390 LYS A C 1
ATOM 3041 O O . LYS A 1 390 ? 12.542 -0.912 -15.691 1.00 89.00 390 LYS A O 1
ATOM 3046 N N . VAL A 1 391 ? 14.746 -0.634 -15.389 1.00 89.44 391 VAL A N 1
ATOM 3047 C CA . VAL A 1 391 ? 15.094 -0.236 -16.765 1.00 89.44 391 VAL A CA 1
ATOM 3048 C C . VAL A 1 391 ? 15.651 -1.435 -17.530 1.00 89.44 391 VAL A C 1
ATOM 3050 O O . VAL A 1 391 ? 15.213 -1.727 -18.637 1.00 89.44 391 VAL A O 1
ATOM 3053 N N . GLN A 1 392 ? 16.587 -2.164 -16.925 1.00 91.31 392 GLN A N 1
ATOM 3054 C CA . GLN A 1 392 ? 17.321 -3.236 -17.590 1.00 91.31 392 GLN A CA 1
ATOM 3055 C C . GLN A 1 392 ? 16.426 -4.417 -17.991 1.00 91.31 392 GLN A C 1
ATOM 3057 O O . GLN A 1 392 ? 16.694 -5.041 -19.011 1.00 91.31 392 GLN A O 1
ATOM 3062 N N . LEU A 1 393 ? 15.311 -4.684 -17.298 1.00 94.25 393 LEU A N 1
ATOM 3063 C CA . LEU A 1 393 ? 14.380 -5.741 -17.724 1.00 94.25 393 LEU A CA 1
ATOM 3064 C C . LEU A 1 393 ? 13.700 -5.481 -19.079 1.00 94.25 393 LEU A C 1
ATOM 3066 O O . LEU A 1 393 ? 13.237 -6.433 -19.707 1.00 94.25 393 LEU A O 1
ATOM 3070 N N . TYR A 1 394 ? 13.699 -4.246 -19.589 1.00 93.19 394 TYR A N 1
ATOM 3071 C CA . TYR A 1 394 ? 13.218 -3.971 -20.947 1.00 93.19 394 TYR A CA 1
ATOM 3072 C C . TYR A 1 394 ? 14.198 -4.427 -22.038 1.00 93.19 394 TYR A C 1
ATOM 3074 O O . TYR A 1 394 ? 13.764 -4.683 -23.156 1.00 93.19 394 TYR A O 1
ATOM 3082 N N . VAL A 1 395 ? 15.502 -4.523 -21.746 1.00 90.50 395 VAL A N 1
ATOM 3083 C CA . VAL A 1 395 ? 16.540 -4.552 -22.800 1.00 90.50 395 VAL A CA 1
ATOM 3084 C C . VAL A 1 395 ? 17.711 -5.506 -22.560 1.00 90.50 395 VAL A C 1
ATOM 3086 O O . VAL A 1 395 ? 18.443 -5.807 -23.499 1.00 90.50 395 VAL A O 1
ATOM 3089 N N . ASN A 1 396 ? 17.905 -6.003 -21.338 1.00 92.44 396 ASN A N 1
ATOM 3090 C CA . ASN A 1 396 ? 19.093 -6.756 -20.947 1.00 92.44 396 ASN A CA 1
ATOM 3091 C C . ASN A 1 396 ? 18.762 -8.218 -20.611 1.00 92.44 396 ASN A C 1
ATOM 3093 O O . ASN A 1 396 ? 18.011 -8.507 -19.676 1.00 92.44 396 ASN A O 1
ATOM 3097 N N . ALA A 1 397 ? 19.365 -9.144 -21.362 1.00 95.06 397 ALA A N 1
ATOM 3098 C CA . ALA A 1 397 ? 19.148 -10.580 -21.211 1.00 95.06 397 ALA A CA 1
ATOM 3099 C C . ALA A 1 397 ? 19.615 -11.127 -19.849 1.00 95.06 397 ALA A C 1
ATOM 3101 O O . ALA A 1 397 ? 18.886 -11.919 -19.259 1.00 95.06 397 ALA A O 1
ATOM 3102 N N . ASN A 1 398 ? 20.743 -10.653 -19.304 1.00 95.38 398 ASN A N 1
ATOM 3103 C CA . ASN A 1 398 ? 21.264 -11.113 -18.008 1.00 95.38 398 ASN A CA 1
ATOM 3104 C C . ASN A 1 398 ? 20.300 -10.762 -16.856 1.00 95.38 398 ASN A C 1
ATOM 3106 O O . ASN A 1 398 ? 20.038 -11.588 -15.986 1.00 95.38 398 ASN A O 1
ATOM 3110 N N . PHE A 1 399 ? 19.664 -9.583 -16.888 1.00 95.56 399 PHE A N 1
ATOM 3111 C CA . PHE A 1 399 ? 18.644 -9.223 -15.890 1.00 95.56 399 PHE A CA 1
ATOM 3112 C C . PHE A 1 399 ? 17.377 -10.075 -16.018 1.00 95.56 399 PHE A C 1
ATOM 3114 O O . PHE A 1 399 ? 16.783 -10.448 -15.006 1.00 95.56 399 PHE A O 1
ATOM 3121 N N . ARG A 1 400 ? 16.952 -10.399 -17.246 1.00 97.75 400 ARG A N 1
ATOM 3122 C CA . ARG A 1 400 ? 15.801 -11.289 -17.477 1.00 97.75 400 ARG A CA 1
ATOM 3123 C C . ARG A 1 400 ? 16.092 -12.711 -17.001 1.00 97.75 400 ARG A C 1
ATOM 3125 O O . ARG A 1 400 ? 15.241 -13.304 -16.339 1.00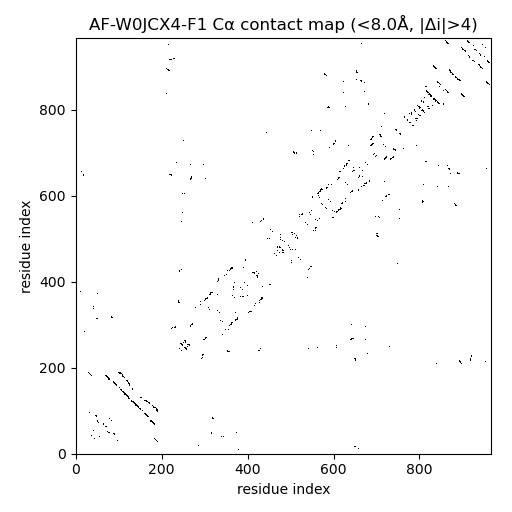 97.75 400 ARG A O 1
ATOM 3132 N N . ALA A 1 401 ? 17.286 -13.224 -17.290 1.00 98.50 401 ALA A N 1
ATOM 3133 C CA . ALA A 1 401 ? 17.752 -14.514 -16.799 1.00 98.50 401 ALA A CA 1
ATOM 3134 C C . ALA A 1 401 ? 17.807 -14.534 -15.265 1.00 98.50 401 ALA A C 1
ATOM 3136 O O . ALA A 1 401 ? 17.256 -15.444 -14.657 1.00 98.50 401 ALA A O 1
ATOM 3137 N N . ASN A 1 402 ? 18.322 -13.477 -14.629 1.00 98.19 402 ASN A N 1
ATOM 3138 C CA . ASN A 1 402 ? 18.333 -13.343 -13.172 1.00 98.19 402 ASN A CA 1
ATOM 3139 C C . ASN A 1 402 ? 16.937 -13.333 -12.544 1.00 98.19 402 ASN A C 1
ATOM 3141 O O . ASN A 1 402 ? 16.694 -14.046 -11.570 1.00 98.19 402 ASN A O 1
ATOM 3145 N N . TRP A 1 403 ? 16.000 -12.564 -13.111 1.00 98.44 403 TRP A N 1
ATOM 3146 C CA . TRP A 1 403 ? 14.610 -12.578 -12.650 1.00 98.44 403 TRP A CA 1
ATOM 3147 C C . TRP A 1 403 ? 14.020 -13.988 -12.767 1.00 98.44 403 TRP A C 1
ATOM 3149 O O . TRP A 1 403 ? 13.461 -14.504 -11.802 1.00 98.44 403 TRP A O 1
ATOM 3159 N N . ARG A 1 404 ? 14.205 -14.654 -13.917 1.00 98.69 404 ARG A N 1
ATOM 3160 C CA . ARG A 1 404 ? 13.728 -16.027 -14.139 1.00 98.69 404 ARG A CA 1
ATOM 3161 C C . ARG A 1 404 ? 14.351 -17.009 -13.150 1.00 98.69 404 ARG A C 1
ATOM 3163 O O . ARG A 1 404 ? 13.615 -17.802 -12.570 1.00 98.69 404 ARG A O 1
ATOM 3170 N N . ALA A 1 405 ? 15.663 -16.960 -12.944 1.00 98.69 405 ALA A N 1
ATOM 3171 C CA . ALA A 1 405 ? 16.396 -17.832 -12.031 1.00 98.69 405 ALA A CA 1
ATOM 3172 C C . ALA A 1 405 ? 15.862 -17.732 -10.603 1.00 98.69 405 ALA A C 1
ATOM 3174 O O . ALA A 1 405 ? 15.503 -18.734 -9.984 1.00 98.69 405 ALA A O 1
ATOM 3175 N N . ALA A 1 406 ? 15.745 -16.504 -10.107 1.00 98.38 406 ALA A N 1
ATOM 3176 C CA . ALA A 1 406 ? 15.314 -16.242 -8.749 1.00 98.38 406 ALA A CA 1
ATOM 3177 C C . ALA A 1 406 ? 13.839 -16.574 -8.524 1.00 98.38 406 ALA A C 1
ATOM 3179 O O . ALA A 1 406 ? 13.506 -17.185 -7.513 1.00 98.38 406 ALA A O 1
ATOM 3180 N N . VAL A 1 407 ? 12.961 -16.247 -9.476 1.00 98.38 407 VAL A N 1
ATOM 3181 C CA . VAL A 1 407 ? 11.538 -16.610 -9.396 1.00 98.38 407 VAL A CA 1
ATOM 3182 C C . VAL A 1 407 ? 11.348 -18.119 -9.510 1.00 98.38 407 VAL A C 1
ATOM 3184 O O . VAL A 1 407 ? 10.540 -18.680 -8.778 1.00 98.38 407 VAL A O 1
ATOM 3187 N N . THR A 1 408 ? 12.132 -18.804 -10.349 1.00 98.62 408 THR A N 1
ATOM 3188 C CA . THR A 1 408 ? 12.150 -20.275 -10.404 1.00 98.62 408 THR A CA 1
ATOM 3189 C C . THR A 1 408 ? 12.520 -20.854 -9.047 1.00 98.62 408 THR A C 1
ATOM 3191 O O . THR A 1 408 ? 11.811 -21.725 -8.545 1.00 98.62 408 THR A O 1
ATOM 3194 N N . ARG A 1 409 ? 13.598 -20.359 -8.430 1.00 97.69 409 ARG A N 1
ATOM 3195 C CA . ARG A 1 409 ? 14.025 -20.826 -7.114 1.00 97.69 409 ARG A CA 1
ATOM 3196 C C . ARG A 1 409 ? 12.964 -20.542 -6.050 1.00 97.69 409 ARG A C 1
ATOM 3198 O O . ARG A 1 409 ? 12.577 -21.462 -5.347 1.00 97.69 409 ARG A O 1
ATOM 3205 N N . LEU A 1 410 ? 12.450 -19.314 -5.978 1.00 97.19 410 LEU A N 1
ATOM 3206 C CA . LEU A 1 410 ? 11.451 -18.893 -4.993 1.00 97.19 410 LEU A CA 1
ATOM 3207 C C . LEU A 1 410 ? 10.141 -19.690 -5.103 1.00 97.19 410 LEU A C 1
ATOM 3209 O O . LEU A 1 410 ? 9.578 -20.090 -4.091 1.00 97.19 410 LEU A O 1
ATOM 3213 N N . LEU A 1 411 ? 9.655 -19.945 -6.321 1.00 98.00 411 LEU A N 1
ATOM 3214 C CA . LEU A 1 411 ? 8.415 -20.691 -6.544 1.00 98.00 411 LEU A CA 1
ATOM 3215 C C . LEU A 1 411 ? 8.527 -22.177 -6.185 1.00 98.00 411 LEU A C 1
ATOM 3217 O O . LEU A 1 411 ? 7.527 -22.770 -5.783 1.00 98.00 411 LEU A O 1
ATOM 3221 N N . ASN A 1 412 ? 9.710 -22.774 -6.344 1.00 97.62 412 ASN A N 1
ATOM 3222 C CA . ASN A 1 412 ? 9.960 -24.182 -6.027 1.00 97.62 412 ASN A CA 1
ATOM 3223 C C . ASN A 1 412 ? 10.509 -24.396 -4.607 1.00 97.62 412 ASN A C 1
ATOM 3225 O O . ASN A 1 412 ? 10.646 -25.544 -4.190 1.00 97.62 412 ASN A O 1
ATOM 3229 N N . ASP A 1 413 ? 10.813 -23.326 -3.870 1.00 94.56 413 ASP A N 1
ATOM 3230 C CA . ASP A 1 413 ? 11.293 -23.411 -2.494 1.00 94.56 413 ASP A CA 1
ATOM 3231 C C . ASP A 1 413 ? 10.194 -24.004 -1.596 1.00 94.56 413 ASP A C 1
ATOM 3233 O O . ASP A 1 413 ? 9.049 -23.536 -1.607 1.00 94.56 413 ASP A O 1
ATOM 3237 N N . ILE A 1 414 ? 10.520 -25.085 -0.882 1.00 97.06 414 ILE A N 1
ATOM 3238 C CA . ILE A 1 414 ? 9.576 -25.810 -0.025 1.00 97.06 414 ILE A CA 1
ATOM 3239 C C . ILE A 1 414 ? 9.624 -25.191 1.364 1.00 97.06 414 ILE A C 1
ATOM 3241 O O . ILE A 1 414 ? 10.646 -25.246 2.049 1.00 97.06 414 ILE A O 1
ATOM 3245 N N . ASN A 1 415 ? 8.489 -24.669 1.818 1.00 97.62 415 ASN A N 1
ATOM 3246 C CA . ASN A 1 415 ? 8.362 -24.188 3.181 1.00 97.62 415 ASN A CA 1
ATOM 3247 C C . ASN A 1 415 ? 8.314 -25.392 4.148 1.00 97.62 415 ASN A C 1
ATOM 3249 O O . ASN A 1 415 ? 7.332 -26.142 4.128 1.00 97.62 415 ASN A O 1
ATOM 3253 N N . PRO A 1 416 ? 9.309 -25.580 5.038 1.00 96.38 416 PRO A N 1
ATOM 3254 C CA . PRO A 1 416 ? 9.381 -26.747 5.918 1.00 96.38 416 PRO A CA 1
ATOM 3255 C C . PRO A 1 416 ? 8.253 -26.785 6.961 1.00 96.38 416 PRO A C 1
ATOM 3257 O O . PRO A 1 416 ? 7.953 -27.846 7.500 1.00 96.38 416 PRO A O 1
ATOM 3260 N N . TYR A 1 417 ? 7.598 -25.653 7.237 1.00 97.25 417 TYR A N 1
ATOM 3261 C CA . TYR A 1 417 ? 6.508 -25.558 8.210 1.00 97.25 417 TYR A CA 1
ATOM 3262 C C . TYR A 1 417 ? 5.122 -25.819 7.607 1.00 97.25 417 TYR A C 1
ATOM 3264 O O . TYR A 1 417 ? 4.173 -26.049 8.357 1.00 97.25 417 TYR A O 1
ATOM 3272 N N . THR A 1 418 ? 4.977 -25.762 6.278 1.00 97.12 418 THR A N 1
ATOM 3273 C CA . THR A 1 418 ? 3.719 -26.098 5.582 1.00 97.12 418 THR A CA 1
ATOM 3274 C C . THR A 1 418 ? 3.832 -27.349 4.714 1.00 97.12 418 THR A C 1
ATOM 3276 O O . THR A 1 418 ? 2.803 -27.921 4.362 1.00 97.12 418 THR A O 1
ATOM 3279 N N . GLY A 1 419 ? 5.053 -27.777 4.374 1.00 97.81 419 GLY A N 1
ATOM 3280 C CA . GLY A 1 419 ? 5.326 -28.899 3.473 1.00 97.81 419 GLY A CA 1
ATOM 3281 C C . GLY A 1 419 ? 5.019 -28.606 2.001 1.00 97.81 419 GLY A C 1
ATOM 3282 O O . GLY A 1 419 ? 4.993 -29.530 1.194 1.00 97.81 419 GLY A O 1
ATOM 3283 N N . LEU A 1 420 ? 4.756 -27.345 1.644 1.00 97.94 420 LEU A N 1
ATOM 3284 C CA . LEU A 1 420 ? 4.346 -26.938 0.301 1.00 97.94 420 LEU A CA 1
ATOM 3285 C C . LEU A 1 420 ? 5.394 -26.029 -0.332 1.00 97.94 420 LEU A C 1
ATOM 3287 O O . LEU A 1 420 ? 5.999 -25.192 0.343 1.00 97.94 420 LEU A O 1
ATOM 3291 N N . SER A 1 421 ? 5.563 -26.168 -1.646 1.00 97.50 421 SER A N 1
ATOM 3292 C CA . SER A 1 421 ? 6.265 -25.166 -2.440 1.00 97.50 421 SER A CA 1
ATOM 3293 C C . SER A 1 421 ? 5.418 -23.896 -2.542 1.00 97.50 421 SER A C 1
ATOM 3295 O O . SER A 1 421 ? 4.183 -23.953 -2.488 1.00 97.50 421 SER A O 1
ATOM 3297 N N . LEU A 1 422 ? 6.050 -22.738 -2.730 1.00 95.56 422 LEU A N 1
ATOM 3298 C CA . LEU A 1 422 ? 5.309 -21.482 -2.844 1.00 95.56 422 LEU A CA 1
ATOM 3299 C C . LEU A 1 422 ? 4.320 -21.482 -4.025 1.00 95.56 422 LEU A C 1
ATOM 3301 O O . LEU A 1 422 ? 3.217 -20.944 -3.906 1.00 95.56 422 LEU A O 1
ATOM 3305 N N . LYS A 1 423 ? 4.682 -22.100 -5.160 1.00 96.44 423 LYS A N 1
ATOM 3306 C CA . LYS A 1 423 ? 3.773 -22.215 -6.311 1.00 96.44 423 LYS A CA 1
ATOM 3307 C C . LYS A 1 423 ? 2.574 -23.111 -6.027 1.00 96.44 423 LYS A C 1
ATOM 3309 O O . LYS A 1 423 ? 1.510 -22.837 -6.576 1.00 96.44 423 LYS A O 1
ATOM 3314 N N . ASP A 1 424 ? 2.715 -24.128 -5.178 1.00 97.50 424 ASP A N 1
ATOM 3315 C CA . ASP A 1 424 ? 1.652 -25.089 -4.860 1.00 97.50 424 ASP A CA 1
ATOM 3316 C C . ASP A 1 424 ? 0.818 -24.663 -3.645 1.00 97.50 424 ASP A C 1
ATOM 3318 O O . ASP A 1 424 ? -0.275 -25.190 -3.443 1.00 97.50 424 ASP A O 1
ATOM 3322 N N . ASP A 1 425 ? 1.274 -23.678 -2.863 1.00 98.06 425 ASP A N 1
ATOM 3323 C CA . ASP A 1 425 ? 0.538 -23.198 -1.697 1.00 98.06 425 ASP A CA 1
ATOM 3324 C C . ASP A 1 425 ? -0.656 -22.294 -2.101 1.00 98.06 425 ASP A C 1
ATOM 3326 O O . ASP A 1 425 ? -0.464 -21.199 -2.646 1.00 98.06 425 ASP A O 1
ATOM 3330 N N . PRO A 1 426 ? -1.914 -22.696 -1.819 1.00 97.69 426 PRO A N 1
ATOM 3331 C CA . PRO A 1 426 ? -3.096 -21.879 -2.104 1.00 97.69 426 PRO A CA 1
ATOM 3332 C C . PRO A 1 426 ? -3.215 -20.608 -1.243 1.00 97.69 426 PRO A C 1
ATOM 3334 O O . PRO A 1 426 ? -4.068 -19.768 -1.535 1.00 97.69 426 PRO A O 1
ATOM 3337 N N . ALA A 1 427 ? -2.386 -20.442 -0.204 1.00 97.94 427 ALA A N 1
ATOM 3338 C CA . ALA A 1 427 ? -2.309 -19.211 0.578 1.00 97.94 427 ALA A CA 1
ATOM 3339 C C . ALA A 1 427 ? -1.664 -18.054 -0.207 1.00 97.94 427 ALA A C 1
ATOM 3341 O O . ALA A 1 427 ? -1.953 -16.895 0.097 1.00 97.94 427 ALA A O 1
ATOM 3342 N N . LEU A 1 428 ? -0.864 -18.332 -1.247 1.00 98.12 428 LEU A N 1
ATOM 3343 C CA . LEU A 1 428 ? -0.418 -17.309 -2.194 1.00 98.12 428 LEU A CA 1
ATOM 3344 C C . LEU A 1 428 ? -1.584 -16.908 -3.112 1.00 98.12 428 LEU A C 1
ATOM 3346 O O . LEU A 1 428 ? -1.912 -17.597 -4.082 1.00 98.12 428 LEU A O 1
ATOM 3350 N N . ALA A 1 429 ? -2.215 -15.781 -2.784 1.00 98.06 429 ALA A N 1
ATOM 3351 C CA . ALA A 1 429 ? -3.420 -15.294 -3.447 1.00 98.06 429 ALA A CA 1
ATOM 3352 C C . ALA A 1 429 ? -3.125 -14.413 -4.668 1.00 98.06 429 ALA A C 1
ATOM 3354 O O . ALA A 1 429 ? -3.869 -14.461 -5.646 1.00 98.06 429 ALA A O 1
ATOM 3355 N N . LEU A 1 430 ? -2.064 -13.604 -4.611 1.00 98.25 430 LEU A N 1
ATOM 3356 C CA . LEU A 1 430 ? -1.677 -12.665 -5.666 1.00 98.25 430 LEU A CA 1
ATOM 3357 C C . LEU A 1 430 ? -0.156 -12.470 -5.665 1.00 98.25 430 LEU A C 1
ATOM 3359 O O . LEU A 1 430 ? 0.463 -12.482 -4.604 1.00 98.25 430 LEU A O 1
ATOM 3363 N N . ALA A 1 431 ? 0.448 -12.250 -6.829 1.00 97.62 431 ALA A N 1
ATOM 3364 C CA . ALA A 1 431 ? 1.827 -11.779 -6.909 1.00 97.62 431 ALA A CA 1
ATOM 3365 C C . ALA A 1 431 ? 2.002 -10.621 -7.903 1.00 97.62 431 ALA A C 1
ATOM 3367 O O . ALA A 1 431 ? 1.388 -10.601 -8.969 1.00 97.62 431 ALA A O 1
ATOM 3368 N N . SER A 1 432 ? 2.862 -9.661 -7.571 1.00 96.62 432 SER A N 1
ATOM 3369 C CA . SER A 1 432 ? 3.339 -8.630 -8.493 1.00 96.62 432 SER A CA 1
ATOM 3370 C C . SER A 1 432 ? 4.654 -9.074 -9.130 1.00 96.62 432 SER A C 1
ATOM 3372 O O . SER A 1 432 ? 5.584 -9.463 -8.422 1.00 96.62 432 SER A O 1
ATOM 3374 N N . CYS A 1 433 ? 4.760 -9.019 -10.460 1.00 97.94 433 CYS A N 1
ATOM 3375 C CA . CYS A 1 433 ? 5.971 -9.465 -11.165 1.00 97.94 433 CYS A CA 1
ATOM 3376 C C . CYS A 1 433 ? 7.184 -8.583 -10.839 1.00 97.94 433 CYS A C 1
ATOM 3378 O O . CYS A 1 433 ? 8.284 -9.086 -10.593 1.00 97.94 433 CYS A O 1
ATOM 3380 N N . LEU A 1 434 ? 6.964 -7.268 -10.828 1.00 96.12 434 LEU A N 1
ATOM 3381 C CA . LEU A 1 434 ? 7.923 -6.272 -10.379 1.00 96.12 434 LEU A CA 1
ATOM 3382 C C . LEU A 1 434 ? 7.167 -5.042 -9.867 1.00 96.12 434 LEU A C 1
ATOM 3384 O O . LEU A 1 434 ? 6.319 -4.499 -10.562 1.00 96.12 434 LEU A O 1
ATOM 3388 N N . ASN A 1 435 ? 7.478 -4.554 -8.670 1.00 94.50 435 ASN A N 1
ATOM 3389 C CA . ASN A 1 435 ? 6.783 -3.382 -8.134 1.00 94.50 435 ASN A CA 1
ATOM 3390 C C . ASN A 1 435 ? 7.145 -2.084 -8.890 1.00 94.50 435 ASN A C 1
ATOM 3392 O O . ASN A 1 435 ? 8.320 -1.715 -8.956 1.00 94.50 435 ASN A O 1
ATOM 3396 N N . GLU A 1 436 ? 6.144 -1.339 -9.372 1.00 91.75 436 GLU A N 1
ATOM 3397 C CA . GLU A 1 436 ? 6.261 0.010 -9.954 1.00 91.75 436 GLU A CA 1
ATOM 3398 C C . GLU A 1 436 ? 7.306 0.133 -11.083 1.00 91.75 436 GLU A C 1
ATOM 3400 O O . GLU A 1 436 ? 8.303 0.868 -10.974 1.00 91.75 436 GLU A O 1
ATOM 3405 N N . GLN A 1 437 ? 7.122 -0.648 -12.150 1.00 92.25 437 GLN A N 1
ATOM 3406 C CA . GLN A 1 437 ? 8.065 -0.771 -13.268 1.00 92.25 437 GLN A CA 1
ATOM 3407 C C . GLN A 1 437 ? 7.885 0.272 -14.385 1.00 92.25 437 GLN A C 1
ATOM 3409 O O . GLN A 1 437 ? 8.755 0.371 -15.253 1.00 92.25 437 GLN A O 1
ATOM 3414 N N . GLU A 1 438 ? 6.806 1.057 -14.376 1.00 91.06 438 GLU A N 1
ATOM 3415 C CA . GLU A 1 438 ? 6.394 1.933 -15.482 1.00 91.06 438 GLU A CA 1
ATOM 3416 C C . GLU A 1 438 ? 7.540 2.780 -16.066 1.00 91.06 438 GLU A C 1
ATOM 3418 O O . GLU A 1 438 ? 8.477 3.196 -15.368 1.00 91.06 438 GLU A O 1
ATOM 3423 N N . ILE A 1 439 ? 7.453 3.083 -17.364 1.00 90.44 439 ILE A N 1
ATOM 3424 C CA . ILE A 1 439 ? 8.375 4.008 -18.032 1.00 90.44 439 ILE A CA 1
ATOM 3425 C C . ILE A 1 439 ? 8.059 5.463 -17.628 1.00 90.44 439 ILE A C 1
ATOM 3427 O O . ILE A 1 439 ? 7.170 6.102 -18.176 1.00 90.44 439 ILE A O 1
ATOM 3431 N N . LEU A 1 440 ? 8.788 6.026 -16.667 1.00 84.19 440 LEU A N 1
ATOM 3432 C CA . LEU A 1 440 ? 8.534 7.325 -16.038 1.00 84.19 440 LEU A CA 1
ATOM 3433 C C . LEU A 1 440 ? 9.263 8.484 -16.735 1.00 84.19 440 LEU A C 1
ATOM 3435 O O . LEU A 1 440 ? 10.147 9.095 -16.136 1.00 84.19 440 LEU A O 1
ATOM 3439 N N . ILE A 1 441 ? 8.929 8.811 -17.980 1.00 83.56 441 ILE A N 1
ATOM 3440 C CA . ILE A 1 441 ? 9.463 10.022 -18.637 1.00 83.56 441 ILE A CA 1
ATOM 3441 C C . ILE A 1 441 ? 8.819 11.272 -18.001 1.00 83.56 441 ILE A C 1
ATOM 3443 O O . ILE A 1 441 ? 7.604 11.261 -17.796 1.00 83.56 441 ILE A O 1
ATOM 3447 N N . PRO A 1 442 ? 9.573 12.341 -17.659 1.00 72.31 442 PRO A N 1
ATOM 3448 C CA . PRO A 1 442 ? 11.038 12.498 -17.706 1.00 72.31 442 PRO A CA 1
ATOM 3449 C C . PRO A 1 442 ? 11.740 12.152 -16.370 1.00 72.31 442 PRO A C 1
ATOM 3451 O O . PRO A 1 442 ? 12.931 12.392 -16.184 1.00 72.31 442 PRO A O 1
ATOM 3454 N N . HIS A 1 443 ? 11.006 11.620 -15.391 1.00 72.50 443 HIS A N 1
ATOM 3455 C CA . HIS A 1 443 ? 11.475 11.395 -14.021 1.00 72.50 443 HIS A CA 1
ATOM 3456 C C . HIS A 1 443 ? 12.554 10.313 -13.869 1.00 72.50 443 HIS A C 1
ATOM 3458 O O . HIS A 1 443 ? 13.274 10.321 -12.867 1.00 72.50 443 HIS A O 1
ATOM 3464 N N . ARG A 1 444 ? 12.679 9.364 -14.801 1.00 75.31 444 ARG A N 1
ATOM 3465 C CA . ARG A 1 444 ? 13.750 8.357 -14.820 1.00 75.31 444 ARG A CA 1
ATOM 3466 C C . ARG A 1 444 ? 14.599 8.530 -16.077 1.00 75.31 444 ARG A C 1
ATOM 3468 O O . ARG A 1 444 ? 14.080 8.713 -17.172 1.00 75.31 444 ARG A O 1
ATOM 3475 N N . LYS A 1 445 ? 15.922 8.472 -15.902 1.00 70.44 445 LYS A N 1
ATOM 3476 C CA . LYS A 1 445 ? 16.877 8.509 -17.009 1.00 70.44 445 LYS A CA 1
ATOM 3477 C C . LYS A 1 445 ? 16.968 7.119 -17.622 1.00 70.44 445 LYS A C 1
ATOM 3479 O O . LYS A 1 445 ? 17.650 6.253 -17.089 1.00 70.44 445 LYS A O 1
ATOM 3484 N N . TYR A 1 446 ? 16.263 6.932 -18.726 1.00 78.88 446 TYR A N 1
ATOM 3485 C CA . TYR A 1 446 ? 16.382 5.734 -19.551 1.00 78.88 446 TYR A CA 1
ATOM 3486 C C . TYR A 1 446 ? 17.651 5.783 -20.415 1.00 78.88 446 TYR A C 1
ATOM 3488 O O . TYR A 1 446 ? 18.273 4.754 -20.654 1.00 78.88 446 TYR A O 1
ATOM 3496 N N . GLY A 1 447 ? 18.103 6.989 -20.787 1.00 67.38 447 GLY A N 1
ATOM 3497 C CA . GLY A 1 447 ? 19.316 7.185 -21.582 1.00 67.38 447 GLY A CA 1
ATOM 3498 C C . GLY A 1 447 ? 19.265 6.404 -22.896 1.00 67.38 447 GLY A C 1
ATOM 3499 O O . GLY A 1 447 ? 18.187 6.149 -23.425 1.00 67.38 447 GLY A O 1
ATOM 3500 N N . ARG A 1 448 ? 20.437 5.974 -23.373 1.00 83.12 448 ARG A N 1
ATOM 3501 C CA . ARG A 1 448 ? 20.566 5.091 -24.542 1.00 83.12 448 ARG A CA 1
ATOM 3502 C C . ARG A 1 448 ? 20.197 3.631 -24.262 1.00 83.12 448 ARG A C 1
ATOM 3504 O O . ARG A 1 448 ? 20.266 2.804 -25.160 1.00 83.12 448 ARG A O 1
ATOM 3511 N N . GLU A 1 449 ? 19.823 3.274 -23.030 1.00 87.19 449 GLU A N 1
ATOM 3512 C CA . GLU A 1 449 ? 19.529 1.873 -22.695 1.00 87.19 449 GLU A CA 1
ATOM 3513 C C . GLU A 1 449 ? 18.312 1.355 -23.461 1.00 87.19 449 GLU A C 1
ATOM 3515 O O . GLU A 1 449 ? 18.285 0.187 -23.825 1.00 87.19 449 GLU A O 1
ATOM 3520 N N . LEU A 1 450 ? 17.327 2.214 -23.749 1.00 91.56 450 LEU A N 1
ATOM 3521 C CA . LEU A 1 450 ? 16.160 1.834 -24.549 1.00 91.56 450 LEU A CA 1
ATOM 3522 C C . LEU A 1 450 ? 16.419 1.872 -26.061 1.00 91.56 450 LEU A C 1
ATOM 3524 O O . LEU A 1 450 ? 15.584 1.362 -26.806 1.00 91.56 450 LEU A O 1
ATOM 3528 N N . ASP A 1 451 ? 17.553 2.414 -26.524 1.00 91.75 451 ASP A N 1
ATOM 3529 C CA . ASP A 1 451 ? 17.868 2.564 -27.952 1.00 91.75 451 ASP A CA 1
ATOM 3530 C C . ASP A 1 451 ? 17.762 1.245 -28.735 1.00 91.75 451 ASP A C 1
ATOM 3532 O O . ASP A 1 451 ? 17.176 1.255 -29.816 1.00 91.75 451 ASP A O 1
ATOM 3536 N N . PRO A 1 452 ? 18.233 0.082 -28.234 1.00 89.81 452 PRO A N 1
ATOM 3537 C CA . PRO A 1 452 ? 18.076 -1.176 -28.960 1.00 89.81 452 PRO A CA 1
ATOM 3538 C C . PRO A 1 452 ? 16.607 -1.526 -29.239 1.00 89.81 452 PRO A C 1
ATOM 3540 O O . PRO A 1 452 ? 16.262 -1.913 -30.358 1.00 89.81 452 PRO A O 1
ATOM 3543 N N . ALA A 1 453 ? 15.729 -1.361 -28.244 1.00 92.00 453 ALA A N 1
ATOM 3544 C CA . ALA A 1 453 ? 14.300 -1.623 -28.392 1.00 92.00 453 ALA A CA 1
ATOM 3545 C C . ALA A 1 453 ? 13.609 -0.537 -29.237 1.00 92.00 453 ALA A C 1
ATOM 3547 O O . ALA A 1 453 ? 12.763 -0.847 -30.075 1.00 92.00 453 ALA A O 1
ATOM 3548 N N . TRP A 1 454 ? 14.018 0.720 -29.075 1.00 93.50 454 TRP A N 1
ATOM 3549 C CA . TRP A 1 454 ? 13.526 1.866 -29.833 1.00 93.50 454 TRP A CA 1
ATOM 3550 C C . TRP A 1 454 ? 13.850 1.765 -31.328 1.00 93.50 454 TRP A C 1
ATOM 3552 O O . TRP A 1 454 ? 12.956 1.828 -32.168 1.00 93.50 454 TRP A O 1
ATOM 3562 N N . HIS A 1 455 ? 15.109 1.506 -31.681 1.00 92.00 455 HIS A N 1
ATOM 3563 C CA . HIS A 1 455 ? 15.520 1.326 -33.072 1.00 92.00 455 HIS A CA 1
ATOM 3564 C C . HIS A 1 455 ? 14.857 0.099 -33.701 1.00 92.00 455 HIS A C 1
ATOM 3566 O O . HIS A 1 455 ? 14.531 0.124 -34.886 1.00 92.00 455 HIS A O 1
ATOM 3572 N N . LYS A 1 456 ? 14.631 -0.973 -32.928 1.00 91.44 456 LYS A N 1
ATOM 3573 C CA . LYS A 1 456 ? 13.872 -2.141 -33.397 1.00 91.44 456 LYS A CA 1
ATOM 3574 C C . LYS A 1 456 ? 12.425 -1.768 -33.734 1.00 91.44 456 LYS A C 1
ATOM 3576 O O . LYS A 1 456 ? 11.945 -2.167 -34.791 1.00 91.44 456 LYS A O 1
ATOM 3581 N N . TYR A 1 457 ? 11.757 -0.987 -32.883 1.00 95.00 457 TYR A N 1
ATOM 3582 C CA . TYR A 1 457 ? 10.411 -0.472 -33.157 1.00 95.00 457 TYR A CA 1
ATOM 3583 C C . TYR A 1 457 ? 10.377 0.356 -34.452 1.00 95.00 457 TYR A C 1
ATOM 3585 O O . TYR A 1 457 ? 9.585 0.066 -35.347 1.00 95.00 457 TYR A O 1
ATOM 3593 N N . LEU A 1 458 ? 11.290 1.323 -34.599 1.00 94.75 458 LEU A N 1
ATOM 3594 C CA . LEU A 1 458 ? 11.350 2.182 -35.787 1.00 94.75 458 LEU A CA 1
ATOM 3595 C C . LEU A 1 458 ? 11.602 1.389 -37.076 1.00 94.75 458 LEU A C 1
ATOM 3597 O O . LEU A 1 458 ? 10.927 1.621 -38.078 1.00 94.75 458 LEU A O 1
ATOM 3601 N N . LYS A 1 459 ? 12.523 0.416 -37.036 1.00 91.69 459 LYS A N 1
ATOM 3602 C CA . LYS A 1 459 ? 12.806 -0.497 -38.156 1.00 91.69 459 LYS A CA 1
ATOM 3603 C C . LYS A 1 459 ? 11.569 -1.287 -38.565 1.00 91.69 459 LYS A C 1
ATOM 3605 O O . LYS A 1 459 ? 11.278 -1.378 -39.751 1.00 91.69 459 LYS A O 1
ATOM 3610 N N . ASN A 1 460 ? 10.827 -1.821 -37.598 1.00 93.50 460 ASN A N 1
ATOM 3611 C CA . ASN A 1 460 ? 9.615 -2.588 -37.877 1.00 93.50 460 ASN A CA 1
ATOM 3612 C C . ASN A 1 460 ? 8.502 -1.719 -38.477 1.00 93.50 460 ASN A C 1
ATOM 3614 O O . ASN A 1 460 ? 7.779 -2.184 -39.352 1.00 93.50 460 ASN A O 1
ATOM 3618 N N . LYS A 1 461 ? 8.359 -0.472 -38.013 1.00 94.94 461 LYS A N 1
ATOM 3619 C CA . LYS A 1 461 ? 7.303 0.432 -38.478 1.00 94.94 461 LYS A CA 1
ATOM 3620 C C . LYS A 1 461 ? 7.589 1.017 -39.862 1.00 94.94 461 LYS A C 1
ATOM 3622 O O . LYS A 1 461 ? 6.700 1.035 -40.707 1.00 94.94 461 LYS A O 1
ATOM 3627 N N . TYR A 1 462 ? 8.804 1.517 -40.083 1.00 93.75 462 TYR A N 1
ATOM 3628 C CA . TYR A 1 462 ? 9.139 2.293 -41.282 1.00 93.75 462 TYR A CA 1
ATOM 3629 C C . TYR A 1 462 ? 9.904 1.502 -42.338 1.00 93.75 462 TYR A C 1
ATOM 3631 O O . TYR A 1 462 ? 9.942 1.922 -43.489 1.00 93.75 462 TYR A O 1
ATOM 3639 N N . THR A 1 463 ? 10.485 0.352 -41.983 1.00 90.00 463 THR A N 1
ATOM 3640 C CA . THR A 1 463 ? 11.400 -0.448 -42.819 1.00 90.00 463 THR A CA 1
ATOM 3641 C C . THR A 1 463 ? 12.718 0.268 -43.146 1.00 90.00 463 THR A C 1
ATOM 3643 O O . THR A 1 463 ? 13.782 -0.299 -42.900 1.00 90.00 463 THR A O 1
ATOM 3646 N N . THR A 1 464 ? 12.680 1.520 -43.618 1.00 89.62 464 THR A N 1
ATOM 3647 C CA . THR A 1 464 ? 13.857 2.319 -43.987 1.00 89.62 464 THR A CA 1
ATOM 3648 C C . THR A 1 464 ? 13.887 3.694 -43.309 1.00 89.62 464 THR A C 1
ATOM 3650 O O . THR A 1 464 ? 12.861 4.215 -42.860 1.00 89.62 464 THR A O 1
ATOM 3653 N N . TYR A 1 465 ? 15.078 4.299 -43.214 1.00 90.19 465 TYR A N 1
ATOM 3654 C CA . TYR A 1 465 ? 15.238 5.634 -42.624 1.00 90.19 465 TYR A CA 1
ATOM 3655 C C . TYR A 1 465 ? 14.615 6.728 -43.502 1.00 90.19 465 TYR A C 1
ATOM 3657 O O . TYR A 1 465 ? 14.071 7.688 -42.963 1.00 90.19 465 TYR A O 1
ATOM 3665 N N . THR A 1 466 ? 14.614 6.575 -44.833 1.00 91.25 466 THR A N 1
ATOM 3666 C CA . THR A 1 466 ? 13.949 7.531 -45.737 1.00 91.25 466 THR A CA 1
ATOM 3667 C C . THR A 1 466 ? 12.454 7.627 -45.446 1.00 91.25 466 THR A C 1
ATOM 3669 O O . THR A 1 466 ? 11.913 8.730 -45.375 1.00 91.25 466 THR A O 1
ATOM 3672 N N . ALA A 1 467 ? 11.790 6.490 -45.213 1.00 93.31 467 ALA A N 1
ATOM 3673 C CA . ALA A 1 467 ? 10.373 6.463 -44.863 1.00 93.31 467 ALA A CA 1
ATOM 3674 C C . ALA A 1 467 ? 10.095 7.144 -43.512 1.00 93.31 467 ALA A C 1
ATOM 3676 O O . ALA A 1 467 ? 9.135 7.905 -43.402 1.00 93.31 467 ALA A O 1
ATOM 3677 N N . LEU A 1 468 ? 10.952 6.926 -42.506 1.00 94.81 468 LEU A N 1
ATOM 3678 C CA . LEU A 1 468 ? 10.865 7.616 -41.213 1.00 94.81 468 LEU A CA 1
ATOM 3679 C C . LEU A 1 468 ? 11.058 9.125 -41.372 1.00 94.81 468 LEU A C 1
ATOM 3681 O O . LEU A 1 468 ? 10.236 9.901 -40.894 1.00 94.81 468 LEU A O 1
ATOM 3685 N N . HIS A 1 469 ? 12.128 9.541 -42.055 1.00 94.06 469 HIS A N 1
ATOM 3686 C CA . HIS A 1 469 ? 12.450 10.950 -42.257 1.00 94.06 469 HIS A CA 1
ATOM 3687 C C . HIS A 1 469 ? 11.303 11.674 -42.970 1.00 94.06 469 HIS A C 1
ATOM 3689 O O . HIS A 1 469 ? 10.950 12.779 -42.577 1.00 94.06 469 HIS A O 1
ATOM 3695 N N . ALA A 1 470 ? 10.684 11.053 -43.978 1.00 95.19 470 ALA A N 1
ATOM 3696 C CA . ALA A 1 470 ? 9.500 11.602 -44.633 1.00 95.19 470 ALA A CA 1
ATOM 3697 C C . ALA A 1 470 ? 8.283 11.662 -43.692 1.00 95.19 470 ALA A C 1
ATOM 3699 O O . ALA A 1 470 ? 7.606 12.679 -43.642 1.00 95.19 470 ALA A O 1
ATOM 3700 N N . ALA A 1 471 ? 8.017 10.606 -42.915 1.00 96.25 471 ALA A N 1
ATOM 3701 C CA . ALA A 1 471 ? 6.871 10.553 -42.001 1.00 96.25 471 ALA A CA 1
ATOM 3702 C C . ALA A 1 471 ? 6.956 11.551 -40.833 1.00 96.25 471 ALA A C 1
ATOM 3704 O O . ALA A 1 471 ? 5.940 11.872 -40.216 1.00 96.25 471 ALA A O 1
ATOM 3705 N N . TRP A 1 472 ? 8.166 11.986 -40.488 1.00 96.50 472 TRP A N 1
ATOM 3706 C CA . TRP A 1 472 ? 8.437 12.942 -39.416 1.00 96.50 472 TRP A CA 1
ATOM 3707 C C . TRP A 1 472 ? 8.815 14.335 -39.937 1.00 96.50 472 TRP A C 1
ATOM 3709 O O . TRP A 1 472 ? 9.298 15.157 -39.161 1.00 96.50 472 TRP A O 1
ATOM 3719 N N . ASP A 1 473 ? 8.656 14.596 -41.238 1.00 95.19 473 ASP A N 1
ATOM 3720 C CA . ASP A 1 473 ? 9.040 15.860 -41.884 1.00 95.19 473 ASP A CA 1
ATOM 3721 C C . ASP A 1 473 ? 10.501 16.278 -41.601 1.00 95.19 473 ASP A C 1
ATOM 3723 O O . ASP A 1 473 ? 10.842 17.457 -41.514 1.00 95.19 473 ASP A O 1
ATOM 3727 N N . GLY A 1 474 ? 11.389 15.293 -41.437 1.00 94.25 474 GLY A N 1
ATOM 3728 C CA . GLY A 1 474 ? 12.803 15.492 -41.131 1.00 94.25 474 GLY A CA 1
ATOM 3729 C C . GLY A 1 474 ? 13.083 16.054 -39.739 1.00 94.25 474 GLY A C 1
ATOM 3730 O O . GLY A 1 474 ? 14.147 16.635 -39.535 1.00 94.25 474 GLY A O 1
ATOM 3731 N N . GLN A 1 475 ? 12.160 15.920 -38.780 1.00 94.69 475 GLN A N 1
ATOM 3732 C CA . GLN A 1 475 ? 12.298 16.504 -37.443 1.00 94.69 475 GLN A CA 1
ATOM 3733 C C . GLN A 1 475 ? 11.889 15.543 -36.317 1.00 94.69 475 GLN A C 1
ATOM 3735 O O . GLN A 1 475 ? 10.980 14.730 -36.437 1.00 94.69 475 GLN A O 1
ATOM 3740 N N . CYS A 1 476 ? 12.548 15.659 -35.168 1.00 93.50 476 CYS A N 1
ATOM 3741 C CA . CYS A 1 476 ? 12.169 15.012 -33.917 1.00 93.50 476 CYS A CA 1
ATOM 3742 C C . CYS A 1 476 ? 11.901 16.099 -32.867 1.00 93.50 476 CYS A C 1
ATOM 3744 O O . CYS A 1 476 ? 12.823 16.571 -32.196 1.00 93.50 476 CYS A O 1
ATOM 3746 N N . GLY A 1 477 ? 10.640 16.527 -32.749 1.00 88.56 477 GLY A N 1
ATOM 3747 C CA . GLY A 1 477 ? 10.324 17.788 -32.072 1.00 88.56 477 GLY A CA 1
ATOM 3748 C C . GLY A 1 477 ? 10.994 18.949 -32.806 1.00 88.56 477 GLY A C 1
ATOM 3749 O O . GLY A 1 477 ? 11.008 18.965 -34.029 1.00 88.56 477 GLY A O 1
ATOM 3750 N N . ASP A 1 478 ? 11.642 19.853 -32.075 1.00 89.25 478 ASP A N 1
ATOM 3751 C CA . ASP A 1 478 ? 12.377 20.976 -32.677 1.00 89.25 478 ASP A CA 1
ATOM 3752 C C . ASP A 1 478 ? 13.784 20.592 -33.184 1.00 89.25 478 ASP A C 1
ATOM 3754 O O . ASP A 1 478 ? 14.564 21.456 -33.582 1.00 89.25 478 ASP A O 1
ATOM 3758 N N . THR A 1 479 ? 14.156 19.305 -33.137 1.00 91.69 479 THR A N 1
ATOM 3759 C CA . THR A 1 479 ? 15.488 18.824 -33.544 1.00 91.69 479 THR A CA 1
ATOM 3760 C C . THR A 1 479 ? 15.468 18.320 -34.991 1.00 91.69 479 THR A C 1
ATOM 3762 O O . THR A 1 479 ? 14.822 17.302 -35.247 1.00 91.69 479 THR A O 1
ATOM 3765 N N . PRO A 1 480 ? 16.194 18.949 -35.936 1.00 93.81 480 PRO A N 1
ATOM 3766 C CA . PRO A 1 480 ? 16.319 18.437 -37.299 1.00 93.81 480 PRO A CA 1
ATOM 3767 C C . PRO A 1 480 ? 17.035 17.084 -37.337 1.00 93.81 480 PRO A C 1
ATOM 3769 O O . PRO A 1 480 ? 18.057 16.889 -36.674 1.00 93.81 480 PRO A O 1
ATOM 3772 N N . LEU A 1 481 ? 16.515 16.162 -38.141 1.00 92.81 481 LEU A N 1
ATOM 3773 C CA . LEU A 1 481 ? 17.151 14.886 -38.436 1.00 92.81 481 LEU A CA 1
ATOM 3774 C C . LEU A 1 481 ? 18.154 15.038 -39.594 1.00 92.81 481 LEU A C 1
ATOM 3776 O O . LEU A 1 481 ? 17.919 15.821 -40.516 1.00 92.81 481 LEU A O 1
ATOM 3780 N N . PRO A 1 482 ? 19.272 14.289 -39.592 1.00 90.25 482 PRO A N 1
ATOM 3781 C CA . PRO A 1 482 ? 20.167 14.234 -40.744 1.00 90.25 482 PRO A CA 1
ATOM 3782 C C . PRO A 1 482 ? 19.443 13.718 -42.001 1.00 90.25 482 PRO A C 1
ATOM 3784 O O . PRO A 1 482 ? 18.577 12.844 -41.875 1.00 90.25 482 PRO A O 1
ATOM 3787 N N . PRO A 1 483 ? 19.811 14.187 -43.209 1.00 86.75 483 PRO A N 1
ATOM 3788 C CA . PRO A 1 483 ? 19.196 13.715 -44.445 1.00 86.75 483 PRO A CA 1
ATOM 3789 C C . PRO A 1 483 ? 19.437 12.208 -44.652 1.00 86.75 483 PRO A C 1
ATOM 3791 O O . PRO A 1 483 ? 20.458 11.686 -44.189 1.00 86.75 483 PRO A O 1
ATOM 3794 N N . PRO A 1 484 ? 18.536 11.493 -45.354 1.00 84.56 484 PRO A N 1
ATOM 3795 C CA . PRO A 1 484 ? 18.719 10.071 -45.625 1.00 84.56 484 PRO A CA 1
ATOM 3796 C C . PRO A 1 484 ? 20.011 9.779 -46.413 1.00 84.56 484 PRO A C 1
ATOM 3798 O O . PRO A 1 484 ? 20.358 10.549 -47.314 1.00 84.56 484 PRO A O 1
ATOM 3801 N N . PRO A 1 485 ? 20.733 8.682 -46.110 1.00 75.56 485 PRO A N 1
ATOM 3802 C CA . PRO A 1 485 ? 21.890 8.264 -46.899 1.00 75.56 485 PRO A CA 1
ATOM 3803 C C . PRO A 1 485 ? 21.471 7.849 -48.320 1.00 75.56 485 PRO A C 1
ATOM 3805 O O . PRO A 1 485 ? 20.349 7.402 -48.535 1.00 75.56 485 PRO A O 1
ATOM 3808 N N . ALA A 1 486 ? 22.390 7.959 -49.286 1.00 72.19 486 ALA A N 1
ATOM 3809 C CA . ALA A 1 486 ? 22.115 7.692 -50.706 1.00 72.19 486 ALA A CA 1
ATOM 3810 C C . ALA A 1 486 ? 21.682 6.240 -51.013 1.00 72.19 486 ALA A C 1
ATOM 3812 O O . ALA A 1 486 ? 21.010 6.008 -52.013 1.00 72.19 486 ALA A O 1
ATOM 3813 N N . ASP A 1 487 ? 22.047 5.284 -50.152 1.00 70.19 487 ASP A N 1
ATOM 3814 C CA . ASP A 1 487 ? 21.551 3.904 -50.163 1.00 70.19 487 ASP A CA 1
ATOM 3815 C C . ASP A 1 487 ? 21.122 3.506 -48.739 1.00 70.19 487 ASP A C 1
ATOM 3817 O O . ASP A 1 487 ? 21.936 3.127 -47.889 1.00 70.19 487 ASP A O 1
ATOM 3821 N N . ASP A 1 488 ? 19.827 3.648 -48.446 1.00 67.06 488 ASP A N 1
ATOM 3822 C CA . ASP A 1 488 ? 19.262 3.308 -47.137 1.00 67.06 488 ASP A CA 1
ATOM 3823 C C . ASP A 1 488 ? 18.918 1.816 -46.986 1.00 67.06 488 ASP A C 1
ATOM 3825 O O . ASP A 1 488 ? 18.722 1.347 -45.862 1.00 67.06 488 ASP A O 1
ATOM 3829 N N . SER A 1 489 ? 18.937 1.060 -48.090 1.00 56.69 489 SER A N 1
ATOM 3830 C CA . SER A 1 489 ? 18.604 -0.366 -48.120 1.00 56.69 489 SER A CA 1
ATOM 3831 C C . SER A 1 489 ? 19.696 -1.228 -47.470 1.00 56.69 489 SER A C 1
ATOM 3833 O O . SER A 1 489 ? 19.414 -2.300 -46.929 1.00 56.69 489 SER A O 1
ATOM 3835 N N . ALA A 1 490 ? 20.933 -0.714 -47.438 1.00 50.22 490 ALA A N 1
ATOM 3836 C CA . ALA A 1 490 ? 22.105 -1.356 -46.843 1.00 50.22 490 ALA A CA 1
ATOM 3837 C C . ALA A 1 490 ? 22.496 -0.818 -45.446 1.00 50.22 490 ALA A C 1
ATOM 3839 O O . ALA A 1 490 ? 23.202 -1.504 -44.698 1.00 50.22 490 ALA A O 1
ATOM 3840 N N . SER A 1 491 ? 22.044 0.377 -45.035 1.00 53.84 491 SER A N 1
ATOM 3841 C CA . SER A 1 491 ? 22.502 1.013 -43.785 1.00 53.84 491 SER A CA 1
ATOM 3842 C C . SER A 1 491 ? 21.639 0.640 -42.569 1.00 53.84 491 SER A C 1
ATOM 3844 O O . SER A 1 491 ? 20.830 1.406 -42.047 1.00 53.84 491 SER A O 1
ATOM 3846 N N . ARG A 1 492 ? 21.874 -0.559 -42.019 1.00 54.47 492 ARG A N 1
ATOM 3847 C CA . ARG A 1 492 ? 21.271 -1.010 -40.742 1.00 54.47 492 ARG A CA 1
ATOM 3848 C C . ARG A 1 492 ? 21.510 -0.055 -39.555 1.00 54.47 492 ARG A C 1
ATOM 3850 O O . ARG A 1 492 ? 20.811 -0.188 -38.543 1.00 54.47 492 ARG A O 1
ATOM 3857 N N . ASP A 1 493 ? 22.458 0.873 -39.682 1.00 68.81 493 ASP A N 1
ATOM 3858 C CA . ASP A 1 493 ? 22.880 1.824 -38.651 1.00 68.81 493 ASP A CA 1
ATOM 3859 C C . ASP A 1 493 ? 22.213 3.211 -38.756 1.00 68.81 493 ASP A C 1
ATOM 3861 O O . ASP A 1 493 ? 22.302 3.991 -37.815 1.00 68.81 493 ASP A O 1
ATOM 3865 N N . ALA A 1 494 ? 21.479 3.532 -39.833 1.00 80.88 494 ALA A N 1
ATOM 3866 C CA . ALA A 1 494 ? 20.898 4.874 -40.012 1.00 80.88 494 ALA A CA 1
ATOM 3867 C C . ALA A 1 494 ? 19.854 5.246 -38.942 1.00 80.88 494 ALA A C 1
ATOM 3869 O O . ALA A 1 494 ? 19.718 6.410 -38.579 1.00 80.88 494 ALA A O 1
ATOM 3870 N N . PHE A 1 495 ? 19.159 4.264 -38.358 1.00 88.25 495 PHE A N 1
ATOM 3871 C CA . PHE A 1 495 ? 18.233 4.514 -37.246 1.00 88.25 495 PHE A CA 1
ATOM 3872 C C . PHE A 1 495 ? 18.933 4.998 -35.964 1.00 88.25 495 PHE A C 1
ATOM 3874 O O . PHE A 1 495 ? 18.262 5.573 -35.117 1.00 88.25 495 PHE A O 1
ATOM 3881 N N . THR A 1 496 ? 20.257 4.829 -35.829 1.00 87.25 496 THR A N 1
ATOM 3882 C CA . THR A 1 496 ? 21.030 5.386 -34.699 1.00 87.25 496 THR A CA 1
ATOM 3883 C C . THR A 1 496 ? 21.195 6.905 -34.766 1.00 87.25 496 THR A C 1
ATOM 3885 O O . THR A 1 496 ? 21.611 7.522 -33.786 1.00 87.25 496 THR A O 1
ATOM 3888 N N . LEU A 1 497 ? 20.845 7.516 -35.905 1.00 85.81 497 LEU A N 1
ATOM 3889 C CA . LEU A 1 497 ? 20.783 8.967 -36.080 1.00 85.81 497 LEU A CA 1
ATOM 3890 C C . LEU A 1 497 ? 19.548 9.580 -35.403 1.00 85.81 497 LEU A C 1
ATOM 3892 O O . LEU A 1 497 ? 19.490 10.795 -35.218 1.00 85.81 497 LEU A O 1
ATOM 3896 N N . VAL A 1 498 ? 18.558 8.757 -35.042 1.00 91.00 498 VAL A N 1
ATOM 3897 C CA . VAL A 1 498 ? 17.335 9.211 -34.379 1.00 91.00 498 VAL A CA 1
ATOM 3898 C C . VAL A 1 498 ? 17.614 9.444 -32.889 1.00 91.00 498 VAL A C 1
ATOM 3900 O O . VAL A 1 498 ? 18.216 8.583 -32.244 1.00 91.00 498 VAL A O 1
ATOM 3903 N N . PRO A 1 499 ? 17.166 10.569 -32.298 1.00 92.25 499 PRO A N 1
ATOM 3904 C CA . PRO A 1 499 ? 17.285 10.789 -30.861 1.00 92.25 499 PRO A CA 1
ATOM 3905 C C . PRO A 1 499 ? 16.661 9.655 -30.028 1.00 92.25 499 PRO A C 1
ATOM 3907 O O . PRO A 1 499 ? 15.604 9.115 -30.369 1.00 92.25 499 PRO A O 1
ATOM 3910 N N . SER A 1 500 ? 17.294 9.331 -28.895 1.00 92.31 500 SER A N 1
ATOM 3911 C CA . SER A 1 500 ? 16.729 8.429 -27.883 1.00 92.31 500 SER A CA 1
ATOM 3912 C C . SER A 1 500 ? 15.375 8.938 -27.380 1.00 92.31 500 SER A C 1
ATOM 3914 O O . SER A 1 500 ? 15.118 10.145 -27.361 1.00 92.31 500 SER A O 1
ATOM 3916 N N . ILE A 1 501 ? 14.539 8.017 -26.890 1.00 92.12 501 ILE A N 1
ATOM 3917 C CA . ILE A 1 501 ? 13.257 8.345 -26.252 1.00 92.12 501 ILE A CA 1
ATOM 3918 C C . ILE A 1 501 ? 13.464 9.376 -25.128 1.00 92.12 501 ILE A C 1
ATOM 3920 O O . ILE A 1 501 ? 14.264 9.168 -24.211 1.00 92.12 501 ILE A O 1
ATOM 3924 N N . ASN A 1 502 ? 12.713 10.476 -25.189 1.00 91.12 502 ASN A N 1
ATOM 3925 C CA . ASN A 1 502 ? 12.812 11.616 -24.275 1.00 91.12 502 ASN A CA 1
ATOM 3926 C C . ASN A 1 502 ? 11.439 12.303 -24.084 1.00 91.12 502 ASN A C 1
ATOM 3928 O O . ASN A 1 502 ? 10.399 11.741 -24.432 1.00 91.12 502 ASN A O 1
ATOM 3932 N N . GLU A 1 503 ? 11.413 13.509 -23.508 1.00 91.00 503 GLU A N 1
ATOM 3933 C CA . GLU A 1 503 ? 10.197 14.304 -23.283 1.00 91.00 503 GLU A CA 1
ATOM 3934 C C . GLU A 1 503 ? 9.365 14.624 -24.538 1.00 91.00 503 GLU A C 1
ATOM 3936 O O . GLU A 1 503 ? 8.183 14.932 -24.388 1.00 91.00 503 GLU A O 1
ATOM 3941 N N . ILE A 1 504 ? 9.892 14.469 -25.759 1.00 92.31 504 ILE A N 1
ATOM 3942 C CA . ILE A 1 504 ? 9.097 14.559 -26.996 1.00 92.31 504 ILE A CA 1
ATOM 3943 C C . ILE A 1 504 ? 7.941 13.546 -26.994 1.00 92.31 504 ILE A C 1
ATOM 3945 O O . ILE A 1 504 ? 6.888 13.831 -27.564 1.00 92.31 504 ILE A O 1
ATOM 3949 N N . ALA A 1 505 ? 8.059 12.436 -26.255 1.00 92.19 505 ALA A N 1
ATOM 3950 C CA . ALA A 1 505 ? 6.978 11.474 -26.020 1.00 92.19 505 ALA A CA 1
ATOM 3951 C C . ALA A 1 505 ? 5.711 12.074 -25.363 1.00 92.19 505 ALA A C 1
ATOM 3953 O O . ALA A 1 505 ? 4.665 11.428 -25.343 1.00 92.19 505 ALA A O 1
ATOM 3954 N N . LEU A 1 506 ? 5.791 13.287 -24.798 1.00 90.12 506 LEU A N 1
ATOM 3955 C CA . LEU A 1 506 ? 4.658 14.028 -24.224 1.00 90.12 506 LEU A CA 1
ATOM 3956 C C . LEU A 1 506 ? 3.906 14.884 -25.263 1.00 90.12 506 LEU A C 1
ATOM 3958 O O . LEU A 1 506 ? 2.917 15.523 -24.913 1.00 90.12 506 LEU A O 1
ATOM 3962 N N . THR A 1 507 ? 4.385 14.948 -26.509 1.00 91.75 507 THR A N 1
ATOM 3963 C CA . THR A 1 507 ? 3.867 15.847 -27.556 1.00 91.75 507 THR A CA 1
ATOM 3964 C C . THR A 1 507 ? 3.019 15.110 -28.593 1.00 91.75 507 THR A C 1
ATOM 3966 O O . THR A 1 507 ? 3.173 13.906 -28.797 1.00 91.75 507 THR A O 1
ATOM 3969 N N . ASP A 1 508 ? 2.160 15.845 -29.304 1.00 92.62 508 ASP A N 1
ATOM 3970 C CA . ASP A 1 508 ? 1.377 15.326 -30.438 1.00 92.62 508 ASP A CA 1
ATOM 3971 C C . ASP A 1 508 ? 2.102 15.487 -31.790 1.00 92.62 508 ASP A C 1
ATOM 3973 O O . ASP A 1 508 ? 1.517 15.840 -32.810 1.00 92.62 508 ASP A O 1
ATOM 3977 N N . THR A 1 509 ? 3.414 15.256 -31.802 1.00 94.94 509 THR A N 1
ATOM 3978 C CA . THR A 1 509 ? 4.206 15.178 -33.041 1.00 94.94 509 THR A CA 1
ATOM 3979 C C . THR A 1 509 ? 4.257 13.726 -33.541 1.00 94.94 509 THR A C 1
ATOM 3981 O O . THR A 1 509 ? 4.057 12.805 -32.743 1.00 94.94 509 THR A O 1
ATOM 3984 N N . PRO A 1 510 ? 4.532 13.454 -34.835 1.00 95.19 510 PRO A N 1
ATOM 3985 C CA . PRO A 1 510 ? 4.768 12.085 -35.315 1.00 95.19 510 PRO A CA 1
ATOM 3986 C C . PRO A 1 510 ? 5.817 11.332 -34.477 1.00 95.19 510 PRO A C 1
ATOM 3988 O O . PRO A 1 510 ? 5.549 10.223 -34.015 1.00 95.19 510 PRO A O 1
ATOM 3991 N N . ALA A 1 511 ? 6.946 11.986 -34.179 1.00 95.38 511 ALA A N 1
ATOM 3992 C CA . ALA A 1 511 ? 7.998 11.453 -33.316 1.00 95.38 511 ALA A CA 1
ATOM 3993 C C . ALA A 1 511 ? 7.511 11.186 -31.881 1.00 95.38 511 ALA A C 1
ATOM 3995 O O . ALA A 1 511 ? 7.766 10.117 -31.328 1.00 95.38 511 ALA A O 1
ATOM 3996 N N . GLY A 1 512 ? 6.769 12.125 -31.282 1.00 94.88 512 GLY A N 1
ATOM 3997 C CA . GLY A 1 512 ? 6.228 11.982 -29.929 1.00 94.88 512 GLY A CA 1
ATOM 3998 C C . GLY A 1 512 ? 5.260 10.810 -29.790 1.00 94.88 512 GLY A C 1
ATOM 3999 O O . GLY A 1 512 ? 5.392 10.000 -28.868 1.00 94.88 512 GLY A O 1
ATOM 4000 N N . ARG A 1 513 ? 4.347 10.655 -30.755 1.00 95.25 513 ARG A N 1
ATOM 4001 C CA . ARG A 1 513 ? 3.422 9.514 -30.820 1.00 95.25 513 ARG A CA 1
ATOM 4002 C C . ARG A 1 513 ? 4.163 8.187 -30.962 1.00 95.25 513 ARG A C 1
ATOM 4004 O O . ARG A 1 513 ? 3.822 7.228 -30.272 1.00 95.25 513 ARG A O 1
ATOM 4011 N N . ASP A 1 514 ? 5.207 8.141 -31.789 1.00 96.12 514 ASP A N 1
ATOM 4012 C CA . ASP A 1 514 ? 6.040 6.948 -31.948 1.00 96.12 514 ASP A CA 1
ATOM 4013 C C . ASP A 1 514 ? 6.823 6.583 -30.693 1.00 96.12 514 ASP A C 1
ATOM 4015 O O . ASP A 1 514 ? 6.832 5.416 -30.306 1.00 96.12 514 ASP A O 1
ATOM 4019 N N . MET A 1 515 ? 7.435 7.559 -30.020 1.00 95.31 515 MET A N 1
ATOM 4020 C CA . MET A 1 515 ? 8.131 7.317 -28.755 1.00 95.31 515 MET A CA 1
ATOM 4021 C C . MET A 1 515 ? 7.169 6.779 -27.691 1.00 95.31 515 MET A C 1
ATOM 4023 O O . MET A 1 515 ? 7.476 5.802 -27.007 1.00 95.31 515 MET A O 1
ATOM 4027 N N . ALA A 1 516 ? 5.983 7.379 -27.568 1.00 94.81 516 ALA A N 1
ATOM 4028 C CA . ALA A 1 516 ? 4.983 6.939 -26.606 1.00 94.81 516 ALA A CA 1
ATOM 4029 C C . ALA A 1 516 ? 4.443 5.532 -26.920 1.00 94.81 516 ALA A C 1
ATOM 4031 O O . ALA A 1 516 ? 4.279 4.719 -26.004 1.00 94.81 516 ALA A O 1
ATOM 4032 N N . ARG A 1 517 ? 4.210 5.223 -28.205 1.00 96.00 517 ARG A N 1
ATOM 4033 C CA . ARG A 1 517 ? 3.818 3.882 -28.662 1.00 96.00 517 ARG A CA 1
ATOM 4034 C C . ARG A 1 517 ? 4.907 2.857 -28.370 1.00 96.00 517 ARG A C 1
ATOM 4036 O O . ARG A 1 517 ? 4.604 1.827 -27.773 1.00 96.00 517 ARG A O 1
ATOM 4043 N N . ALA A 1 518 ? 6.164 3.169 -28.682 1.00 95.56 518 ALA A N 1
ATOM 4044 C CA . ALA A 1 518 ? 7.297 2.301 -28.384 1.00 95.56 518 ALA A CA 1
ATOM 4045 C C . ALA A 1 518 ? 7.410 2.004 -26.881 1.00 95.56 518 ALA A C 1
ATOM 4047 O O . ALA A 1 518 ? 7.614 0.853 -26.504 1.00 95.56 518 ALA A O 1
ATOM 4048 N N . CYS A 1 519 ? 7.205 2.996 -26.004 1.00 95.12 519 CYS A N 1
ATOM 4049 C CA . CYS A 1 519 ? 7.148 2.756 -24.559 1.00 95.12 519 CYS A CA 1
ATOM 4050 C C . CYS A 1 519 ? 6.038 1.764 -24.172 1.00 95.12 519 CYS A C 1
ATOM 4052 O O . CYS A 1 519 ? 6.298 0.833 -23.413 1.00 95.12 519 CYS A O 1
ATOM 4054 N N . GLY A 1 520 ? 4.819 1.936 -24.691 1.00 95.25 520 GLY A N 1
ATOM 4055 C CA . GLY A 1 520 ? 3.705 1.022 -24.411 1.00 95.25 520 GLY A CA 1
ATOM 4056 C C . GLY A 1 520 ? 3.939 -0.403 -24.927 1.00 95.25 520 GLY A C 1
ATOM 4057 O O . GLY A 1 520 ? 3.564 -1.380 -24.272 1.00 95.25 520 GLY A O 1
ATOM 4058 N N . GLU A 1 521 ? 4.611 -0.542 -26.071 1.00 96.06 521 GLU A N 1
ATOM 4059 C CA . GLU A 1 521 ? 4.999 -1.841 -26.629 1.00 96.06 521 GLU A CA 1
ATOM 4060 C C . GLU A 1 521 ? 6.104 -2.519 -25.812 1.00 96.06 521 GLU A C 1
ATOM 4062 O O . GLU A 1 521 ? 6.010 -3.719 -25.563 1.00 96.06 521 GLU A O 1
ATOM 4067 N N . MET A 1 522 ? 7.093 -1.770 -25.308 1.00 96.19 522 MET A N 1
ATOM 4068 C CA . MET A 1 522 ? 8.104 -2.297 -24.378 1.00 96.19 522 MET A CA 1
ATOM 4069 C C . MET A 1 522 ? 7.469 -2.803 -23.075 1.00 96.19 522 MET A C 1
ATOM 4071 O O . MET A 1 522 ? 7.825 -3.876 -22.587 1.00 96.19 522 MET A O 1
ATOM 4075 N N . GLU A 1 523 ? 6.500 -2.067 -22.520 1.00 97.06 523 GLU A N 1
ATOM 4076 C CA . GLU A 1 523 ? 5.737 -2.509 -21.344 1.00 97.06 523 GLU A CA 1
ATOM 4077 C C . GLU A 1 523 ? 4.909 -3.768 -21.641 1.00 97.06 523 GLU A C 1
ATOM 4079 O O . GLU A 1 523 ? 4.848 -4.696 -20.830 1.00 97.06 523 GLU A O 1
ATOM 4084 N N . SER A 1 524 ? 4.302 -3.854 -22.823 1.00 97.56 524 SER A N 1
ATOM 4085 C CA . SER A 1 524 ? 3.528 -5.033 -23.225 1.00 97.56 524 SER A CA 1
ATOM 4086 C C . SER A 1 524 ? 4.426 -6.256 -23.440 1.00 97.56 524 SER A C 1
ATOM 4088 O O . SER A 1 524 ? 4.096 -7.351 -22.990 1.00 97.56 524 SER A O 1
ATOM 4090 N N . GLU A 1 525 ? 5.593 -6.079 -24.059 1.00 97.62 525 GLU A N 1
ATOM 4091 C CA . GLU A 1 525 ? 6.551 -7.157 -24.311 1.00 97.62 525 GLU A CA 1
ATOM 4092 C C . GLU A 1 525 ? 7.129 -7.723 -23.010 1.00 97.62 525 GLU A C 1
ATOM 4094 O O . GLU A 1 525 ? 7.091 -8.939 -22.812 1.00 97.62 525 GLU A O 1
ATOM 4099 N N . VAL A 1 526 ? 7.562 -6.872 -22.071 1.00 97.94 526 VAL A N 1
ATOM 4100 C CA . VAL A 1 526 ? 8.074 -7.363 -20.782 1.00 97.94 526 VAL A CA 1
ATOM 4101 C C . VAL A 1 526 ? 6.969 -8.034 -19.953 1.00 97.94 526 VAL A C 1
ATOM 4103 O O . VAL A 1 526 ? 7.223 -9.005 -19.242 1.00 97.94 526 VAL A O 1
ATOM 4106 N N . SER A 1 527 ? 5.713 -7.592 -20.096 1.00 98.38 527 SER A N 1
ATOM 4107 C CA . SER A 1 527 ? 4.559 -8.265 -19.483 1.00 98.38 527 SER A CA 1
ATOM 4108 C C . SER A 1 527 ? 4.378 -9.686 -20.016 1.00 98.38 527 SER A C 1
ATOM 4110 O O . SER A 1 527 ? 4.163 -10.614 -19.236 1.00 98.38 527 SER A O 1
ATOM 4112 N N . LEU A 1 528 ? 4.499 -9.877 -21.333 1.00 98.50 528 LEU A N 1
ATOM 4113 C CA . LEU A 1 528 ? 4.446 -11.203 -21.951 1.00 98.50 528 LEU A CA 1
ATOM 4114 C C . LEU A 1 528 ? 5.626 -12.075 -21.517 1.00 98.50 528 LEU A C 1
ATOM 4116 O O . LEU A 1 528 ? 5.422 -13.259 -21.258 1.00 98.50 528 LEU A O 1
ATOM 4120 N N . PHE A 1 529 ? 6.827 -11.505 -21.368 1.00 98.50 529 PHE A N 1
ATOM 4121 C CA . PHE A 1 529 ? 7.976 -12.215 -20.799 1.00 98.50 529 PHE A CA 1
ATOM 4122 C C . PHE A 1 529 ? 7.658 -12.791 -19.410 1.00 98.50 529 PHE A C 1
ATOM 4124 O O . PHE A 1 529 ? 7.870 -13.988 -19.190 1.00 98.50 529 PHE A O 1
ATOM 4131 N N . TYR A 1 530 ? 7.095 -11.990 -18.496 1.00 98.69 530 TYR A N 1
ATOM 4132 C CA . TYR A 1 530 ? 6.716 -12.476 -17.165 1.00 98.69 530 TYR A CA 1
ATOM 4133 C C . TYR A 1 530 ? 5.644 -13.564 -17.232 1.00 98.69 530 TYR A C 1
ATOM 4135 O O . TYR A 1 530 ? 5.813 -14.633 -16.648 1.00 98.69 530 TYR A O 1
ATOM 4143 N N . LEU A 1 531 ? 4.553 -13.317 -17.964 1.00 98.62 531 LEU A N 1
ATOM 4144 C CA . LEU A 1 531 ? 3.424 -14.246 -18.056 1.00 98.62 531 LEU A CA 1
ATOM 4145 C C . LEU A 1 531 ? 3.824 -15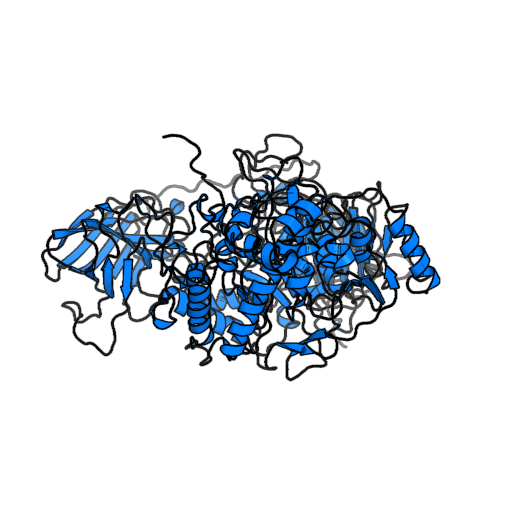.585 -18.693 1.00 98.62 531 LEU A C 1
ATOM 4147 O O . LEU A 1 531 ? 3.399 -16.638 -18.220 1.00 98.62 531 LEU A O 1
ATOM 4151 N N . ASN A 1 532 ? 4.652 -15.559 -19.740 1.00 98.69 532 ASN A N 1
ATOM 4152 C CA . ASN A 1 532 ? 5.151 -16.771 -20.386 1.00 98.69 532 ASN A CA 1
ATOM 4153 C C . ASN A 1 532 ? 6.114 -17.528 -19.472 1.00 98.69 532 ASN A C 1
ATOM 4155 O O . ASN A 1 532 ? 5.949 -18.732 -19.300 1.00 98.69 532 ASN A O 1
ATOM 4159 N N . THR A 1 533 ? 7.040 -16.825 -18.811 1.00 98.62 533 THR A N 1
ATOM 4160 C CA . THR A 1 533 ? 7.962 -17.451 -17.853 1.00 98.62 533 THR A CA 1
ATOM 4161 C C . THR A 1 533 ? 7.194 -18.133 -16.722 1.00 98.62 533 THR A C 1
ATOM 4163 O O . THR A 1 533 ? 7.435 -19.297 -16.430 1.00 98.62 533 THR A O 1
ATOM 4166 N N . LEU A 1 534 ? 6.212 -17.461 -16.117 1.00 98.50 534 LEU A N 1
ATOM 4167 C CA . LEU A 1 534 ? 5.403 -18.044 -15.042 1.00 98.50 534 LEU A CA 1
ATOM 4168 C C . LEU A 1 534 ? 4.578 -19.251 -15.510 1.00 98.50 534 LEU A C 1
ATOM 4170 O O . LEU A 1 534 ? 4.464 -20.228 -14.771 1.00 98.50 534 LEU A O 1
ATOM 4174 N N . ARG A 1 535 ? 4.053 -19.218 -16.744 1.00 98.06 535 ARG A N 1
ATOM 4175 C CA . ARG A 1 535 ? 3.366 -20.366 -17.354 1.00 98.06 535 ARG A CA 1
ATOM 4176 C C . ARG A 1 535 ? 4.310 -21.556 -17.536 1.00 98.06 535 ARG A C 1
ATOM 4178 O O . ARG A 1 535 ? 3.938 -22.669 -17.186 1.00 98.06 535 ARG A O 1
ATOM 4185 N N . GLU A 1 536 ? 5.519 -21.325 -18.046 1.00 98.12 536 GLU A N 1
ATOM 4186 C CA . GLU A 1 536 ? 6.552 -22.360 -18.214 1.00 98.12 536 GLU A CA 1
ATOM 4187 C C . GLU A 1 536 ? 6.987 -22.970 -16.874 1.00 98.12 536 GLU A C 1
ATOM 4189 O O . GLU A 1 536 ? 7.266 -24.163 -16.801 1.00 98.12 536 GLU A O 1
ATOM 4194 N N . LEU A 1 537 ? 6.988 -22.175 -15.799 1.00 97.62 537 LEU A N 1
ATOM 4195 C CA . LEU A 1 537 ? 7.268 -22.639 -14.435 1.00 97.62 537 LEU A CA 1
ATOM 4196 C C . LEU A 1 537 ? 6.085 -23.372 -13.772 1.00 97.62 537 LEU A C 1
ATOM 4198 O O . LEU A 1 537 ? 6.219 -23.860 -12.647 1.00 97.62 537 LEU A O 1
ATOM 4202 N N . GLY A 1 538 ? 4.933 -23.457 -14.445 1.00 97.12 538 GLY A N 1
ATOM 4203 C CA . GLY A 1 538 ? 3.725 -24.101 -13.927 1.00 97.12 538 GLY A CA 1
ATOM 4204 C C . GLY A 1 538 ? 3.003 -23.295 -12.843 1.00 97.12 538 GLY A C 1
ATOM 4205 O O . GLY A 1 538 ? 2.224 -23.861 -12.078 1.00 97.12 538 GLY A O 1
ATOM 4206 N N . PHE A 1 539 ? 3.244 -21.983 -12.743 1.00 97.69 539 PHE A N 1
ATOM 4207 C CA . PHE A 1 539 ? 2.559 -21.144 -11.764 1.00 97.69 539 PHE A CA 1
ATOM 4208 C C . PHE A 1 539 ? 1.108 -20.880 -12.184 1.00 97.69 539 PHE A C 1
ATOM 4210 O O . PHE A 1 539 ? 0.844 -20.320 -13.246 1.00 97.69 539 PHE A O 1
ATOM 4217 N N . THR A 1 540 ? 0.161 -21.260 -11.324 1.00 94.94 540 THR A N 1
ATOM 4218 C CA . THR A 1 540 ? -1.291 -21.111 -11.555 1.00 94.94 540 THR A CA 1
ATOM 4219 C C . THR A 1 540 ? -1.934 -20.019 -10.694 1.00 94.94 540 THR A C 1
ATOM 4221 O O . THR A 1 540 ? -3.149 -19.830 -10.735 1.00 94.94 540 THR A O 1
ATOM 4224 N N . GLY A 1 541 ? -1.134 -19.303 -9.895 1.00 95.75 541 GLY A N 1
ATOM 4225 C CA . GLY A 1 541 ? -1.586 -18.174 -9.085 1.00 95.75 541 GLY A CA 1
ATOM 4226 C C . GLY A 1 541 ? -1.933 -16.934 -9.901 1.00 95.75 541 GLY A C 1
ATOM 4227 O O . GLY A 1 541 ? -1.514 -16.770 -11.048 1.00 95.75 541 GLY A O 1
ATOM 4228 N N . LEU A 1 542 ? -2.703 -16.037 -9.286 1.00 98.19 542 LEU A N 1
ATOM 4229 C CA . LEU A 1 542 ? -3.018 -14.746 -9.884 1.00 98.19 542 LEU A CA 1
ATOM 4230 C C . LEU A 1 542 ? -1.788 -13.844 -9.841 1.00 98.19 542 LEU A C 1
ATOM 4232 O O . LEU A 1 542 ? -1.093 -13.766 -8.827 1.00 98.19 542 LEU A O 1
ATOM 4236 N N . VAL A 1 543 ? -1.552 -13.129 -10.937 1.00 98.00 543 VAL A N 1
ATOM 4237 C CA . VAL A 1 543 ? -0.454 -12.169 -11.050 1.00 98.00 543 VAL A CA 1
ATOM 4238 C C . VAL A 1 543 ? -0.918 -10.824 -11.572 1.00 98.00 543 VAL A C 1
ATOM 4240 O O . VAL A 1 543 ? -1.908 -10.730 -12.300 1.00 98.00 543 VAL A O 1
ATOM 4243 N N . SER A 1 544 ? -0.168 -9.790 -11.216 1.00 97.38 544 SER A N 1
ATOM 4244 C CA . SER A 1 544 ? -0.330 -8.429 -11.710 1.00 97.38 544 SER A CA 1
ATOM 4245 C C . SER A 1 544 ? 1.033 -7.765 -11.951 1.00 97.38 544 SER A C 1
ATOM 4247 O O . SER A 1 544 ? 2.089 -8.320 -11.630 1.00 97.38 544 SER A O 1
ATOM 4249 N N . ASN A 1 545 ? 0.997 -6.575 -12.544 1.00 95.75 545 ASN A N 1
ATOM 4250 C CA . ASN A 1 545 ? 2.097 -5.621 -12.657 1.00 95.75 545 ASN A CA 1
ATOM 4251 C C . ASN A 1 545 ? 1.507 -4.204 -12.889 1.00 95.75 545 ASN A C 1
ATOM 4253 O O . ASN A 1 545 ? 0.285 -4.047 -12.962 1.00 95.75 545 ASN A O 1
ATOM 4257 N N . TRP A 1 546 ? 2.352 -3.181 -13.057 1.00 94.94 546 TRP A N 1
ATOM 4258 C CA . TRP A 1 546 ? 1.970 -1.812 -13.463 1.00 94.94 546 TRP A CA 1
ATOM 4259 C C . TRP A 1 546 ? 1.069 -1.075 -12.466 1.00 94.94 546 TRP A C 1
ATOM 4261 O O . TRP A 1 546 ? -0.013 -0.582 -12.817 1.00 94.94 546 TRP A O 1
ATOM 4271 N N . ASN A 1 547 ? 1.525 -1.040 -11.214 1.00 93.31 547 ASN A N 1
ATOM 4272 C CA . ASN A 1 547 ? 0.798 -0.514 -10.069 1.00 93.31 547 ASN A CA 1
ATOM 4273 C C . ASN A 1 547 ? 1.203 0.907 -9.635 1.00 93.31 547 ASN A C 1
ATOM 4275 O O . ASN A 1 547 ? 0.779 1.311 -8.568 1.00 93.31 547 ASN A O 1
ATOM 4279 N N . MET A 1 548 ? 1.970 1.691 -10.395 1.00 87.75 548 MET A N 1
ATOM 4280 C CA . MET A 1 548 ? 2.427 3.027 -9.969 1.00 87.75 548 MET A CA 1
ATOM 4281 C C . MET A 1 548 ? 1.628 4.196 -10.561 1.00 87.75 548 MET A C 1
ATOM 4283 O O . MET A 1 548 ? 1.378 5.194 -9.879 1.00 87.75 548 MET A O 1
ATOM 4287 N N . ARG A 1 549 ? 1.323 4.158 -11.869 1.00 84.88 549 ARG A N 1
ATOM 4288 C CA . ARG A 1 549 ? 0.763 5.323 -12.585 1.00 84.88 549 ARG A CA 1
ATOM 4289 C C . ARG A 1 549 ? -0.525 5.003 -13.313 1.00 84.88 549 ARG A C 1
ATOM 4291 O O . ARG A 1 549 ? -0.604 4.085 -14.122 1.00 84.88 549 ARG A O 1
ATOM 4298 N N . THR A 1 550 ? -1.505 5.883 -13.161 1.00 88.12 550 THR A N 1
ATOM 4299 C CA . THR A 1 550 ? -2.806 5.816 -13.842 1.00 88.12 550 THR A CA 1
ATOM 4300 C C . THR A 1 550 ? -2.762 6.299 -15.300 1.00 88.12 550 THR A C 1
ATOM 4302 O O . THR A 1 550 ? -3.803 6.589 -15.886 1.00 88.12 550 THR A O 1
ATOM 4305 N N . ARG A 1 551 ? -1.568 6.382 -15.907 1.00 90.31 551 ARG A N 1
ATOM 4306 C CA . ARG A 1 551 ? -1.412 6.816 -17.299 1.00 90.31 551 ARG A CA 1
ATOM 4307 C C . ARG A 1 551 ? -2.020 5.819 -18.277 1.00 90.31 551 ARG A C 1
ATOM 4309 O O . ARG A 1 551 ? -1.951 4.606 -18.056 1.00 90.31 551 ARG A O 1
ATOM 4316 N N . ILE A 1 552 ? -2.557 6.325 -19.380 1.00 94.06 552 ILE A N 1
ATOM 4317 C CA . ILE A 1 552 ? -3.302 5.490 -20.326 1.00 94.06 552 ILE A CA 1
ATOM 4318 C C . ILE A 1 552 ? -2.401 4.697 -21.284 1.00 94.06 552 ILE A C 1
ATOM 4320 O O . ILE A 1 552 ? -2.788 3.626 -21.732 1.00 94.06 552 ILE A O 1
ATOM 4324 N N . GLY A 1 553 ? -1.162 5.134 -21.522 1.00 94.75 553 GLY A N 1
ATOM 4325 C CA . GLY A 1 553 ? -0.183 4.436 -22.368 1.00 94.75 553 GLY A CA 1
ATOM 4326 C C . GLY A 1 553 ? 0.301 3.091 -21.817 1.00 94.75 553 GLY A C 1
ATOM 4327 O O . GLY A 1 553 ? 0.838 2.290 -22.574 1.00 94.75 553 GLY A O 1
ATOM 4328 N N . THR A 1 554 ? 0.073 2.824 -20.526 1.00 95.50 554 THR A N 1
ATOM 4329 C CA . THR A 1 554 ? 0.358 1.531 -19.873 1.00 95.50 554 THR A CA 1
ATOM 4330 C C . THR A 1 554 ? -0.855 0.596 -19.890 1.00 95.50 554 THR A C 1
ATOM 4332 O O . THR A 1 554 ? -0.730 -0.584 -19.567 1.00 95.50 554 THR A O 1
ATOM 4335 N N . VAL A 1 555 ? -2.044 1.080 -20.277 1.00 96.56 555 VAL A N 1
ATOM 4336 C CA . VAL A 1 555 ? -3.274 0.269 -20.306 1.00 96.56 555 VAL A CA 1
ATOM 4337 C C . VAL A 1 555 ? -3.121 -0.991 -21.162 1.00 96.56 555 VAL A C 1
ATOM 4339 O O . VAL A 1 555 ? -3.529 -2.045 -20.668 1.00 96.56 555 VAL A O 1
ATOM 4342 N N . PRO A 1 556 ? -2.490 -0.965 -22.356 1.00 97.06 556 PRO A N 1
ATOM 4343 C CA . PRO A 1 556 ? -2.291 -2.185 -23.135 1.00 97.06 556 PRO A CA 1
ATOM 4344 C C . PRO A 1 556 ? -1.505 -3.255 -22.372 1.00 97.06 556 PRO A C 1
ATOM 4346 O O . PRO A 1 556 ? -1.985 -4.380 -22.239 1.00 97.06 556 PRO A O 1
ATOM 4349 N N . ALA A 1 557 ? -0.377 -2.887 -21.759 1.00 97.06 557 ALA A N 1
ATOM 4350 C CA . ALA A 1 557 ? 0.436 -3.794 -20.951 1.00 97.06 557 ALA A CA 1
ATOM 4351 C C . ALA A 1 557 ? -0.319 -4.304 -19.712 1.00 97.06 557 ALA A C 1
ATOM 4353 O O . ALA A 1 557 ? -0.343 -5.502 -19.426 1.00 97.06 557 ALA A O 1
ATOM 4354 N N . ARG A 1 558 ? -1.012 -3.405 -19.003 1.00 96.06 558 ARG A N 1
ATOM 4355 C CA . ARG A 1 558 ? -1.829 -3.736 -17.827 1.00 96.06 558 ARG A CA 1
ATOM 4356 C C . ARG A 1 558 ? -2.982 -4.684 -18.172 1.00 96.06 558 ARG A C 1
ATOM 4358 O O . ARG A 1 558 ? -3.295 -5.576 -17.388 1.00 96.06 558 ARG A O 1
ATOM 4365 N N . SER A 1 559 ? -3.568 -4.555 -19.363 1.00 96.25 559 SER A N 1
ATOM 4366 C CA . SER A 1 559 ? -4.675 -5.397 -19.837 1.00 96.25 559 SER A CA 1
ATOM 4367 C C . SER A 1 559 ? -4.298 -6.861 -20.085 1.00 96.25 559 SER A C 1
ATOM 4369 O O . SER A 1 559 ? -5.187 -7.700 -20.257 1.00 96.25 559 SER A O 1
ATOM 4371 N N . LEU A 1 560 ? -3.008 -7.204 -20.063 1.00 97.00 560 LEU A N 1
ATOM 4372 C CA . LEU A 1 560 ? -2.539 -8.584 -20.179 1.00 97.00 560 LEU A CA 1
ATOM 4373 C C . LEU A 1 560 ? -2.720 -9.374 -18.873 1.00 97.00 560 LEU A C 1
ATOM 4375 O O . LEU A 1 560 ? -2.893 -10.595 -18.917 1.00 97.00 560 LEU A O 1
ATOM 4379 N N . PHE A 1 561 ? -2.786 -8.705 -17.722 1.00 97.31 561 PHE A N 1
ATOM 4380 C CA . PHE A 1 561 ? -2.859 -9.362 -16.417 1.00 97.31 561 PHE A CA 1
ATOM 4381 C C . PHE A 1 561 ? -4.292 -9.766 -16.021 1.00 97.31 561 PHE A C 1
ATOM 4383 O O . PHE A 1 561 ? -5.256 -9.077 -16.377 1.00 97.31 561 PHE A O 1
ATOM 4390 N N . PRO A 1 562 ? -4.468 -10.905 -15.317 1.00 96.00 562 PRO A N 1
ATOM 4391 C CA . PRO A 1 562 ? -5.773 -11.368 -14.831 1.00 96.00 562 PRO A CA 1
ATOM 4392 C C . PRO A 1 562 ? -6.344 -10.508 -13.699 1.00 96.00 562 PRO A C 1
ATOM 4394 O O . PRO A 1 562 ? -7.558 -10.461 -13.540 1.00 96.00 562 PRO A O 1
ATOM 4397 N N . VAL A 1 563 ? -5.492 -9.818 -12.942 1.00 97.44 563 VAL A N 1
ATOM 4398 C CA . VAL A 1 563 ? -5.874 -8.896 -11.868 1.00 97.44 563 VAL A CA 1
ATOM 4399 C C . VAL A 1 563 ? -5.223 -7.551 -12.146 1.00 97.44 563 VAL A C 1
ATOM 4401 O O . VAL A 1 563 ? -4.099 -7.502 -12.637 1.00 97.44 563 VAL A O 1
ATOM 4404 N N . ILE A 1 564 ? -5.932 -6.465 -11.846 1.00 96.94 564 ILE A N 1
ATOM 4405 C CA . ILE A 1 564 ? -5.415 -5.107 -11.985 1.00 96.94 564 ILE A CA 1
ATOM 4406 C C . ILE A 1 564 ? -5.025 -4.567 -10.621 1.00 96.94 564 ILE A C 1
ATOM 4408 O O . ILE A 1 564 ? -5.807 -4.642 -9.676 1.00 96.94 564 ILE A O 1
ATOM 4412 N N . THR A 1 565 ? -3.833 -3.987 -10.530 1.00 96.69 565 THR A N 1
ATOM 4413 C CA . THR A 1 565 ? -3.320 -3.384 -9.297 1.00 96.69 565 THR A CA 1
ATOM 4414 C C . THR A 1 565 ? -2.953 -1.926 -9.488 1.00 96.69 565 THR A C 1
ATOM 4416 O O . THR A 1 565 ? -2.502 -1.547 -10.567 1.00 96.69 565 THR A O 1
ATOM 4419 N N . MET A 1 566 ? -3.119 -1.111 -8.447 1.00 95.44 566 MET A N 1
ATOM 4420 C CA . MET A 1 566 ? -2.709 0.295 -8.461 1.00 95.44 566 MET A CA 1
ATOM 4421 C C . MET A 1 566 ? -2.385 0.802 -7.053 1.00 95.44 566 MET A C 1
ATOM 4423 O O . MET A 1 566 ? -3.084 0.472 -6.094 1.00 95.44 566 MET A O 1
ATOM 4427 N N . ASN A 1 567 ? -1.354 1.637 -6.974 1.00 94.06 567 ASN A N 1
ATOM 4428 C CA . ASN A 1 567 ? -0.907 2.397 -5.818 1.00 94.06 567 ASN A CA 1
ATOM 4429 C C . ASN A 1 567 ? -1.313 3.860 -6.019 1.00 94.06 567 ASN A C 1
ATOM 4431 O O . ASN A 1 567 ? -1.222 4.389 -7.128 1.00 94.06 567 ASN A O 1
ATOM 4435 N N . ALA A 1 568 ? -1.744 4.551 -4.965 1.00 88.94 568 ALA A N 1
ATOM 4436 C CA . ALA A 1 568 ? -1.806 6.015 -4.980 1.00 88.94 568 ALA A CA 1
ATOM 4437 C C . ALA A 1 568 ? -1.831 6.590 -3.567 1.00 88.94 568 ALA A C 1
ATOM 4439 O O . ALA A 1 568 ? -2.362 5.988 -2.639 1.00 88.94 568 ALA A O 1
ATOM 4440 N N . TYR A 1 569 ? -1.317 7.808 -3.447 1.00 92.44 569 TYR A N 1
ATOM 4441 C CA . TYR A 1 569 ? -1.156 8.502 -2.179 1.00 92.44 569 TYR A CA 1
ATOM 4442 C C . TYR A 1 569 ? -1.745 9.895 -2.259 1.00 92.44 569 TYR A C 1
ATOM 4444 O O . TYR A 1 569 ? -1.668 10.557 -3.296 1.00 92.44 569 TYR A O 1
ATOM 4452 N N . HIS A 1 570 ? -2.278 10.367 -1.142 1.00 94.25 570 HIS A N 1
ATOM 4453 C CA . HIS A 1 570 ? -2.591 11.774 -0.968 1.00 94.25 570 HIS A CA 1
ATOM 4454 C C . HIS A 1 570 ? -1.556 12.420 -0.046 1.00 94.25 570 HIS A C 1
ATOM 4456 O O . HIS A 1 570 ? -1.167 11.834 0.961 1.00 94.25 570 HIS A O 1
ATOM 4462 N N . ALA A 1 571 ? -1.122 13.632 -0.401 1.00 92.75 571 ALA A N 1
ATOM 4463 C CA . ALA A 1 571 ? -0.107 14.390 0.330 1.00 92.75 571 ALA A CA 1
ATOM 4464 C C . ALA A 1 571 ? 1.263 13.694 0.462 1.00 92.75 571 ALA A C 1
ATOM 4466 O O . ALA A 1 571 ? 1.937 13.826 1.481 1.00 92.75 571 ALA A O 1
ATOM 4467 N N . HIS A 1 572 ? 1.713 12.993 -0.588 1.00 90.19 572 HIS A N 1
ATOM 4468 C CA . HIS A 1 572 ? 3.049 12.390 -0.605 1.00 90.19 572 HIS A CA 1
ATOM 4469 C C . HIS A 1 572 ? 4.145 13.443 -0.304 1.00 90.19 572 HIS A C 1
ATOM 4471 O O . HIS A 1 572 ? 4.186 14.484 -0.974 1.00 90.19 572 HIS A O 1
ATOM 4477 N N . PRO A 1 573 ? 5.073 13.183 0.639 1.00 87.94 573 PRO A N 1
ATOM 4478 C CA . PRO A 1 573 ? 6.137 14.117 0.972 1.00 87.94 573 PRO A CA 1
ATOM 4479 C C . PRO A 1 573 ? 7.098 14.378 -0.194 1.00 87.94 573 PRO A C 1
ATOM 4481 O O . PRO A 1 573 ? 7.515 13.469 -0.914 1.00 87.94 573 PRO A O 1
ATOM 4484 N N . GLN A 1 574 ? 7.501 15.630 -0.367 1.00 86.50 574 GLN A N 1
ATOM 4485 C CA . GLN A 1 574 ? 8.572 16.041 -1.264 1.00 86.50 574 GLN A CA 1
ATOM 4486 C C . GLN A 1 574 ? 9.869 16.131 -0.462 1.00 86.50 574 GLN A C 1
ATOM 4488 O O . GLN A 1 574 ? 10.058 17.047 0.342 1.00 86.50 574 GLN A O 1
ATOM 4493 N N . PHE A 1 575 ? 10.757 15.161 -0.667 1.00 83.12 575 PHE A N 1
ATOM 4494 C CA . PHE A 1 575 ? 12.032 15.087 0.041 1.00 83.12 575 PHE A CA 1
ATOM 4495 C C . PHE A 1 575 ? 13.055 16.073 -0.537 1.00 83.12 575 PHE A C 1
ATOM 4497 O O . PHE A 1 575 ? 13.259 16.149 -1.749 1.00 83.12 575 PHE A O 1
ATOM 4504 N N . GLY A 1 576 ? 13.742 16.795 0.343 1.00 79.81 576 GLY A N 1
ATOM 4505 C CA . GLY A 1 576 ? 14.774 17.770 -0.004 1.00 79.81 576 GLY A CA 1
ATOM 4506 C C . GLY A 1 576 ? 15.512 18.238 1.248 1.00 79.81 576 GLY A C 1
ATOM 4507 O O . GLY A 1 576 ? 15.445 17.579 2.281 1.00 79.81 576 GLY A O 1
ATOM 4508 N N . THR A 1 577 ? 16.187 19.391 1.188 1.00 81.81 577 THR A N 1
ATOM 4509 C CA . THR A 1 577 ? 16.836 20.006 2.368 1.00 81.81 577 THR A CA 1
ATOM 4510 C C . THR A 1 577 ? 15.860 20.206 3.532 1.00 81.81 577 THR A C 1
ATOM 4512 O O . THR A 1 577 ? 16.248 20.110 4.692 1.00 81.81 577 THR A O 1
ATOM 4515 N N . ARG A 1 578 ? 14.587 20.467 3.216 1.00 84.06 578 ARG A N 1
ATOM 4516 C CA . ARG A 1 578 ? 13.449 20.369 4.134 1.00 84.06 578 ARG A CA 1
ATOM 4517 C C . ARG A 1 578 ? 12.346 19.586 3.440 1.00 84.06 578 ARG A C 1
ATOM 4519 O O . ARG A 1 578 ? 12.052 19.866 2.276 1.00 84.06 578 ARG A O 1
ATOM 4526 N N . THR A 1 579 ? 11.760 18.621 4.139 1.00 87.38 579 THR A N 1
ATOM 4527 C CA . THR A 1 579 ? 10.644 17.826 3.619 1.00 87.38 579 THR A CA 1
ATOM 4528 C C . THR A 1 579 ? 9.377 18.676 3.595 1.00 87.38 579 THR A C 1
ATOM 4530 O O . THR A 1 579 ? 9.082 19.365 4.574 1.00 87.38 579 THR A O 1
ATOM 4533 N N . LYS A 1 580 ? 8.629 18.622 2.489 1.00 90.69 580 LYS A N 1
ATOM 4534 C CA . LYS A 1 580 ? 7.341 19.316 2.339 1.00 90.69 580 LYS A CA 1
ATOM 4535 C C . LYS A 1 580 ? 6.191 18.341 2.121 1.00 90.69 580 LYS A C 1
ATOM 4537 O O . LYS A 1 580 ? 6.425 17.291 1.535 1.00 90.69 580 LYS A O 1
ATOM 4542 N N . ALA A 1 581 ? 4.969 18.686 2.511 1.00 92.06 581 ALA A N 1
ATOM 4543 C CA . ALA A 1 581 ? 3.777 17.871 2.261 1.00 92.06 581 ALA A CA 1
ATOM 4544 C C . ALA A 1 581 ? 2.552 18.742 1.942 1.00 92.06 581 ALA A C 1
ATOM 4546 O O . ALA A 1 581 ? 2.393 19.819 2.514 1.00 92.06 581 ALA A O 1
ATOM 4547 N N . ASP A 1 582 ? 1.683 18.267 1.040 1.00 92.19 582 ASP A N 1
ATOM 4548 C CA . ASP A 1 582 ? 0.419 18.940 0.697 1.00 92.19 582 ASP A CA 1
ATOM 4549 C C . ASP A 1 582 ? -0.526 18.963 1.915 1.00 92.19 582 ASP A C 1
ATOM 4551 O O . ASP A 1 582 ? -0.707 17.953 2.595 1.00 92.19 582 ASP A O 1
ATOM 4555 N N . GLN A 1 583 ? -1.135 20.117 2.181 1.00 93.88 583 GLN A N 1
ATOM 4556 C CA . GLN A 1 583 ? -2.021 20.365 3.327 1.00 93.88 583 GLN A CA 1
ATOM 4557 C C . GLN A 1 583 ? -3.502 20.456 2.920 1.00 93.88 583 GLN A C 1
ATOM 4559 O O . GLN A 1 583 ? -4.372 20.757 3.743 1.00 93.88 583 GLN A O 1
ATOM 4564 N N . ARG A 1 584 ? -3.812 20.221 1.638 1.00 94.25 584 ARG A N 1
ATOM 4565 C CA . ARG A 1 584 ? -5.188 20.167 1.131 1.00 94.25 584 ARG A CA 1
ATOM 4566 C C . ARG A 1 584 ? -5.915 18.918 1.637 1.00 94.25 584 ARG A C 1
ATOM 4568 O O . ARG A 1 584 ? -5.293 17.923 1.993 1.00 94.25 584 ARG A O 1
ATOM 4575 N N . SER A 1 585 ? -7.243 18.992 1.668 1.00 95.75 585 SER A N 1
ATOM 4576 C CA . SER A 1 585 ? -8.126 17.848 1.924 1.00 95.75 585 SER A CA 1
ATOM 4577 C C . SER A 1 585 ? -8.233 16.979 0.664 1.00 95.75 585 SER A C 1
ATOM 4579 O O . SER A 1 585 ? -8.342 17.508 -0.449 1.00 95.75 585 SER A O 1
ATOM 4581 N N . ALA A 1 586 ? -8.229 15.651 0.822 1.00 96.19 586 ALA A N 1
ATOM 4582 C CA . ALA A 1 586 ? -8.432 14.732 -0.293 1.00 96.19 586 ALA A CA 1
ATOM 4583 C C . ALA A 1 586 ? -9.884 14.790 -0.780 1.00 96.19 586 ALA A C 1
ATOM 4585 O O . ALA A 1 586 ? -10.121 14.790 -1.991 1.00 96.19 586 ALA A O 1
ATOM 4586 N N . LEU A 1 587 ? -10.846 14.893 0.143 1.00 97.00 587 LEU A N 1
ATOM 4587 C CA . LEU A 1 587 ? -12.271 15.045 -0.160 1.00 97.00 587 LEU A CA 1
ATOM 4588 C C . LEU A 1 587 ? -12.583 16.366 -0.866 1.00 97.00 587 LEU A C 1
ATOM 4590 O O . LEU A 1 587 ? -13.299 16.348 -1.863 1.00 97.00 587 LEU A O 1
ATOM 4594 N N . ALA A 1 588 ? -11.994 17.485 -0.433 1.00 94.69 588 ALA A N 1
ATOM 4595 C CA . ALA A 1 588 ? -12.157 18.778 -1.109 1.00 94.69 588 ALA A CA 1
ATOM 4596 C C . ALA A 1 588 ? -11.679 18.734 -2.571 1.00 94.69 588 ALA A C 1
ATOM 4598 O O . ALA A 1 588 ? -12.212 19.433 -3.427 1.00 94.69 588 ALA A O 1
ATOM 4599 N N . ALA A 1 589 ? -10.703 17.871 -2.866 1.00 92.50 589 ALA A N 1
ATOM 4600 C CA . ALA A 1 589 ? -10.218 17.583 -4.212 1.00 92.50 589 ALA A CA 1
ATOM 4601 C C . ALA A 1 589 ? -10.979 16.425 -4.902 1.00 92.50 589 ALA A C 1
ATOM 4603 O O . ALA A 1 589 ? -10.443 15.770 -5.798 1.00 92.50 589 ALA A O 1
ATOM 4604 N N . GLY A 1 590 ? -12.219 16.132 -4.496 1.00 93.25 590 GLY A N 1
ATOM 4605 C CA . GLY A 1 590 ? -13.078 15.120 -5.123 1.00 93.25 590 GLY A CA 1
ATOM 4606 C C . GLY A 1 590 ? -12.706 13.668 -4.798 1.00 93.25 590 GLY A C 1
ATOM 4607 O O . GLY A 1 590 ? -13.002 12.769 -5.587 1.00 93.25 590 GLY A O 1
ATOM 4608 N N . GLY A 1 591 ? -12.017 13.428 -3.679 1.00 94.50 591 GLY A N 1
ATOM 4609 C CA . GLY A 1 591 ? -11.462 12.118 -3.323 1.00 94.50 591 GLY A CA 1
ATOM 4610 C C . GLY A 1 591 ? -10.118 11.857 -4.005 1.00 94.50 591 GLY A C 1
ATOM 4611 O O . GLY A 1 591 ? -9.928 10.814 -4.630 1.00 94.50 591 GLY A O 1
ATOM 4612 N N . ASN A 1 592 ? -9.189 12.819 -3.940 1.00 92.00 592 ASN A N 1
ATOM 4613 C CA . ASN A 1 592 ? -7.850 12.689 -4.523 1.00 92.00 592 ASN A CA 1
ATOM 4614 C C . ASN A 1 592 ? -7.147 11.396 -4.053 1.00 92.00 592 ASN A C 1
ATOM 4616 O O . ASN A 1 592 ? -7.400 10.907 -2.955 1.00 92.00 592 ASN A O 1
ATOM 4620 N N . SER A 1 593 ? -6.256 10.849 -4.885 1.00 90.00 593 SER A N 1
ATOM 4621 C CA . SER A 1 593 ? -5.722 9.473 -4.862 1.00 90.00 593 SER A CA 1
ATOM 4622 C C . SER A 1 593 ? -6.759 8.389 -5.201 1.00 90.00 593 SER A C 1
ATOM 4624 O O . SER A 1 593 ? -6.561 7.662 -6.175 1.00 90.00 593 SER A O 1
ATOM 4626 N N . PHE A 1 594 ? -7.902 8.346 -4.506 1.00 95.81 594 PHE A N 1
ATOM 4627 C CA . PHE A 1 594 ? -8.955 7.347 -4.726 1.00 95.81 594 PHE A CA 1
ATOM 4628 C C . PHE A 1 594 ? -9.578 7.456 -6.129 1.00 95.81 594 PHE A C 1
ATOM 4630 O O . PHE A 1 594 ? -9.636 6.473 -6.869 1.00 95.81 594 PHE A O 1
ATOM 4637 N N . LYS A 1 595 ? -9.973 8.670 -6.539 1.00 93.38 595 LYS A N 1
ATOM 4638 C CA . LYS A 1 595 ? -10.588 8.943 -7.853 1.00 93.38 595 LYS A CA 1
ATOM 4639 C C . LYS A 1 595 ? -9.700 8.497 -9.023 1.00 93.38 595 LYS A C 1
ATOM 4641 O O . LYS A 1 595 ? -10.189 7.959 -10.012 1.00 93.38 595 LYS A O 1
ATOM 4646 N N . GLY A 1 596 ? -8.381 8.659 -8.888 1.00 90.25 596 GLY A N 1
ATOM 4647 C CA . GLY A 1 596 ? -7.413 8.221 -9.894 1.00 90.25 596 GLY A CA 1
ATOM 4648 C C . GLY A 1 596 ? -7.333 6.697 -9.993 1.00 90.25 596 GLY A C 1
ATOM 4649 O O . GLY A 1 596 ? -7.349 6.150 -11.094 1.00 90.25 596 GLY A O 1
ATOM 4650 N N . GLN A 1 597 ? -7.300 6.004 -8.853 1.00 93.88 597 GLN A N 1
ATOM 4651 C CA . GLN A 1 597 ? -7.295 4.539 -8.803 1.00 93.88 597 GLN A CA 1
ATOM 4652 C C . GLN A 1 597 ? -8.582 3.932 -9.369 1.00 93.88 597 GLN A C 1
ATOM 4654 O O . GLN A 1 597 ? -8.513 2.945 -10.100 1.00 93.88 597 GLN A O 1
ATOM 4659 N N . ALA A 1 598 ? -9.738 4.552 -9.104 1.00 94.19 598 ALA A N 1
ATOM 4660 C CA . ALA A 1 598 ? -11.020 4.122 -9.660 1.00 94.19 598 ALA A CA 1
ATOM 4661 C C . ALA A 1 598 ? -10.998 4.068 -11.197 1.00 94.19 598 ALA A C 1
ATOM 4663 O O . ALA A 1 598 ? -11.603 3.175 -11.785 1.00 94.19 598 ALA A O 1
ATOM 4664 N N . LEU A 1 599 ? -10.240 4.958 -11.847 1.00 92.25 599 LEU A N 1
ATOM 4665 C CA . LEU A 1 599 ? -10.076 4.979 -13.304 1.00 92.25 599 LEU A CA 1
ATOM 4666 C C . LEU A 1 599 ? -8.890 4.162 -13.831 1.00 92.25 599 LEU A C 1
ATOM 4668 O O . LEU A 1 599 ? -8.705 4.064 -15.041 1.00 92.25 599 LEU A O 1
ATOM 4672 N N . ALA A 1 600 ? -8.098 3.546 -12.955 1.00 91.06 600 ALA A N 1
ATOM 4673 C CA . ALA A 1 600 ? -7.027 2.639 -13.362 1.00 91.06 600 ALA A CA 1
ATOM 4674 C C . ALA A 1 600 ? -7.516 1.200 -13.602 1.00 91.06 600 ALA A C 1
ATOM 4676 O O . ALA A 1 600 ? -6.785 0.402 -14.196 1.00 91.06 600 ALA A O 1
ATOM 4677 N N . ARG A 1 601 ? -8.725 0.860 -13.130 1.00 92.56 601 ARG A N 1
ATOM 4678 C CA . ARG A 1 601 ? -9.284 -0.494 -13.205 1.00 92.56 601 ARG A CA 1
ATOM 4679 C C . ARG A 1 601 ? -9.870 -0.814 -14.575 1.00 92.56 601 ARG A C 1
ATOM 4681 O O . ARG A 1 601 ? -10.552 0.022 -15.161 1.00 92.56 601 ARG A O 1
ATOM 4688 N N . LEU A 1 602 ? -9.718 -2.066 -14.998 1.00 95.56 602 LEU A N 1
ATOM 4689 C CA . LEU A 1 602 ? -10.523 -2.643 -16.074 1.00 95.56 602 LEU A CA 1
ATOM 4690 C C . LEU A 1 602 ? -11.792 -3.258 -15.477 1.00 95.56 602 LEU A C 1
ATOM 4692 O O . LEU A 1 602 ? -11.706 -4.012 -14.512 1.00 95.56 602 LEU A O 1
ATOM 4696 N N . LEU A 1 603 ? -12.960 -2.920 -16.028 1.00 95.69 603 LEU A N 1
ATOM 4697 C CA . LEU A 1 603 ? -14.265 -3.338 -15.486 1.00 95.69 603 LEU A CA 1
ATOM 4698 C C . LEU A 1 603 ? -14.546 -4.843 -15.586 1.00 95.69 603 LEU A C 1
ATOM 4700 O O . LEU A 1 603 ? -15.422 -5.349 -14.894 1.00 95.69 603 LEU A O 1
ATOM 4704 N N . ASP A 1 604 ? -13.818 -5.551 -16.444 1.00 94.94 604 ASP A N 1
ATOM 4705 C CA . ASP A 1 604 ? -14.040 -6.957 -16.768 1.00 94.94 604 ASP A CA 1
ATOM 4706 C C . ASP A 1 604 ? -13.215 -7.928 -15.910 1.00 94.94 604 ASP A C 1
ATOM 4708 O O . ASP A 1 604 ? -13.125 -9.102 -16.258 1.00 94.94 604 ASP A O 1
ATOM 4712 N N . ARG A 1 605 ? -12.555 -7.459 -14.842 1.00 95.50 605 ARG A N 1
ATOM 4713 C CA . ARG A 1 605 ? -11.718 -8.297 -13.969 1.00 95.50 605 ARG A CA 1
ATOM 4714 C C . ARG A 1 605 ? -11.461 -7.654 -12.597 1.00 95.50 605 ARG A C 1
ATOM 4716 O O . ARG A 1 605 ? -11.742 -6.467 -12.417 1.00 95.50 605 ARG A O 1
ATOM 4723 N N . PRO A 1 606 ? -10.873 -8.393 -11.639 1.00 97.31 606 PRO A N 1
ATOM 4724 C CA . PRO A 1 606 ? -10.648 -7.888 -10.293 1.00 97.31 606 PRO A CA 1
ATOM 4725 C C . PRO A 1 606 ? -9.701 -6.691 -10.237 1.00 97.31 606 PRO A C 1
ATOM 4727 O O . PRO A 1 606 ? -8.712 -6.617 -10.975 1.00 97.31 606 PRO A O 1
ATOM 4730 N N . PHE A 1 607 ? -9.962 -5.803 -9.278 1.00 97.88 607 PHE A N 1
ATOM 4731 C CA . PHE A 1 607 ? -9.094 -4.680 -8.940 1.00 97.88 607 PHE A CA 1
ATOM 4732 C C . PHE A 1 607 ? -8.630 -4.783 -7.487 1.00 97.88 607 PHE A C 1
ATOM 4734 O O . PHE A 1 607 ? -9.448 -4.838 -6.567 1.00 97.88 607 PHE A O 1
ATOM 4741 N N . ALA A 1 608 ? -7.319 -4.786 -7.284 1.00 97.25 608 ALA A N 1
ATOM 4742 C CA . ALA A 1 608 ? -6.675 -4.839 -5.982 1.00 97.25 608 ALA A CA 1
ATOM 4743 C C . ALA A 1 608 ? -5.819 -3.586 -5.782 1.00 97.25 608 ALA A C 1
ATOM 4745 O O . ALA A 1 608 ? -4.800 -3.406 -6.445 1.00 97.25 608 ALA A O 1
ATOM 4746 N N . ASN A 1 609 ? -6.195 -2.721 -4.843 1.00 96.69 609 ASN A N 1
ATOM 4747 C CA . ASN A 1 609 ? -5.289 -1.669 -4.413 1.00 96.69 609 ASN A CA 1
ATOM 4748 C C . ASN A 1 609 ? -4.125 -2.311 -3.634 1.00 96.69 609 ASN A C 1
ATOM 4750 O O . ASN A 1 609 ? -4.333 -2.977 -2.613 1.00 96.69 609 ASN A O 1
ATOM 4754 N N . THR A 1 610 ? -2.906 -2.114 -4.132 1.00 94.88 610 THR A N 1
ATOM 4755 C CA . THR A 1 610 ? -1.693 -2.689 -3.533 1.00 94.88 610 THR A CA 1
ATOM 4756 C C . THR A 1 610 ? -0.967 -1.737 -2.594 1.00 94.88 610 THR A C 1
ATOM 4758 O O . THR A 1 610 ? -0.159 -2.224 -1.799 1.00 94.88 610 THR A O 1
ATOM 4761 N N . GLU A 1 611 ? -1.271 -0.435 -2.658 1.00 94.44 611 GLU A N 1
ATOM 4762 C CA . GLU A 1 611 ? -0.848 0.607 -1.713 1.00 94.44 611 GLU A CA 1
ATOM 4763 C C . GLU A 1 611 ? -1.828 1.798 -1.727 1.00 94.44 611 GLU A C 1
ATOM 4765 O O . GLU A 1 611 ? -2.151 2.364 -2.782 1.00 94.44 611 GLU A O 1
ATOM 4770 N N . TYR A 1 612 ? -2.261 2.238 -0.548 1.00 94.81 612 TYR A N 1
ATOM 4771 C CA . TYR A 1 612 ? -2.891 3.543 -0.363 1.00 94.81 612 TYR A CA 1
ATOM 4772 C C . TYR A 1 612 ? -2.479 4.208 0.946 1.00 94.81 612 TYR A C 1
ATOM 4774 O O . TYR A 1 612 ? -2.088 3.540 1.901 1.00 94.81 612 TYR A O 1
ATOM 4782 N N . GLY A 1 613 ? -2.618 5.533 1.004 1.00 93.94 613 GLY A N 1
ATOM 4783 C CA . GLY A 1 613 ? -2.482 6.281 2.250 1.00 93.94 613 GLY A CA 1
ATOM 4784 C C . GLY A 1 613 ? -2.704 7.784 2.086 1.00 93.94 613 GLY A C 1
ATOM 4785 O O . GLY A 1 613 ? -2.305 8.378 1.078 1.00 93.94 613 GLY A O 1
ATOM 4786 N N . LEU A 1 614 ? -3.319 8.408 3.092 1.00 95.56 614 LEU A N 1
ATOM 4787 C CA . LEU A 1 614 ? -3.271 9.857 3.315 1.00 95.56 614 LEU A CA 1
ATOM 4788 C C . LEU A 1 614 ? -2.114 10.136 4.278 1.00 95.56 614 LEU A C 1
ATOM 4790 O O . LEU A 1 614 ? -2.159 9.769 5.451 1.00 95.56 614 LEU A O 1
ATOM 4794 N N . VAL A 1 615 ? -1.042 10.728 3.760 1.00 93.56 615 VAL A N 1
ATOM 4795 C CA . VAL A 1 615 ? 0.274 10.638 4.400 1.00 93.56 615 VAL A CA 1
ATOM 4796 C C . VAL A 1 615 ? 0.445 11.673 5.514 1.00 93.56 615 VAL A C 1
ATOM 4798 O O . VAL A 1 615 ? 0.134 12.853 5.346 1.00 93.56 615 VAL A O 1
ATOM 4801 N N . PHE A 1 616 ? 0.992 11.242 6.655 1.00 94.06 616 PHE A N 1
ATOM 4802 C CA . PHE A 1 616 ? 1.4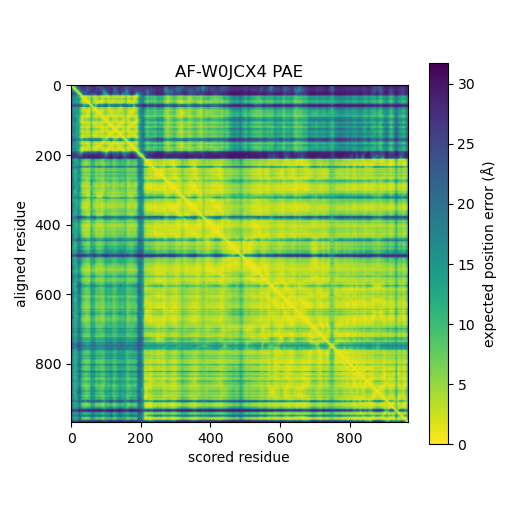09 12.135 7.736 1.00 94.06 616 PHE A CA 1
ATOM 4803 C C . PHE A 1 616 ? 2.461 13.146 7.234 1.00 94.06 616 PHE A C 1
ATOM 4805 O O . PHE A 1 616 ? 3.413 12.776 6.550 1.00 94.06 616 PHE A O 1
ATOM 4812 N N . TRP A 1 617 ? 2.363 14.436 7.544 1.00 94.12 617 TRP A N 1
ATOM 4813 C CA . TRP A 1 617 ? 1.526 15.088 8.562 1.00 94.12 617 TRP A CA 1
ATOM 4814 C C . TRP A 1 617 ? 0.348 15.882 7.978 1.00 94.12 617 TRP A C 1
ATOM 4816 O O . TRP A 1 617 ? -0.018 16.927 8.504 1.00 94.12 617 TRP A O 1
ATOM 4826 N N . ASN A 1 618 ? -0.270 15.399 6.894 1.00 95.56 618 ASN A N 1
ATOM 4827 C CA . ASN A 1 618 ? -1.507 16.004 6.402 1.00 95.56 618 ASN A CA 1
ATOM 4828 C C . ASN A 1 618 ? -2.598 15.967 7.508 1.00 95.56 618 ASN A C 1
ATOM 4830 O O . ASN A 1 618 ? -2.874 14.890 8.059 1.00 95.56 618 ASN A O 1
ATOM 4834 N N . PRO A 1 619 ? -3.241 17.107 7.836 1.00 94.19 619 PRO A N 1
ATOM 4835 C CA . PRO A 1 619 ? -4.176 17.226 8.961 1.00 94.19 619 PRO A CA 1
ATOM 4836 C C . PRO A 1 619 ? -5.544 16.597 8.667 1.00 94.19 619 PRO A C 1
ATOM 4838 O O . PRO A 1 619 ? -6.399 16.486 9.546 1.00 94.19 619 PRO A O 1
ATOM 4841 N N . TRP A 1 620 ? -5.771 16.183 7.419 1.00 96.06 620 TRP A N 1
ATOM 4842 C CA . TRP A 1 620 ? -7.033 15.634 6.939 1.00 96.06 620 TRP A CA 1
ATOM 4843 C C . TRP A 1 620 ? -7.012 14.118 6.784 1.00 96.06 620 TRP A C 1
ATOM 4845 O O . TRP A 1 620 ? -7.986 13.547 6.305 1.00 96.06 620 TRP A O 1
ATOM 4855 N N . ARG A 1 621 ? -5.948 13.431 7.212 1.00 96.25 621 ARG A N 1
ATOM 4856 C CA . ARG A 1 621 ? -5.826 11.975 7.035 1.00 96.25 621 ARG A CA 1
ATOM 4857 C C . ARG A 1 621 ? -6.906 11.137 7.732 1.00 96.25 621 ARG A C 1
ATOM 4859 O O . ARG A 1 621 ? -7.115 9.997 7.334 1.00 96.25 621 ARG A O 1
ATOM 4866 N N . HIS A 1 622 ? -7.677 11.710 8.664 1.00 97.38 622 HIS A N 1
ATOM 4867 C CA . HIS A 1 622 ? -8.910 11.094 9.183 1.00 97.38 622 HIS A CA 1
ATOM 4868 C C . HIS A 1 622 ? -9.974 10.836 8.097 1.00 97.38 622 HIS A C 1
ATOM 4870 O O . HIS A 1 622 ? -10.904 10.064 8.318 1.00 97.38 622 HIS A O 1
ATOM 4876 N N . GLU A 1 623 ? -9.847 11.445 6.913 1.00 98.38 623 GLU A N 1
ATOM 4877 C CA . GLU A 1 623 ? -10.668 11.150 5.734 1.00 98.38 623 GLU A CA 1
ATOM 4878 C C . GLU A 1 623 ? -10.500 9.713 5.221 1.00 98.38 623 GLU A C 1
ATOM 4880 O O . GLU A 1 623 ? -11.421 9.179 4.600 1.00 98.38 623 GLU A O 1
ATOM 4885 N N . GLN A 1 624 ? -9.345 9.081 5.472 1.00 97.94 624 GLN A N 1
ATOM 4886 C CA . GLN A 1 624 ? -8.940 7.824 4.840 1.00 97.94 624 GLN A CA 1
ATOM 4887 C C . GLN A 1 624 ? -9.960 6.701 5.043 1.00 97.94 624 GLN A C 1
ATOM 4889 O O . GLN A 1 624 ? -10.322 6.036 4.072 1.00 97.94 624 GLN A O 1
ATOM 4894 N N . GLY A 1 625 ? -10.434 6.500 6.277 1.00 97.31 625 GLY A N 1
ATOM 4895 C CA . GLY A 1 625 ? -11.283 5.358 6.626 1.00 97.31 625 GLY A CA 1
ATOM 4896 C C . GLY A 1 625 ? -12.589 5.310 5.836 1.00 97.31 625 GLY A C 1
ATOM 4897 O O . GLY A 1 625 ? -12.898 4.291 5.222 1.00 97.31 625 GLY A O 1
ATOM 4898 N N . LEU A 1 626 ? -13.338 6.418 5.797 1.00 98.44 626 LEU A N 1
ATOM 4899 C CA . LEU A 1 626 ? -14.587 6.480 5.032 1.00 98.44 626 LEU A CA 1
ATOM 4900 C C . LEU A 1 626 ? -14.326 6.587 3.523 1.00 98.44 626 LEU A C 1
ATOM 4902 O O . LEU A 1 626 ? -15.026 5.927 2.759 1.00 98.44 626 LEU A O 1
ATOM 4906 N N . LEU A 1 627 ? -13.309 7.343 3.085 1.00 98.56 627 LEU A N 1
ATOM 4907 C CA . LEU A 1 627 ? -12.982 7.477 1.661 1.00 98.56 627 LEU A CA 1
ATOM 4908 C C . LEU A 1 627 ? -12.643 6.122 1.028 1.00 98.56 627 LEU A C 1
ATOM 4910 O O . LEU A 1 627 ? -13.277 5.724 0.053 1.00 98.56 627 LEU A O 1
ATOM 4914 N N . TYR A 1 628 ? -11.678 5.395 1.593 1.00 98.38 628 TYR A N 1
ATOM 4915 C CA . TYR A 1 628 ? -11.264 4.100 1.055 1.00 98.38 628 TYR A CA 1
ATOM 4916 C C . TYR A 1 628 ? -12.231 2.982 1.442 1.00 98.38 628 TYR A C 1
ATOM 4918 O O . TYR A 1 628 ? -12.594 2.187 0.582 1.00 98.38 628 TYR A O 1
ATOM 4926 N N . GLY A 1 629 ? -12.708 2.937 2.689 1.00 98.12 629 GLY A N 1
ATOM 4927 C CA . GLY A 1 629 ? -13.629 1.899 3.153 1.00 98.12 629 GLY A CA 1
ATOM 4928 C C . GLY A 1 629 ? -14.964 1.911 2.405 1.00 98.12 629 GLY A C 1
ATOM 4929 O O . GLY A 1 629 ? -15.350 0.901 1.817 1.00 98.12 629 GLY A O 1
ATOM 4930 N N . ALA A 1 630 ? -15.660 3.052 2.377 1.00 98.31 630 ALA A N 1
ATOM 4931 C CA . ALA A 1 630 ? -16.946 3.153 1.687 1.00 98.31 630 ALA A CA 1
ATOM 4932 C C . ALA A 1 630 ? -16.774 3.253 0.165 1.00 98.31 630 ALA A C 1
ATOM 4934 O O . ALA A 1 630 ? -17.536 2.632 -0.576 1.00 98.31 630 ALA A O 1
ATOM 4935 N N . GLY A 1 631 ? -15.754 3.976 -0.312 1.00 98.25 631 GLY A N 1
ATOM 4936 C CA . GLY A 1 631 ? -15.472 4.105 -1.740 1.00 98.25 631 GLY A CA 1
ATOM 4937 C C . GLY A 1 631 ? -15.139 2.765 -2.395 1.00 98.25 631 GLY A C 1
ATOM 4938 O O . GLY A 1 631 ? -15.748 2.408 -3.403 1.00 98.25 631 GLY A O 1
ATOM 4939 N N . ALA A 1 632 ? -14.216 1.982 -1.830 1.00 98.31 632 ALA A N 1
ATOM 4940 C CA . ALA A 1 632 ? -13.830 0.689 -2.401 1.00 98.31 632 ALA A CA 1
ATOM 4941 C C . ALA A 1 632 ? -14.980 -0.327 -2.356 1.00 98.31 632 ALA A C 1
ATOM 4943 O O . ALA A 1 632 ? -15.140 -1.116 -3.291 1.00 98.31 632 ALA A O 1
ATOM 4944 N N . ALA A 1 633 ? -15.804 -0.283 -1.302 1.00 98.25 633 ALA A N 1
ATOM 4945 C CA . ALA A 1 633 ? -17.007 -1.101 -1.193 1.00 98.25 633 ALA A CA 1
ATOM 4946 C C . ALA A 1 633 ? -18.014 -0.746 -2.292 1.00 98.25 633 ALA A C 1
ATOM 4948 O O . ALA A 1 633 ? -18.416 -1.628 -3.048 1.00 98.25 633 ALA A O 1
ATOM 4949 N N . LEU A 1 634 ? -18.327 0.548 -2.454 1.00 98.25 634 LEU A N 1
ATOM 4950 C CA . LEU A 1 634 ? -19.203 1.064 -3.509 1.00 98.25 634 LEU A CA 1
ATOM 4951 C C . LEU A 1 634 ? -18.712 0.654 -4.905 1.00 98.25 634 LEU A C 1
ATOM 4953 O O . LEU A 1 634 ? -19.502 0.220 -5.744 1.00 98.25 634 LEU A O 1
ATOM 4957 N N . GLN A 1 635 ? -17.403 0.755 -5.146 1.00 97.75 635 GLN A N 1
ATOM 4958 C CA . GLN A 1 635 ? -16.791 0.399 -6.424 1.00 97.75 635 GLN A CA 1
ATOM 4959 C C . GLN A 1 635 ? -16.688 -1.117 -6.662 1.00 97.75 635 GLN A C 1
ATOM 4961 O O . GLN A 1 635 ? -16.438 -1.527 -7.799 1.00 97.75 635 GLN A O 1
ATOM 4966 N N . GLY A 1 636 ? -16.889 -1.953 -5.639 1.00 96.31 636 GLY A N 1
ATOM 4967 C CA . GLY A 1 636 ? -16.744 -3.406 -5.739 1.00 96.31 636 GLY A CA 1
ATOM 4968 C C . GLY A 1 636 ? -15.292 -3.855 -5.925 1.00 96.31 636 GLY A C 1
ATOM 4969 O O . GLY A 1 636 ? -15.030 -4.774 -6.696 1.00 96.31 636 GLY A O 1
ATOM 4970 N N . TRP A 1 637 ? -14.335 -3.185 -5.277 1.00 97.81 637 TRP A N 1
ATOM 4971 C CA . TRP A 1 637 ? -12.926 -3.587 -5.327 1.00 97.81 637 TRP A CA 1
ATOM 4972 C C . TRP A 1 637 ? -12.690 -4.912 -4.590 1.00 97.81 637 TRP A C 1
ATOM 4974 O O . TRP A 1 637 ? -13.474 -5.327 -3.736 1.00 97.81 637 TRP A O 1
ATOM 4984 N N . SER A 1 638 ? -11.595 -5.588 -4.928 1.00 97.81 638 SER A N 1
ATOM 4985 C CA . SER A 1 638 ? -11.271 -6.919 -4.410 1.00 97.81 638 SER A CA 1
ATOM 4986 C C . SER A 1 638 ? -10.242 -6.893 -3.284 1.00 97.81 638 SER A C 1
ATOM 4988 O O . SER A 1 638 ? -10.265 -7.775 -2.428 1.00 97.81 638 SER A O 1
ATOM 4990 N N . ALA A 1 639 ? -9.361 -5.889 -3.240 1.00 97.81 639 ALA A N 1
ATOM 4991 C CA . ALA A 1 639 ? -8.409 -5.739 -2.144 1.00 97.81 639 ALA A CA 1
ATOM 4992 C C . ALA A 1 639 ? -8.050 -4.279 -1.840 1.00 97.81 639 ALA A C 1
ATOM 4994 O O . ALA A 1 639 ? -8.049 -3.438 -2.742 1.00 97.81 639 ALA A O 1
ATOM 4995 N N . LEU A 1 640 ? -7.705 -4.021 -0.578 1.00 97.88 640 LEU A N 1
ATOM 4996 C CA . LEU A 1 640 ? -7.166 -2.764 -0.060 1.00 97.88 640 LEU A CA 1
ATOM 4997 C C . LEU A 1 640 ? -5.901 -3.045 0.754 1.00 97.88 640 LEU A C 1
ATOM 4999 O O . LEU A 1 640 ? -5.928 -3.909 1.629 1.00 97.88 640 LEU A O 1
ATOM 5003 N N . THR A 1 641 ? -4.822 -2.303 0.496 1.00 97.62 641 THR A N 1
ATOM 5004 C CA . THR A 1 641 ? -3.555 -2.443 1.228 1.00 97.62 641 THR A CA 1
ATOM 5005 C C . THR A 1 641 ? -3.084 -1.090 1.764 1.00 97.62 641 THR A C 1
ATOM 5007 O O . THR A 1 641 ? -2.577 -0.267 1.001 1.00 97.62 641 THR A O 1
ATOM 5010 N N . CYS A 1 642 ? -3.230 -0.850 3.070 1.00 95.06 642 CYS A N 1
ATOM 5011 C CA . CYS A 1 642 ? -2.757 0.391 3.688 1.00 95.06 642 CYS A CA 1
ATOM 5012 C C . CYS A 1 642 ? -1.224 0.408 3.744 1.00 95.06 642 CYS A C 1
ATOM 5014 O O . CYS A 1 642 ? -0.594 -0.519 4.262 1.00 95.06 642 CYS A O 1
ATOM 5016 N N . HIS A 1 643 ? -0.630 1.479 3.227 1.00 91.38 643 HIS A N 1
ATOM 5017 C CA . HIS A 1 643 ? 0.811 1.681 3.186 1.00 91.38 643 HIS A CA 1
ATOM 5018 C C . HIS A 1 643 ? 1.264 2.634 4.310 1.00 91.38 643 HIS A C 1
ATOM 5020 O O . HIS A 1 643 ? 0.843 3.791 4.349 1.00 91.38 643 HIS A O 1
ATOM 5026 N N . ALA A 1 644 ? 2.135 2.218 5.230 1.00 85.56 644 ALA A N 1
ATOM 5027 C CA . ALA A 1 644 ? 2.686 0.876 5.435 1.00 85.56 644 ALA A CA 1
ATOM 5028 C C . ALA A 1 644 ? 2.748 0.522 6.925 1.00 85.56 644 ALA A C 1
ATOM 5030 O O . ALA A 1 644 ? 2.631 1.393 7.787 1.00 85.56 644 ALA A O 1
ATOM 5031 N N . GLU A 1 645 ? 2.926 -0.766 7.226 1.00 88.00 645 GLU A N 1
ATOM 5032 C CA . GLU A 1 645 ? 3.080 -1.286 8.592 1.00 88.00 645 GLU A CA 1
ATOM 5033 C C . GLU A 1 645 ? 1.929 -0.926 9.552 1.00 88.00 645 GLU A C 1
ATOM 5035 O O . GLU A 1 645 ? 2.164 -0.396 10.639 1.00 88.00 645 GLU A O 1
ATOM 5040 N N . PRO A 1 646 ? 0.655 -1.197 9.210 1.00 91.75 646 PRO A N 1
ATOM 5041 C CA . PRO A 1 646 ? -0.477 -0.849 10.073 1.00 91.75 646 PRO A CA 1
ATOM 5042 C C . PRO A 1 646 ? -0.574 -1.669 11.380 1.00 91.75 646 PRO A C 1
ATOM 5044 O O . PRO A 1 646 ? -1.467 -1.431 12.203 1.00 91.75 646 PRO A O 1
ATOM 5047 N N . VAL A 1 647 ? 0.320 -2.639 11.593 1.00 93.94 647 VAL A N 1
ATOM 5048 C CA . VAL A 1 647 ? 0.363 -3.491 12.788 1.00 93.94 647 VAL A CA 1
ATOM 5049 C C . VAL A 1 647 ? 1.723 -3.342 13.457 1.00 93.94 647 VAL A C 1
ATOM 5051 O O . VAL A 1 647 ? 2.738 -3.789 12.939 1.00 93.94 647 VAL A O 1
ATOM 5054 N N . VAL A 1 648 ? 1.731 -2.737 14.641 1.00 91.50 648 VAL A N 1
ATOM 5055 C CA . VAL A 1 648 ? 2.923 -2.535 15.475 1.00 91.50 648 VAL A CA 1
ATOM 5056 C C . VAL A 1 648 ? 2.568 -2.838 16.923 1.00 91.50 648 VAL A C 1
ATOM 5058 O O . VAL A 1 648 ? 1.406 -2.727 17.320 1.00 91.50 648 VAL A O 1
ATOM 5061 N N . GLN A 1 649 ? 3.558 -3.241 17.716 1.00 88.69 649 GLN A N 1
ATOM 5062 C CA . GLN A 1 649 ? 3.323 -3.597 19.115 1.00 88.69 649 GLN A CA 1
ATOM 5063 C C . GLN A 1 649 ? 3.231 -2.380 20.030 1.00 88.69 649 GLN A C 1
ATOM 5065 O O . GLN A 1 649 ? 2.467 -2.387 20.992 1.00 88.69 649 GLN A O 1
ATOM 5070 N N . THR A 1 650 ? 3.998 -1.336 19.728 1.00 85.81 650 THR A N 1
ATOM 5071 C CA . THR A 1 650 ? 4.109 -0.116 20.531 1.00 85.81 650 THR A CA 1
ATOM 5072 C C . THR A 1 650 ? 4.399 1.061 19.623 1.00 85.81 650 THR A C 1
ATOM 5074 O O . THR A 1 650 ? 5.100 0.888 18.630 1.00 85.81 650 THR A O 1
ATOM 5077 N N . GLY A 1 651 ? 3.924 2.240 20.000 1.00 84.62 651 GLY A N 1
ATOM 5078 C CA . GLY A 1 651 ? 4.082 3.449 19.213 1.00 84.62 651 GLY A CA 1
ATOM 5079 C C . GLY A 1 651 ? 5.493 4.022 19.246 1.00 84.62 651 GLY A C 1
ATOM 5080 O O . GLY A 1 651 ? 6.231 3.911 20.232 1.00 84.62 651 GLY A O 1
ATOM 5081 N N . SER A 1 652 ? 5.826 4.694 18.156 1.00 85.75 652 SER A N 1
ATOM 5082 C CA . SER A 1 652 ? 6.989 5.560 17.981 1.00 85.75 652 SER A CA 1
ATOM 5083 C C . SER A 1 652 ? 6.566 6.950 17.504 1.00 85.75 652 SER A C 1
ATOM 5085 O O . SER A 1 652 ? 5.384 7.153 17.221 1.00 85.75 652 SER A O 1
ATOM 5087 N N . PRO A 1 653 ? 7.482 7.942 17.454 1.00 88.31 653 PRO A N 1
ATOM 5088 C CA . PRO A 1 653 ? 7.150 9.229 16.858 1.00 88.31 653 PRO A CA 1
ATOM 5089 C C . PRO A 1 653 ? 6.565 9.029 15.456 1.00 88.31 653 PRO A C 1
ATOM 5091 O O . PRO A 1 653 ? 7.125 8.278 14.656 1.00 88.31 653 PRO A O 1
ATOM 5094 N N . LEU A 1 654 ? 5.450 9.701 15.173 1.00 91.50 654 LEU A N 1
ATOM 5095 C CA . LEU A 1 654 ? 4.762 9.646 13.892 1.00 91.50 654 LEU A CA 1
ATOM 5096 C C . LEU A 1 654 ? 5.721 10.039 12.770 1.00 91.50 654 LEU A C 1
ATOM 5098 O O . LEU A 1 654 ? 6.425 11.050 12.859 1.00 91.50 654 LEU A O 1
ATOM 5102 N N . LEU A 1 655 ? 5.720 9.239 11.711 1.00 89.06 655 LEU A N 1
ATOM 5103 C CA . LEU A 1 655 ? 6.526 9.433 10.517 1.00 89.06 655 LEU A CA 1
ATOM 5104 C C . LEU A 1 655 ? 5.627 9.268 9.290 1.00 89.06 655 LEU A C 1
ATOM 5106 O O . LEU A 1 655 ? 4.617 8.565 9.322 1.00 89.06 655 LEU A O 1
ATOM 5110 N N . TRP A 1 656 ? 5.990 9.920 8.189 1.00 87.25 656 TRP A N 1
ATOM 5111 C CA . TRP A 1 656 ? 5.350 9.661 6.902 1.00 87.25 656 TRP A CA 1
ATOM 5112 C C . TRP A 1 656 ? 5.366 8.154 6.576 1.00 87.25 656 TRP A C 1
ATOM 5114 O O . TRP A 1 656 ? 6.354 7.471 6.837 1.00 87.25 656 TRP A O 1
ATOM 5124 N N . PHE A 1 657 ? 4.274 7.649 5.996 1.00 85.12 657 PHE A N 1
ATOM 5125 C CA . PHE A 1 657 ? 4.063 6.238 5.617 1.00 85.12 657 PHE A CA 1
ATOM 5126 C C . PHE A 1 657 ? 4.055 5.207 6.761 1.00 85.12 657 PHE A C 1
ATOM 5128 O O . PHE A 1 657 ? 3.998 4.014 6.482 1.00 85.12 657 PHE A O 1
ATOM 5135 N N . HIS A 1 658 ? 4.063 5.624 8.030 1.00 86.06 658 HIS A N 1
ATOM 5136 C CA . HIS A 1 658 ? 3.966 4.717 9.178 1.00 86.06 658 HIS A CA 1
ATOM 5137 C C . HIS A 1 658 ? 2.536 4.677 9.719 1.00 86.06 658 HIS A C 1
ATOM 5139 O O . HIS A 1 658 ? 2.128 5.526 10.509 1.00 86.06 658 HIS A O 1
ATOM 5145 N N . ALA A 1 659 ? 1.760 3.690 9.272 1.00 90.69 659 ALA A N 1
ATOM 5146 C CA . ALA A 1 659 ? 0.340 3.585 9.592 1.00 90.69 659 ALA A CA 1
ATOM 5147 C C . ALA A 1 659 ? 0.086 3.080 11.021 1.00 90.69 659 ALA A C 1
ATOM 5149 O O . ALA A 1 659 ? -0.850 3.529 11.678 1.00 90.69 659 ALA A O 1
ATOM 5150 N N . GLY A 1 660 ? 0.898 2.135 11.505 1.00 90.69 660 GLY A N 1
ATOM 5151 C CA . GLY A 1 660 ? 0.627 1.424 12.753 1.00 90.69 660 GLY A CA 1
ATOM 5152 C C . GLY A 1 660 ? 0.747 2.289 14.005 1.00 90.69 660 GLY A C 1
ATOM 5153 O O . GLY A 1 660 ? -0.027 2.084 14.943 1.00 90.69 660 GLY A O 1
ATOM 5154 N N . ASP A 1 661 ? 1.685 3.239 14.011 1.00 90.06 661 ASP A N 1
ATOM 5155 C CA . ASP A 1 661 ? 1.921 4.175 15.117 1.00 90.06 661 ASP A CA 1
ATOM 5156 C C . ASP A 1 661 ? 0.890 5.312 15.161 1.00 90.06 661 ASP A C 1
ATOM 5158 O O . ASP A 1 661 ? 0.693 5.932 16.206 1.00 90.06 661 ASP A O 1
ATOM 5162 N N . ASP A 1 662 ? 0.233 5.597 14.032 1.00 96.12 662 ASP A N 1
ATOM 5163 C CA . ASP A 1 662 ? -0.674 6.729 13.898 1.00 96.12 662 ASP A CA 1
ATOM 5164 C C . ASP A 1 662 ? -2.096 6.369 14.360 1.00 96.12 662 ASP A C 1
ATOM 5166 O O . ASP A 1 662 ? -2.802 5.621 13.673 1.00 96.12 662 ASP A O 1
ATOM 5170 N N . PRO A 1 663 ? -2.581 6.922 15.489 1.00 96.81 663 PRO A N 1
ATOM 5171 C CA . PRO A 1 663 ? -3.918 6.618 15.994 1.00 96.81 663 PRO A CA 1
ATOM 5172 C C . PRO A 1 663 ? -5.034 6.996 15.008 1.00 96.81 663 PRO A C 1
ATOM 5174 O O . PRO A 1 663 ? -6.085 6.355 15.012 1.00 96.81 663 PRO A O 1
ATOM 5177 N N . VAL A 1 664 ? -4.808 7.989 14.137 1.00 97.88 664 VAL A N 1
ATOM 5178 C CA . VAL A 1 664 ? -5.769 8.418 13.109 1.00 97.88 664 VAL A CA 1
ATOM 5179 C C . VAL A 1 664 ? -5.891 7.363 12.009 1.00 97.88 664 VAL A C 1
ATOM 5181 O O . VAL A 1 664 ? -6.991 7.067 11.530 1.00 97.88 664 VAL A O 1
ATOM 5184 N N . ILE A 1 665 ? -4.772 6.746 11.626 1.00 96.88 665 ILE A N 1
ATOM 5185 C CA . ILE A 1 665 ? -4.768 5.677 10.625 1.00 96.88 665 ILE A CA 1
ATOM 5186 C C . ILE A 1 665 ? -5.291 4.370 11.228 1.00 96.88 665 ILE A C 1
ATOM 5188 O O . ILE A 1 665 ? -6.109 3.712 10.593 1.00 96.88 665 ILE A O 1
ATOM 5192 N N . ARG A 1 666 ? -4.964 4.035 12.485 1.00 96.69 666 ARG A N 1
ATOM 5193 C CA . ARG A 1 666 ? -5.576 2.884 13.189 1.00 96.69 666 ARG A CA 1
ATOM 5194 C C . ARG A 1 666 ? -7.106 2.983 13.249 1.00 96.69 666 ARG A C 1
ATOM 5196 O O . ARG A 1 666 ? -7.811 1.996 13.017 1.00 96.69 666 ARG A O 1
ATOM 5203 N N . ALA A 1 667 ? -7.622 4.177 13.540 1.00 98.25 667 ALA A N 1
ATOM 5204 C CA . ALA A 1 667 ? -9.053 4.466 13.500 1.00 98.25 667 ALA A CA 1
ATOM 5205 C C . ALA A 1 667 ? -9.626 4.315 12.080 1.00 98.25 667 ALA A C 1
ATOM 5207 O O . ALA A 1 667 ? -10.682 3.711 11.895 1.00 98.25 667 ALA A O 1
ATOM 5208 N N . SER A 1 668 ? -8.899 4.790 11.066 1.00 98.00 668 SER A N 1
ATOM 5209 C CA . SER A 1 668 ? -9.294 4.663 9.659 1.00 98.00 668 SER A CA 1
ATOM 5210 C C . SER A 1 668 ? -9.357 3.207 9.181 1.00 98.00 668 SER A C 1
ATOM 5212 O O . SER A 1 668 ? -10.332 2.821 8.540 1.00 98.00 668 SER A O 1
ATOM 5214 N N . GLU A 1 669 ? -8.376 2.378 9.538 1.00 97.62 669 GLU A N 1
ATOM 5215 C CA . GLU A 1 669 ? -8.334 0.961 9.152 1.00 97.62 669 GLU A CA 1
ATOM 5216 C C . GLU A 1 669 ? -9.422 0.134 9.850 1.00 97.62 669 GLU A C 1
ATOM 5218 O O . GLU A 1 669 ? -9.964 -0.801 9.262 1.00 97.62 669 GLU A O 1
ATOM 5223 N N . THR A 1 670 ? -9.829 0.530 11.061 1.00 97.81 670 THR A N 1
ATOM 5224 C CA . THR A 1 670 ? -11.028 -0.021 11.713 1.00 97.81 670 THR A CA 1
ATOM 5225 C C . THR A 1 670 ? -12.270 0.217 10.858 1.00 97.81 670 THR A C 1
ATOM 5227 O O . THR A 1 670 ? -13.021 -0.716 10.575 1.00 97.81 670 THR A O 1
ATOM 5230 N N . VAL A 1 671 ? -12.472 1.453 10.392 1.00 98.50 671 VAL A N 1
ATOM 5231 C CA . VAL A 1 671 ? -13.604 1.787 9.516 1.00 98.50 671 VAL A CA 1
ATOM 5232 C C . VAL A 1 671 ? -13.521 1.012 8.197 1.00 98.50 671 VAL A C 1
ATOM 5234 O O . VAL A 1 671 ? -14.532 0.466 7.758 1.00 98.50 671 VAL A O 1
ATOM 5237 N N . ALA A 1 672 ? -12.333 0.882 7.595 1.00 98.06 672 ALA A N 1
ATOM 5238 C CA . ALA A 1 672 ? -12.138 0.108 6.367 1.00 98.06 672 ALA A CA 1
ATOM 5239 C C . ALA A 1 672 ? -12.457 -1.390 6.549 1.00 98.06 672 ALA A C 1
ATOM 5241 O O . ALA A 1 672 ? -13.106 -1.990 5.688 1.00 98.06 672 ALA A O 1
ATOM 5242 N N . ALA A 1 673 ? -12.082 -1.997 7.680 1.00 97.38 673 ALA A N 1
ATOM 5243 C CA . ALA A 1 673 ? -12.385 -3.398 7.976 1.00 97.38 673 ALA A CA 1
ATOM 5244 C C . ALA A 1 673 ? -13.896 -3.689 7.991 1.00 97.38 673 ALA A C 1
ATOM 5246 O O . ALA A 1 673 ? -14.339 -4.707 7.453 1.00 97.38 673 ALA A O 1
ATOM 5247 N N . TYR A 1 674 ? -14.701 -2.778 8.534 1.00 97.50 674 TYR A N 1
ATOM 5248 C CA . TYR A 1 674 ? -16.155 -2.935 8.582 1.00 97.50 674 TYR A CA 1
ATOM 5249 C C . TYR A 1 674 ? -16.850 -2.502 7.283 1.00 97.50 674 TYR A C 1
ATOM 5251 O O . TYR A 1 674 ? -17.626 -3.270 6.707 1.00 97.50 674 TYR A O 1
ATOM 5259 N N . ALA A 1 675 ? -16.520 -1.318 6.760 1.00 97.88 675 ALA A N 1
ATOM 5260 C CA . ALA A 1 675 ? -17.145 -0.782 5.553 1.00 97.88 675 ALA A CA 1
ATOM 5261 C C . ALA A 1 675 ? -16.871 -1.654 4.316 1.00 97.88 675 ALA A C 1
ATOM 5263 O O . ALA A 1 675 ? -17.802 -1.996 3.587 1.00 97.88 675 ALA A O 1
ATOM 5264 N N . PHE A 1 676 ? -15.610 -2.049 4.104 1.00 98.12 676 PHE A N 1
ATOM 5265 C CA . PHE A 1 676 ? -15.173 -2.767 2.905 1.00 98.12 676 PHE A CA 1
ATOM 5266 C C . PHE A 1 676 ? -15.151 -4.282 3.093 1.00 98.12 676 PHE A C 1
ATOM 5268 O O . PHE A 1 676 ? -15.837 -5.018 2.375 1.00 98.12 676 PHE A O 1
ATOM 5275 N N . ARG A 1 677 ? -14.349 -4.767 4.047 1.00 95.56 677 ARG A N 1
ATOM 5276 C CA . ARG A 1 677 ? -14.078 -6.203 4.157 1.00 95.56 677 ARG A CA 1
ATOM 5277 C C . ARG A 1 677 ? -15.283 -6.976 4.674 1.00 95.56 677 ARG A C 1
ATOM 5279 O O . ARG A 1 677 ? -15.646 -7.967 4.047 1.00 95.56 677 ARG A O 1
ATOM 5286 N N . ARG A 1 678 ? -15.902 -6.543 5.779 1.00 94.62 678 ARG A N 1
ATOM 5287 C CA . ARG A 1 678 ? -17.162 -7.147 6.245 1.00 94.62 678 ARG A CA 1
ATOM 5288 C C . ARG A 1 678 ? -18.295 -6.893 5.249 1.00 94.62 678 ARG A C 1
ATOM 5290 O O . ARG A 1 678 ? -19.150 -7.753 5.069 1.00 94.62 678 ARG A O 1
ATOM 5297 N N . GLY A 1 679 ? -18.237 -5.757 4.550 1.00 94.50 679 GLY A N 1
ATOM 5298 C CA . GLY A 1 679 ? -19.159 -5.413 3.474 1.00 94.50 679 GLY A CA 1
ATOM 5299 C C . GLY A 1 679 ? -20.411 -4.690 3.946 1.00 94.50 679 GLY A C 1
ATOM 5300 O O . GLY A 1 679 ? -21.474 -4.909 3.373 1.00 94.50 679 GLY A O 1
ATOM 5301 N N . ASP A 1 680 ? -20.296 -3.847 4.974 1.00 96.62 680 ASP A N 1
ATOM 5302 C CA . ASP A 1 680 ? -21.432 -3.071 5.484 1.00 96.62 680 ASP A CA 1
ATOM 5303 C C . ASP A 1 680 ? -21.956 -2.046 4.466 1.00 96.62 680 ASP A C 1
ATOM 5305 O O . ASP A 1 680 ? -23.131 -1.677 4.502 1.00 96.62 680 ASP A O 1
ATOM 5309 N N . ILE A 1 681 ? -21.094 -1.600 3.546 1.00 97.88 681 ILE A N 1
ATOM 5310 C CA . ILE A 1 681 ? -21.471 -0.740 2.424 1.00 97.88 681 ILE A CA 1
ATOM 5311 C C . ILE A 1 681 ? -21.711 -1.604 1.186 1.00 97.88 681 ILE A C 1
ATOM 5313 O O . ILE A 1 681 ? -20.873 -2.417 0.786 1.00 97.88 681 ILE A O 1
ATOM 5317 N N . ALA A 1 682 ? -22.875 -1.420 0.570 1.00 96.44 682 ALA A N 1
ATOM 5318 C CA . ALA A 1 682 ? -23.278 -2.142 -0.620 1.00 96.44 682 ALA A CA 1
ATOM 5319 C C . ALA A 1 682 ? -22.501 -1.631 -1.842 1.00 96.44 682 ALA A C 1
ATOM 5321 O O . ALA A 1 682 ? -22.381 -0.415 -2.038 1.00 96.44 682 ALA A O 1
ATOM 5322 N N . PRO A 1 683 ? -22.010 -2.531 -2.709 1.00 97.00 683 PRO A N 1
ATOM 5323 C CA . PRO A 1 683 ? -21.460 -2.106 -3.978 1.00 97.00 683 PRO A CA 1
ATOM 5324 C C . PRO A 1 683 ? -22.584 -1.556 -4.862 1.00 97.00 683 PRO A C 1
ATOM 5326 O O . PRO A 1 683 ? -23.706 -2.064 -4.837 1.00 97.00 683 PRO A O 1
ATOM 5329 N N . SER A 1 684 ? -22.283 -0.549 -5.680 1.00 97.31 684 SER A N 1
ATOM 5330 C CA . SER A 1 684 ? -23.262 -0.009 -6.627 1.00 97.31 684 SER A CA 1
ATOM 5331 C C . SER A 1 684 ? -23.700 -1.115 -7.603 1.00 97.31 684 SER A C 1
ATOM 5333 O O . SER A 1 684 ? -22.841 -1.869 -8.075 1.00 97.31 684 SER A O 1
ATOM 5335 N N . PRO A 1 685 ? -25.006 -1.292 -7.868 1.00 95.69 685 PRO A N 1
ATOM 5336 C CA . PRO A 1 685 ? -25.482 -2.259 -8.854 1.00 95.69 685 PRO A CA 1
ATOM 5337 C C . PRO A 1 685 ? -25.290 -1.785 -10.301 1.00 95.69 685 PRO A C 1
ATOM 5339 O O . PRO A 1 685 ? -25.350 -2.618 -11.203 1.00 95.69 685 PRO A O 1
ATOM 5342 N N . HIS A 1 686 ? -25.026 -0.491 -10.519 1.00 97.12 686 HIS A N 1
ATOM 5343 C CA . HIS A 1 686 ? -24.874 0.097 -11.848 1.00 97.12 686 HIS A CA 1
ATOM 5344 C C . HIS A 1 686 ? -23.421 0.479 -12.152 1.00 97.12 686 HIS A C 1
ATOM 5346 O O . HIS A 1 686 ? -22.644 0.819 -11.257 1.00 97.12 686 HIS A O 1
ATOM 5352 N N . THR A 1 687 ? -23.050 0.471 -13.432 1.00 97.25 687 THR A N 1
ATOM 5353 C CA . THR A 1 687 ? -21.689 0.785 -13.886 1.00 97.25 687 THR A CA 1
ATOM 5354 C C . THR A 1 687 ? -21.659 1.778 -15.042 1.00 97.25 687 THR A C 1
ATOM 5356 O O . THR A 1 687 ? -22.408 1.672 -16.017 1.00 97.25 687 THR A O 1
ATOM 5359 N N . ILE A 1 688 ? -20.713 2.711 -14.948 1.00 97.44 688 ILE A N 1
ATOM 5360 C CA . ILE A 1 688 ? -20.322 3.664 -15.980 1.00 97.44 688 ILE A CA 1
ATOM 5361 C C . ILE A 1 688 ? -19.004 3.190 -16.605 1.00 97.44 688 ILE A C 1
ATOM 5363 O O . ILE A 1 688 ? -17.973 3.102 -15.937 1.00 97.44 688 ILE A O 1
ATOM 5367 N N . GLU A 1 689 ? -19.040 2.890 -17.896 1.00 96.50 689 GLU A N 1
ATOM 5368 C CA . GLU A 1 689 ? -17.888 2.466 -18.689 1.00 96.50 689 GLU A CA 1
ATOM 5369 C C . GLU A 1 689 ? -17.211 3.660 -19.374 1.00 96.50 689 GLU A C 1
ATOM 5371 O O . GLU A 1 689 ? -17.886 4.495 -19.978 1.00 96.50 689 GLU A O 1
ATOM 5376 N N . ILE A 1 690 ? -15.875 3.692 -19.346 1.00 96.38 690 ILE A N 1
ATOM 5377 C CA . ILE A 1 690 ? -15.044 4.588 -20.161 1.00 96.38 690 ILE A CA 1
ATOM 5378 C C . ILE A 1 690 ? -14.211 3.738 -21.140 1.00 96.38 690 ILE A C 1
ATOM 5380 O O . ILE A 1 690 ? -13.175 3.192 -20.750 1.00 96.38 690 ILE A O 1
ATOM 5384 N N . PRO A 1 691 ? -14.641 3.578 -22.402 1.00 95.12 691 PRO A N 1
ATOM 5385 C CA . PRO A 1 691 ? -13.919 2.759 -23.365 1.00 95.12 691 PRO A CA 1
ATOM 5386 C C . PRO A 1 691 ? -12.642 3.458 -23.844 1.00 95.12 691 PRO A C 1
ATOM 5388 O O . PRO A 1 691 ? -12.661 4.639 -24.193 1.00 95.12 691 PRO A O 1
ATOM 5391 N N . LEU A 1 692 ? -11.537 2.713 -23.896 1.00 95.88 692 LEU A N 1
ATOM 5392 C CA . LEU A 1 692 ? -10.256 3.156 -24.442 1.00 95.88 692 LEU A CA 1
ATOM 5393 C C . LEU A 1 692 ? -9.875 2.331 -25.671 1.00 95.88 692 LEU A C 1
ATOM 5395 O O . LEU A 1 692 ? -10.041 1.111 -25.705 1.00 95.88 692 LEU A O 1
ATOM 5399 N N . THR A 1 693 ? -9.308 3.010 -26.665 1.00 94.81 693 THR A N 1
ATOM 5400 C CA . THR A 1 693 ? -8.776 2.411 -27.892 1.00 94.81 693 THR A CA 1
ATOM 5401 C C . THR A 1 693 ? -7.321 2.814 -28.083 1.00 94.81 693 THR A C 1
ATOM 5403 O O . THR A 1 693 ? -6.876 3.835 -27.558 1.00 94.81 693 THR A O 1
ATOM 5406 N N . ASP A 1 694 ? -6.584 2.032 -28.871 1.00 95.06 694 ASP A N 1
ATOM 5407 C CA . ASP A 1 694 ? -5.220 2.380 -29.281 1.00 95.06 694 ASP A CA 1
ATOM 5408 C C . ASP A 1 694 ? -5.154 3.752 -29.961 1.00 95.06 694 ASP A C 1
ATOM 5410 O O . ASP A 1 694 ? -4.260 4.543 -29.668 1.00 95.06 694 ASP A O 1
ATOM 5414 N N . ASP A 1 695 ? -6.135 4.051 -30.815 1.00 93.38 695 ASP A N 1
ATOM 5415 C CA . ASP A 1 695 ? -6.258 5.346 -31.481 1.00 93.38 695 ASP A CA 1
ATOM 5416 C C . ASP A 1 695 ? -6.371 6.491 -30.464 1.00 93.38 695 ASP A C 1
ATOM 5418 O O . ASP A 1 695 ? -5.584 7.432 -30.503 1.00 93.38 695 ASP A O 1
ATOM 5422 N N . PHE A 1 696 ? -7.263 6.374 -29.475 1.00 93.50 696 PHE A N 1
ATOM 5423 C CA . PHE A 1 696 ? -7.396 7.395 -28.436 1.00 93.50 696 PHE A CA 1
ATOM 5424 C C . PHE A 1 696 ? -6.118 7.553 -27.599 1.00 93.50 696 PHE A C 1
ATOM 5426 O O . PHE A 1 696 ? -5.744 8.672 -27.253 1.00 93.50 696 PHE A O 1
ATOM 5433 N N . ILE A 1 697 ? -5.457 6.444 -27.253 1.00 95.00 697 ILE A N 1
ATOM 5434 C CA . ILE A 1 697 ? -4.270 6.450 -26.390 1.00 95.00 697 ILE A CA 1
ATOM 5435 C C . ILE A 1 697 ? -3.068 7.076 -27.106 1.00 95.00 697 ILE A C 1
ATOM 5437 O O . ILE A 1 697 ? -2.399 7.940 -26.535 1.00 95.00 697 ILE A O 1
ATOM 5441 N N . TYR A 1 698 ? -2.765 6.621 -28.323 1.00 93.69 698 TYR A N 1
ATOM 5442 C CA . TYR A 1 698 ? -1.491 6.908 -28.989 1.00 93.69 698 TYR A CA 1
ATOM 5443 C C . TYR A 1 698 ? -1.573 8.004 -30.052 1.00 93.69 698 TYR A C 1
ATOM 5445 O O . TYR A 1 698 ? -0.535 8.557 -30.412 1.00 93.69 698 TYR A O 1
ATOM 5453 N N . ASN A 1 699 ? -2.770 8.385 -30.506 1.00 87.06 699 ASN A N 1
ATOM 5454 C CA . ASN A 1 699 ? -2.955 9.590 -31.312 1.00 87.06 699 ASN A CA 1
ATOM 5455 C C . ASN A 1 699 ? -3.363 10.766 -30.410 1.00 87.06 699 ASN A C 1
ATOM 5457 O O . ASN A 1 699 ? -4.087 10.581 -29.432 1.00 87.06 699 ASN A O 1
ATOM 5461 N N . GLY A 1 700 ? -2.891 11.985 -30.691 1.00 84.62 700 GLY A N 1
ATOM 5462 C CA . GLY A 1 700 ? -3.231 13.179 -29.907 1.00 84.62 700 GLY A CA 1
ATOM 5463 C C . GLY A 1 700 ? -2.308 13.490 -28.720 1.00 84.62 700 GLY A C 1
ATOM 5464 O O . GLY A 1 700 ? -2.716 14.241 -27.837 1.00 84.62 700 GLY A O 1
ATOM 5465 N N . GLY A 1 701 ? -1.124 12.869 -28.623 1.00 85.81 701 GLY A N 1
ATOM 5466 C CA . GLY A 1 701 ? -0.169 13.103 -27.522 1.00 85.81 701 GLY A CA 1
ATOM 5467 C C . GLY A 1 701 ? -0.661 12.679 -26.124 1.00 85.81 701 GLY A C 1
ATOM 5468 O O . GLY A 1 701 ? -0.224 13.228 -25.115 1.00 85.81 701 GLY A O 1
ATOM 5469 N N . ARG A 1 702 ? -1.601 11.724 -26.034 1.00 91.19 702 ARG A N 1
ATOM 5470 C CA . ARG A 1 702 ? -2.354 11.421 -24.795 1.00 91.19 702 ARG A CA 1
ATOM 5471 C C . ARG A 1 702 ? -1.750 10.326 -23.915 1.00 91.19 702 ARG A C 1
ATOM 5473 O O . ARG A 1 702 ? -2.045 10.271 -22.723 1.00 91.19 702 ARG A O 1
ATOM 5480 N N . ALA A 1 703 ? -0.902 9.463 -24.469 1.00 91.69 703 ALA A N 1
ATOM 5481 C CA . ALA A 1 703 ? -0.430 8.228 -23.834 1.00 91.69 703 ALA A CA 1
ATOM 5482 C C . ALA A 1 703 ? 0.221 8.422 -22.450 1.00 91.69 703 ALA A C 1
ATOM 5484 O O . ALA A 1 703 ? 0.104 7.568 -21.570 1.00 91.69 703 ALA A O 1
ATOM 5485 N N . LEU A 1 704 ? 0.902 9.544 -22.227 1.00 89.44 704 LEU A N 1
ATOM 5486 C CA . LEU A 1 704 ? 1.551 9.843 -20.947 1.00 89.44 704 LEU A CA 1
ATOM 5487 C C . LEU A 1 704 ? 0.641 10.585 -19.947 1.00 89.44 704 LEU A C 1
ATOM 5489 O O . LEU A 1 704 ? 1.046 10.803 -18.805 1.00 89.44 704 LEU A O 1
ATOM 5493 N N . GLY A 1 705 ? -0.586 10.927 -20.347 1.00 89.56 705 GLY A N 1
ATOM 5494 C CA . GLY A 1 705 ? -1.625 11.512 -19.500 1.00 89.56 705 GLY A CA 1
ATOM 5495 C C . GLY A 1 705 ? -2.503 10.471 -18.797 1.00 89.56 705 GLY A C 1
ATOM 5496 O O . GLY A 1 705 ? -2.455 9.275 -19.092 1.00 89.56 705 GLY A O 1
ATOM 5497 N N . ALA A 1 706 ? -3.316 10.938 -17.849 1.00 90.56 706 ALA A N 1
ATOM 5498 C CA . ALA A 1 706 ? -4.363 10.163 -17.180 1.00 90.56 706 ALA A CA 1
ATOM 5499 C C . ALA A 1 706 ? -5.734 10.500 -17.776 1.00 90.56 706 ALA A C 1
ATOM 5501 O O . ALA A 1 706 ? -5.895 11.503 -18.473 1.00 90.56 706 ALA A O 1
ATOM 5502 N N . ILE A 1 707 ? -6.745 9.691 -17.462 1.00 90.81 707 ILE A N 1
ATOM 5503 C CA . ILE A 1 707 ? -8.132 10.055 -17.765 1.00 90.81 707 ILE A CA 1
ATOM 5504 C C . ILE A 1 707 ? -8.493 11.379 -17.075 1.00 90.81 707 ILE A C 1
ATOM 5506 O O . ILE A 1 707 ? -8.022 11.668 -15.975 1.00 90.81 707 ILE A O 1
ATOM 5510 N N . ASP A 1 708 ? -9.314 12.173 -17.764 1.00 88.12 708 ASP A N 1
ATOM 5511 C CA . ASP A 1 708 ? -9.833 13.467 -17.325 1.00 88.12 708 ASP A CA 1
ATOM 5512 C C . ASP A 1 708 ? -10.380 13.449 -15.887 1.00 88.12 708 ASP A C 1
ATOM 5514 O O . ASP A 1 708 ? -11.145 12.566 -15.485 1.00 88.12 708 ASP A O 1
ATOM 5518 N N . ASP A 1 709 ? -10.021 14.479 -15.126 1.00 88.06 709 ASP A N 1
ATOM 5519 C CA . ASP A 1 709 ? -10.374 14.608 -13.714 1.00 88.06 709 ASP A CA 1
ATOM 5520 C C . ASP A 1 709 ? -11.893 14.653 -13.472 1.00 88.06 709 ASP A C 1
ATOM 5522 O O . ASP A 1 709 ? -12.375 14.057 -12.505 1.00 88.06 709 ASP A O 1
ATOM 5526 N N . GLU A 1 710 ? -12.666 15.301 -14.354 1.00 89.94 710 GLU A N 1
ATOM 5527 C CA . GLU A 1 710 ? -14.135 15.335 -14.242 1.00 89.94 710 GLU A CA 1
ATOM 5528 C C . GLU A 1 710 ? -14.746 13.932 -14.256 1.00 89.94 710 GLU A C 1
ATOM 5530 O O . GLU A 1 710 ? -15.669 13.656 -13.488 1.00 89.94 710 GLU A O 1
ATOM 5535 N N . LEU A 1 711 ? -14.213 13.032 -15.088 1.00 92.19 711 LEU A N 1
ATOM 5536 C CA . LEU A 1 711 ? -14.675 11.646 -15.149 1.00 92.19 711 LEU A CA 1
ATOM 5537 C C . LEU A 1 711 ? -14.248 10.852 -13.915 1.00 92.19 711 LEU A C 1
ATOM 5539 O O . LEU A 1 711 ? -14.967 9.954 -13.483 1.00 92.19 711 LEU A O 1
ATOM 5543 N N . SER A 1 712 ? -13.109 11.190 -13.308 1.00 92.31 712 SER A N 1
ATOM 5544 C CA . SER A 1 712 ? -12.630 10.477 -12.120 1.00 92.31 712 SER A CA 1
ATOM 5545 C C . SER A 1 712 ? -13.567 10.643 -10.924 1.00 92.31 712 SER A C 1
ATOM 5547 O O . SER A 1 712 ? -13.753 9.698 -10.162 1.00 92.31 712 SER A O 1
ATOM 5549 N N . ARG A 1 713 ? -14.249 11.792 -10.811 1.00 93.88 713 ARG A N 1
ATOM 5550 C CA . ARG A 1 713 ? -15.236 12.097 -9.757 1.00 93.88 713 ARG A CA 1
ATOM 5551 C C . ARG A 1 713 ? -16.520 11.260 -9.836 1.00 93.88 713 ARG A C 1
ATOM 5553 O O . ARG A 1 713 ? -17.282 11.229 -8.873 1.00 93.88 713 ARG A O 1
ATOM 5560 N N . LEU A 1 714 ? -16.746 10.527 -10.931 1.00 96.00 714 LEU A N 1
ATOM 5561 C CA . LEU A 1 714 ? -17.892 9.619 -11.084 1.00 96.00 714 LEU A CA 1
ATOM 5562 C C . LEU A 1 714 ? -17.879 8.447 -10.095 1.00 96.00 714 LEU A C 1
ATOM 5564 O O . LEU A 1 714 ? -18.918 7.815 -9.906 1.00 96.00 714 LEU A O 1
ATOM 5568 N N . TRP A 1 715 ? -16.743 8.184 -9.437 1.00 96.88 715 TRP A N 1
ATOM 5569 C CA . TRP A 1 715 ? -16.621 7.143 -8.413 1.00 96.88 715 TRP A CA 1
ATOM 5570 C C . TRP A 1 715 ? -17.671 7.272 -7.298 1.00 96.88 715 TRP A C 1
ATOM 5572 O O . TRP A 1 715 ? -18.063 6.267 -6.710 1.00 96.88 715 TRP A O 1
ATOM 5582 N N . ALA A 1 716 ? -18.136 8.491 -7.013 1.00 97.56 716 ALA A N 1
ATOM 5583 C CA . ALA A 1 716 ? -19.126 8.745 -5.973 1.00 97.56 716 ALA A CA 1
ATOM 5584 C C . ALA A 1 716 ? -20.566 8.399 -6.400 1.00 97.56 716 ALA A C 1
ATOM 5586 O O . ALA A 1 716 ? -21.427 8.283 -5.535 1.00 97.56 716 ALA A O 1
ATOM 5587 N N . LEU A 1 717 ? -20.846 8.239 -7.703 1.00 98.00 717 LEU A N 1
ATOM 5588 C CA . LEU A 1 717 ? -22.201 8.004 -8.227 1.00 98.00 717 LEU A CA 1
ATOM 5589 C C . LEU A 1 717 ? -22.504 6.516 -8.431 1.00 98.00 717 LEU A C 1
ATOM 5591 O O . LEU A 1 717 ? -23.518 6.016 -7.953 1.00 98.00 717 LEU A O 1
ATOM 5595 N N . CYS A 1 718 ? -21.633 5.812 -9.150 1.00 97.31 718 CYS A N 1
ATOM 5596 C CA . CYS A 1 718 ? -21.797 4.405 -9.517 1.00 97.31 718 CYS A CA 1
ATOM 5597 C C . CYS A 1 718 ? -20.424 3.729 -9.574 1.00 97.31 718 CYS A C 1
ATOM 5599 O O . CYS A 1 718 ? -19.387 4.394 -9.469 1.00 97.31 718 CYS A O 1
ATOM 5601 N N . ARG A 1 719 ? -20.382 2.418 -9.838 1.00 97.00 719 ARG A N 1
ATOM 5602 C CA . ARG A 1 719 ? -19.140 1.783 -10.303 1.00 97.00 719 ARG A CA 1
ATOM 5603 C C . ARG A 1 719 ? -18.652 2.523 -11.559 1.00 97.00 719 ARG A C 1
ATOM 5605 O O . ARG A 1 719 ? -19.412 2.683 -12.501 1.00 97.00 719 ARG A O 1
ATOM 5612 N N . VAL A 1 720 ? -17.394 2.959 -11.606 1.00 97.12 720 VAL A N 1
ATOM 5613 C CA . VAL A 1 720 ? -16.775 3.545 -12.815 1.00 97.12 720 VAL A CA 1
ATOM 5614 C C . VAL A 1 720 ? -15.451 2.872 -13.140 1.00 97.12 720 VAL A C 1
ATOM 5616 O O . VAL A 1 720 ? -14.727 2.513 -12.220 1.00 97.12 720 VAL A O 1
ATOM 5619 N N . GLY A 1 721 ? -15.118 2.660 -14.407 1.00 96.12 721 GLY A N 1
ATOM 5620 C CA . GLY A 1 721 ? -13.825 2.093 -14.796 1.00 96.12 721 GLY A CA 1
ATOM 5621 C C . GLY A 1 721 ? -13.617 2.111 -16.302 1.00 96.12 721 GLY A C 1
ATOM 5622 O O . GLY A 1 721 ? -14.508 2.515 -17.052 1.00 96.12 721 GLY A O 1
ATOM 5623 N N . ILE A 1 722 ? -12.438 1.674 -16.738 1.00 96.56 722 ILE A N 1
ATOM 5624 C CA . ILE A 1 722 ? -12.084 1.640 -18.157 1.00 96.56 722 ILE A CA 1
ATOM 5625 C C . ILE A 1 722 ? -12.348 0.265 -18.780 1.00 96.56 722 ILE A C 1
ATOM 5627 O O . ILE A 1 722 ? -12.406 -0.756 -18.087 1.00 96.56 722 ILE A O 1
ATOM 5631 N N . THR A 1 723 ? -12.466 0.230 -20.104 1.00 96.12 723 THR A N 1
ATOM 5632 C CA . THR A 1 723 ? -12.369 -1.001 -20.901 1.00 96.12 723 THR A CA 1
ATOM 5633 C C . THR A 1 723 ? -11.354 -0.837 -22.013 1.00 96.12 723 THR A C 1
ATOM 5635 O O . THR A 1 723 ? -11.141 0.261 -22.521 1.00 96.12 723 THR A O 1
ATOM 5638 N N . TYR A 1 724 ? -10.682 -1.932 -22.358 1.00 96.31 724 TYR A N 1
ATOM 5639 C CA . TYR A 1 724 ? -9.657 -1.946 -23.391 1.00 96.31 724 TYR A CA 1
ATOM 5640 C C . TYR A 1 724 ? -9.489 -3.359 -23.952 1.00 96.31 724 TYR A C 1
ATOM 5642 O O . TYR A 1 724 ? -9.426 -4.327 -23.191 1.00 96.31 724 TYR A O 1
ATOM 5650 N N . GLY A 1 725 ? -9.360 -3.465 -25.275 1.00 93.00 725 GLY A N 1
ATOM 5651 C CA . GLY A 1 725 ? -9.089 -4.730 -25.956 1.00 93.00 725 GLY A CA 1
ATOM 5652 C C . GLY A 1 725 ? -10.199 -5.772 -25.789 1.00 93.00 725 GLY A C 1
ATOM 5653 O O . GLY A 1 725 ? -11.383 -5.448 -25.690 1.00 93.00 725 GLY A O 1
ATOM 5654 N N . GLN A 1 726 ? -9.809 -7.049 -25.798 1.00 88.94 726 GLN A N 1
ATOM 5655 C CA . GLN A 1 726 ? -10.746 -8.161 -25.677 1.00 88.94 726 GLN A CA 1
ATOM 5656 C C . GLN A 1 726 ? -11.292 -8.272 -24.247 1.00 88.94 726 GLN A C 1
ATOM 5658 O O . GLN A 1 726 ? -10.539 -8.447 -23.287 1.00 88.94 726 GLN A O 1
ATOM 5663 N N . LYS A 1 727 ? -12.623 -8.241 -24.139 1.00 90.94 727 LYS A N 1
ATOM 5664 C CA . LYS A 1 727 ? -13.368 -8.471 -22.899 1.00 90.94 727 LYS A CA 1
ATOM 5665 C C . LYS A 1 727 ? -13.112 -9.883 -22.361 1.00 90.94 727 LYS A C 1
ATOM 5667 O O . LYS A 1 727 ? -13.241 -10.852 -23.108 1.00 90.94 727 LYS A O 1
ATOM 5672 N N . ARG A 1 728 ? -12.791 -9.996 -21.068 1.00 92.31 728 ARG A N 1
ATOM 5673 C CA . ARG A 1 728 ? -12.551 -11.280 -20.380 1.00 92.31 728 ARG A CA 1
ATOM 5674 C C . ARG A 1 728 ? -13.770 -11.829 -19.654 1.00 92.31 728 ARG A C 1
ATOM 5676 O O . ARG A 1 728 ? -14.005 -13.030 -19.703 1.00 92.31 728 ARG A O 1
ATOM 5683 N N . HIS A 1 729 ? -14.537 -10.958 -19.004 1.00 92.44 729 HIS A N 1
ATOM 5684 C CA . HIS A 1 729 ? -15.736 -11.335 -18.260 1.00 92.44 729 HIS A CA 1
ATOM 5685 C C . HIS A 1 729 ? -16.863 -10.332 -18.479 1.00 92.44 729 HIS A C 1
ATOM 5687 O O . HIS A 1 729 ? -16.631 -9.151 -18.757 1.00 92.44 729 HIS A O 1
ATOM 5693 N N . ASP A 1 730 ? -18.096 -10.811 -18.342 1.00 89.88 730 ASP A N 1
ATOM 5694 C CA . ASP A 1 730 ? -19.278 -9.962 -18.339 1.00 89.88 730 ASP A CA 1
ATOM 5695 C C . ASP A 1 730 ? -19.377 -9.141 -17.055 1.00 89.88 730 ASP A C 1
ATOM 5697 O O . ASP A 1 730 ? -19.084 -9.612 -15.960 1.00 89.88 730 ASP A O 1
ATOM 5701 N N . TYR A 1 731 ? -19.816 -7.898 -17.214 1.00 88.62 731 TYR A N 1
ATOM 5702 C CA . TYR A 1 731 ? -20.067 -6.954 -16.139 1.00 88.62 731 TYR A CA 1
ATOM 5703 C C . TYR A 1 731 ? -21.316 -6.130 -16.514 1.00 88.62 731 TYR A C 1
ATOM 5705 O O . TYR A 1 731 ? -21.595 -5.968 -17.711 1.00 88.62 731 TYR A O 1
ATOM 5713 N N . PRO A 1 732 ? -22.103 -5.642 -15.536 1.00 86.56 732 PRO A N 1
ATOM 5714 C CA . PRO A 1 732 ? -23.268 -4.805 -15.819 1.00 86.56 732 PRO A CA 1
ATOM 5715 C C . PRO A 1 732 ? -22.807 -3.494 -16.458 1.00 86.56 732 PRO A C 1
ATOM 5717 O O . PRO A 1 732 ? -21.896 -2.862 -15.939 1.00 86.56 732 PRO A O 1
ATOM 5720 N N . LYS A 1 733 ? -23.396 -3.097 -17.589 1.00 91.62 733 LYS A N 1
ATOM 5721 C CA . LYS A 1 733 ? -23.067 -1.854 -18.303 1.00 91.62 733 LYS A CA 1
ATOM 5722 C C . LYS A 1 733 ? -24.327 -1.012 -18.459 1.00 91.62 733 LYS A C 1
ATOM 5724 O O . LYS A 1 733 ? -25.176 -1.324 -19.291 1.00 91.62 733 LYS A O 1
ATOM 5729 N N . ASP A 1 734 ? -24.403 0.086 -17.718 1.00 96.44 734 ASP A N 1
ATOM 5730 C CA . ASP A 1 734 ? -25.606 0.924 -17.656 1.00 96.44 734 ASP A CA 1
ATOM 5731 C C . ASP A 1 734 ? -25.448 2.240 -18.422 1.00 96.44 734 ASP A C 1
ATOM 5733 O O . ASP A 1 734 ? -26.415 2.768 -18.986 1.00 96.44 734 ASP A O 1
ATOM 5737 N N . LEU A 1 735 ? -24.217 2.754 -18.489 1.00 96.81 735 LEU A N 1
ATOM 5738 C CA . LEU A 1 735 ? -23.843 3.935 -19.260 1.00 96.81 735 LEU A CA 1
ATOM 5739 C C . LEU A 1 735 ? -22.413 3.795 -19.802 1.00 96.81 735 LEU A C 1
ATOM 5741 O O . LEU A 1 735 ? -21.541 3.278 -19.116 1.00 96.81 735 LEU A O 1
ATOM 5745 N N . SER A 1 736 ? -22.161 4.282 -21.017 1.00 95.88 736 SER A N 1
ATOM 5746 C CA . SER A 1 736 ? -20.815 4.426 -21.581 1.00 95.88 736 SER A CA 1
ATOM 5747 C C . SER A 1 736 ? -20.553 5.905 -21.851 1.00 95.88 736 SER A C 1
ATOM 5749 O O . SER A 1 736 ? -21.432 6.591 -22.377 1.00 95.88 736 SER A O 1
ATOM 5751 N N . VAL A 1 737 ? -19.381 6.401 -21.462 1.00 94.00 737 VAL A N 1
ATOM 5752 C CA . VAL A 1 737 ? -18.983 7.807 -21.577 1.00 94.00 737 VAL A CA 1
ATOM 5753 C C . VAL A 1 737 ? -17.639 7.871 -22.288 1.00 94.00 737 VAL A C 1
ATOM 5755 O O . VAL A 1 737 ? -16.683 7.222 -21.874 1.00 94.00 737 VAL A O 1
ATOM 5758 N N . SER A 1 738 ? -17.552 8.678 -23.345 1.00 89.12 738 SER A N 1
ATOM 5759 C CA . SER A 1 738 ? -16.298 8.883 -24.071 1.00 89.12 738 SER A CA 1
ATOM 5760 C C . SER A 1 738 ? -15.240 9.544 -23.174 1.00 89.12 738 SER A C 1
ATOM 5762 O O . SER A 1 738 ? -15.574 10.455 -22.413 1.00 89.12 738 SER A O 1
ATOM 5764 N N . PRO A 1 739 ? -13.957 9.152 -23.241 1.00 85.62 739 PRO A N 1
ATOM 5765 C CA . PRO A 1 739 ? -12.906 9.837 -22.494 1.00 85.62 739 PRO A CA 1
ATOM 5766 C C . PRO A 1 739 ? -12.686 11.284 -22.989 1.00 85.62 739 PRO A C 1
ATOM 5768 O O . PRO A 1 739 ? -12.458 12.158 -22.153 1.00 85.62 739 PRO A O 1
ATOM 5771 N N . ASP A 1 740 ? -12.864 11.556 -24.293 1.00 79.69 740 ASP A N 1
ATOM 5772 C CA . ASP A 1 740 ? -12.713 12.827 -25.051 1.00 79.69 740 ASP A CA 1
ATOM 5773 C C . ASP A 1 740 ? -11.360 13.566 -24.920 1.00 79.69 740 ASP A C 1
ATOM 5775 O O . ASP A 1 740 ? -10.812 14.045 -25.913 1.00 79.69 740 ASP A O 1
ATOM 5779 N N . LYS A 1 741 ? -10.797 13.666 -23.712 1.00 78.94 741 LYS A N 1
ATOM 5780 C CA . LYS A 1 741 ? -9.541 14.349 -23.371 1.00 78.94 741 LYS A CA 1
ATOM 5781 C C . LYS A 1 741 ? -8.832 13.652 -22.201 1.00 78.94 741 LYS A C 1
ATOM 5783 O O . LYS A 1 741 ? -9.391 12.766 -21.556 1.00 78.94 741 LYS A O 1
ATOM 5788 N N . THR A 1 742 ? -7.604 14.074 -21.911 1.00 79.88 742 THR A N 1
ATOM 5789 C CA . THR A 1 742 ? -6.787 13.578 -20.791 1.00 79.88 742 THR A CA 1
ATOM 5790 C C . THR A 1 742 ? -6.359 14.704 -19.856 1.00 79.88 742 THR A C 1
ATOM 5792 O O . THR A 1 742 ? -6.251 15.854 -20.278 1.00 79.88 742 THR A O 1
ATOM 5795 N N . SER A 1 743 ? -6.053 14.357 -18.607 1.00 76.69 743 SER A N 1
ATOM 5796 C CA . SER A 1 743 ? -5.391 15.238 -17.639 1.00 76.69 743 SER A CA 1
ATOM 5797 C C . SER A 1 743 ? -3.886 14.973 -17.602 1.00 76.69 743 SER A C 1
ATOM 5799 O O . SER A 1 743 ? -3.432 13.835 -17.761 1.00 76.69 743 SER A O 1
ATOM 5801 N N . SER A 1 744 ? -3.093 16.015 -17.349 1.00 68.44 744 SER A N 1
ATOM 5802 C CA . SER A 1 744 ? -1.656 15.855 -17.124 1.00 68.44 744 SER A CA 1
ATOM 5803 C C . SER A 1 744 ? -1.383 15.121 -15.806 1.00 68.44 744 SER A C 1
ATOM 5805 O O . SER A 1 744 ? -2.134 15.233 -14.832 1.00 68.44 744 SER A O 1
ATOM 5807 N N . ILE A 1 745 ? -0.292 14.354 -15.784 1.00 69.00 745 ILE A N 1
ATOM 5808 C CA . ILE A 1 745 ? 0.197 13.659 -14.591 1.00 69.00 745 ILE A CA 1
ATOM 5809 C C . ILE A 1 745 ? 1.500 14.325 -14.150 1.00 69.00 745 ILE A C 1
ATOM 5811 O O . ILE A 1 745 ? 2.435 14.456 -14.934 1.00 69.00 745 ILE A O 1
ATOM 5815 N N . SER A 1 746 ? 1.579 14.703 -12.878 1.00 64.94 746 SER A N 1
ATOM 5816 C CA . SER A 1 746 ? 2.793 15.191 -12.215 1.00 64.94 746 SER A CA 1
ATOM 5817 C C . SER A 1 746 ? 3.267 14.196 -11.142 1.00 64.94 746 SER A C 1
ATOM 5819 O O . SER A 1 746 ? 2.788 13.060 -11.078 1.00 64.94 746 SER A O 1
ATOM 5821 N N . GLY A 1 747 ? 4.252 14.575 -10.325 1.00 60.84 747 GLY A N 1
ATOM 5822 C CA . GLY A 1 747 ? 4.805 13.740 -9.252 1.00 60.84 747 GLY A CA 1
ATOM 5823 C C . GLY A 1 747 ? 6.297 13.450 -9.422 1.00 60.84 747 GLY A C 1
ATOM 5824 O O . GLY A 1 747 ? 7.047 14.283 -9.927 1.00 60.84 747 GLY A O 1
ATOM 5825 N N . SER A 1 748 ? 6.748 12.279 -8.969 1.00 59.31 748 SER A N 1
ATOM 5826 C CA . SER A 1 748 ? 8.168 11.897 -8.956 1.00 59.31 748 SER A CA 1
ATOM 5827 C C . SER A 1 748 ? 8.377 10.410 -9.280 1.00 59.31 748 SER A C 1
ATOM 5829 O O . SER A 1 748 ? 7.459 9.723 -9.718 1.00 59.31 748 SER A O 1
ATOM 5831 N N . GLN A 1 749 ? 9.587 9.878 -9.071 1.00 48.91 749 GLN A N 1
ATOM 5832 C CA . GLN A 1 749 ? 9.850 8.438 -9.211 1.00 48.91 749 GLN A CA 1
ATOM 5833 C C . GLN A 1 749 ? 9.094 7.565 -8.196 1.00 48.91 749 GLN A C 1
ATOM 5835 O O . GLN A 1 749 ? 9.039 6.361 -8.407 1.00 48.91 749 GLN A O 1
ATOM 5840 N N . MET A 1 750 ? 8.542 8.167 -7.135 1.00 49.09 750 MET A N 1
ATOM 5841 C CA . MET A 1 750 ? 7.922 7.468 -6.000 1.00 49.09 750 MET A CA 1
ATOM 5842 C C . MET A 1 750 ? 6.413 7.711 -5.866 1.00 49.09 750 MET A C 1
ATOM 5844 O O . MET A 1 750 ? 5.773 7.099 -5.027 1.00 49.09 750 MET A O 1
ATOM 5848 N N . PHE A 1 751 ? 5.835 8.627 -6.653 1.00 68.94 751 PHE A N 1
ATOM 5849 C CA . PHE A 1 751 ? 4.392 8.892 -6.636 1.00 68.94 751 PHE A CA 1
ATOM 5850 C C . PHE A 1 751 ? 3.926 9.618 -7.895 1.00 68.94 751 PHE A C 1
ATOM 5852 O O . PHE A 1 751 ? 4.732 10.20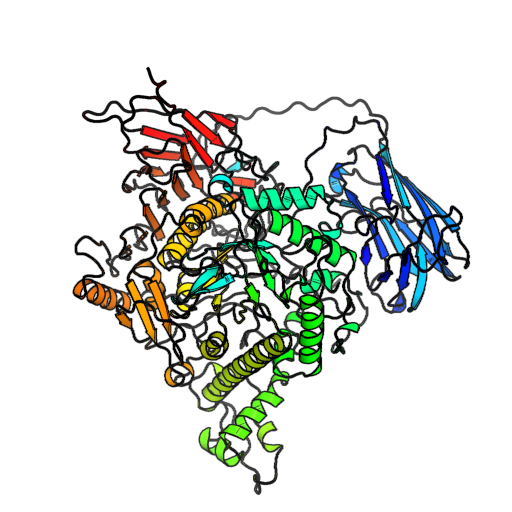8 -8.624 1.00 68.94 751 PHE A O 1
ATOM 5859 N N . SER A 1 752 ? 2.613 9.628 -8.116 1.00 66.81 752 SER A N 1
ATOM 5860 C CA . SER A 1 752 ? 1.974 10.410 -9.172 1.00 66.81 752 SER A CA 1
ATOM 5861 C C . SER A 1 752 ? 0.760 11.187 -8.659 1.00 66.81 752 SER A C 1
ATOM 5863 O O . SER A 1 752 ? 0.105 10.769 -7.707 1.00 66.81 752 SER A O 1
ATOM 5865 N N . THR A 1 753 ? 0.476 12.320 -9.304 1.00 65.50 753 THR A N 1
ATOM 5866 C CA . THR A 1 753 ? -0.703 13.160 -9.042 1.00 65.50 753 THR A CA 1
ATOM 5867 C C . THR A 1 753 ? -1.327 13.565 -10.372 1.00 65.50 753 THR A C 1
ATOM 5869 O O . THR A 1 753 ? -0.611 14.003 -11.273 1.00 65.50 753 THR A O 1
ATOM 5872 N N . VAL A 1 754 ? -2.647 13.448 -10.503 1.00 66.94 754 VAL A N 1
ATOM 5873 C CA . VAL A 1 754 ? -3.395 13.919 -11.681 1.00 66.94 754 VAL A CA 1
ATOM 5874 C C . VAL A 1 754 ? -3.817 15.373 -11.459 1.00 66.94 754 VAL A C 1
ATOM 5876 O O . VAL A 1 754 ? -4.199 15.728 -10.347 1.00 66.94 754 VAL A O 1
ATOM 5879 N N . ALA A 1 755 ? -3.721 16.217 -12.488 1.00 68.06 755 ALA A N 1
ATOM 5880 C CA . ALA A 1 755 ? -4.157 17.610 -12.405 1.00 68.06 755 ALA A CA 1
ATOM 5881 C C . ALA A 1 755 ? -5.677 17.724 -12.176 1.00 68.06 755 ALA A C 1
ATOM 5883 O O . ALA A 1 755 ? -6.462 17.103 -12.896 1.00 68.06 755 ALA A O 1
ATOM 5884 N N . ASP A 1 756 ? -6.072 18.539 -11.193 1.00 74.38 756 ASP A N 1
ATOM 5885 C CA . ASP A 1 756 ? -7.471 18.782 -10.822 1.00 74.38 756 ASP A CA 1
ATOM 5886 C C . ASP A 1 756 ? -8.173 19.704 -11.844 1.00 74.38 756 ASP A C 1
ATOM 5888 O O . ASP A 1 756 ? -7.562 20.628 -12.385 1.00 74.38 756 ASP A O 1
ATOM 5892 N N . SER A 1 757 ? -9.475 19.497 -12.070 1.00 77.06 757 SER A N 1
ATOM 5893 C CA . SER A 1 757 ? -10.337 20.386 -12.863 1.00 77.06 757 SER A CA 1
ATOM 5894 C C . SER A 1 757 ? -11.405 21.025 -11.976 1.00 77.06 757 SER A C 1
ATOM 5896 O O . SER A 1 757 ? -12.051 20.350 -11.178 1.00 77.06 757 SER A O 1
ATOM 5898 N N . THR A 1 758 ? -11.656 22.323 -12.151 1.00 79.75 758 THR A N 1
ATOM 5899 C CA . THR A 1 758 ? -12.760 23.030 -11.474 1.00 79.75 758 THR A CA 1
ATOM 5900 C C . THR A 1 758 ? -14.091 22.920 -12.220 1.00 79.75 758 THR A C 1
ATOM 5902 O O . THR A 1 758 ? -15.135 23.250 -11.664 1.00 79.75 758 THR A O 1
ATOM 5905 N N . SER A 1 759 ? -14.079 22.451 -13.472 1.00 85.25 759 SER A N 1
ATOM 5906 C CA . SER A 1 759 ? -15.292 22.282 -14.274 1.00 85.25 759 SER A CA 1
ATOM 5907 C C . SER A 1 759 ? -16.138 21.114 -13.757 1.00 85.25 759 SER A C 1
ATOM 5909 O O . SER A 1 759 ? -15.626 20.137 -13.198 1.00 85.25 759 SER A O 1
ATOM 5911 N N . THR A 1 760 ? -17.453 21.235 -13.937 1.00 88.12 760 THR A N 1
ATOM 5912 C CA . THR A 1 760 ? -18.466 20.226 -13.587 1.00 88.12 760 THR A CA 1
ATOM 5913 C C . THR A 1 760 ? -19.421 19.945 -14.750 1.00 88.12 760 THR A C 1
ATOM 5915 O O . THR A 1 760 ? -20.397 19.211 -14.590 1.00 88.12 760 THR A O 1
ATOM 5918 N N . ALA A 1 761 ? -19.164 20.509 -15.935 1.00 90.75 761 ALA A N 1
ATOM 5919 C CA . ALA A 1 761 ? -20.083 20.454 -17.067 1.00 90.75 761 ALA A CA 1
ATOM 5920 C C . ALA A 1 761 ? -20.333 19.017 -17.553 1.00 90.75 761 ALA A C 1
ATOM 5922 O O . ALA A 1 761 ? -21.485 18.644 -17.807 1.00 90.75 761 ALA A O 1
ATOM 5923 N N . ARG A 1 762 ? -19.280 18.189 -17.639 1.00 89.94 762 ARG A N 1
ATOM 5924 C CA . ARG A 1 762 ? -19.412 16.783 -18.058 1.00 89.94 762 ARG A CA 1
ATOM 5925 C C . ARG A 1 762 ? -20.109 15.972 -16.980 1.00 89.94 762 ARG A C 1
ATOM 5927 O O . ARG A 1 762 ? -21.033 15.219 -17.277 1.00 89.94 762 ARG A O 1
ATOM 5934 N N . LEU A 1 763 ? -19.723 16.188 -15.726 1.00 91.31 763 LEU A N 1
ATOM 5935 C CA . LEU A 1 763 ? -20.325 15.530 -14.571 1.00 91.31 763 LEU A CA 1
ATOM 5936 C C . LEU A 1 763 ? -21.835 15.813 -14.479 1.00 91.31 763 LEU A C 1
ATOM 5938 O O . LEU A 1 763 ? -22.628 14.889 -14.309 1.00 91.31 763 LEU A O 1
ATOM 5942 N N . ALA A 1 764 ? -22.251 17.065 -14.696 1.00 95.06 764 ALA A N 1
ATOM 5943 C CA . ALA A 1 764 ? -23.656 17.469 -14.756 1.00 95.06 764 ALA A CA 1
ATOM 5944 C C . ALA A 1 764 ? -24.410 16.812 -15.921 1.00 95.06 764 ALA A C 1
ATOM 5946 O O . ALA A 1 764 ? -25.546 16.364 -15.751 1.00 95.06 764 ALA A O 1
ATOM 5947 N N . ALA A 1 765 ? -23.794 16.728 -17.104 1.00 95.38 765 ALA A N 1
ATOM 5948 C CA . ALA A 1 765 ? -24.389 16.046 -18.249 1.00 95.38 765 ALA A CA 1
ATOM 5949 C C . ALA A 1 765 ? -24.596 14.548 -17.985 1.00 95.38 765 ALA A C 1
ATOM 5951 O O . ALA A 1 765 ? -25.672 14.022 -18.271 1.00 95.38 765 ALA A O 1
ATOM 5952 N N . ILE A 1 766 ? -23.610 13.881 -17.387 1.00 96.12 766 ILE A N 1
ATOM 5953 C CA . ILE A 1 766 ? -23.678 12.459 -17.034 1.00 96.12 766 ILE A CA 1
ATOM 5954 C C . ILE A 1 766 ? -24.735 12.220 -15.951 1.00 96.12 766 ILE A C 1
ATOM 5956 O O . ILE A 1 766 ? -25.580 11.344 -16.117 1.00 96.12 766 ILE A O 1
ATOM 5960 N N . ALA A 1 767 ? -24.780 13.043 -14.899 1.00 97.00 767 ALA A N 1
ATOM 5961 C CA . ALA A 1 767 ? -25.804 12.943 -13.859 1.00 97.00 767 ALA A CA 1
ATOM 5962 C C . ALA A 1 767 ? -27.233 13.065 -14.430 1.00 97.00 767 ALA A C 1
ATOM 5964 O O . ALA A 1 767 ? -28.121 12.305 -14.040 1.00 97.00 767 ALA A O 1
ATOM 5965 N N . ARG A 1 768 ? -27.462 13.958 -15.410 1.00 97.62 768 ARG A N 1
ATOM 5966 C CA . ARG A 1 768 ? -28.748 14.035 -16.134 1.00 97.62 768 ARG A CA 1
ATOM 5967 C C . ARG A 1 768 ? -29.060 12.749 -16.900 1.00 97.62 768 ARG A C 1
ATOM 5969 O O . ARG A 1 768 ? -30.196 12.286 -16.861 1.00 97.62 768 ARG A O 1
ATOM 5976 N N . GLN A 1 769 ? -28.073 12.146 -17.563 1.00 97.88 769 GLN A N 1
ATOM 5977 C CA . GLN A 1 769 ? -28.273 10.872 -18.263 1.00 97.88 769 GLN A CA 1
ATOM 5978 C C . GLN A 1 769 ? -28.631 9.734 -17.300 1.00 97.88 769 GLN A C 1
ATOM 5980 O O . GLN A 1 769 ? -29.541 8.959 -17.592 1.00 97.88 769 GLN A O 1
ATOM 5985 N N . LEU A 1 770 ? -27.974 9.657 -16.139 1.00 98.12 770 LEU A N 1
ATOM 5986 C CA . LEU A 1 770 ? -28.283 8.653 -15.119 1.00 98.12 770 LEU A CA 1
ATOM 5987 C C . LEU A 1 770 ? -29.699 8.830 -14.545 1.00 98.12 770 LEU A C 1
ATOM 5989 O O . LEU A 1 770 ? -30.401 7.839 -14.348 1.00 98.12 770 LEU A O 1
ATOM 5993 N N . ARG A 1 771 ? -30.159 10.075 -14.345 1.00 98.06 771 ARG A N 1
ATOM 5994 C CA . ARG A 1 771 ? -31.550 10.378 -13.954 1.00 98.06 771 ARG A CA 1
ATOM 5995 C C . ARG A 1 771 ? -32.560 9.962 -15.019 1.00 98.06 771 ARG A C 1
ATOM 5997 O O . ARG A 1 771 ? -33.539 9.295 -14.702 1.00 98.06 771 ARG A O 1
ATOM 6004 N N . ASN A 1 772 ? -32.301 10.283 -16.287 1.00 97.75 772 ASN A N 1
ATOM 6005 C CA . ASN A 1 772 ? -33.172 9.885 -17.400 1.00 97.75 772 ASN A CA 1
ATOM 6006 C C . ASN A 1 772 ? -33.300 8.356 -17.514 1.00 97.75 772 ASN A C 1
ATOM 6008 O O . ASN A 1 772 ? -34.350 7.847 -17.898 1.00 97.75 772 ASN A O 1
ATOM 6012 N N . ARG A 1 773 ? -32.242 7.624 -17.141 1.00 97.19 773 ARG A N 1
ATOM 6013 C CA . ARG A 1 773 ? -32.210 6.155 -17.068 1.00 97.19 773 ARG A CA 1
ATOM 6014 C C . ARG A 1 773 ? -32.781 5.581 -15.766 1.00 97.19 773 ARG A C 1
ATOM 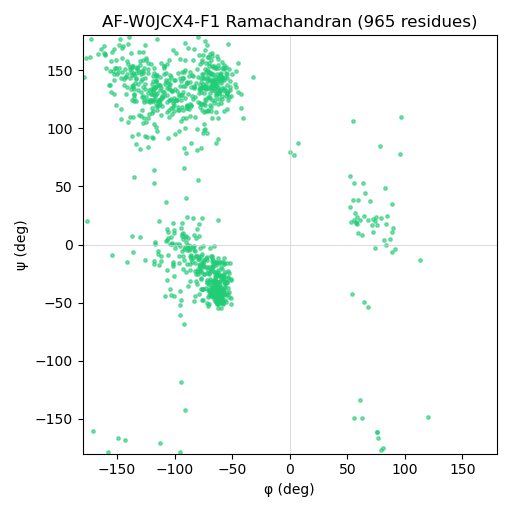6016 O O . ARG A 1 773 ? -32.823 4.365 -15.631 1.00 97.19 773 ARG A O 1
ATOM 6023 N N . LYS A 1 774 ? -33.228 6.425 -14.828 1.00 97.19 774 LYS A N 1
ATOM 6024 C CA . LYS A 1 774 ? -33.730 6.046 -13.492 1.00 97.19 774 LYS A CA 1
ATOM 6025 C C . LYS A 1 774 ? -32.702 5.317 -12.611 1.00 97.19 774 LYS A C 1
ATOM 6027 O O . LYS A 1 774 ? -33.089 4.643 -11.664 1.00 97.19 774 LYS A O 1
ATOM 6032 N N . ILE A 1 775 ? -31.410 5.477 -12.907 1.00 97.50 775 ILE A N 1
ATOM 6033 C CA . ILE A 1 775 ? -30.303 4.962 -12.086 1.00 97.50 775 ILE A CA 1
ATOM 6034 C C . ILE A 1 775 ? -30.140 5.839 -10.843 1.00 97.50 775 ILE A C 1
ATOM 6036 O O . ILE A 1 775 ? -30.084 5.343 -9.723 1.00 97.50 775 ILE A O 1
ATOM 6040 N N . LEU A 1 776 ? -30.119 7.162 -11.041 1.00 98.12 776 LEU A N 1
ATOM 6041 C CA . LEU A 1 776 ? -30.294 8.114 -9.948 1.00 98.12 776 LEU A CA 1
ATOM 6042 C C . LEU A 1 776 ? -31.792 8.364 -9.783 1.00 98.12 776 LEU A C 1
ATOM 6044 O O . LEU A 1 776 ? -32.447 8.870 -10.698 1.00 98.12 776 LEU A O 1
ATOM 6048 N N . THR A 1 777 ? -32.329 7.985 -8.628 1.00 95.88 777 THR A N 1
ATOM 6049 C CA . THR A 1 777 ? -33.748 8.136 -8.303 1.00 95.88 777 THR A CA 1
ATOM 6050 C C . THR A 1 777 ? -34.124 9.610 -8.078 1.00 95.88 777 THR A C 1
ATOM 6052 O O . THR A 1 777 ? -33.240 10.441 -7.851 1.00 95.88 777 THR A O 1
ATOM 6055 N N . PRO A 1 778 ? -35.419 9.985 -8.143 1.00 94.44 778 PRO A N 1
ATOM 6056 C CA . PRO A 1 778 ? -35.848 11.377 -7.954 1.00 94.44 778 PRO A CA 1
ATOM 6057 C C . PRO A 1 778 ? -35.443 11.998 -6.610 1.00 94.44 778 PRO A C 1
ATOM 6059 O O . PRO A 1 778 ? -35.253 13.205 -6.526 1.00 94.44 778 PRO A O 1
ATOM 6062 N N . ASP A 1 779 ? -35.301 11.177 -5.572 1.00 94.75 779 ASP A N 1
ATOM 6063 C CA . ASP A 1 779 ? -34.873 11.559 -4.227 1.00 94.75 779 ASP A CA 1
ATOM 6064 C C . ASP A 1 779 ? -33.343 11.536 -4.033 1.00 94.75 779 ASP A C 1
ATOM 6066 O O . ASP A 1 779 ? -32.858 11.865 -2.952 1.00 94.75 779 ASP A O 1
ATOM 6070 N N . ASN A 1 780 ? -32.568 11.174 -5.065 1.00 98.12 780 ASN A N 1
ATOM 6071 C CA . ASN A 1 780 ? -31.113 11.289 -5.038 1.00 98.12 780 ASN A CA 1
ATOM 6072 C C . ASN A 1 780 ? -30.679 12.761 -5.170 1.00 98.12 780 ASN A C 1
ATOM 6074 O O . ASN A 1 780 ? -31.002 13.448 -6.149 1.00 98.12 780 ASN A O 1
ATOM 6078 N N . VAL A 1 781 ? -29.880 13.222 -4.206 1.00 97.44 781 VAL A N 1
ATOM 6079 C CA . VAL A 1 781 ? -29.536 14.646 -4.023 1.00 97.44 781 VAL A CA 1
ATOM 6080 C C . VAL A 1 781 ? -28.382 15.149 -4.899 1.00 97.44 781 VAL A C 1
ATOM 6082 O O . VAL A 1 781 ? -27.921 16.268 -4.711 1.00 97.44 781 VAL A O 1
ATOM 6085 N N . THR A 1 782 ? -27.895 14.352 -5.855 1.00 98.25 782 THR A N 1
ATOM 6086 C CA . THR A 1 782 ? -26.752 14.717 -6.711 1.00 98.25 782 THR A CA 1
ATOM 6087 C C . THR A 1 782 ? -26.957 16.059 -7.424 1.00 98.25 782 THR A C 1
ATOM 6089 O O . THR A 1 782 ? -27.807 16.197 -8.305 1.00 98.25 782 THR A O 1
ATOM 6092 N N . ASP A 1 783 ? -26.116 17.037 -7.127 1.00 96.88 783 ASP A N 1
ATOM 6093 C CA . ASP A 1 783 ? -26.055 18.317 -7.819 1.00 96.88 783 ASP A CA 1
ATOM 6094 C C . ASP A 1 783 ? -24.591 18.708 -8.070 1.00 96.88 783 ASP A C 1
ATOM 6096 O O . ASP A 1 783 ? -23.947 19.335 -7.221 1.00 96.88 783 ASP A O 1
ATOM 6100 N N . PRO A 1 784 ? -24.043 18.359 -9.250 1.00 94.75 784 PRO A N 1
ATOM 6101 C CA . PRO A 1 784 ? -22.658 18.664 -9.581 1.00 94.75 784 PRO A CA 1
ATOM 6102 C C . PRO A 1 784 ? -22.338 20.161 -9.596 1.00 94.75 784 PRO A C 1
ATOM 6104 O O . PRO A 1 784 ? -21.187 20.513 -9.364 1.00 94.75 784 PRO A O 1
ATOM 6107 N N . ALA A 1 785 ? -23.313 21.041 -9.857 1.00 91.88 785 ALA A N 1
ATOM 6108 C CA . ALA A 1 785 ? -23.082 22.487 -9.851 1.00 91.88 785 ALA A CA 1
ATOM 6109 C C . ALA A 1 785 ? -22.848 23.014 -8.428 1.00 91.88 785 ALA A C 1
ATOM 6111 O O . ALA A 1 785 ? -22.011 23.892 -8.230 1.00 91.88 785 ALA A O 1
ATOM 6112 N N . SER A 1 786 ? -23.530 22.422 -7.445 1.00 93.31 786 SER A N 1
ATOM 6113 C CA . SER A 1 786 ? -23.355 22.722 -6.019 1.00 93.31 786 SER A CA 1
ATOM 6114 C C . SER A 1 786 ? -22.239 21.901 -5.353 1.00 93.31 786 SER A C 1
ATOM 6116 O O . SER A 1 786 ? -21.932 22.127 -4.186 1.00 93.31 786 SER A O 1
ATOM 6118 N N . GLY A 1 787 ? -21.603 20.969 -6.075 1.00 94.25 787 GLY A N 1
ATOM 6119 C CA . GLY A 1 787 ? -20.525 20.114 -5.559 1.00 94.25 787 GLY A CA 1
ATOM 6120 C C . GLY A 1 787 ? -20.998 18.872 -4.795 1.00 94.25 787 GLY A C 1
ATOM 6121 O O . GLY A 1 787 ? -20.209 18.280 -4.065 1.00 94.25 787 GLY A O 1
ATOM 6122 N N . ILE A 1 788 ? -22.259 18.463 -4.955 1.00 97.44 788 ILE A N 1
ATOM 6123 C CA . ILE A 1 788 ? -22.851 17.329 -4.232 1.00 97.44 788 ILE A CA 1
ATOM 6124 C C . ILE A 1 788 ? -22.972 16.128 -5.170 1.00 97.44 788 ILE A C 1
ATOM 6126 O O . ILE A 1 788 ? -23.625 16.208 -6.211 1.00 97.44 788 ILE A O 1
ATOM 6130 N N . LEU A 1 789 ? -22.393 14.989 -4.792 1.00 98.31 789 LEU A N 1
ATOM 6131 C CA . LEU A 1 789 ? -22.518 13.717 -5.509 1.00 98.31 789 LEU A CA 1
ATOM 6132 C C . LEU A 1 789 ? -22.982 12.633 -4.539 1.00 98.31 789 LEU A C 1
ATOM 6134 O O . LEU A 1 789 ? -22.328 12.390 -3.529 1.00 98.31 789 LEU A O 1
ATOM 6138 N N . GLN A 1 790 ? -24.088 11.961 -4.850 1.00 98.50 790 GLN A N 1
ATOM 6139 C CA . GLN A 1 790 ? -24.621 10.872 -4.039 1.00 98.50 790 GLN A CA 1
ATOM 6140 C C . GLN A 1 790 ? -24.730 9.593 -4.864 1.00 98.50 790 GLN A C 1
ATOM 6142 O O . GLN A 1 790 ? -25.292 9.602 -5.962 1.00 98.50 790 GLN A O 1
ATOM 6147 N N . SER A 1 791 ? -24.248 8.489 -4.296 1.00 98.62 791 SER A N 1
ATOM 6148 C CA . SER A 1 791 ? -24.288 7.179 -4.936 1.00 98.62 791 SER A CA 1
ATOM 6149 C C . SER A 1 791 ? -25.711 6.762 -5.299 1.00 98.62 791 SER A C 1
ATOM 6151 O O . SER A 1 791 ? -26.679 7.137 -4.638 1.00 98.62 791 SER A O 1
ATOM 6153 N N . ASP A 1 792 ? -25.851 5.937 -6.330 1.00 98.19 792 ASP A N 1
ATOM 6154 C CA . ASP A 1 792 ? -27.114 5.300 -6.719 1.00 98.19 792 ASP A CA 1
ATOM 6155 C C . ASP A 1 792 ? -27.743 4.483 -5.574 1.00 98.19 792 ASP A C 1
ATOM 6157 O O . ASP A 1 792 ? -28.961 4.453 -5.413 1.00 98.19 792 ASP A O 1
ATOM 6161 N N . THR A 1 793 ? -26.916 3.897 -4.706 1.00 97.31 793 THR A N 1
ATOM 6162 C CA . THR A 1 793 ? -27.347 3.231 -3.467 1.00 97.31 793 THR A CA 1
ATOM 6163 C C . THR A 1 793 ? -27.831 4.197 -2.380 1.00 97.31 793 THR A C 1
ATOM 6165 O O . THR A 1 793 ? -28.406 3.754 -1.386 1.00 97.31 793 THR A O 1
ATOM 6168 N N . ARG A 1 794 ? -27.575 5.505 -2.532 1.00 97.62 794 ARG A N 1
ATOM 6169 C CA . ARG A 1 794 ? -27.764 6.582 -1.539 1.00 97.62 794 ARG A CA 1
ATOM 6170 C C . ARG A 1 794 ? -26.972 6.399 -0.236 1.00 97.62 794 ARG A C 1
ATOM 6172 O O . ARG A 1 794 ? -27.165 7.155 0.715 1.00 97.62 794 ARG A O 1
ATOM 6179 N N . GLN A 1 795 ? -26.061 5.426 -0.189 1.00 97.88 795 GLN A N 1
ATOM 6180 C CA . GLN A 1 795 ? -25.248 5.142 0.991 1.00 97.88 795 GLN A CA 1
ATOM 6181 C C . GLN A 1 795 ? -24.026 6.049 1.117 1.00 97.88 795 GLN A C 1
ATOM 6183 O O . GLN A 1 795 ? -23.529 6.198 2.224 1.00 97.88 795 GLN A O 1
ATOM 6188 N N . VAL A 1 796 ? -23.532 6.646 0.028 1.00 98.56 796 VAL A N 1
ATOM 6189 C CA . VAL A 1 796 ? -22.341 7.510 0.035 1.00 98.56 796 VAL A CA 1
ATOM 6190 C C . VAL A 1 796 ? -22.706 8.861 -0.564 1.00 98.56 796 VAL A C 1
ATOM 6192 O O . VAL A 1 796 ? -23.258 8.922 -1.657 1.00 98.56 796 VAL A O 1
ATOM 6195 N N . THR A 1 797 ? -22.428 9.949 0.149 1.00 98.56 797 THR A N 1
ATOM 6196 C CA . THR A 1 797 ? -22.613 11.323 -0.343 1.00 98.56 797 THR A CA 1
ATOM 6197 C C . THR A 1 797 ? -21.327 12.111 -0.142 1.00 98.56 797 THR A C 1
ATOM 6199 O O . THR A 1 797 ? -20.899 12.293 0.994 1.00 98.56 797 THR A O 1
ATOM 6202 N N . LEU A 1 798 ? -20.710 12.544 -1.239 1.00 98.25 798 LEU A N 1
ATOM 6203 C CA . LEU A 1 798 ? -19.557 13.438 -1.265 1.00 98.25 798 LEU A CA 1
ATOM 6204 C C . LEU A 1 798 ? -20.054 14.875 -1.442 1.00 98.25 798 LEU A C 1
ATOM 6206 O O . LEU A 1 798 ? -20.749 15.167 -2.416 1.00 98.25 798 LEU A O 1
ATOM 6210 N N . ASP A 1 799 ? -19.670 15.757 -0.525 1.00 97.06 799 ASP A N 1
ATOM 6211 C CA . ASP A 1 799 ? -19.993 17.181 -0.567 1.00 97.06 799 ASP A CA 1
ATOM 6212 C C . ASP A 1 799 ? -18.703 18.005 -0.665 1.00 97.06 799 ASP A C 1
ATOM 6214 O O . ASP A 1 799 ? -17.953 18.183 0.298 1.00 97.06 799 ASP A O 1
ATOM 6218 N N . THR A 1 800 ? -18.422 18.504 -1.867 1.00 94.81 800 THR A N 1
ATOM 6219 C CA . THR A 1 800 ? -17.310 19.422 -2.139 1.00 94.81 800 THR A CA 1
ATOM 6220 C C . THR A 1 800 ? -17.777 20.870 -2.262 1.00 94.81 800 THR A C 1
ATOM 6222 O O . THR A 1 800 ? -17.065 21.689 -2.848 1.00 94.81 800 THR A O 1
ATOM 6225 N N . SER A 1 801 ? -18.973 21.203 -1.766 1.00 91.88 801 SER A N 1
ATOM 6226 C CA . SER A 1 801 ? -19.472 22.576 -1.766 1.00 91.88 801 SER A CA 1
ATOM 6227 C C . SER A 1 801 ? -18.515 23.499 -0.997 1.00 91.88 801 SER A C 1
ATOM 6229 O O . SER A 1 801 ? -17.835 23.065 -0.055 1.00 91.88 801 SER A O 1
ATOM 6231 N N . PRO A 1 802 ? -18.458 24.799 -1.342 1.00 86.88 802 PRO A N 1
ATOM 6232 C CA . PRO A 1 802 ? -17.638 25.759 -0.607 1.00 86.88 802 PRO A CA 1
ATOM 6233 C C . PRO A 1 802 ? -17.936 25.795 0.901 1.00 86.88 802 PRO A C 1
ATOM 6235 O O . PRO A 1 802 ? -17.021 26.010 1.695 1.00 86.88 802 PRO A O 1
ATOM 6238 N N . SER A 1 803 ? -19.192 25.554 1.297 1.00 86.25 803 SER A N 1
ATOM 6239 C CA . SER A 1 803 ? -19.622 25.468 2.698 1.00 86.25 803 SER A CA 1
ATOM 6240 C C . SER A 1 803 ? -19.088 24.229 3.414 1.00 86.25 803 SER A C 1
ATOM 6242 O O . SER A 1 803 ? -18.606 24.355 4.538 1.00 86.25 803 SER A O 1
ATOM 6244 N N . ALA A 1 804 ? -19.130 23.058 2.770 1.00 85.50 804 ALA A N 1
ATOM 6245 C CA . ALA A 1 804 ? -18.676 21.803 3.368 1.00 85.50 804 ALA A CA 1
ATOM 6246 C C . ALA A 1 804 ? -17.146 21.682 3.383 1.00 85.50 804 ALA A C 1
ATOM 6248 O O . ALA A 1 804 ? -16.571 21.053 4.264 1.00 85.50 804 ALA A O 1
ATOM 6249 N N . ARG A 1 805 ? -16.443 22.307 2.426 1.00 89.56 805 ARG A N 1
ATOM 6250 C CA . ARG A 1 805 ? -14.973 22.232 2.301 1.00 89.56 805 ARG A CA 1
ATOM 6251 C C . ARG A 1 805 ? -14.441 20.789 2.170 1.00 89.56 805 ARG A C 1
ATOM 6253 O O . ARG A 1 805 ? -13.286 20.544 2.521 1.00 89.56 805 ARG A O 1
ATOM 6260 N N . GLY A 1 806 ? -15.249 19.861 1.647 1.00 94.62 806 GLY A N 1
ATOM 6261 C CA . GLY A 1 806 ? -14.891 18.454 1.444 1.00 94.62 806 GLY A CA 1
ATOM 6262 C C . GLY A 1 806 ? -15.344 17.539 2.581 1.00 94.62 806 GLY A C 1
ATOM 6263 O O . GLY A 1 806 ? -14.525 17.109 3.393 1.00 94.62 806 GLY A O 1
ATOM 6264 N N . GLU A 1 807 ? -16.629 17.199 2.604 1.00 97.31 807 GLU A N 1
ATOM 6265 C CA . GLU A 1 807 ? -17.233 16.249 3.543 1.00 97.31 807 GLU A CA 1
ATOM 6266 C C . GLU A 1 807 ? -17.686 14.968 2.837 1.00 97.31 807 GLU A C 1
ATOM 6268 O O . GLU A 1 807 ? -17.917 14.933 1.626 1.00 97.31 807 GLU A O 1
ATOM 6273 N N . LEU A 1 808 ? -17.777 13.881 3.601 1.00 98.44 808 LEU A N 1
ATOM 6274 C CA . LEU A 1 808 ? -18.240 12.584 3.114 1.00 98.44 808 LEU A CA 1
ATOM 6275 C C . LEU A 1 808 ? -19.187 11.989 4.146 1.00 98.44 808 LEU A C 1
ATOM 6277 O O . LEU A 1 808 ? -18.801 11.815 5.300 1.00 98.44 808 LEU A O 1
ATOM 6281 N N . HIS A 1 809 ? -20.398 11.643 3.724 1.00 98.50 809 HIS A N 1
ATOM 6282 C CA . HIS A 1 809 ? -21.431 11.070 4.580 1.00 98.50 809 HIS A CA 1
ATOM 6283 C C . HIS A 1 809 ? -21.765 9.658 4.123 1.00 98.50 809 HIS A C 1
ATOM 6285 O O . HIS A 1 809 ? -22.049 9.429 2.945 1.00 98.50 809 HIS A O 1
ATOM 6291 N N . VAL A 1 810 ? -21.753 8.722 5.067 1.00 98.62 810 VAL A N 1
ATOM 6292 C CA . VAL A 1 810 ? -22.012 7.308 4.823 1.00 98.62 810 VAL A CA 1
ATOM 6293 C C . VAL A 1 810 ? -23.205 6.850 5.649 1.00 98.62 810 VAL A C 1
ATOM 6295 O O . VAL A 1 810 ? -23.262 7.090 6.855 1.00 98.62 810 VAL A O 1
ATOM 6298 N N . ARG A 1 811 ? -24.164 6.201 4.986 1.00 97.81 811 ARG A N 1
ATOM 6299 C CA . ARG A 1 811 ? -25.423 5.724 5.564 1.00 97.81 811 ARG A CA 1
ATOM 6300 C C . ARG A 1 811 ? -25.632 4.262 5.204 1.00 97.81 811 ARG A C 1
ATOM 6302 O O . ARG A 1 811 ? -25.894 3.946 4.048 1.00 97.81 811 ARG A O 1
ATOM 6309 N N . SER A 1 812 ? -25.544 3.366 6.177 1.00 97.25 812 SER A N 1
ATOM 6310 C CA . SER A 1 812 ? -25.886 1.958 5.986 1.00 97.25 812 SER A CA 1
ATOM 6311 C C . SER A 1 812 ? -26.495 1.371 7.258 1.00 97.25 812 SER A C 1
ATOM 6313 O O . SER A 1 812 ? -26.258 1.901 8.343 1.00 97.25 812 SER A O 1
ATOM 6315 N N . PRO A 1 813 ? -27.224 0.243 7.171 1.00 97.00 813 PRO A N 1
ATOM 6316 C CA . PRO A 1 813 ? -27.885 -0.338 8.338 1.00 97.00 813 PRO A CA 1
ATOM 6317 C C . PRO A 1 813 ? -26.948 -0.630 9.520 1.00 97.00 813 PRO A C 1
ATOM 6319 O O . PRO A 1 813 ? -27.374 -0.572 10.670 1.00 97.00 813 PRO A O 1
ATOM 6322 N N . ARG A 1 814 ? -25.679 -0.972 9.266 1.00 96.88 814 ARG A N 1
ATOM 6323 C CA . ARG A 1 814 ? -24.721 -1.390 10.307 1.00 96.88 814 ARG A CA 1
ATOM 6324 C C . ARG A 1 814 ? -23.553 -0.431 10.511 1.00 96.88 814 ARG A C 1
ATOM 6326 O O . ARG A 1 814 ? -22.779 -0.651 11.443 1.00 96.88 814 ARG A O 1
ATOM 6333 N N . LEU A 1 815 ? -23.440 0.605 9.684 1.00 98.25 815 LEU A N 1
ATOM 6334 C CA . LEU A 1 815 ? -22.367 1.592 9.730 1.00 98.25 815 LEU A CA 1
ATOM 6335 C C . LEU A 1 815 ? -22.873 2.937 9.206 1.00 98.25 815 LEU A C 1
ATOM 6337 O O . LEU A 1 815 ? -23.256 3.063 8.042 1.00 98.25 815 LEU A O 1
ATOM 6341 N N . GLU A 1 816 ? -22.820 3.953 10.055 1.00 98.75 816 GLU A N 1
ATOM 6342 C CA . GLU A 1 816 ? -23.116 5.335 9.692 1.00 98.75 816 GLU A CA 1
ATOM 6343 C C . GLU A 1 816 ? -21.960 6.223 10.126 1.00 98.75 816 GLU A C 1
ATOM 6345 O O . GLU A 1 816 ? -21.443 6.085 11.232 1.00 98.75 816 GLU A O 1
ATOM 6350 N N . GLY A 1 817 ? -21.540 7.144 9.267 1.00 98.44 817 GLY A N 1
ATOM 6351 C CA . GLY A 1 817 ? -20.452 8.049 9.604 1.00 98.44 817 GLY A CA 1
ATOM 6352 C C . GLY A 1 817 ? -20.410 9.304 8.755 1.00 98.44 817 GLY A C 1
ATOM 6353 O O . GLY A 1 817 ? -21.052 9.407 7.710 1.00 98.44 817 GLY A O 1
ATOM 6354 N N . SER A 1 818 ? -19.671 10.300 9.225 1.00 98.56 818 SER A N 1
ATOM 6355 C CA . SER A 1 818 ? -19.394 11.525 8.487 1.00 98.56 818 SER A CA 1
ATOM 6356 C C . SER A 1 818 ? -17.986 12.021 8.752 1.00 98.56 818 SER A C 1
ATOM 6358 O O . SER A 1 818 ? -17.536 12.056 9.898 1.00 98.56 818 SER A O 1
ATOM 6360 N N . VAL A 1 819 ? -17.316 12.455 7.689 1.00 98.44 819 VAL A N 1
ATOM 6361 C CA . VAL A 1 819 ? -16.183 13.369 7.812 1.00 98.44 819 VAL A CA 1
ATOM 6362 C C . VAL A 1 819 ? -16.733 14.784 7.859 1.00 98.44 819 VAL A C 1
ATOM 6364 O O . VAL A 1 819 ? -17.369 15.204 6.900 1.00 98.44 819 VAL A O 1
ATOM 6367 N N . LEU A 1 820 ? -16.466 15.498 8.950 1.00 96.31 820 LEU A N 1
ATOM 6368 C CA . LEU A 1 820 ? -16.910 16.870 9.185 1.00 96.31 820 LEU A CA 1
ATOM 6369 C C . LEU A 1 820 ? -15.714 17.822 9.172 1.00 96.31 820 LEU A C 1
ATOM 6371 O O . LEU A 1 820 ? -14.678 17.560 9.794 1.00 96.31 820 LEU A O 1
ATOM 6375 N N . LYS A 1 821 ? -15.859 18.951 8.477 1.00 93.62 821 LYS A N 1
ATOM 6376 C CA . LYS A 1 821 ? -14.853 20.024 8.385 1.00 93.62 821 LYS A CA 1
ATOM 6377 C C . LYS A 1 821 ? -15.230 21.246 9.194 1.00 93.62 821 LYS A C 1
ATOM 6379 O O . LYS A 1 821 ? -14.358 22.043 9.548 1.00 93.62 821 LYS A O 1
ATOM 6384 N N . THR A 1 822 ? -16.514 21.393 9.484 1.00 85.44 822 THR A N 1
ATOM 6385 C CA . THR A 1 822 ? -17.055 22.493 10.271 1.00 85.44 822 THR A CA 1
ATOM 6386 C C . THR A 1 822 ? -17.975 21.953 11.365 1.00 85.44 822 THR A C 1
ATOM 6388 O O . THR A 1 822 ? -18.332 20.779 11.372 1.00 85.44 822 THR A O 1
ATOM 6391 N N . GLY A 1 823 ? -18.319 22.793 12.340 1.00 84.19 823 GLY A N 1
ATOM 6392 C CA . GLY A 1 823 ? -19.078 22.359 13.514 1.00 84.19 823 GLY A CA 1
ATOM 6393 C C . GLY A 1 823 ? -20.593 22.308 13.338 1.00 84.19 823 GLY A C 1
ATOM 6394 O O . GLY A 1 823 ? -21.293 22.432 14.343 1.00 84.19 823 GLY A O 1
ATOM 6395 N N . HIS A 1 824 ? -21.107 22.191 12.108 1.00 89.06 824 HIS A N 1
ATOM 6396 C CA . HIS A 1 824 ? -22.550 22.095 11.898 1.00 89.06 824 HIS A CA 1
ATOM 6397 C C . HIS A 1 824 ? -23.093 20.727 12.344 1.00 89.06 824 HIS A C 1
ATOM 6399 O O . HIS A 1 824 ? -22.382 19.721 12.263 1.00 89.06 824 HIS A O 1
ATOM 6405 N N . PRO A 1 825 ? -24.361 20.661 12.788 1.00 93.50 825 PRO A N 1
ATOM 6406 C CA . PRO A 1 825 ? -25.035 19.388 12.987 1.00 93.50 825 PRO A CA 1
ATOM 6407 C C . PRO A 1 825 ? -25.119 18.602 11.674 1.00 93.50 825 PRO A C 1
ATOM 6409 O O . PRO A 1 825 ? -25.299 19.192 10.607 1.00 93.50 825 PRO A O 1
ATOM 6412 N N . GLN A 1 826 ? -25.035 17.276 11.749 1.00 96.00 826 GLN A N 1
ATOM 6413 C CA . GLN A 1 826 ? -25.180 16.389 10.599 1.00 96.00 826 GLN A CA 1
ATOM 6414 C C . GLN A 1 826 ? -26.056 15.188 10.946 1.00 96.00 826 GLN A C 1
ATOM 6416 O O . GLN A 1 826 ? -25.660 14.293 11.694 1.00 96.00 826 GLN A O 1
ATOM 6421 N N . LYS A 1 827 ? -27.261 15.152 10.373 1.00 95.88 827 LYS A N 1
ATOM 6422 C CA . LYS A 1 827 ? -28.202 14.041 10.540 1.00 95.88 827 LYS A CA 1
ATOM 6423 C C . LYS A 1 827 ? -27.978 12.980 9.467 1.00 95.88 827 LYS A C 1
ATOM 6425 O O . LYS A 1 827 ? -28.152 13.260 8.280 1.00 95.88 827 LYS A O 1
ATOM 6430 N N . LEU A 1 828 ? -27.659 11.760 9.887 1.00 96.75 828 LEU A N 1
ATOM 6431 C CA . LEU A 1 828 ? -27.618 10.559 9.056 1.00 96.75 828 LEU A CA 1
ATOM 6432 C C . LEU A 1 828 ? -28.985 9.846 9.080 1.00 96.75 828 LEU A C 1
ATOM 6434 O O . LEU A 1 828 ? -30.004 10.533 8.965 1.00 96.75 828 LEU A O 1
ATOM 6438 N N . ASP A 1 829 ? -29.041 8.514 9.092 1.00 95.56 829 ASP A N 1
ATOM 6439 C CA . ASP A 1 829 ? -30.314 7.784 9.194 1.00 95.56 829 ASP A CA 1
ATOM 6440 C C . ASP A 1 829 ? -30.633 7.493 10.670 1.00 95.56 829 ASP A C 1
ATOM 6442 O O . ASP A 1 829 ? -31.545 8.097 11.245 1.00 95.56 829 ASP A O 1
ATOM 6446 N N . ALA A 1 830 ? -29.857 6.625 11.318 1.00 95.56 830 ALA A N 1
ATOM 6447 C CA . ALA A 1 830 ? -29.950 6.341 12.747 1.00 95.56 830 ALA A CA 1
ATOM 6448 C C . ALA A 1 830 ? -29.122 7.288 13.611 1.00 95.56 830 ALA A C 1
ATOM 6450 O O . ALA A 1 830 ? -29.510 7.575 14.746 1.00 95.56 830 ALA A O 1
ATOM 6451 N N . LEU A 1 831 ? -27.997 7.774 13.094 1.00 97.00 831 LEU A N 1
ATOM 6452 C CA . LEU A 1 831 ? -27.088 8.651 13.817 1.00 97.00 831 LEU A CA 1
ATOM 6453 C C . LEU A 1 831 ? -27.374 10.121 13.496 1.00 97.00 831 LEU A C 1
ATOM 6455 O O . LEU A 1 831 ? -27.522 10.511 12.345 1.00 97.00 831 LEU A O 1
ATOM 6459 N N . THR A 1 832 ? -27.383 10.974 14.510 1.00 96.94 832 THR A N 1
ATOM 6460 C CA . THR A 1 832 ? -27.233 12.423 14.352 1.00 96.94 832 THR A CA 1
ATOM 6461 C C . THR A 1 832 ? -25.961 12.845 15.064 1.00 96.94 832 THR A C 1
ATOM 6463 O O . THR A 1 832 ? -25.764 12.504 16.225 1.00 96.94 832 THR A O 1
ATOM 6466 N N . ILE A 1 833 ? -25.083 13.560 14.367 1.00 96.75 833 ILE A N 1
ATOM 6467 C CA . ILE A 1 833 ? -23.955 14.258 14.977 1.00 96.75 833 ILE A CA 1
ATOM 6468 C C . ILE A 1 833 ? -24.456 15.658 15.297 1.00 96.75 833 ILE A C 1
ATOM 6470 O O . ILE A 1 833 ? -24.571 16.499 14.412 1.00 96.75 833 ILE A O 1
ATOM 6474 N N . ASP A 1 834 ? -24.815 15.892 16.552 1.00 94.88 834 ASP A N 1
ATOM 6475 C CA . ASP A 1 834 ? -25.405 17.156 16.994 1.00 94.88 834 ASP A CA 1
ATOM 6476 C C . ASP A 1 834 ? -24.364 18.277 17.018 1.00 94.88 834 ASP A C 1
ATOM 6478 O O . ASP A 1 834 ? -24.673 19.442 16.766 1.00 94.88 834 ASP A O 1
ATOM 6482 N N . ARG A 1 835 ? -23.114 17.922 17.335 1.00 93.00 835 ARG A N 1
ATOM 6483 C CA . ARG A 1 835 ? -22.004 18.867 17.451 1.00 93.00 835 ARG A CA 1
ATOM 6484 C C . ARG A 1 835 ? -20.666 18.169 17.248 1.00 93.00 835 ARG A C 1
ATOM 6486 O O . ARG A 1 835 ? -20.429 17.127 17.846 1.00 93.00 835 ARG A O 1
ATOM 6493 N N . CYS A 1 836 ? -19.762 18.796 16.500 1.00 94.00 836 CYS A N 1
ATOM 6494 C CA . CYS A 1 836 ? -18.361 18.386 16.392 1.00 94.00 836 CYS A CA 1
ATOM 6495 C C . CYS A 1 836 ? -17.468 19.634 16.355 1.00 94.00 836 CYS A C 1
ATOM 6497 O O . CYS A 1 836 ? -17.444 20.354 15.364 1.00 94.00 836 CYS A O 1
ATOM 6499 N N . THR A 1 837 ? -16.763 19.968 17.439 1.00 92.38 837 THR A N 1
ATOM 6500 C CA . THR A 1 837 ? -16.049 21.266 17.519 1.00 92.38 837 THR A CA 1
ATOM 6501 C C . THR A 1 837 ? -14.717 21.302 16.776 1.00 92.38 837 THR A C 1
ATOM 6503 O O . THR A 1 837 ? -14.134 22.373 16.616 1.00 92.38 837 THR A O 1
ATOM 6506 N N . THR A 1 838 ? -14.213 20.141 16.368 1.00 92.94 838 THR A N 1
ATOM 6507 C CA . THR A 1 838 ? -12.924 19.975 15.694 1.00 92.94 838 THR A CA 1
ATOM 6508 C C . THR A 1 838 ? -13.160 19.142 14.439 1.00 92.94 838 THR A C 1
ATOM 6510 O O . THR A 1 838 ? -13.953 18.202 14.513 1.00 92.94 838 THR A O 1
ATOM 6513 N N . PRO A 1 839 ? -12.503 19.439 13.303 1.00 95.62 839 PRO A N 1
ATOM 6514 C CA . PRO A 1 839 ? -12.629 18.590 12.131 1.00 95.62 839 PRO A CA 1
ATOM 6515 C C . PRO A 1 839 ? -12.226 17.149 12.434 1.00 95.62 839 PRO A C 1
ATOM 6517 O O . PRO A 1 839 ? -11.193 16.912 13.068 1.00 95.62 839 PRO A O 1
ATOM 6520 N N . ALA A 1 840 ? -13.060 16.207 12.012 1.00 97.12 840 ALA A N 1
ATOM 6521 C CA . ALA A 1 840 ? -12.935 14.814 12.402 1.00 97.12 840 ALA A CA 1
ATOM 6522 C C . ALA A 1 840 ? -13.675 13.888 11.440 1.00 97.12 840 ALA A C 1
ATOM 6524 O O . ALA A 1 840 ? -14.581 14.300 10.717 1.00 97.12 840 ALA A O 1
ATOM 6525 N N . SER A 1 841 ? -13.328 12.609 11.504 1.00 98.31 841 SER A N 1
ATOM 6526 C CA . SER A 1 841 ? -14.185 11.521 11.049 1.00 98.31 841 SER A CA 1
ATOM 6527 C C . SER A 1 841 ? -14.903 10.915 12.250 1.00 98.31 841 SER A C 1
ATOM 6529 O O . SER A 1 841 ? -14.262 10.504 13.220 1.00 98.31 841 SER A O 1
ATOM 6531 N N . VAL A 1 842 ? -16.233 10.878 12.193 1.00 98.62 842 VAL A N 1
ATOM 6532 C CA . VAL A 1 842 ? -17.101 10.281 13.213 1.00 98.62 842 VAL A CA 1
ATOM 6533 C C . VAL A 1 842 ? -17.835 9.115 12.571 1.00 98.62 842 VAL A C 1
ATOM 6535 O O . VAL A 1 842 ? -18.566 9.316 11.607 1.00 98.62 842 VAL A O 1
ATOM 6538 N N . THR A 1 843 ? -17.650 7.898 13.072 1.00 98.75 843 THR A N 1
ATOM 6539 C CA . THR A 1 843 ? -18.306 6.694 12.539 1.00 98.75 843 THR A CA 1
ATOM 6540 C C . THR A 1 843 ? -18.845 5.835 13.671 1.00 98.75 843 THR A C 1
ATOM 6542 O O . THR A 1 843 ? -18.094 5.450 14.560 1.00 98.75 843 THR A O 1
ATOM 6545 N N . LEU A 1 844 ? -20.131 5.500 13.628 1.00 98.56 844 LEU A N 1
ATOM 6546 C CA . LEU A 1 844 ? -20.766 4.520 14.500 1.00 98.56 844 LEU A CA 1
ATOM 6547 C C . LEU A 1 844 ? -20.992 3.228 13.714 1.00 98.56 844 LEU A C 1
ATOM 6549 O O . LEU A 1 844 ? -21.642 3.234 12.668 1.00 98.56 844 LEU A O 1
ATOM 6553 N N . LEU A 1 845 ? -20.472 2.116 14.223 1.00 97.19 845 LEU A N 1
ATOM 6554 C CA . LEU A 1 845 ? -20.593 0.807 13.589 1.00 97.19 845 LEU A CA 1
ATOM 6555 C C . LEU A 1 845 ? -21.071 -0.258 14.579 1.00 97.19 845 LEU A C 1
ATOM 6557 O O . LEU A 1 845 ? -20.781 -0.200 15.773 1.00 97.19 845 LEU A O 1
ATOM 6561 N N . SER A 1 846 ? -21.814 -1.245 14.084 1.00 96.38 846 SER A N 1
ATOM 6562 C CA . SER A 1 846 ? -22.246 -2.399 14.876 1.00 96.38 846 SER A CA 1
ATOM 6563 C C . SER A 1 846 ? -21.142 -3.450 14.945 1.00 96.38 846 SER A C 1
ATOM 6565 O O . SER A 1 846 ? -20.665 -3.915 13.908 1.00 96.38 846 SER A O 1
ATOM 6567 N N . ILE A 1 847 ? -20.781 -3.877 16.153 1.00 95.38 847 ILE A N 1
ATOM 6568 C CA . ILE A 1 847 ? -19.886 -5.024 16.394 1.00 95.38 847 ILE A CA 1
ATOM 6569 C C . ILE A 1 847 ? -20.660 -6.246 16.911 1.00 95.38 847 ILE A C 1
ATOM 6571 O O . ILE A 1 847 ? -20.068 -7.201 17.405 1.00 95.38 847 ILE A O 1
ATOM 6575 N N . ASP A 1 848 ? -21.992 -6.220 16.812 1.00 92.62 848 ASP A N 1
ATOM 6576 C CA . ASP A 1 848 ? -22.841 -7.347 17.193 1.00 92.62 848 ASP A CA 1
ATOM 6577 C C . ASP A 1 848 ? -22.558 -8.552 16.273 1.00 92.62 848 ASP A C 1
ATOM 6579 O O . ASP A 1 848 ? -22.594 -8.382 15.045 1.00 92.62 848 ASP A O 1
ATOM 6583 N N . PRO A 1 849 ? -22.280 -9.752 16.822 1.00 88.38 849 PRO A N 1
ATOM 6584 C CA . PRO A 1 849 ? -22.075 -10.956 16.017 1.00 88.38 849 PRO A CA 1
ATOM 6585 C C . PRO A 1 849 ? -23.314 -11.339 15.194 1.00 88.38 849 PRO A C 1
ATOM 6587 O O . PRO A 1 849 ? -23.175 -11.946 14.135 1.00 88.38 849 PRO A O 1
ATOM 6590 N N . ASP A 1 850 ? -24.519 -10.962 15.636 1.00 90.12 850 ASP A N 1
ATOM 6591 C CA . ASP A 1 850 ? -25.744 -11.141 14.860 1.00 90.12 850 ASP A CA 1
ATOM 6592 C C . ASP A 1 850 ? -25.796 -10.103 13.729 1.00 90.12 850 ASP A C 1
ATOM 6594 O O . ASP A 1 850 ? -26.075 -8.916 13.948 1.00 90.12 850 ASP A O 1
ATOM 6598 N N . THR A 1 851 ? -25.511 -10.547 12.501 1.00 86.94 851 THR A N 1
ATOM 6599 C CA . THR A 1 851 ? -25.445 -9.694 11.306 1.00 86.94 851 THR A CA 1
ATOM 6600 C C . THR A 1 851 ? -26.801 -9.121 10.883 1.00 86.94 851 THR A C 1
ATOM 6602 O O . THR A 1 851 ? -26.836 -8.152 10.126 1.00 86.94 851 THR A O 1
ATOM 6605 N N . THR A 1 852 ? -27.914 -9.642 11.413 1.00 90.00 852 THR A N 1
ATOM 6606 C CA . THR A 1 852 ? -29.270 -9.169 11.086 1.00 90.00 852 THR A CA 1
ATOM 6607 C C . THR A 1 852 ? -29.647 -7.873 11.808 1.00 90.00 852 THR A C 1
ATOM 6609 O O . THR A 1 852 ? -30.548 -7.154 11.375 1.00 90.00 852 THR A O 1
ATOM 6612 N N . ARG A 1 853 ? -28.942 -7.527 12.893 1.00 92.38 853 ARG A N 1
ATOM 6613 C CA . ARG A 1 853 ? -29.208 -6.314 13.676 1.00 92.38 853 ARG A CA 1
ATOM 6614 C C . ARG A 1 853 ? -28.546 -5.085 13.063 1.00 92.38 853 ARG A C 1
ATOM 6616 O O . ARG A 1 853 ? -27.374 -5.117 12.692 1.00 92.38 853 ARG A O 1
ATOM 6623 N N . ASN A 1 854 ? -29.287 -3.984 13.016 1.00 94.94 854 ASN A N 1
ATOM 6624 C CA . ASN A 1 854 ? -28.812 -2.679 12.553 1.00 94.94 854 ASN A CA 1
ATOM 6625 C C . ASN A 1 854 ? -28.351 -1.809 13.744 1.00 94.94 854 ASN A C 1
ATOM 6627 O O . ASN A 1 854 ? -28.409 -2.242 14.896 1.00 94.94 854 ASN A O 1
ATOM 6631 N N . LEU A 1 855 ? -27.913 -0.572 13.496 1.00 95.44 855 LEU A N 1
ATOM 6632 C CA . LEU A 1 855 ? -27.459 0.349 14.552 1.00 95.44 855 LEU A CA 1
ATOM 6633 C C . LEU A 1 855 ? -28.517 0.625 15.639 1.00 95.44 855 LEU A C 1
ATOM 6635 O O . LEU A 1 855 ? -28.174 0.884 16.794 1.00 95.44 855 LEU A O 1
ATOM 6639 N N . ARG A 1 856 ? -29.807 0.523 15.298 1.00 92.81 856 ARG A N 1
ATOM 6640 C CA . ARG A 1 856 ? -30.929 0.745 16.221 1.00 92.81 856 ARG A CA 1
ATOM 6641 C C . ARG A 1 856 ? -31.195 -0.463 17.120 1.00 92.81 856 ARG A C 1
ATOM 6643 O O . ARG A 1 856 ? -31.749 -0.292 18.198 1.00 92.81 856 ARG A O 1
ATOM 6650 N N . THR A 1 857 ? -30.796 -1.670 16.716 1.00 91.81 857 THR A N 1
ATOM 6651 C CA . THR A 1 857 ? -31.111 -2.916 17.442 1.00 91.81 857 THR A CA 1
ATOM 6652 C C . THR A 1 857 ? -29.887 -3.673 17.960 1.00 91.81 857 THR A C 1
ATOM 6654 O O . THR A 1 857 ? -30.033 -4.571 18.787 1.00 91.81 857 THR A O 1
ATOM 6657 N N . ALA A 1 858 ? -28.680 -3.344 17.499 1.00 93.50 858 ALA A N 1
ATOM 6658 C CA . ALA A 1 858 ? -27.442 -4.029 17.870 1.00 93.50 858 ALA A CA 1
ATOM 6659 C C . ALA A 1 858 ? -27.144 -3.946 19.374 1.00 93.50 858 ALA A C 1
ATOM 6661 O O . ALA A 1 858 ? -27.363 -2.921 20.013 1.00 93.50 858 ALA A O 1
ATOM 6662 N N . ARG A 1 859 ? -26.612 -5.008 19.972 1.00 91.94 859 ARG A N 1
ATOM 6663 C CA . ARG A 1 859 ? -26.287 -5.037 21.408 1.00 91.94 859 ARG A CA 1
ATOM 6664 C C . ARG A 1 859 ? -24.957 -4.371 21.732 1.00 91.94 859 ARG A C 1
ATOM 6666 O O . ARG A 1 859 ? -24.774 -3.896 22.847 1.00 91.94 859 ARG A O 1
ATOM 6673 N N . ARG A 1 860 ? -24.043 -4.318 20.763 1.00 94.31 860 ARG A N 1
ATOM 6674 C CA . ARG A 1 860 ? -22.727 -3.695 20.907 1.00 94.31 860 ARG A CA 1
ATOM 6675 C C . ARG A 1 860 ? -22.416 -2.832 19.694 1.00 94.31 860 ARG A C 1
ATOM 6677 O O . ARG A 1 860 ? -22.532 -3.287 18.554 1.00 94.31 860 ARG A O 1
ATOM 6684 N N . LEU A 1 861 ? -22.019 -1.595 19.954 1.00 96.62 861 LEU A N 1
ATOM 6685 C CA . LEU A 1 861 ? -21.601 -0.622 18.954 1.00 96.62 861 LEU A CA 1
ATOM 6686 C C . LEU A 1 861 ? -20.185 -0.138 19.274 1.00 96.62 861 LEU A C 1
ATOM 6688 O O . LEU A 1 861 ? -19.785 -0.080 20.437 1.00 96.62 861 LEU A O 1
ATOM 6692 N N . LEU A 1 862 ? -19.454 0.245 18.236 1.00 98.00 862 LEU A N 1
ATOM 6693 C CA . LEU A 1 862 ? -18.180 0.941 18.329 1.00 98.00 862 LEU A CA 1
ATOM 6694 C C . LEU A 1 862 ? -18.342 2.313 17.674 1.00 98.00 862 LEU A C 1
ATOM 6696 O O . LEU A 1 862 ? -18.717 2.417 16.506 1.00 98.00 862 LEU A O 1
ATOM 6700 N N . LEU A 1 863 ? -18.071 3.362 18.436 1.00 98.50 863 LEU A N 1
ATOM 6701 C CA . LEU A 1 863 ? -17.958 4.725 17.949 1.00 98.50 863 LEU A CA 1
ATOM 6702 C C . LEU A 1 863 ? -16.477 5.053 17.749 1.00 98.50 863 LEU A C 1
ATOM 6704 O O . LEU A 1 863 ? -15.669 4.953 18.673 1.00 98.50 863 LEU A O 1
ATOM 6708 N N . VAL A 1 864 ? -16.142 5.469 16.534 1.00 98.56 864 VAL A N 1
ATOM 6709 C CA . VAL A 1 864 ? -14.832 5.974 16.138 1.00 98.56 864 VAL A CA 1
ATOM 6710 C C . VAL A 1 864 ? -14.937 7.490 15.989 1.00 98.56 864 VAL A C 1
ATOM 6712 O O . VAL A 1 864 ? -15.661 7.969 15.119 1.00 98.56 864 VAL A O 1
ATOM 6715 N N . PHE A 1 865 ? -14.223 8.243 16.824 1.00 97.75 865 PHE A N 1
ATOM 6716 C CA . PHE A 1 865 ? -14.116 9.703 16.757 1.00 97.75 865 PHE A CA 1
ATOM 6717 C C . PHE A 1 865 ? -12.655 10.095 16.528 1.00 97.75 865 PHE A C 1
ATOM 6719 O O . PHE A 1 865 ? -11.873 10.240 17.463 1.00 97.75 865 PHE A O 1
ATOM 6726 N N . SER A 1 866 ? -12.272 10.232 15.262 1.00 97.56 866 SER A N 1
ATOM 6727 C CA . SER A 1 866 ? -10.884 10.455 14.863 1.00 97.56 866 SER A CA 1
ATOM 6728 C C . SER A 1 866 ? -10.663 11.890 14.401 1.00 97.56 866 SER A C 1
ATOM 6730 O O . SER A 1 866 ? -11.172 12.290 13.355 1.00 97.56 866 SER A O 1
ATOM 6732 N N . THR A 1 867 ? -9.865 12.646 15.151 1.00 96.12 867 THR A N 1
ATOM 6733 C CA . THR A 1 867 ? -9.460 14.023 14.834 1.00 96.12 867 THR A CA 1
ATOM 6734 C C . THR A 1 867 ? -8.110 14.044 14.094 1.00 96.12 867 THR A C 1
ATOM 6736 O O . THR A 1 867 ? -7.990 13.503 12.996 1.00 96.12 867 THR A O 1
ATOM 6739 N N . ASP A 1 868 ? -7.089 14.672 14.674 1.00 96.06 868 ASP A N 1
ATOM 6740 C CA . ASP A 1 868 ? -5.733 14.791 14.144 1.00 96.06 868 ASP A CA 1
ATOM 6741 C C . ASP A 1 868 ? -4.725 14.386 15.234 1.00 96.06 868 ASP A C 1
ATOM 6743 O O . ASP A 1 868 ? -5.042 14.436 16.423 1.00 96.06 868 ASP A O 1
ATOM 6747 N N . ALA A 1 869 ? -3.516 13.989 14.846 1.00 96.06 869 ALA A N 1
ATOM 6748 C CA . ALA A 1 869 ? -2.428 13.621 15.750 1.00 96.06 869 ALA A CA 1
ATOM 6749 C C . ALA A 1 869 ? -1.079 14.179 15.267 1.00 96.06 869 ALA A C 1
ATOM 6751 O O . ALA A 1 869 ? -0.866 14.349 14.068 1.00 96.06 869 ALA A O 1
ATOM 6752 N N . ARG A 1 870 ? -0.150 14.451 16.185 1.00 95.38 870 ARG A N 1
ATOM 6753 C CA . ARG A 1 870 ? 1.210 14.926 15.876 1.00 95.38 870 ARG A CA 1
ATOM 6754 C C . ARG A 1 870 ? 2.201 14.534 16.963 1.00 95.38 870 ARG A C 1
ATOM 6756 O O . ARG A 1 870 ? 1.799 14.132 18.048 1.00 95.38 870 ARG A O 1
ATOM 6763 N N . ASN A 1 871 ? 3.490 14.694 16.699 1.00 94.44 871 ASN A N 1
ATOM 6764 C CA . ASN A 1 871 ? 4.525 14.503 17.716 1.00 94.44 871 ASN A CA 1
ATOM 6765 C C . ASN A 1 871 ? 4.623 15.705 18.663 1.00 94.44 871 ASN A C 1
ATOM 6767 O O . ASN A 1 871 ? 4.292 16.835 18.290 1.00 94.44 871 ASN A O 1
ATOM 6771 N N . SER A 1 872 ? 5.130 15.466 19.872 1.00 91.31 872 SER A N 1
ATOM 6772 C CA . SER A 1 872 ? 5.509 16.537 20.797 1.00 91.31 872 SER A CA 1
ATOM 6773 C C . SER A 1 872 ? 6.671 17.352 20.225 1.00 91.31 872 SER A C 1
ATOM 6775 O O . SER A 1 872 ? 7.584 16.792 19.618 1.00 91.31 872 SER A O 1
ATOM 6777 N N . ASP A 1 873 ? 6.628 18.673 20.405 1.00 91.81 873 ASP A N 1
ATOM 6778 C CA . ASP A 1 873 ? 7.662 19.626 19.964 1.00 91.81 873 ASP A CA 1
ATOM 6779 C C . ASP A 1 873 ? 7.968 19.639 18.454 1.00 91.81 873 ASP A C 1
ATOM 6781 O O . ASP A 1 873 ? 9.043 20.072 18.034 1.00 91.81 873 ASP A O 1
ATOM 6785 N N . MET A 1 874 ? 7.019 19.201 17.621 1.00 91.69 874 MET A N 1
ATOM 6786 C CA . MET A 1 874 ? 7.128 19.286 16.162 1.00 91.69 874 MET A CA 1
ATOM 6787 C C . MET A 1 874 ? 7.227 20.755 15.705 1.00 91.69 874 MET A C 1
ATOM 6789 O O . MET A 1 874 ? 6.490 21.615 16.194 1.00 91.69 874 MET A O 1
ATOM 6793 N N . LYS A 1 875 ? 8.141 21.059 14.770 1.00 91.56 875 LYS A N 1
ATOM 6794 C CA . LYS A 1 875 ? 8.410 22.434 14.299 1.00 91.56 875 LYS A CA 1
ATOM 6795 C C . LYS A 1 875 ? 8.290 22.552 12.791 1.00 91.56 875 LYS A C 1
ATOM 6797 O O . LYS A 1 875 ? 8.854 21.752 12.040 1.00 91.56 875 LYS A O 1
ATOM 6802 N N . PHE A 1 876 ? 7.664 23.640 12.358 1.00 92.25 876 PHE A N 1
ATOM 6803 C CA . PHE A 1 876 ? 7.461 23.971 10.953 1.00 92.25 876 PHE A CA 1
ATOM 6804 C C . PHE A 1 876 ? 8.108 25.301 10.591 1.00 92.25 876 PHE A C 1
ATOM 6806 O O . PHE A 1 876 ? 8.307 26.175 11.433 1.00 92.25 876 PHE A O 1
ATOM 6813 N N . ALA A 1 877 ? 8.434 25.460 9.310 1.00 90.94 877 ALA A N 1
ATOM 6814 C CA . ALA A 1 877 ? 9.007 26.700 8.796 1.00 90.94 877 ALA A CA 1
ATOM 6815 C C . ALA A 1 877 ? 7.955 27.804 8.577 1.00 90.94 877 ALA A C 1
ATOM 6817 O O . ALA A 1 877 ? 8.326 28.945 8.313 1.00 90.94 877 ALA A O 1
ATOM 6818 N N . ASN A 1 878 ? 6.664 27.466 8.620 1.00 86.50 878 ASN A N 1
ATOM 6819 C CA . ASN A 1 878 ? 5.558 28.362 8.304 1.00 86.50 878 ASN A CA 1
ATOM 6820 C C . ASN A 1 878 ? 4.262 27.944 9.016 1.00 86.50 878 ASN A C 1
ATOM 6822 O O . ASN A 1 878 ? 4.146 26.828 9.516 1.00 86.50 878 ASN A O 1
ATOM 6826 N N . ALA A 1 879 ? 3.284 28.855 9.032 1.00 87.06 879 ALA A N 1
ATOM 6827 C CA . ALA A 1 879 ? 1.985 28.659 9.679 1.00 87.06 879 ALA A CA 1
ATOM 6828 C C . ALA A 1 879 ? 1.045 27.704 8.924 1.00 87.06 879 ALA A C 1
ATOM 6830 O O . ALA A 1 879 ? 0.099 27.191 9.508 1.00 87.06 879 ALA A O 1
ATOM 6831 N N . THR A 1 880 ? 1.293 27.468 7.633 1.00 87.25 880 THR A N 1
ATOM 6832 C CA . THR A 1 880 ? 0.601 26.428 6.858 1.00 87.25 880 THR A CA 1
ATOM 6833 C C . THR A 1 880 ? 1.052 25.023 7.241 1.00 87.25 880 THR A C 1
ATOM 6835 O O . THR A 1 880 ? 0.434 24.065 6.802 1.00 87.25 880 THR A O 1
ATOM 6838 N N . GLU A 1 881 ? 2.133 24.904 8.018 1.00 92.44 881 GLU A N 1
ATOM 6839 C CA . GLU A 1 881 ? 2.749 23.645 8.439 1.00 92.44 881 GLU A CA 1
ATOM 6840 C C . GLU A 1 881 ? 3.171 22.744 7.264 1.00 92.44 881 GLU A C 1
ATOM 6842 O O . GLU A 1 881 ? 3.424 21.565 7.442 1.00 92.44 881 GLU A O 1
ATOM 6847 N N . ASP A 1 882 ? 3.332 23.270 6.048 1.00 91.38 882 ASP A N 1
ATOM 6848 C CA . ASP A 1 882 ? 3.626 22.455 4.858 1.00 91.38 882 ASP A CA 1
ATOM 6849 C C . ASP A 1 882 ? 5.101 22.030 4.746 1.00 91.38 882 ASP A C 1
ATOM 6851 O O . ASP A 1 882 ? 5.440 21.188 3.918 1.00 91.38 882 ASP A O 1
ATOM 6855 N N . THR A 1 883 ? 5.988 22.619 5.557 1.00 92.31 883 THR A N 1
ATOM 6856 C CA . THR A 1 883 ? 7.446 22.467 5.479 1.00 92.31 883 THR A CA 1
ATOM 6857 C C . THR A 1 883 ? 8.012 22.140 6.858 1.00 92.31 883 THR A C 1
ATOM 6859 O O . THR A 1 883 ? 8.046 22.997 7.748 1.00 92.31 883 THR A O 1
ATOM 6862 N N . LEU A 1 884 ? 8.511 20.913 7.017 1.00 88.25 884 LEU A N 1
ATOM 6863 C CA . LEU A 1 884 ? 9.041 20.395 8.277 1.00 88.25 884 LEU A CA 1
ATOM 6864 C C . LEU A 1 884 ? 10.438 20.947 8.587 1.00 88.25 884 LEU A C 1
ATOM 6866 O O . LEU A 1 884 ? 11.319 20.973 7.722 1.00 88.25 884 LEU A O 1
ATOM 6870 N N . VAL A 1 885 ? 10.644 21.352 9.841 1.00 88.88 885 VAL A N 1
ATOM 6871 C CA . VAL A 1 885 ? 11.956 21.713 10.405 1.00 88.88 885 VAL A CA 1
ATOM 6872 C C . VAL A 1 885 ? 12.423 20.652 11.395 1.00 88.88 885 VAL A C 1
ATOM 6874 O O . VAL A 1 885 ? 13.583 20.254 11.345 1.00 88.88 885 VAL A O 1
ATOM 6877 N N . ASP A 1 886 ? 11.524 20.187 12.261 1.00 85.88 886 ASP A N 1
ATOM 6878 C CA . ASP A 1 886 ? 11.799 19.164 13.269 1.00 85.88 886 ASP A CA 1
ATOM 6879 C C . ASP A 1 886 ? 10.584 18.241 13.406 1.00 85.88 886 ASP A C 1
ATOM 6881 O O . ASP A 1 886 ? 9.457 18.722 13.545 1.00 85.88 886 ASP A O 1
ATOM 6885 N N . LEU A 1 887 ? 10.814 16.926 13.345 1.00 86.69 887 LEU A N 1
ATOM 6886 C CA . LEU A 1 887 ? 9.768 15.905 13.435 1.00 86.69 887 LEU A CA 1
ATOM 6887 C C . LEU A 1 887 ? 9.206 15.777 14.858 1.00 86.69 887 LEU A C 1
ATOM 6889 O O . LEU A 1 887 ? 8.103 15.261 15.013 1.00 86.69 887 LEU A O 1
ATOM 6893 N N . GLY A 1 888 ? 9.928 16.257 15.875 1.00 89.31 888 GLY A N 1
ATOM 6894 C CA . GLY A 1 888 ? 9.524 16.122 17.271 1.00 89.31 888 GLY A CA 1
ATOM 6895 C C . GLY A 1 888 ? 9.764 14.719 17.839 1.00 89.31 888 GLY A C 1
ATOM 6896 O O . GLY A 1 888 ? 10.483 13.897 17.264 1.00 89.31 888 GLY A O 1
ATOM 6897 N N . THR A 1 889 ? 9.178 14.445 19.007 1.00 87.38 889 THR A N 1
ATOM 6898 C CA . THR A 1 889 ? 9.382 13.198 19.767 1.00 87.38 889 THR A CA 1
ATOM 6899 C C . THR A 1 889 ? 8.080 12.664 20.382 1.00 87.38 889 THR A C 1
ATOM 6901 O O . THR A 1 889 ? 7.010 13.250 20.213 1.00 87.38 889 THR A O 1
ATOM 6904 N N . LEU A 1 890 ? 8.157 11.517 21.070 1.00 84.88 890 LEU A N 1
ATOM 6905 C CA . LEU A 1 890 ? 7.070 11.027 21.922 1.00 84.88 890 LEU A CA 1
ATOM 6906 C C . LEU A 1 890 ? 6.884 11.940 23.154 1.00 84.88 890 LEU A C 1
ATOM 6908 O O . LEU A 1 890 ? 7.865 12.519 23.616 1.00 84.88 890 LEU A O 1
ATOM 6912 N N . PRO A 1 891 ? 5.675 12.006 23.743 1.00 92.94 891 PRO A N 1
ATOM 6913 C CA . PRO A 1 891 ? 4.464 11.275 23.359 1.00 92.94 891 PRO A CA 1
ATOM 6914 C C . PRO A 1 891 ? 3.827 11.807 22.068 1.00 92.94 891 PRO A C 1
ATOM 6916 O O . PRO A 1 891 ? 4.001 12.971 21.701 1.00 92.94 891 PRO A O 1
ATOM 6919 N N . VAL A 1 892 ? 3.063 10.946 21.391 1.00 93.81 892 VAL A N 1
ATOM 6920 C CA . VAL A 1 892 ? 2.129 11.386 20.347 1.00 93.81 892 VAL A CA 1
ATOM 6921 C C . VAL A 1 892 ? 1.013 12.187 21.014 1.00 93.81 892 VAL A C 1
ATOM 6923 O O . VAL A 1 892 ? 0.484 11.788 22.052 1.00 93.81 892 VAL A O 1
ATOM 6926 N N . LEU A 1 893 ? 0.660 13.320 20.418 1.00 95.38 893 LEU A N 1
ATOM 6927 C CA . LEU A 1 893 ? -0.402 14.208 20.858 1.00 95.38 893 LEU A CA 1
ATOM 6928 C C . LEU A 1 893 ? -1.600 14.095 19.919 1.00 95.38 893 LEU A C 1
ATOM 6930 O O . LEU A 1 893 ? -1.437 14.171 18.704 1.00 95.38 893 LEU A O 1
ATOM 6934 N N . VAL A 1 894 ? -2.804 13.997 20.472 1.00 95.69 894 VAL A N 1
ATOM 6935 C CA . VAL A 1 894 ? -4.066 14.012 19.723 1.00 95.69 894 VAL A CA 1
ATOM 6936 C C . VAL A 1 894 ? -4.732 15.371 19.880 1.00 95.69 894 VAL A C 1
ATOM 6938 O O . VAL A 1 894 ? -4.753 15.957 20.966 1.00 95.69 894 VAL A O 1
ATOM 6941 N N . ARG A 1 895 ? -5.281 15.888 18.783 1.00 94.44 895 ARG A N 1
ATOM 6942 C CA . ARG A 1 895 ? -6.056 17.123 18.765 1.00 94.44 895 ARG A CA 1
ATOM 6943 C C . ARG A 1 895 ? -7.412 16.876 19.403 1.00 94.44 895 ARG A C 1
ATOM 6945 O O . ARG A 1 895 ? -8.202 16.076 18.909 1.00 94.44 895 ARG A O 1
ATOM 6952 N N . THR A 1 896 ? -7.706 17.593 20.471 1.00 92.81 896 THR A N 1
ATOM 6953 C CA . THR A 1 896 ? -8.969 17.426 21.190 1.00 92.81 896 THR A CA 1
ATOM 6954 C C . THR A 1 896 ? -10.136 18.135 20.497 1.00 92.81 896 THR A C 1
ATOM 6956 O O . THR A 1 896 ? -9.974 18.995 19.624 1.00 92.81 896 THR A O 1
ATOM 6959 N N . GLY A 1 897 ? -11.343 17.751 20.888 1.00 91.25 897 GLY A N 1
ATOM 6960 C CA . GLY A 1 897 ? -12.623 18.235 20.399 1.00 91.25 897 GLY A CA 1
ATOM 6961 C C . GLY A 1 897 ? -13.786 17.669 21.214 1.00 91.25 897 GLY A C 1
ATOM 6962 O O . GLY A 1 897 ? -13.652 16.662 21.915 1.00 91.25 897 GLY A O 1
ATOM 6963 N N . GLN A 1 898 ? -14.931 18.335 21.102 1.00 92.19 898 GLN A N 1
ATOM 6964 C CA . GLN A 1 898 ? -16.197 17.915 21.684 1.00 92.19 898 GLN A CA 1
ATOM 6965 C C . GLN A 1 898 ? -17.078 17.310 20.596 1.00 92.19 898 GLN A C 1
ATOM 6967 O O . GLN A 1 898 ? -17.249 17.912 19.530 1.00 92.19 898 GLN A O 1
ATOM 6972 N N . LEU A 1 899 ? -17.647 16.148 20.896 1.00 94.25 899 LEU A N 1
ATOM 6973 C CA . LEU A 1 899 ? -18.580 15.419 20.053 1.00 94.25 899 LEU A CA 1
ATOM 6974 C C . LEU A 1 899 ? -19.888 15.216 20.820 1.00 94.25 899 LEU A C 1
ATOM 6976 O O . LEU A 1 899 ? -19.889 14.651 21.909 1.00 94.25 899 LEU A O 1
ATOM 6980 N N . GLY A 1 900 ? -20.996 15.669 20.245 1.00 94.25 900 GLY A N 1
ATOM 6981 C CA . GLY A 1 900 ? -22.343 15.306 20.672 1.00 94.25 900 GLY A CA 1
ATOM 6982 C C . GLY A 1 900 ? -22.980 14.435 19.602 1.00 94.25 900 GLY A C 1
ATOM 6983 O O . GLY A 1 900 ? -22.984 14.828 18.433 1.00 94.25 900 GLY A O 1
ATOM 6984 N N . ILE A 1 901 ? -23.492 13.270 19.988 1.00 94.62 901 ILE A N 1
ATOM 6985 C CA . ILE A 1 901 ? -24.271 12.412 19.098 1.00 94.62 901 ILE A CA 1
ATOM 6986 C C . ILE A 1 901 ? -25.607 12.026 19.719 1.00 94.62 901 ILE A C 1
ATOM 6988 O O . ILE A 1 901 ? -25.708 11.803 20.927 1.00 94.62 901 ILE A O 1
ATOM 6992 N N . THR A 1 902 ? -26.590 11.834 18.848 1.00 93.56 902 THR A N 1
ATOM 6993 C CA . THR A 1 902 ? -27.888 11.254 19.160 1.00 93.56 902 THR A CA 1
ATOM 6994 C C . THR A 1 902 ? -28.096 10.017 18.297 1.00 93.56 902 THR A C 1
ATOM 6996 O O . THR A 1 902 ? -28.034 10.087 17.070 1.00 93.56 902 THR A O 1
ATOM 6999 N N . LEU A 1 903 ? -28.366 8.877 18.927 1.00 91.81 903 LEU A N 1
ATOM 7000 C CA . LEU A 1 903 ? -28.779 7.653 18.250 1.00 91.81 903 LEU A CA 1
ATOM 7001 C C . LEU A 1 903 ? -30.292 7.502 18.389 1.00 91.81 903 LEU A C 1
ATOM 7003 O O . LEU A 1 903 ? -30.833 7.421 19.497 1.00 91.81 903 LEU A O 1
ATOM 7007 N N . ASP A 1 904 ? -30.975 7.437 17.252 1.00 89.81 904 ASP A N 1
ATOM 7008 C CA . ASP A 1 904 ? -32.416 7.243 17.194 1.00 89.81 904 ASP A CA 1
ATOM 7009 C C . ASP A 1 904 ? -32.761 5.767 17.463 1.00 89.81 904 ASP A C 1
ATOM 7011 O O . ASP A 1 904 ? -32.881 4.914 16.579 1.00 89.81 904 ASP A O 1
ATOM 7015 N N . ARG A 1 905 ? -32.822 5.453 18.755 1.00 84.56 905 ARG A N 1
ATOM 7016 C CA . ARG A 1 905 ? -33.033 4.116 19.292 1.00 84.56 905 ARG A CA 1
ATOM 7017 C C . ARG A 1 905 ? -33.832 4.187 20.581 1.00 84.56 905 ARG A C 1
ATOM 7019 O O . ARG A 1 905 ? -33.311 4.642 21.596 1.00 84.56 905 ARG A O 1
ATOM 7026 N N . ALA A 1 906 ? -35.027 3.605 20.557 1.00 71.94 906 ALA A N 1
ATOM 7027 C CA . ALA A 1 906 ? -35.786 3.327 21.765 1.00 71.94 906 ALA A CA 1
ATOM 7028 C C . ALA A 1 906 ? -35.103 2.215 22.577 1.00 71.94 906 ALA A C 1
ATOM 7030 O O . ALA A 1 906 ? -34.841 1.126 22.065 1.00 71.94 906 ALA A O 1
ATOM 7031 N N . THR A 1 907 ? -34.822 2.474 23.852 1.00 69.94 907 THR A N 1
ATOM 7032 C CA . THR A 1 907 ? -34.361 1.455 24.802 1.00 69.94 907 THR A CA 1
ATOM 7033 C C . THR A 1 907 ? -34.999 1.686 26.167 1.00 69.94 907 THR A C 1
ATOM 7035 O O . THR A 1 907 ? -35.054 2.817 26.643 1.00 69.94 907 THR A O 1
ATOM 7038 N N . ALA A 1 908 ? -35.482 0.612 26.796 1.00 64.25 908 ALA A N 1
ATOM 7039 C CA . ALA A 1 908 ? -35.931 0.624 28.190 1.00 64.25 908 ALA A CA 1
ATOM 7040 C C . ALA A 1 908 ? -34.772 0.376 29.174 1.00 64.25 908 ALA A C 1
ATOM 7042 O O . ALA A 1 908 ? -34.898 0.641 30.366 1.00 64.25 908 ALA A O 1
ATOM 7043 N N . VAL A 1 909 ? -33.639 -0.137 28.676 1.00 72.38 909 VAL A N 1
ATOM 7044 C CA . VAL A 1 909 ? -32.449 -0.459 29.471 1.00 72.38 909 VAL A CA 1
ATOM 7045 C C . VAL A 1 909 ? -31.393 0.616 29.256 1.00 72.38 909 VAL A C 1
ATOM 7047 O O . VAL A 1 909 ? -31.100 0.985 28.113 1.00 72.38 909 VAL A O 1
ATOM 7050 N N . ARG A 1 910 ? -30.803 1.098 30.356 1.00 81.38 910 ARG A N 1
ATOM 7051 C CA . ARG A 1 910 ? -29.714 2.072 30.305 1.00 81.38 910 ARG A CA 1
ATOM 7052 C C . ARG A 1 910 ? -28.452 1.418 29.725 1.00 81.38 910 ARG A C 1
ATOM 7054 O O . ARG A 1 910 ? -27.965 0.458 30.324 1.00 81.38 910 ARG A O 1
ATOM 7061 N N . PRO A 1 911 ? -27.917 1.894 28.588 1.00 88.94 911 PRO A N 1
ATOM 7062 C CA . PRO A 1 911 ? -26.669 1.383 28.055 1.00 88.94 911 PRO A CA 1
ATOM 7063 C C . PRO A 1 911 ? -25.487 1.913 28.853 1.00 88.94 911 PRO A C 1
ATOM 7065 O O . PRO A 1 911 ? -25.582 2.903 29.581 1.00 88.94 911 PRO A O 1
ATOM 7068 N N . ARG A 1 912 ? -24.359 1.243 28.667 1.00 92.25 912 ARG A N 1
ATOM 7069 C CA . ARG A 1 912 ? -23.067 1.643 29.208 1.00 92.25 912 ARG A CA 1
ATOM 7070 C C . ARG A 1 912 ? -22.139 1.955 28.050 1.00 92.25 912 ARG A C 1
ATOM 7072 O O . ARG A 1 912 ? -22.240 1.330 26.994 1.00 92.25 912 ARG A O 1
ATOM 7079 N N . ALA A 1 913 ? -21.260 2.924 28.237 1.00 93.50 913 ALA A N 1
ATOM 7080 C CA . ALA A 1 913 ? -20.290 3.287 27.225 1.00 93.50 913 ALA A CA 1
ATOM 7081 C C . ALA A 1 913 ? -18.905 3.443 27.848 1.00 93.50 913 ALA A C 1
ATOM 7083 O O . ALA A 1 913 ? -18.785 3.865 28.994 1.00 93.50 913 ALA A O 1
ATOM 7084 N N . TRP A 1 914 ? -17.854 3.117 27.102 1.00 95.50 914 TRP A N 1
ATOM 7085 C CA . TRP A 1 914 ? -16.478 3.164 27.591 1.00 95.50 914 TRP A CA 1
ATOM 7086 C C . TRP A 1 914 ? -15.551 3.798 26.574 1.00 95.50 914 TRP A C 1
ATOM 7088 O O . TRP A 1 914 ? -15.591 3.447 25.399 1.00 95.50 914 TRP A O 1
ATOM 7098 N N . ALA A 1 915 ? -14.659 4.660 27.049 1.00 95.88 915 ALA A N 1
ATOM 7099 C CA . ALA A 1 915 ? -13.440 5.010 26.340 1.00 95.88 915 ALA A CA 1
ATOM 7100 C C . ALA A 1 915 ? -12.494 3.798 26.337 1.00 95.88 915 ALA A C 1
ATOM 7102 O O . ALA A 1 915 ? -12.309 3.143 27.371 1.00 95.88 915 ALA A O 1
ATOM 7103 N N . LEU A 1 916 ? -11.907 3.490 25.180 1.00 96.81 916 LEU A N 1
ATOM 7104 C CA . LEU A 1 916 ? -11.011 2.347 25.007 1.00 96.81 916 LEU A CA 1
ATOM 7105 C C . LEU A 1 916 ? -9.556 2.789 24.854 1.00 96.81 916 LEU A C 1
ATOM 7107 O O . LEU A 1 916 ? -9.268 3.808 24.231 1.00 96.81 916 LEU A O 1
ATOM 7111 N N . ASN A 1 917 ? -8.631 1.964 25.334 1.00 96.00 917 ASN A N 1
ATOM 7112 C CA . ASN A 1 917 ? -7.228 2.047 24.936 1.00 96.00 917 ASN A CA 1
ATOM 7113 C C . ASN A 1 917 ? -7.059 1.618 23.467 1.00 96.00 917 ASN A C 1
ATOM 7115 O O . ASN A 1 917 ? -7.912 0.932 22.900 1.00 96.00 917 ASN A O 1
ATOM 7119 N N . LEU A 1 918 ? -5.918 1.941 22.849 1.00 95.88 918 LEU A N 1
ATOM 7120 C CA . LEU A 1 918 ? -5.632 1.569 21.452 1.00 95.88 918 LEU A CA 1
ATOM 7121 C C . LEU A 1 918 ? -5.480 0.051 21.215 1.00 95.88 918 LEU A C 1
ATOM 7123 O O . LEU A 1 918 ? -5.517 -0.396 20.069 1.00 95.88 918 LEU A O 1
ATOM 7127 N N . ASN A 1 919 ? -5.342 -0.743 22.282 1.00 96.12 919 ASN A N 1
ATOM 7128 C CA . ASN A 1 919 ? -5.399 -2.210 22.257 1.00 96.12 919 ASN A CA 1
ATOM 7129 C C . ASN A 1 919 ? -6.824 -2.776 22.476 1.00 96.12 919 ASN A C 1
ATOM 7131 O O . ASN A 1 919 ? -6.997 -3.994 22.555 1.00 96.12 919 ASN A O 1
ATOM 7135 N N . GLY A 1 920 ? -7.826 -1.905 22.622 1.00 96.75 920 GLY A N 1
ATOM 7136 C CA . GLY A 1 920 ? -9.241 -2.232 22.782 1.00 96.75 920 GLY A CA 1
ATOM 7137 C C . GLY A 1 920 ? -9.720 -2.453 24.216 1.00 96.75 920 GLY A C 1
ATOM 7138 O O . GLY A 1 920 ? -10.924 -2.608 24.419 1.00 96.75 920 GLY A O 1
ATOM 7139 N N . THR A 1 921 ? -8.844 -2.471 25.227 1.00 97.00 921 THR A N 1
ATOM 7140 C CA . THR A 1 921 ? -9.304 -2.647 26.614 1.00 97.00 921 THR A CA 1
ATOM 7141 C C . THR A 1 921 ? -10.095 -1.428 27.090 1.00 97.00 921 THR A C 1
ATOM 7143 O O . THR A 1 921 ? -9.760 -0.287 26.765 1.00 97.00 921 THR A O 1
ATOM 7146 N N . ARG A 1 922 ? -11.159 -1.666 27.868 1.00 96.12 922 ARG A N 1
ATOM 7147 C CA . ARG A 1 922 ? -11.967 -0.601 28.479 1.00 96.12 922 ARG A CA 1
ATOM 7148 C C . ARG A 1 922 ? -11.110 0.156 29.490 1.00 96.12 922 ARG A C 1
ATOM 7150 O O . ARG A 1 922 ? -10.588 -0.455 30.420 1.00 96.12 922 ARG A O 1
ATOM 7157 N N . ALA A 1 923 ? -10.971 1.461 29.297 1.00 92.81 923 ALA A N 1
ATOM 7158 C CA . ALA A 1 923 ? -10.098 2.301 30.107 1.00 92.81 923 ALA A CA 1
ATOM 7159 C C . ALA A 1 923 ? -10.890 3.125 31.133 1.00 92.81 923 ALA A C 1
ATOM 7161 O O . ALA A 1 923 ? -10.516 3.184 32.302 1.00 92.81 923 ALA A O 1
ATOM 7162 N N . ALA A 1 924 ? -12.019 3.707 30.720 1.00 93.25 924 ALA A N 1
ATOM 7163 C CA . ALA A 1 924 ? -12.933 4.417 31.610 1.00 93.25 924 ALA A CA 1
ATOM 7164 C C . ALA A 1 924 ? -14.368 4.382 31.075 1.00 93.25 924 ALA A C 1
ATOM 7166 O O . ALA A 1 924 ? -14.585 4.397 29.866 1.00 93.25 924 ALA A O 1
ATOM 7167 N N . GLU A 1 925 ? -15.351 4.349 31.973 1.00 92.06 925 GLU A N 1
ATOM 7168 C CA . GLU A 1 925 ? -16.769 4.481 31.620 1.00 92.06 925 GLU A CA 1
ATOM 7169 C C . GLU A 1 925 ? -17.115 5.955 31.358 1.00 92.06 925 GLU A C 1
ATOM 7171 O O . GLU A 1 925 ? -16.670 6.839 32.093 1.00 92.06 925 GLU A O 1
ATOM 7176 N N . ILE A 1 926 ? -17.886 6.223 30.302 1.00 89.81 926 ILE A N 1
ATOM 7177 C CA . ILE A 1 926 ? -18.336 7.570 29.928 1.00 89.81 926 ILE A CA 1
ATOM 7178 C C . ILE A 1 926 ? -19.833 7.733 30.232 1.00 89.81 926 ILE A C 1
ATOM 7180 O O . ILE A 1 926 ? -20.604 6.788 30.031 1.00 89.81 926 ILE A O 1
ATOM 7184 N N . PRO A 1 927 ? -20.279 8.910 30.708 1.00 84.44 927 PRO A N 1
ATOM 7185 C CA . PRO A 1 927 ? -21.692 9.147 30.981 1.00 84.44 927 PRO A CA 1
ATOM 7186 C C . PRO A 1 927 ? -22.548 9.033 29.716 1.00 84.44 927 PRO A C 1
ATOM 7188 O O . PRO A 1 927 ? -22.225 9.621 28.686 1.00 84.44 927 PRO A O 1
ATOM 7191 N N . VAL A 1 928 ? -23.672 8.323 29.822 1.00 83.12 928 VAL A N 1
ATOM 7192 C CA . VAL A 1 928 ? -24.696 8.242 28.773 1.00 83.12 928 VAL A CA 1
ATOM 7193 C C . VAL A 1 928 ? -25.986 8.868 29.283 1.00 83.12 928 VAL A C 1
ATOM 7195 O O . VAL A 1 928 ? -26.457 8.530 30.379 1.00 83.12 928 VAL A O 1
ATOM 7198 N N . ASP A 1 929 ? -26.561 9.757 28.480 1.00 78.25 929 ASP A N 1
ATOM 7199 C CA . ASP A 1 929 ? -27.870 10.341 28.733 1.00 78.25 929 ASP A CA 1
ATOM 7200 C C . ASP A 1 929 ? -28.924 9.691 27.820 1.00 78.25 929 ASP A C 1
ATOM 7202 O O . ASP A 1 929 ? -28.661 9.268 26.692 1.00 78.25 929 ASP A O 1
ATOM 7206 N N . ILE A 1 930 ? -30.126 9.524 28.359 1.00 67.56 930 ILE A N 1
ATOM 7207 C CA . ILE A 1 930 ? -31.281 8.979 27.653 1.00 67.56 930 ILE A CA 1
ATOM 7208 C C . ILE A 1 930 ? -32.367 10.025 27.828 1.00 67.56 930 ILE A C 1
ATOM 7210 O O . ILE A 1 930 ? -33.055 10.054 28.848 1.00 67.56 930 ILE A O 1
ATOM 7214 N N . GLY A 1 931 ? -32.480 10.929 26.858 1.00 58.53 931 GLY A N 1
ATOM 7215 C CA . GLY A 1 931 ? -33.415 12.042 26.960 1.00 58.53 931 GLY A CA 1
ATOM 7216 C C . GLY A 1 931 ? -34.864 11.564 27.119 1.00 58.53 931 GLY A C 1
ATOM 7217 O O . GLY A 1 931 ? -35.298 10.616 26.459 1.00 58.53 931 GLY A O 1
ATOM 7218 N N . THR A 1 932 ? -35.639 12.257 27.958 1.00 47.91 932 THR A N 1
ATOM 7219 C CA . THR A 1 932 ? -37.106 12.159 27.994 1.00 47.91 932 THR A CA 1
ATOM 7220 C C . THR A 1 932 ? -37.690 13.125 26.962 1.00 47.91 932 THR A C 1
ATOM 7222 O O . THR A 1 932 ? -37.983 14.278 27.258 1.00 47.91 932 THR A O 1
ATOM 7225 N N . PHE A 1 933 ? -37.840 12.670 25.718 1.00 45.28 933 PHE A N 1
ATOM 7226 C CA . PHE A 1 933 ? -38.554 13.415 24.675 1.00 45.28 933 PHE A CA 1
ATOM 7227 C C . PHE A 1 933 ? -39.949 12.808 24.450 1.00 45.28 933 PHE A C 1
ATOM 7229 O O . PHE A 1 933 ? -40.112 11.591 24.590 1.00 45.28 933 PHE A O 1
ATOM 7236 N N . PRO A 1 934 ? -40.978 13.615 24.124 1.00 43.75 934 PRO A N 1
ATOM 7237 C CA . PRO A 1 934 ? -42.322 13.096 23.929 1.00 43.75 934 PRO A CA 1
ATOM 7238 C C . PRO A 1 934 ? -42.347 12.235 22.656 1.00 43.75 934 PRO A C 1
ATOM 7240 O O . PRO A 1 934 ? -42.138 12.745 21.560 1.00 43.75 934 PRO A O 1
ATOM 7243 N N . ALA A 1 935 ? -42.602 10.934 22.848 1.00 40.19 935 ALA A N 1
ATOM 7244 C CA . ALA A 1 935 ? -42.559 9.818 21.889 1.00 40.19 935 ALA A CA 1
ATOM 7245 C C . ALA A 1 935 ? -41.156 9.256 21.548 1.00 40.19 935 ALA A C 1
ATOM 7247 O O . ALA A 1 935 ? -40.576 9.550 20.507 1.00 40.19 935 ALA A O 1
ATOM 7248 N N . GLY A 1 936 ? -40.676 8.339 22.400 1.00 53.47 936 GLY A N 1
ATOM 7249 C CA . GLY A 1 936 ? -39.555 7.431 22.119 1.00 53.47 936 GLY A CA 1
ATOM 7250 C C . GLY A 1 936 ? -38.214 7.926 22.663 1.00 53.47 936 GLY A C 1
ATOM 7251 O O . GLY A 1 936 ? -37.647 8.888 22.157 1.00 53.47 936 GLY A O 1
ATOM 7252 N N . ALA A 1 937 ? -37.698 7.261 23.701 1.00 58.91 937 ALA A N 1
ATOM 7253 C CA . ALA A 1 937 ? -36.388 7.557 24.281 1.00 58.91 937 ALA A CA 1
ATOM 7254 C C . ALA A 1 937 ? -35.294 7.514 23.196 1.00 58.91 937 ALA A C 1
ATOM 7256 O O . ALA A 1 937 ? -35.230 6.545 22.444 1.00 58.91 937 ALA A O 1
ATOM 7257 N N . ARG A 1 938 ? -34.447 8.546 23.111 1.00 75.69 938 ARG A N 1
ATOM 7258 C CA . ARG A 1 938 ? -33.257 8.583 22.242 1.00 75.69 938 ARG A CA 1
ATOM 7259 C C . ARG A 1 938 ? -32.006 8.579 23.109 1.00 75.69 938 ARG A C 1
ATOM 7261 O O . ARG A 1 938 ? -32.002 9.182 24.181 1.00 75.69 938 ARG A O 1
ATOM 7268 N N . LEU A 1 939 ? -30.954 7.912 22.642 1.00 81.19 939 LEU A N 1
ATOM 7269 C CA . LEU A 1 939 ? -29.664 7.903 23.326 1.00 81.19 939 LEU A CA 1
ATOM 7270 C C . LEU A 1 939 ? -28.863 9.125 22.904 1.00 81.19 939 LEU A C 1
ATOM 7272 O O . LEU A 1 939 ? -28.652 9.317 21.708 1.00 81.19 939 LEU A O 1
ATOM 7276 N N . THR A 1 940 ? -28.378 9.893 23.871 1.00 85.44 940 THR A N 1
ATOM 7277 C CA . THR A 1 940 ? -27.443 10.989 23.641 1.00 85.44 940 THR A CA 1
ATOM 7278 C C . THR A 1 940 ? -26.117 10.700 24.332 1.00 85.44 940 THR A C 1
ATOM 7280 O O . THR A 1 940 ? -26.048 10.232 25.472 1.00 85.44 940 THR A O 1
ATOM 7283 N N . LEU A 1 941 ? -25.029 10.952 23.612 1.00 86.69 941 LEU A N 1
ATOM 7284 C CA . LEU A 1 941 ? -23.677 10.802 24.126 1.00 86.69 941 LEU A CA 1
ATOM 7285 C C . LEU A 1 941 ? -22.899 12.085 23.856 1.00 86.69 941 LEU A C 1
ATOM 7287 O O . LEU A 1 941 ? -22.818 12.546 22.718 1.00 86.69 941 LEU A O 1
ATOM 7291 N N . ALA A 1 942 ? -22.312 12.634 24.915 1.00 89.12 942 ALA A N 1
ATOM 7292 C CA . ALA A 1 942 ? -21.412 13.772 24.848 1.00 89.12 942 ALA A CA 1
ATOM 7293 C C . ALA A 1 942 ? -20.002 13.318 25.232 1.00 89.12 942 ALA A C 1
ATOM 7295 O O . ALA A 1 942 ? -19.771 12.817 26.331 1.00 89.12 942 ALA A O 1
ATOM 7296 N N . ILE A 1 943 ? -19.059 13.496 24.316 1.00 88.06 943 ILE A N 1
ATOM 7297 C CA . ILE A 1 943 ? -17.644 13.199 24.499 1.00 88.06 943 ILE A CA 1
ATOM 7298 C C . ILE A 1 943 ? -16.888 14.523 24.474 1.00 88.06 943 ILE A C 1
ATOM 7300 O O . ILE A 1 943 ? -16.970 15.271 23.501 1.00 88.06 943 ILE A O 1
ATOM 7304 N N . ASP A 1 944 ? -16.116 14.793 25.522 1.00 87.25 944 ASP A N 1
ATOM 7305 C CA . ASP A 1 944 ? -15.170 15.905 25.566 1.00 87.25 944 ASP A CA 1
ATOM 7306 C C . ASP A 1 944 ? -13.750 15.353 25.695 1.00 87.25 944 ASP A C 1
ATOM 7308 O O . ASP A 1 944 ? -13.311 14.956 26.772 1.00 87.25 944 ASP A O 1
ATOM 7312 N N . THR A 1 945 ? -13.016 15.311 24.582 1.00 83.75 945 THR A N 1
ATOM 7313 C CA . THR A 1 945 ? -11.625 14.826 24.604 1.00 83.75 945 THR A CA 1
ATOM 7314 C C . THR A 1 945 ? -10.646 15.851 25.173 1.00 83.75 945 THR A C 1
ATOM 7316 O O . THR A 1 945 ? -9.501 15.488 25.416 1.00 83.75 945 THR A O 1
ATOM 7319 N N . ALA A 1 946 ? -11.060 17.106 25.405 1.00 81.12 946 ALA A N 1
ATOM 7320 C CA . ALA A 1 946 ? -10.235 18.114 26.079 1.00 81.12 946 ALA A CA 1
ATOM 7321 C C . ALA A 1 946 ? -10.243 17.942 27.604 1.00 81.12 946 ALA A C 1
ATOM 7323 O O . ALA A 1 946 ? -9.276 18.311 28.265 1.00 81.12 946 ALA A O 1
ATOM 7324 N N . ASN A 1 947 ? -11.302 17.330 28.138 1.00 80.75 947 ASN A N 1
ATOM 7325 C CA . ASN A 1 947 ? -11.414 16.895 29.526 1.00 80.75 947 ASN A CA 1
ATOM 7326 C C . ASN A 1 947 ? -11.570 15.371 29.556 1.00 80.75 947 ASN A C 1
ATOM 7328 O O . ASN A 1 947 ? -12.639 14.867 29.916 1.00 80.75 947 ASN A O 1
ATOM 7332 N N . PRO A 1 948 ? -10.546 14.622 29.106 1.00 71.25 948 PRO A N 1
ATOM 7333 C CA . PRO A 1 948 ? -10.674 13.186 29.004 1.00 71.25 948 PRO A CA 1
ATOM 7334 C C . PRO A 1 948 ? -10.909 12.583 30.389 1.00 71.25 948 PRO A C 1
ATOM 7336 O O . PRO A 1 948 ? -10.482 13.113 31.416 1.00 71.25 948 PRO A O 1
ATOM 7339 N N . THR A 1 949 ? -11.554 11.421 30.403 1.00 72.56 949 THR A N 1
ATOM 7340 C CA . THR A 1 949 ? -11.569 10.548 31.582 1.00 72.56 949 THR A CA 1
ATOM 7341 C C . THR A 1 949 ? -10.140 10.255 32.065 1.00 72.56 949 THR A C 1
ATOM 7343 O O . THR A 1 949 ? -9.168 10.536 31.361 1.00 72.56 949 THR A O 1
ATOM 7346 N N . SER A 1 950 ? -9.985 9.600 33.217 1.00 69.81 950 SER A N 1
ATOM 7347 C CA . SER A 1 950 ? -8.673 9.144 33.712 1.00 69.81 950 SER A CA 1
ATOM 7348 C C . SER A 1 950 ? -7.857 8.316 32.700 1.00 69.81 950 SER A C 1
ATOM 7350 O O . SER A 1 950 ? -6.652 8.176 32.876 1.00 69.81 950 SER A O 1
ATOM 7352 N N . ALA A 1 951 ? -8.487 7.803 31.638 1.00 68.31 951 ALA A N 1
ATOM 7353 C CA . ALA A 1 951 ? -7.855 7.095 30.529 1.00 68.31 951 ALA A CA 1
ATOM 7354 C C . ALA A 1 951 ? -7.081 7.971 29.519 1.00 68.31 951 ALA A C 1
ATOM 7356 O O . ALA A 1 951 ? -6.353 7.429 28.693 1.00 68.31 951 ALA A O 1
ATOM 7357 N N . GLY A 1 952 ? -7.240 9.299 29.534 1.00 85.12 952 GLY A N 1
ATOM 7358 C CA . GLY A 1 952 ? -6.697 10.173 28.484 1.00 85.12 952 GLY A CA 1
ATOM 7359 C C . GLY A 1 952 ? -7.540 10.193 27.191 1.00 85.12 952 GLY A C 1
ATOM 7360 O O . GLY A 1 952 ? -8.642 9.635 27.154 1.00 85.12 952 GLY A O 1
ATOM 7361 N N . PRO A 1 953 ? -7.092 10.912 26.141 1.00 91.31 953 PRO A N 1
ATOM 7362 C CA . PRO A 1 953 ? -7.804 10.993 24.864 1.00 91.31 953 PRO A CA 1
ATOM 7363 C C . PRO A 1 953 ? -7.753 9.652 24.116 1.00 91.31 953 PRO A C 1
ATOM 7365 O O . PRO A 1 953 ? -6.762 8.936 24.190 1.00 91.31 953 PRO A O 1
ATOM 7368 N N . THR A 1 954 ? -8.794 9.320 23.349 1.00 94.75 954 THR A N 1
ATOM 7369 C CA . THR A 1 954 ? -8.830 8.117 22.498 1.00 94.75 954 THR A CA 1
ATOM 7370 C C . THR A 1 954 ? -9.770 8.319 21.310 1.00 94.75 954 THR A C 1
ATOM 7372 O O . THR A 1 954 ? -10.760 9.039 21.451 1.00 94.75 954 THR A O 1
ATOM 7375 N N . PRO A 1 955 ? -9.510 7.693 20.146 1.00 96.25 955 PRO A N 1
ATOM 7376 C CA . PRO A 1 955 ? -10.464 7.697 19.047 1.00 96.25 955 PRO A CA 1
ATOM 7377 C C . PRO A 1 955 ? -11.566 6.634 19.179 1.00 96.25 955 PRO A C 1
ATOM 7379 O O . PRO A 1 955 ? -12.461 6.618 18.338 1.00 96.25 955 PRO A O 1
ATOM 7382 N N . PHE A 1 956 ? -11.525 5.739 20.175 1.00 97.75 956 PHE A N 1
ATOM 7383 C CA . PHE A 1 956 ? -12.416 4.575 20.245 1.00 97.75 956 PHE A CA 1
ATOM 7384 C C . PHE A 1 956 ? -13.305 4.562 21.489 1.00 97.75 956 PHE A C 1
ATOM 7386 O O . PHE A 1 956 ? -12.819 4.664 22.619 1.00 97.75 956 PHE A O 1
ATOM 7393 N N . TYR A 1 957 ? -14.602 4.335 21.271 1.00 97.31 957 TYR A N 1
ATOM 7394 C CA . TYR A 1 957 ? -15.601 4.235 22.328 1.00 97.31 957 TYR A CA 1
ATOM 7395 C C . TYR A 1 957 ? -16.541 3.049 22.094 1.00 97.31 957 TYR A C 1
ATOM 7397 O O . TYR A 1 957 ? -17.183 2.952 21.051 1.00 97.31 957 TYR A O 1
ATOM 7405 N N . GLU A 1 958 ? -16.646 2.141 23.058 1.00 97.06 958 GLU A N 1
ATOM 7406 C CA . GLU A 1 958 ? -17.599 1.027 23.017 1.00 97.06 958 GLU A CA 1
ATOM 7407 C C . GLU A 1 958 ? -18.927 1.446 23.649 1.00 97.06 958 GLU A C 1
ATOM 7409 O O . GLU A 1 958 ? -18.921 2.093 24.691 1.00 97.06 958 GLU A O 1
ATOM 7414 N N . ILE A 1 959 ? -20.057 1.040 23.064 1.00 95.25 959 ILE A N 1
ATOM 7415 C CA . ILE A 1 959 ? -21.398 1.202 23.642 1.00 95.25 959 ILE A CA 1
ATOM 7416 C C . ILE A 1 959 ? -22.055 -0.179 23.726 1.00 95.25 959 ILE A C 1
ATOM 7418 O O . ILE A 1 959 ? -22.203 -0.866 22.713 1.00 95.25 959 ILE A O 1
ATOM 7422 N N . GLU A 1 960 ? -22.473 -0.582 24.923 1.00 93.56 960 GLU A N 1
ATOM 7423 C CA . GLU A 1 960 ? -23.111 -1.869 25.202 1.00 93.56 960 GLU A CA 1
ATOM 7424 C C . GLU A 1 960 ? -24.525 -1.666 25.748 1.00 93.56 960 GLU A C 1
ATOM 7426 O O . GLU A 1 960 ? -24.758 -0.882 26.671 1.00 93.56 960 GLU A O 1
ATOM 7431 N N . PHE A 1 961 ? -25.468 -2.416 25.186 1.00 88.50 961 PHE A N 1
ATOM 7432 C CA . PHE A 1 961 ? -26.851 -2.483 25.635 1.00 88.50 961 PHE A CA 1
ATOM 7433 C C . PHE A 1 961 ? -27.046 -3.812 26.379 1.00 88.50 961 PHE A C 1
ATOM 7435 O O . PHE A 1 961 ? -27.023 -4.865 25.732 1.00 88.50 961 PHE A O 1
ATOM 7442 N N . PRO A 1 962 ? -27.221 -3.790 27.714 1.00 78.31 962 PRO A N 1
ATOM 7443 C CA . PRO A 1 962 ? -27.428 -5.002 28.498 1.00 78.31 962 PRO A CA 1
ATOM 7444 C C . PRO A 1 962 ? -28.693 -5.734 28.045 1.00 78.31 962 PRO A C 1
ATOM 7446 O O . PRO A 1 962 ? -29.684 -5.099 27.672 1.00 78.31 962 PRO A O 1
ATOM 7449 N N . GLN A 1 963 ? -28.690 -7.066 28.117 1.00 67.81 963 GLN A N 1
ATOM 7450 C CA . GLN A 1 963 ? -29.943 -7.808 28.018 1.00 67.81 963 GLN A CA 1
ATOM 7451 C C . GLN A 1 963 ? -30.803 -7.502 29.246 1.00 67.81 963 GLN A C 1
ATOM 7453 O O . GLN A 1 963 ? -30.307 -7.477 30.372 1.00 67.81 963 GLN A O 1
ATOM 7458 N N . THR A 1 964 ? -32.099 -7.290 29.032 1.00 53.47 964 THR A N 1
ATOM 7459 C CA . THR A 1 964 ? -33.079 -7.486 30.100 1.00 53.47 964 THR A CA 1
ATOM 7460 C C . THR A 1 964 ? -32.982 -8.964 30.490 1.00 53.47 964 THR A C 1
ATOM 7462 O O . THR A 1 964 ? -33.043 -9.791 29.577 1.00 53.47 964 THR A O 1
ATOM 7465 N N . PRO A 1 965 ? -32.751 -9.327 31.766 1.00 40.53 965 PRO A N 1
ATOM 7466 C CA . PRO A 1 965 ? -32.844 -10.727 32.163 1.00 40.53 965 PRO A CA 1
ATOM 7467 C C . PRO A 1 965 ? -34.218 -11.246 31.725 1.00 40.53 965 PRO A C 1
ATOM 7469 O O . PRO A 1 965 ? -35.232 -10.607 32.007 1.00 40.53 965 PRO A O 1
ATOM 7472 N N . GLU A 1 966 ? -34.228 -12.324 30.940 1.00 37.38 966 GLU A N 1
ATOM 7473 C CA . GLU A 1 966 ? -35.464 -13.010 30.568 1.00 37.38 966 GLU A CA 1
ATOM 7474 C C . GLU A 1 966 ? -36.136 -13.473 31.869 1.00 37.38 966 GLU A C 1
ATOM 7476 O O . GLU A 1 966 ? -35.498 -14.143 32.683 1.00 37.38 966 GLU A O 1
ATOM 7481 N N . ASN A 1 967 ? -37.376 -13.029 32.089 1.00 31.39 967 ASN A N 1
ATOM 7482 C CA . ASN A 1 967 ? -38.240 -13.533 33.158 1.00 31.39 967 ASN A CA 1
ATOM 7483 C C . ASN A 1 967 ? -38.831 -14.883 32.768 1.00 31.39 967 ASN A C 1
ATOM 7485 O O . ASN A 1 967 ? -39.255 -15.000 31.593 1.00 31.39 967 ASN A O 1
#

Mean predicted aligned error: 8.84 Å

Solvent-accessible surface area (backbone atoms only — not comparable to full-atom values): 50508 Å² total; per-residue (Å²): 145,70,85,82,73,73,88,68,83,69,86,54,89,82,73,76,67,76,55,76,75,81,64,80,77,73,65,82,76,64,66,47,77,48,74,26,70,58,86,44,64,66,39,48,66,47,60,26,39,32,42,45,73,46,79,66,57,91,89,57,92,80,59,56,37,99,88,69,45,66,22,38,45,35,36,30,66,56,26,41,92,52,32,70,62,59,34,34,39,37,30,80,40,65,40,80,79,50,58,60,53,39,36,35,39,38,36,40,33,40,38,30,29,55,59,71,32,26,39,32,40,27,32,20,26,73,84,70,46,71,36,33,70,77,49,75,50,69,37,76,52,54,82,42,79,48,77,48,76,45,56,43,79,55,60,49,85,76,31,64,66,35,29,20,62,43,30,40,31,39,72,37,46,52,53,70,43,57,33,39,39,30,43,38,41,29,40,37,34,48,46,81,84,78,95,71,84,83,83,79,84,82,82,88,81,90,76,93,71,79,73,44,72,43,63,39,82,40,82,53,38,50,42,38,85,89,26,89,50,32,36,44,88,84,46,72,78,57,37,30,34,75,50,40,36,44,38,76,27,85,66,19,37,36,10,28,64,76,41,52,90,48,74,50,60,36,35,23,38,29,41,61,75,51,88,74,59,52,48,61,51,50,73,67,53,47,43,52,49,38,48,35,42,32,22,66,43,36,37,25,39,30,37,41,53,45,42,32,54,26,22,27,20,82,37,18,32,55,46,70,75,69,74,89,73,83,86,51,45,54,44,40,88,64,55,47,66,37,65,40,43,45,51,47,48,36,48,42,52,38,44,27,22,62,58,26,24,24,33,30,37,37,64,30,54,48,46,64,57,69,46,58,14,62,50,50,66,78,47,76,61,44,79,53,31,52,76,12,33,63,53,29,53,71,71,37,68,54,54,45,32,21,52,50,12,45,51,52,39,55,35,63,41,63,29,86,72,72,76,37,27,51,54,74,35,30,26,46,39,36,32,28,64,37,61,57,45,69,88,48,78,77,67,46,54,51,60,70,65,48,38,68,62,47,43,50,49,50,42,71,74,42,70,37,52,55,51,43,37,60,69,30,75,37,32,53,73,96,42,76,48,80,79,69,63,97,61,49,92,76,44,90,63,57,56,72,70,53,81,60,81,54,68,51,29,60,31,70,43,62,45,10,25,49,40,35,44,47,52,26,49,48,47,31,51,45,44,50,52,52,54,51,50,39,51,76,72,66,48,78,59,42,41,27,47,57,26,47,65,58,33,48,31,48,44,70,24,43,64,73,40,75,33,38,37,37,37,40,45,31,37,66,69,47,83,60,101,52,40,29,38,48,70,72,48,43,42,46,60,58,32,47,36,56,23,54,50,43,54,56,27,49,65,38,31,32,33,32,36,70,29,32,40,52,24,53,85,32,71,52,34,27,48,44,11,59,53,52,10,40,44,37,15,27,52,60,50,29,30,44,16,49,42,24,42,58,72,42,33,36,49,56,56,67,45,62,52,44,25,32,50,28,70,38,45,49,52,16,49,53,42,21,37,44,23,33,53,74,43,50,33,67,49,40,87,47,24,39,39,30,65,51,48,69,63,64,29,42,45,82,27,34,22,67,17,23,72,30,42,54,66,26,49,43,56,45,37,31,18,44,21,25,42,60,82,81,82,81,28,65,60,72,77,73,45,78,44,82,61,95,55,62,20,55,61,50,73,54,89,87,48,51,42,72,49,84,62,91,67,38,69,66,47,41,54,50,54,51,52,34,38,77,69,58,56,39,47,94,87,54,76,54,32,47,90,64,30,27,36,36,18,56,77,64,31,39,35,41,30,43,21,87,88,43,60,25,24,41,39,36,47,38,66,36,37,37,33,37,35,38,61,59,55,62,64,46,77,59,84,53,47,28,38,63,30,31,74,40,52,28,21,40,34,44,32,49,70,37,87,60,80,88,45,31,66,63,68,37,47,28,35,38,37,38,51,24,35,40,71,46,31,35,83,50,37,52,78,49,94,79,57,37,32,50,71,39,70,47,35,69,54,43,24,35,48,24,37,42,40,31,36,37,37,66,31,73,63,96,62,83,56,50,33,25,39,25,43,74,17,24,49,80,56,35,80,47,77,69,47,68,48,92,51,95,83,63,38,31,39,35,40,69,46,47,41,72,68,40,57,100,59,44,49,61,44,39,31,44,38,39,48,68,79,76,80,85,129

Sequence (967 aa):
MRSCILFFTLLACIQPPVRGRSQPAVPASSPVVQDWDYQTLARTPEAWNGLIVTSPDPANIADHTPDGSPSLHVVTGYGIDELQWPSHLVYPVDASRLSPDTRQVTVRFWIKGESGIKISLRITNSRARPLSATRSWTLDGDWQQITFDEPLTSSLSTAGSWLSAPRLILEKCDAGQHILVGPLTATFIPSPPLSTPAAAPAAPVAASRSAAWLPLDTSDLYVRAGTALDYTPFAGTAPAGAYGRVIVNRRGELAFASQPDIPVRFLSVQWMPPRYEFPNLTDEQIAAFADAIARQGYNMVRFHFLDNFINANNKAAALKKPPSRYVLPENPDEIRWDPKALDRTHRFFAELKKRGIYWNLDFMTSFVGYTNGAVLQQTGAVTRNPFNTKVQLYVNANFRANWRAAVTRLLNDINPYTGLSLKDDPALALASCLNEQEILIPHRKYGRELDPAWHKYLKNKYTTYTALHAAWDGQCGDTPLPPPPADDSASRDAFTLVPSINEIALTDTPAGRDMARACGEMESEVSLFYLNTLRELGFTGLVSNWNMRTRIGTVPARSLFPVITMNAYHAHPQFGTRTKADQRSALAAGGNSFKGQALARLLDRPFANTEYGLVFWNPWRHEQGLLYGAGAALQGWSALTCHAEPVVQTGSPLLWFHAGDDPVIRASETVAAYAFRRGDIAPSPHTIEIPLTDDFIYNGGRALGAIDDELSRLWALCRVGITYGQKRHDYPKDLSVSPDKTSSISGSQMFSTVADSTSTARLAAIARQLRNRKILTPDNVTDPASGILQSDTRQVTLDTSPSARGELHVRSPRLEGSVLKTGHPQKLDALTIDRCTTPASVTLLSIDPDTTRNLRTARRLLLVFSTDARNSDMKFANATEDTLVDLGTLPVLVRTGQLGITLDRATAVRPRAWALNLNGTRAAEIPVDIGTFPAGARLTLAIDTANPTSAGPTPFYEIEFPQTPEN

Foldseek 3Di:
DDPDLPPDDPLDPQDADQQDDDDDQDPLFDKDKDKLQLPDLLSFWDWFAQKDKDRDDPVDCDFAAPVRGHWIKIFHQFWCVFFPFFIKTFRKDFLSNPDLQFWKKKKKWKKFWDFFFKKKKFKAAPVRHGQWDIDMDTHHGDIDMDIDITTGNDGSVPRHRIMGRIIMTRRGDGHGIIMIIHMMMMITGGDDDDDDDDDDDDDDDDDDDPWDWFFAFQFFQQFDPPFLLFPLLLPDQAFACPLHAWDQAQFQAT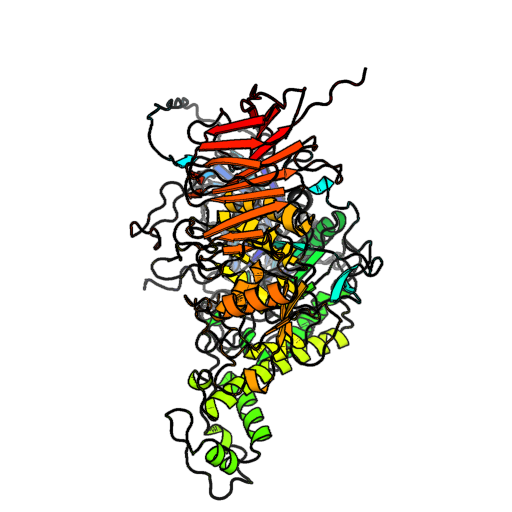DRPNGRVDGAFFEEAEDEDPLPRLLNDDLVSLLSLLNSCNRNQGQEYEYACLLCNQLVLQRARNTPDQDLDDFADLALVPRHTPPSSVLSVLSSLLSNRSRNHAYEYELEAAQQFRRSRHHHSPNPCSLQRLNGLLLCLLAPPRSLSRLLSSSLNQQQDQRPSVRDGNLRDSSHAEYESYAQSADDAPQHCNDCRCVVLLLVLVCVPQVWPQSVCVQQVQDLVPHGFDDGDPDRNPCSPSSVSDDDQHPLLLDQGSNVLSSLLSSLVSLQVSLCSSVVSCVVSVRPHFYFYNAFDQFQSVVNSRVVGQEHEYAAEAQDWDDDPWIFTDQAACLLLLNFRLLSLLASDAQQHAYAYPEYAHWPPHQRRLVQQCSCQQLCLQQVHRYDYYFHDLRHGGAWAGDTRHQVNFQSSSLSSSSNSVSHRSRLHHHFLEEEEEEDEPCNCSHPSRRQFHQDQLQSSCSQAHNYYYHYDDRDHDDHYQHYDYSPHTFHWDDHSRHIGTDGDPDNVVVQVVVVVCVVSCLQPPPRPDDSVQQWGHYSVSQWIWGSGPVQSRKIWGAGQFKTKMFGCDFPWDDHPQKIWHGKHAGWIWMKGAPASPPVHGPQGGQKIKIFTRGHKAAPPWDAPDPSSRIGDHRHTDDIIGTWIKIKMKGQYADPFDKWKADARSSSHGDGTADWDFDDDPPGTIIMGMDTQVPHDVNHHHRIMMIGGDDDPDD

pLDDT: mean 86.93, std 16.26, range [19.55, 98.75]

Nearest PDB structures (foldseek):
  1rh9-assembly1_A  TM=6.279E-01  e=8.987E-07  Solanum lycopersicum
  8iq9-assembly1_B  TM=5.491E-01  e=2.713E-05  Klebsiella phage VLC6
  8iqe-assembly1_A  TM=4.810E-01  e=6.403E-06  Klebsiella phage VLC6
  4y6x-assembly3_C-4  TM=3.785E-01  e=2.580E-04  Tobacco streak virus
  1dyo-assembly2_B  TM=4.807E-01  e=1.735E-03  Acetivibrio thermocellus